Protein 4JN6 (pdb70)

Organism: Mycobacterium tuberculosis (strain ATCC 25618 / H37Rv) (NCBI:txid83332)

Radius of gyration: 40.54 Å; Cα contacts (8 Å, |Δi|>4): 3189; chains: 4; bounding box: 59×138×93 Å

Nearest PDB structures (foldseek):
  4jn6-assembly1_D  TM=1.003E+00  e=6.937E-71  Mycobacterium tuberculosis
  4lrt-assembly1_B  TM=9.962E-01  e=1.918E-55  Thermomonospora curvata DSM 43183
  8ih7-assembly1_D  TM=9.746E-01  e=5.828E-48  Pseudomonas sp.
  7z3s-assembly1_A  TM=9.779E-01  e=2.027E-46  Geobacillus stearothermophilus
  1nvm-assembly1_B  TM=9.161E-01  e=2.563E-44  Pseudomonas sp. CF600

Foldseek 3Di:
DFQAQEEAELQAQLCLLLLQADDLVQLLLLLQLCLVLPRAEYEHAHNAWQQQADPLQHHHNDHRLVSLLSSQVRRDHHAYETEDEQVRHDLVSLLSSVVSRHAEYEYEYALQPLLSCLVVLVSCVVSVHQYEYEHELLLPDALLSSLVSLVSCLVSNHAEYEDELQLLADDLVSLLSNLLSNCVSCPNSHAYEYWHACLPPCQLVSRVSNVVSGHRYYYAHDLQSRFQLHHRHPLVNVVVCVVVVTTHRGDSVSSNCSSVPRSQVSGPHRRHNDLQSNLSRNLSHRRSLRVLLVVLCVVLVHDSNQLNNVCSVVVPTPSVSVCSNVSSVVRSVVVVVD/DAFEEEEEEQDDLRLLLQVVQVPDPRHDYAEYEAQDPPRPRQVSQVVVPHHYDNPHVVVLLPDPDHGQEYEYDDELVVCVVCVVVCVVSVHAYEYAYPNCPDEADAVVWCLVVPLVPSYYYPQFLQQNQALLLLLLQCVQFAFQEKEKEKEAAQVLDDPRCVVPVVCNFVRSQVCSVPGSVHNGGTYHYHHDNDPVTAFMKMKMKTFGDQPGPVVSSQVSNVVSQVVLCVQQVQKDWPDRWDWDAQDPVNPRTTIIMTMITGFAPCRSDHRSSRRSRSSSSSSSVSVSSSSVPVND/DFQAQEEAELQAQLLLLVLQADDLVQLLLLLQLCLVLQRAEYEHAHNAWQQQADPLQHHHNDHRLVSLLSSQVRHDRHAYETEYEVVRHDLVRLLSSVVSRHQAYEYEYALQPLLSCLVVLLSCVVSNHQYEYEHELLLVDFQLSSLVSLVSSLVSNHAEYEDELQLLQDDQVSLLRNLLSNCVSCPNSHAYEYWHACLVPCQLVSRVSNVVSRHRYYYAHDLQSRFQLHHRHPLVNVVVCVVVVTGHRGDNVSSNCSSPPRSVVSGPHHRHNDLQSNLSNNLSHRRSLQVLLVVLCVVQVHDSSQLNNVCSVVVPTPSVSVCSNVSSVVVVVCVVVVD/DAFEEEEEDQDDLSQLLQLVQVVDPRHDYAEYEAQDPVGPSQVVCVVVHHDYDNNGDVVQLPDPDHGQEYEYDDELVRCLVCVVVCVVSQHAYEYAYQVCPDDADAVVFCLVVCLVPSYYYPFFLQLNQALLLLQLQCVQFAFQEKEKEKEAEQVLDDVRCVVPVVCNFVRSQVCCVPGSVHNGGTYHYHHDHDPVTAFMKMKMKTFGDQPGPVVSSQVSSVVSQVVLCVQQVQKDWPDRWAWAAADPVVPRTTITMTMITGFAPPSPDHRSNSRSRSSSSRSSVSVSVSCVPPND

InterPro domains:
  IPR000891 Pyruvate carboxyltransferase [PF00682] (7-265)
  IPR000891 Pyruvate carboxyltransferase [PS50991] (7-259)
  IPR012425 DmpG-like communication [PF07836] (275-335)
  IPR013785 Aldolase-type TIM barrel [G3DSA:3.20.20.70] (1-269)
  IPR017629 4-hydroxy-2-oxovalerate aldolase [MF_01656] (1-343)
  IPR017629 4-hydroxy-2-oxovalerate aldolase [TIGR03217] (7-336)
  IPR035685 4-hydroxy-2-oxovalerate aldolase, N-terminal catalytic TIM barrel domain [cd07943] (7-270)
  IPR050073 2-IPM synthase/homocitrate synthase-like [PTHR10277] (5-266)

CATH classification: 3.20.20.70 (+1 more: 1.10.8.60)

Solvent-accessible surface area: 42153 Å² total; per-residue (Å²): 175,95,82,2,28,0,1,0,0,0,2,10,3,0,5,16,14,32,76,12,38,4,42,96,125,40,0,15,52,0,0,45,21,0,16,87,6,25,2,16,1,0,0,0,4,4,2,4,0,0,15,0,33,0,4,4,0,4,31,29,129,18,75,22,25,70,14,0,130,51,0,29,74,34,12,164,148,10,95,4,0,0,6,0,10,14,0,7,0,16,46,78,34,0,102,80,0,87,75,32,39,3,29,0,0,1,0,1,6,13,0,39,8,0,51,7,0,81,65,0,0,29,43,0,109,151,40,65,6,31,0,1,0,4,0,11,4,0,46,65,31,46,26,120,135,0,7,52,34,0,56,51,0,16,105,19,14,2,67,1,0,0,0,4,0,5,0,2,20,10,18,29,107,17,0,25,78,27,0,53,25,0,56,86,71,2,47,177,87,11,74,3,0,0,4,0,8,6,0,2,4,3,0,0,0,1,0,8,18,0,19,155,20,32,3,109,9,0,1,0,0,0,15,34,0,0,4,5,2,0,0,0,1,0,1,0,0,0,0,0,0,60,97,42,63,8,122,6,51,9,66,5,78,71,0,1,59,6,2,46,80,44,0,66,96,7,10,78,48,27,14,58,15,21,51,24,0,2,8,0,0,45,32,10,3,24,2,6,0,19,60,17,0,49,68,9,8,137,99,11,61,9,68,15,24,33,0,0,61,59,2,18,120,70,94,15,9,7,1,2,4,2,4,0,15,8,0,0,17,49,4,74,127,74,93,106,96,105,130,81,3,77,0,0,0,5,10,20,44,82,38,0,1,0,0,0,45,18,0,77,141,4,132,80,1,60,6,63,3,0,2,1,128,66,97,147,16,90,2,9,64,72,0,51,163,62,48,11,84,46,8,93,126,4,24,97,58,3,56,77,42,141,87,104,2,54,0,1,0,1,18,53,46,21,181,64,0,127,85,1,12,74,67,2,62,157,43,47,6,77,3,0,0,21,5,101,9,60,77,13,53,28,0,0,15,13,23,15,8,211,123,42,20,110,13,89,16,1,5,0,16,21,17,0,0,1,0,0,0,0,0,0,58,0,0,28,97,69,20,129,4,57,4,0,0,0,0,0,1,2,1,10,109,8,7,31,119,45,41,34,62,70,4,2,80,15,6,77,36,0,17,122,3,0,81,94,19,0,45,2,77,136,18,34,4,0,5,13,11,5,46,18,115,106,34,36,46,0,39,2,0,0,8,1,2,11,46,103,129,16,83,96,146,36,0,25,54,7,0,58,84,0,6,126,70,0,65,101,24,0,106,14,0,81,39,42,11,113,12,21,30,39,124,65,48,97,9,2,44,49,43,4,11,1,3,1,1,0,24,0,60,7,58,36,38,58,22,49,57,60,3,0,5,35,4,0,16,0,4,0,0,11,51,0,0,32,39,2,0,87,119,45,61,102,166,84,82,3,19,0,1,0,0,0,2,11,3,0,4,17,14,28,76,9,43,6,40,102,123,39,0,14,51,0,0,45,22,0,15,90,6,26,1,14,1,0,0,0,6,4,2,4,0,0,17,0,36,0,4,4,0,3,28,26,129,17,75,21,24,76,15,0,125,54,0,32,75,28,16,161,151,10,103,4,0,0,5,0,9,13,0,6,0,16,59,82,32,0,99,81,0,102,86,28,35,4,38,0,0,1,0,0,6,16,0,40,8,0,55,7,0,82,43,0,0,28,42,0,111,153,26,68,4,27,0,0,0,4,0,13,3,0,48,66,31,44,27,116,132,0,7,54,34,0,57,50,0,14,106,19,17,3,68,0,0,0,0,4,0,6,0,2,18,10,19,31,105,18,0,24,76,26,0,49,22,0,53,88,71,3,48,179,89,11,74,4,0,0,4,1,8,5,0,0,5,2,0,0,1,1,0,8,20,0,17,154,25,30,3,112,8,0,1,0,0,0,14,32,0,0,4,5,3,0,0,0,1,0,1,0,0,0,0,0,0,61,100,39,62,7,115,4,50,10,67,5,76,69,0,1,59,5,2,46,81,44,0,69,94,6,9,80,49,27,14,59,14,23,55,26,0,2,8,0,0,49,32,11,3,23,2,5,0,18,61,17,0,70,67,7,14,154,91,14,63,10,79,13,30,28,0,0,62,70,2,20,118,70,110,16,9,8,0,3,4,2,4,0,15,10,0,0,23,41,12,79,128,59,125,133,82,66,114,140,73,6,74,0,0,0,7,7,23,44,88,42,1,4,0,0,0,52,11,0,59,151,6,138,93,0,47,0,66,10,0,1,7,131,78,92,153,21,92,5,14,62,67,0,54,158,60,44,10,92,46,10,91,118,6,23,92,59,2,49,79,46,137,92,92,1,61,0,0,0,0,21,55,38,14,170,71,0,112,89,1,9,72,70,2,62,152,39,53,5,66,2,0,0,21,7,106,10,59,74,12,51,26,0,0,16,13,21,20,10,217,135,38,18,109,15,84,18,0,4,0,17,21,16,0,0,1,0,0,0,0,0,0,58,0,0,30,100,71,22,133,4,57,4,0,0,0,0,0,1,2,0,10,107,7,9,35,116,50,45,30,59,75,3,3,76,13,5,76,32,0,16,123,2,0,66,101,20,0,45,4,80,117,12,26,4,0,6,13,13,6,47,23,112,107,35,36,46,0,40,1,0,1,6,1,2,10,48,96,128,15,86,88,150,35,0,20,55,7,0,54,80,0,7,124,75,0,61,103,26,0,98,8,0,107,42,43,15,105,8,22,30,36,104,58,52,95,11,2,46,50,42,4,13,1,3,1,1,0,37,0,56,8,53,38,43,78,8,46,59,67,2,0,8,48,3,0,17,0,6,0,0,13,46,0,0,32,37,1,0,78,106,41,50,114

Structure (mmCIF, N/CA/C/O backbone):
data_4JN6
#
_entry.id   4JN6
#
_cell.length_a   69.690
_cell.length_b   142.690
_cell.length_c   148.170
_cell.angle_alpha   90.00
_cell.angle_beta   95.08
_cell.angle_gamma   90.00
#
_symmetry.space_group_name_H-M   'C 1 2 1'
#
loop_
_entity.id
_entity.type
_entity.pdbx_description
1 polymer '4-hydroxy-2-oxovalerate aldolase'
2 polymer 'Acetaldehyde dehydrogenase'
3 non-polymer 'OXALATE ION'
4 non-polymer 'MANGANESE (II) ION'
5 non-polymer 'SODIUM ION'
6 water water
#
loop_
_atom_site.group_PDB
_atom_site.id
_atom_site.type_symbol
_atom_site.label_atom_id
_atom_site.label_alt_id
_atom_site.label_comp_id
_atom_site.label_asym_id
_atom_site.label_entity_id
_atom_site.label_seq_id
_atom_site.pdbx_PDB_ins_code
_atom_site.Cartn_x
_atom_site.Cartn_y
_atom_site.Cartn_z
_atom_site.occupancy
_atom_site.B_iso_or_equiv
_atom_site.auth_seq_id
_atom_site.auth_comp_id
_atom_site.auth_asym_id
_atom_site.auth_atom_id
_atom_site.pdbx_PDB_model_num
ATOM 1 N N . MET A 1 4 ? -24.844 -2.222 186.245 1.00 89.85 4 MET A N 1
ATOM 2 C CA . MET A 1 4 ? -24.083 -2.327 187.485 1.00 90.88 4 MET A CA 1
ATOM 3 C C . MET A 1 4 ? -22.645 -2.777 187.246 1.00 89.20 4 MET A C 1
ATOM 4 O O . MET A 1 4 ? -22.260 -3.117 186.125 1.00 86.61 4 MET A O 1
ATOM 9 N N . TRP A 1 5 ? -21.863 -2.782 188.321 1.00 84.80 5 TRP A N 1
ATOM 10 C CA . TRP A 1 5 ? -20.447 -3.107 188.254 1.00 77.67 5 TRP A CA 1
ATOM 11 C C . TRP A 1 5 ? -19.897 -3.364 189.655 1.00 72.60 5 TRP A C 1
ATOM 12 O O . TRP A 1 5 ? -20.537 -3.038 190.653 1.00 71.71 5 TRP A O 1
ATOM 23 N N . ASP A 1 6 ? -18.711 -3.955 189.725 1.00 67.06 6 ASP A N 1
ATOM 24 C CA . ASP A 1 6 ? -18.010 -4.076 190.992 1.00 62.87 6 ASP A CA 1
ATOM 25 C C . ASP A 1 6 ? -17.060 -2.904 191.115 1.00 56.33 6 ASP A C 1
ATOM 26 O O . ASP A 1 6 ? -16.729 -2.471 192.218 1.00 51.48 6 ASP A O 1
ATOM 31 N N . VAL A 1 7 ? -16.621 -2.396 189.967 1.00 50.09 7 VAL A N 1
ATOM 32 C CA . VAL A 1 7 ? -15.655 -1.309 189.919 1.00 49.13 7 VAL A CA 1
ATOM 33 C C . VAL A 1 7 ? -16.054 -0.305 188.853 1.00 50.84 7 VAL A C 1
ATOM 34 O O . VAL A 1 7 ? -16.359 -0.682 187.720 1.00 52.76 7 VAL A O 1
ATOM 38 N N . ARG A 1 8 ? -16.073 0.972 189.221 1.00 47.67 8 ARG A N 1
ATOM 39 C CA . ARG A 1 8 ? -16.366 2.023 188.262 1.00 44.88 8 ARG A CA 1
ATOM 40 C C . ARG A 1 8 ? -15.082 2.532 187.625 1.00 47.72 8 ARG A C 1
ATOM 41 O O . ARG A 1 8 ? -14.196 3.049 188.310 1.00 41.63 8 ARG A O 1
ATOM 49 N N . ILE A 1 9 ? -14.989 2.387 186.310 1.00 46.34 9 ILE A N 1
ATOM 50 C CA . ILE A 1 9 ? -13.812 2.840 185.583 1.00 49.23 9 ILE A CA 1
ATOM 51 C C . ILE A 1 9 ? -13.977 4.293 185.133 1.00 47.54 9 ILE A C 1
ATOM 52 O O . ILE A 1 9 ? -14.997 4.659 184.550 1.00 41.11 9 ILE A O 1
ATOM 57 N N . THR A 1 10 ? -12.975 5.119 185.419 1.00 42.71 10 THR A N 1
ATOM 58 C CA . THR A 1 10 ? -12.918 6.461 184.865 1.00 43.07 10 THR A CA 1
ATOM 59 C C . THR A 1 10 ? -11.842 6.494 183.798 1.00 45.20 10 THR A C 1
ATOM 60 O O . THR A 1 10 ? -10.701 6.105 184.054 1.00 45.44 10 THR A O 1
ATOM 64 N N . ASP A 1 11 ? -12.204 6.935 182.598 1.00 37.56 11 ASP A N 1
ATOM 65 C CA . ASP A 1 11 ? -11.209 7.132 181.555 1.00 40.96 11 ASP A CA 1
ATOM 66 C C . ASP A 1 11 ? -10.683 8.565 181.618 1.00 46.39 11 ASP A C 1
ATOM 67 O O . ASP A 1 11 ? -11.460 9.526 181.667 1.00 43.97 11 ASP A O 1
ATOM 72 N N . THR A 1 12 ? -9.363 8.715 181.642 1.00 41.32 12 THR A N 1
ATOM 73 C CA . THR A 1 12 ? -8.786 10.053 181.706 1.00 44.12 12 THR A CA 1
ATOM 74 C C . THR A 1 12 ? -7.886 10.331 180.496 1.00 43.55 12 THR A C 1
ATOM 75 O O . THR A 1 12 ? -6.926 11.096 180.582 1.00 39.79 12 THR A O 1
ATOM 79 N N . SER A 1 13 ? -8.227 9.703 179.367 1.00 42.16 13 SER A N 1
ATOM 80 C CA . SER A 1 13 ? -7.625 10.015 178.066 1.00 41.77 13 SER A CA 1
ATOM 81 C C . SER A 1 13 ? -7.690 11.499 177.763 1.00 39.34 13 SER A C 1
ATOM 82 O O . SER A 1 13 ? -6.773 12.060 177.163 1.00 40.09 13 SER A O 1
ATOM 85 N N . LEU A 1 14 ? -8.794 12.129 178.152 1.00 35.65 14 LEU A N 1
ATOM 86 C CA . LEU A 1 14 ? -9.021 13.524 177.807 1.00 37.91 14 LEU A CA 1
ATOM 87 C C . LEU A 1 14 ? -8.663 14.470 178.952 1.00 36.40 14 LEU A C 1
ATOM 88 O O . LEU A 1 14 ? -9.018 15.634 178.936 1.00 36.94 14 LEU A O 1
ATOM 93 N N . ARG A 1 15 ? -7.957 13.969 179.948 1.00 40.41 15 ARG A N 1
ATOM 94 C CA . ARG A 1 15 ? -7.488 14.853 181.007 1.00 41.27 15 ARG A CA 1
ATOM 95 C C . ARG A 1 15 ? -6.015 14.559 181.242 1.00 38.31 15 ARG A C 1
ATOM 96 O O . ARG A 1 15 ? -5.158 15.366 180.893 1.00 39.52 15 ARG A O 1
ATOM 104 N N . ASP A 1 16 ? -5.720 13.394 181.807 1.00 37.46 16 ASP A N 1
ATOM 105 C CA . ASP A 1 16 ? -4.345 12.970 181.957 1.00 35.37 16 ASP A CA 1
ATOM 106 C C . ASP A 1 16 ? -3.704 12.890 180.579 1.00 36.27 16 ASP A C 1
ATOM 107 O O . ASP A 1 16 ? -2.545 13.240 180.404 1.00 39.19 16 ASP A O 1
ATOM 112 N N . GLY A 1 17 ? -4.469 12.444 179.589 1.00 34.69 17 GLY A N 1
ATOM 113 C CA . GLY A 1 17 ? -3.945 12.357 178.237 1.00 34.37 17 GLY A CA 1
ATOM 114 C C . GLY A 1 17 ? -3.616 13.714 177.632 1.00 37.09 17 GLY A C 1
ATOM 115 O O . GLY A 1 17 ? -2.815 13.804 176.696 1.00 38.04 17 GLY A O 1
ATOM 116 N N . SER A 1 18 ? -4.228 14.770 178.165 1.00 35.16 18 SER A N 1
ATOM 117 C CA . SER A 1 18 ? -3.920 16.135 177.728 1.00 35.58 18 SER A CA 1
ATOM 118 C C . SER A 1 18 ? -2.428 16.438 177.891 1.00 36.60 18 SER A C 1
ATOM 119 O O . SER A 1 18 ? -1.853 17.166 177.085 1.00 36.81 18 SER A O 1
ATOM 122 N N . HIS A 1 19 ? -1.812 15.850 178.920 1.00 38.03 19 HIS A N 1
ATOM 123 C CA . HIS A 1 19 ? -0.369 15.969 179.145 1.00 37.76 19 HIS A CA 1
ATOM 124 C C . HIS A 1 19 ? 0.394 15.444 177.945 1.00 38.76 19 HIS A C 1
ATOM 125 O O . HIS A 1 19 ? 1.284 16.114 177.420 1.00 39.77 19 HIS A O 1
ATOM 132 N N . HIS A 1 20 ? 0.043 14.232 177.525 1.00 34.64 20 HIS A N 1
ATOM 133 C CA . HIS A 1 20 ? 0.667 13.593 176.370 1.00 37.91 20 HIS A CA 1
ATOM 134 C C . HIS A 1 20 ? 0.298 14.326 175.069 1.00 37.63 20 HIS A C 1
ATOM 135 O O . HIS A 1 20 ? 1.116 14.441 174.159 1.00 40.77 20 HIS A O 1
ATOM 142 N N . LYS A 1 21 ? -0.932 14.8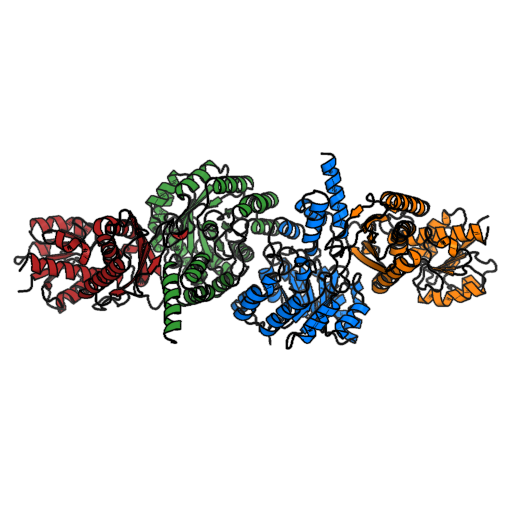30 175.000 1.00 34.79 21 LYS A N 1
ATOM 143 C CA . LYS A 1 21 ? -1.407 15.619 173.853 1.00 35.17 21 LYS A CA 1
ATOM 144 C C . LYS A 1 21 ? -0.849 17.053 173.880 1.00 38.02 21 LYS A C 1
ATOM 145 O O . LYS A 1 21 ? -1.042 17.819 172.938 1.00 38.28 21 LYS A O 1
ATOM 151 N N . ARG A 1 22 ? -0.147 17.410 174.963 1.00 39.54 22 ARG A N 1
ATOM 152 C CA . ARG A 1 22 ? 0.330 18.786 175.182 1.00 40.90 22 ARG A CA 1
ATOM 153 C C . ARG A 1 22 ? -0.816 19.794 175.155 1.00 38.45 22 ARG A C 1
ATOM 154 O O . ARG A 1 22 ? -0.659 20.937 174.709 1.00 39.78 22 ARG A O 1
ATOM 162 N N . HIS A 1 23 ? -1.973 19.352 175.644 1.00 38.09 23 HIS A N 1
ATOM 163 C CA . HIS A 1 23 ? -3.155 20.203 175.773 1.00 37.91 23 HIS A CA 1
ATOM 164 C C . HIS A 1 23 ? -3.655 20.754 174.440 1.00 38.48 23 HIS A C 1
ATOM 165 O O . HIS A 1 23 ? -4.260 21.826 174.384 1.00 45.06 23 HIS A O 1
ATOM 172 N N . GLN A 1 24 ? -3.407 20.004 173.373 1.00 38.63 24 GLN A N 1
ATOM 173 C CA . GLN A 1 24 ? -3.752 20.442 172.026 1.00 38.25 24 GLN A CA 1
ATOM 174 C C . GLN A 1 24 ? -5.039 19.816 171.506 1.00 42.14 24 GLN A C 1
ATOM 175 O O . GLN A 1 24 ? -5.274 19.808 170.306 1.00 44.84 24 GLN A O 1
ATOM 181 N N . PHE A 1 25 ? -5.878 19.301 172.398 1.00 43.43 25 PHE A N 1
ATOM 182 C CA . PHE A 1 25 ? -7.128 18.679 171.963 1.00 40.15 25 PHE A CA 1
ATOM 183 C C . PHE A 1 25 ? -8.034 19.675 171.251 1.00 47.30 25 PHE A C 1
ATOM 184 O O . PHE A 1 25 ? -8.160 20.823 171.684 1.00 42.29 25 PHE A O 1
ATOM 192 N N . THR A 1 26 ? -8.665 19.233 170.160 1.00 46.24 26 THR A N 1
ATOM 193 C CA . THR A 1 26 ? -9.675 20.039 169.478 1.00 47.00 26 THR A CA 1
ATOM 194 C C . THR A 1 26 ? -11.061 19.524 169.835 1.00 44.33 26 THR A C 1
ATOM 195 O O . THR A 1 26 ? -11.205 18.438 170.389 1.00 42.14 26 THR A O 1
ATOM 199 N N . LYS A 1 27 ? -12.082 20.303 169.522 1.00 42.71 27 LYS A N 1
ATOM 200 C CA . LYS A 1 27 ? -13.453 19.862 169.732 1.00 46.42 27 LYS A CA 1
ATOM 201 C C . LYS A 1 27 ? -13.763 18.565 168.981 1.00 44.03 27 LYS A C 1
ATOM 202 O O . LYS A 1 27 ? -14.383 17.670 169.541 1.00 43.14 27 LYS A O 1
ATOM 208 N N . ASP A 1 28 ? -13.311 18.453 167.733 1.00 42.75 28 ASP A N 1
ATOM 209 C CA . ASP A 1 28 ? -13.531 17.227 166.952 1.00 46.74 28 ASP A CA 1
ATOM 210 C C . ASP A 1 28 ? -13.005 15.971 167.651 1.00 48.39 28 ASP A C 1
ATOM 211 O O . ASP A 1 28 ? -13.674 14.940 167.686 1.00 44.91 28 ASP A O 1
ATOM 216 N N . GLU A 1 29 ? -11.807 16.062 168.214 1.00 44.18 29 GLU A N 1
ATOM 217 C CA . GLU A 1 29 ? -11.195 14.911 168.877 1.00 38.43 29 GLU A CA 1
ATOM 218 C C . GLU A 1 29 ? -11.941 14.543 170.156 1.00 41.01 29 GLU A C 1
ATOM 219 O O . GLU A 1 29 ? -12.190 13.368 170.425 1.00 39.72 29 GLU A O 1
ATOM 225 N N . VAL A 1 30 ? -12.287 15.552 170.949 1.00 44.89 30 VAL A N 1
ATOM 226 C CA . VAL A 1 30 ? -13.047 15.316 172.168 1.00 50.72 30 VAL A CA 1
ATOM 227 C C . VAL A 1 30 ? -14.419 14.707 171.864 1.00 49.05 30 VAL A C 1
ATOM 228 O O . VAL A 1 30 ? -14.834 13.748 172.515 1.00 43.28 30 VAL A O 1
ATOM 232 N N . GLY A 1 31 ? -15.109 15.266 170.872 1.00 44.47 31 GLY A N 1
ATOM 233 C CA . GLY A 1 31 ? -16.386 14.734 170.429 1.00 42.71 31 GLY A CA 1
ATOM 234 C C . GLY A 1 31 ? -16.327 13.273 170.017 1.00 43.09 31 GLY A C 1
ATOM 235 O O . GLY A 1 31 ? -17.154 12.466 170.441 1.00 45.84 31 GLY A O 1
ATOM 236 N N . ALA A 1 32 ? -15.344 12.926 169.192 1.00 39.90 32 ALA A N 1
ATOM 237 C CA . ALA A 1 32 ? -15.198 11.548 168.730 1.00 42.23 32 ALA A CA 1
ATOM 238 C C . ALA A 1 32 ? -14.867 10.597 169.879 1.00 44.87 32 ALA A C 1
ATOM 239 O O . ALA A 1 32 ? -15.474 9.533 170.009 1.00 44.31 32 ALA A O 1
ATOM 241 N N . ILE A 1 33 ? -13.906 10.981 170.715 1.00 42.54 33 ILE A N 1
ATOM 242 C CA . ILE A 1 33 ? -13.470 10.105 171.787 1.00 38.21 33 ILE A CA 1
ATOM 243 C C . ILE A 1 33 ? -14.573 9.918 172.816 1.00 38.09 33 ILE A C 1
ATOM 244 O O . ILE A 1 33 ? -14.848 8.801 173.230 1.00 42.14 33 ILE A O 1
ATOM 249 N N . VAL A 1 34 ? -15.216 11.007 173.222 1.00 41.34 34 VAL A N 1
ATOM 250 C CA . VAL A 1 34 ? -16.293 10.899 174.200 1.00 42.80 34 VAL A CA 1
ATOM 251 C C . VAL A 1 34 ? -17.392 9.966 173.684 1.00 46.92 34 VAL A C 1
ATOM 252 O O . VAL A 1 34 ? -17.824 9.057 174.390 1.00 48.98 34 VAL A O 1
ATOM 256 N N . ALA A 1 35 ? -17.821 10.192 172.444 1.00 46.50 35 ALA A N 1
ATOM 257 C CA . ALA A 1 35 ? -18.821 9.346 171.786 1.00 42.72 35 ALA A CA 1
ATOM 258 C C . ALA A 1 35 ? -18.460 7.853 171.798 1.00 44.67 35 ALA A C 1
ATOM 259 O O . ALA A 1 35 ? -19.283 7.015 172.172 1.00 47.33 35 ALA A O 1
ATOM 261 N N . ALA A 1 36 ? -17.240 7.523 171.381 1.00 39.84 36 ALA A N 1
ATOM 262 C CA . ALA A 1 36 ? -16.809 6.123 171.345 1.00 41.85 36 ALA A CA 1
ATOM 263 C C . ALA A 1 36 ? -16.743 5.494 172.735 1.00 42.49 36 ALA A C 1
ATOM 264 O O . ALA A 1 36 ? -17.156 4.349 172.920 1.00 42.54 36 ALA A O 1
ATOM 266 N N . LEU A 1 37 ? -16.216 6.232 173.711 1.00 45.12 37 LEU A N 1
ATOM 267 C CA . LEU A 1 37 ? -16.094 5.695 175.067 1.00 45.74 37 LEU A CA 1
ATOM 268 C C . LEU A 1 37 ? -17.463 5.513 175.698 1.00 44.17 37 LEU A C 1
ATOM 269 O O . LEU A 1 37 ? -17.694 4.539 176.413 1.00 48.42 37 LEU A O 1
ATOM 274 N N . ASP A 1 38 ? -18.352 6.471 175.447 1.00 42.36 38 ASP A N 1
ATOM 275 C CA . ASP A 1 38 ? -19.722 6.410 175.938 1.00 45.63 38 ASP A CA 1
ATOM 276 C C . ASP A 1 38 ? -20.381 5.137 175.393 1.00 53.81 38 ASP A C 1
ATOM 277 O O . ASP A 1 38 ? -21.004 4.379 176.139 1.00 57.79 38 ASP A O 1
ATOM 282 N N . ALA A 1 39 ? -20.202 4.890 174.096 1.00 51.19 39 ALA A N 1
ATOM 283 C CA . ALA A 1 39 ? -20.835 3.754 173.427 1.00 48.72 39 ALA A CA 1
ATOM 284 C C . ALA A 1 39 ? -20.305 2.411 173.922 1.00 51.72 39 ALA A C 1
ATOM 285 O O . ALA A 1 39 ? -21.054 1.437 174.003 1.00 50.34 39 ALA A O 1
ATOM 287 N N . ALA A 1 40 ? -19.014 2.361 174.247 1.00 47.69 40 ALA A N 1
ATOM 288 C CA . ALA A 1 40 ? -18.402 1.144 174.767 1.00 49.45 40 ALA A CA 1
ATOM 289 C C . ALA A 1 40 ? -18.807 0.863 176.213 1.00 45.92 40 ALA A C 1
ATOM 290 O O . ALA A 1 40 ? -18.507 -0.202 176.747 1.00 46.48 40 ALA A O 1
ATOM 292 N N . GLY A 1 41 ? -19.486 1.816 176.839 1.00 48.07 41 GLY A N 1
ATOM 293 C CA . GLY A 1 41 ? -20.029 1.618 178.173 1.00 52.66 41 GLY A CA 1
ATOM 294 C C . GLY A 1 41 ? -19.216 2.213 179.311 1.00 51.01 41 GLY A C 1
ATOM 295 O O . GLY A 1 41 ? -19.493 1.943 180.483 1.00 50.31 41 GLY A O 1
ATOM 296 N N . VAL A 1 42 ? -18.214 3.022 178.978 1.00 42.83 42 VAL A N 1
ATOM 297 C CA . VAL A 1 42 ? -17.403 3.663 180.007 1.00 43.78 42 VAL A CA 1
ATOM 298 C C . VAL A 1 42 ? -18.286 4.630 180.792 1.00 47.92 42 VAL A C 1
ATOM 299 O O . VAL A 1 42 ? -18.924 5.505 180.211 1.00 43.96 42 VAL A O 1
ATOM 303 N N . PRO A 1 43 ? -18.345 4.456 182.120 1.00 47.22 43 PRO A N 1
ATOM 304 C CA . PRO A 1 43 ? -19.301 5.208 182.945 1.00 44.42 43 PRO A CA 1
ATOM 305 C C . PRO A 1 43 ? -18.857 6.629 183.328 1.00 42.79 43 PRO A C 1
ATOM 306 O O . PRO A 1 43 ? -19.705 7.465 183.635 1.00 43.75 43 PRO A O 1
ATOM 310 N N . VAL A 1 44 ? -17.555 6.894 183.331 1.00 41.66 44 VAL A N 1
ATOM 311 C CA . VAL A 1 44 ? -17.056 8.231 183.645 1.00 45.01 44 VAL A CA 1
ATOM 312 C C . VAL A 1 44 ? -15.908 8.608 182.716 1.00 45.15 44 VAL A C 1
ATOM 313 O O . VAL A 1 44 ? -14.949 7.847 182.541 1.00 40.90 44 VAL A O 1
ATOM 317 N N . ILE A 1 45 ? -16.008 9.800 182.138 1.00 45.58 45 ILE A N 1
ATOM 318 C CA . ILE A 1 45 ? -14.993 10.301 181.227 1.00 45.48 45 ILE A CA 1
ATOM 319 C C . ILE A 1 45 ? -14.490 11.652 181.726 1.00 41.29 45 ILE A C 1
ATOM 320 O O . ILE A 1 45 ? -15.253 12.611 181.809 1.00 40.74 45 ILE A O 1
ATOM 325 N N . GLU A 1 46 ? -13.209 11.726 182.064 1.00 42.64 46 GLU A N 1
ATOM 326 C CA . GLU A 1 46 ? -12.648 12.959 182.605 1.00 38.82 46 GLU A CA 1
ATOM 327 C C . GLU A 1 46 ? -12.121 13.876 181.501 1.00 39.61 46 GLU A C 1
ATOM 328 O O . GLU A 1 46 ? -11.359 13.455 180.628 1.00 41.36 46 GLU A O 1
ATOM 334 N N . VAL A 1 47 ? -12.523 15.136 181.558 1.00 40.56 47 VAL A N 1
ATOM 335 C CA . VAL A 1 47 ? -12.149 16.117 180.542 1.00 43.79 47 VAL A CA 1
ATOM 336 C C . VAL A 1 47 ? -11.701 17.394 181.240 1.00 42.56 47 VAL A C 1
ATOM 337 O O . VAL A 1 47 ? -12.488 18.038 181.929 1.00 42.28 47 VAL A O 1
ATOM 341 N N . THR A 1 48 ? -10.424 17.732 181.095 1.00 40.66 48 THR A N 1
ATOM 342 C CA . THR A 1 48 ? -9.884 18.984 181.621 1.00 45.36 48 THR A CA 1
ATOM 343 C C . THR A 1 48 ? -8.481 19.166 181.062 1.00 45.19 48 THR A C 1
ATOM 344 O O . THR A 1 48 ? -7.939 18.257 180.439 1.00 42.69 48 THR A O 1
ATOM 348 N N . HIS A 1 49 ? -7.895 20.342 181.280 1.00 40.57 49 HIS A N 1
ATOM 349 C CA . HIS A 1 49 ? -6.454 20.496 181.109 1.00 43.60 49 HIS A CA 1
ATOM 350 C C . HIS A 1 49 ? -5.778 19.419 181.984 1.00 39.36 49 HIS A C 1
ATOM 351 O O . HIS A 1 49 ? -6.341 19.007 182.998 1.00 41.20 49 HIS A O 1
ATOM 358 N N . GLY A 1 50 ? -4.600 18.942 181.591 1.00 37.58 50 GLY A N 1
ATOM 359 C CA . GLY A 1 50 ? -3.921 17.906 182.354 1.00 37.20 50 GLY A CA 1
ATOM 360 C C . GLY A 1 50 ? -3.653 18.271 183.808 1.00 41.80 50 GLY A C 1
ATOM 361 O O . GLY A 1 50 ? -3.605 17.413 184.685 1.00 39.91 50 GLY A O 1
ATOM 362 N N . ASP A 1 51 ? -3.476 19.558 184.063 1.00 43.55 51 ASP A N 1
ATOM 363 C CA . ASP A 1 51 ? -3.229 20.033 185.416 1.00 46.05 51 ASP A CA 1
ATOM 364 C C . ASP A 1 51 ? -4.521 20.562 186.032 1.00 46.25 51 ASP A C 1
ATOM 365 O O . ASP A 1 51 ? -4.495 21.305 187.007 1.00 44.79 51 ASP A O 1
ATOM 370 N N . GLY A 1 52 ? -5.655 20.180 185.448 1.00 39.75 52 GLY A N 1
ATOM 371 C CA . GLY A 1 52 ? -6.942 20.525 186.024 1.00 43.18 52 GLY A CA 1
ATOM 372 C C . GLY A 1 52 ? -7.450 21.884 185.580 1.00 45.29 52 GLY A C 1
ATOM 373 O O . GLY A 1 52 ? -6.853 22.522 184.713 1.00 48.29 52 GLY A O 1
ATOM 374 N N . LEU A 1 53 ? -8.571 22.312 186.157 1.00 42.76 53 LEU A N 1
ATOM 375 C CA . LEU A 1 53 ? -9.169 23.602 185.822 1.00 44.33 53 LEU A CA 1
ATOM 376 C C . LEU A 1 53 ? -8.179 24.712 186.124 1.00 46.37 53 LEU A C 1
ATOM 377 O O . LEU A 1 53 ? -7.574 24.735 187.194 1.00 45.88 53 LEU A O 1
ATOM 382 N N . GLY A 1 54 ? -7.998 25.629 185.183 1.00 45.08 54 GLY A N 1
ATOM 383 C CA . GLY A 1 54 ? -7.052 26.713 185.386 1.00 50.53 54 GLY A CA 1
ATOM 384 C C . GLY A 1 54 ? -5.627 26.316 185.031 1.00 47.85 54 GLY A C 1
ATOM 385 O O . GLY A 1 54 ? -4.710 27.123 185.139 1.00 46.93 54 GLY A O 1
ATOM 386 N N . GLY A 1 55 ? -5.444 25.078 184.586 1.00 47.13 55 GLY A N 1
ATOM 387 C CA . GLY A 1 55 ? -4.124 24.572 184.259 1.00 41.51 55 GLY A CA 1
ATOM 388 C C . GLY A 1 55 ? -3.437 25.263 183.091 1.00 46.39 55 GLY A C 1
ATOM 389 O O . GLY A 1 55 ? -2.213 25.327 183.044 1.00 45.77 55 GLY A O 1
ATOM 390 N N . SER A 1 56 ? -4.215 25.785 182.146 1.00 45.01 56 SER A N 1
ATOM 391 C CA . SER A 1 56 ? -3.635 26.439 180.975 1.00 42.15 56 SER A CA 1
ATOM 392 C C . SER A 1 56 ? -2.787 27.647 181.387 1.00 42.85 56 SER A C 1
ATOM 393 O O . SER A 1 56 ? -3.296 28.600 181.982 1.00 47.79 56 SER A O 1
ATOM 396 N N . SER A 1 57 ? -1.495 27.603 181.068 1.00 42.51 57 SER A N 1
ATOM 397 C CA . SER A 1 57 ? -0.537 28.558 181.627 1.00 43.38 57 SER A CA 1
ATOM 398 C C . SER A 1 57 ? 0.826 28.380 180.964 1.00 45.08 57 SER A C 1
ATOM 399 O O . SER A 1 57 ? 1.039 27.419 180.225 1.00 45.81 57 SER A O 1
ATOM 402 N N . PHE A 1 58 ? 1.752 29.294 181.231 1.00 45.86 58 PHE A N 1
ATOM 403 C CA . PHE A 1 58 ? 3.136 29.104 180.808 1.00 44.10 58 PHE A CA 1
ATOM 404 C C . PHE A 1 58 ? 3.736 27.887 181.514 1.00 46.01 58 PHE A C 1
ATOM 405 O O . PHE A 1 58 ? 4.467 27.097 180.916 1.00 45.07 58 PHE A O 1
ATOM 413 N N . ASN A 1 59 ? 3.422 27.739 182.796 1.00 44.20 59 ASN A N 1
ATOM 414 C CA . ASN A 1 59 ? 4.020 26.674 183.604 1.00 43.07 59 ASN A CA 1
ATOM 415 C C . ASN A 1 59 ? 3.729 25.250 183.117 1.00 45.06 59 ASN A C 1
ATOM 416 O O . ASN A 1 59 ? 4.623 24.392 183.085 1.00 42.94 59 ASN A O 1
ATOM 421 N N . TYR A 1 60 ? 2.478 25.002 182.744 1.00 44.05 60 TYR A N 1
ATOM 422 C CA . TYR A 1 60 ? 2.043 23.658 182.382 1.00 41.21 60 TYR A CA 1
ATOM 423 C C . TYR A 1 60 ? 1.721 23.496 180.901 1.00 42.15 60 TYR A C 1
ATOM 424 O O . TYR A 1 60 ? 1.524 22.373 180.427 1.00 43.62 60 TYR A O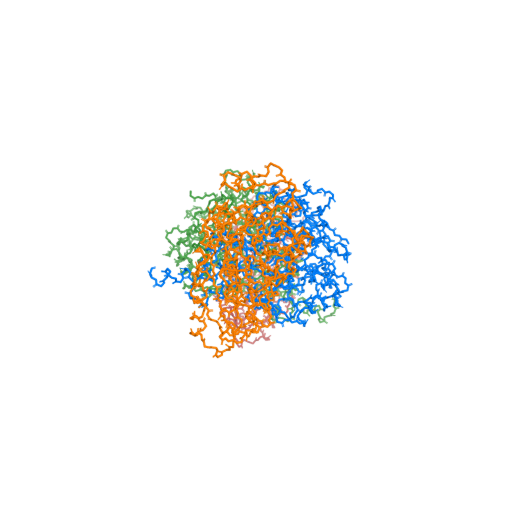 1
ATOM 433 N N . GLY A 1 61 ? 1.665 24.612 180.178 1.00 42.31 61 GLY A N 1
ATOM 434 C CA . GLY A 1 61 ? 1.332 24.594 178.762 1.00 40.50 61 GLY A CA 1
ATOM 435 C C . GLY A 1 61 ? -0.050 25.166 178.497 1.00 40.38 61 GLY A C 1
ATOM 436 O O . GLY A 1 61 ? -1.013 24.791 179.168 1.00 43.63 61 GLY A O 1
ATOM 437 N N . PHE A 1 62 ? -0.150 26.086 177.536 1.00 40.96 62 PHE A N 1
ATOM 438 C CA . PHE A 1 62 ? -1.446 26.651 177.138 1.00 41.98 62 PHE A CA 1
ATOM 439 C C . PHE A 1 62 ? -2.314 25.651 176.365 1.00 46.45 62 PHE A C 1
ATOM 440 O O . PHE A 1 62 ? -1.804 24.882 175.550 1.00 45.83 62 PHE A O 1
ATOM 448 N N . SER A 1 63 ? -3.620 25.680 176.623 1.00 45.85 63 SER A N 1
ATOM 449 C CA . SER A 1 63 ? -4.580 24.865 175.884 1.00 42.27 63 SER A CA 1
ATOM 450 C C . SER A 1 63 ? -4.774 25.425 174.485 1.00 41.30 63 SER A C 1
ATOM 451 O O . SER A 1 63 ? -4.789 26.637 174.287 1.00 41.64 63 SER A O 1
ATOM 454 N N . LYS A 1 64 ? -4.954 24.541 173.515 1.00 40.27 64 LYS A N 1
ATOM 455 C CA . LYS A 1 64 ? -5.346 24.962 172.184 1.00 48.14 64 LYS A CA 1
ATOM 456 C C . LYS A 1 64 ? -6.813 25.386 172.215 1.00 45.61 64 LYS A C 1
ATOM 457 O O . LYS A 1 64 ? -7.213 26.344 171.558 1.00 45.40 64 LYS A O 1
ATOM 463 N N . THR A 1 65 ? -7.612 24.667 172.992 1.00 45.10 65 THR A N 1
ATOM 464 C CA . THR A 1 65 ? -9.043 24.945 173.091 1.00 45.47 65 THR A CA 1
ATOM 465 C C . THR A 1 65 ? -9.342 25.124 174.566 1.00 43.13 65 THR A C 1
ATOM 466 O O . THR A 1 65 ? -8.838 24.348 175.381 1.00 46.18 65 THR A O 1
ATOM 470 N N . PRO A 1 66 ? -10.128 26.157 174.925 1.00 45.79 66 PRO A N 1
ATOM 471 C CA . PRO A 1 66 ? -10.433 26.368 176.347 1.00 43.06 66 PRO A CA 1
ATOM 472 C C . PRO A 1 66 ? -11.097 25.129 176.950 1.00 49.71 66 PRO A C 1
ATOM 473 O O . PRO A 1 66 ? -12.015 24.570 176.346 1.00 49.21 66 PRO A O 1
ATOM 477 N N . GLU A 1 67 ? -10.617 24.695 178.114 1.00 42.88 67 GLU A N 1
ATOM 478 C CA . GLU A 1 67 ? -11.095 23.460 178.735 1.00 49.74 67 GLU A CA 1
ATOM 479 C C . GLU A 1 67 ? -12.605 23.450 178.975 1.00 43.83 67 GLU A C 1
ATOM 480 O O . GLU A 1 67 ? -13.232 22.397 178.910 1.00 45.54 67 GLU A O 1
ATOM 486 N N . GLN A 1 68 ? -13.170 24.618 179.274 1.00 43.55 68 GLN A N 1
ATOM 487 C CA . GLN A 1 68 ? -14.599 24.742 179.543 1.00 45.40 68 GLN A CA 1
ATOM 488 C C . GLN A 1 68 ? -15.425 24.422 178.301 1.00 48.80 68 GLN A C 1
ATOM 489 O O . GLN A 1 68 ? -16.529 23.888 178.400 1.00 49.07 68 GLN A O 1
ATOM 495 N N . GLU A 1 69 ? -14.894 24.757 177.131 1.00 46.59 69 GLU A N 1
ATOM 496 C CA . GLU A 1 69 ? -15.584 24.414 175.893 1.00 49.89 69 GLU A CA 1
ATOM 497 C C . GLU A 1 69 ? -15.506 22.905 175.656 1.00 45.91 69 GLU A C 1
ATOM 498 O O . GLU A 1 69 ? -16.427 22.310 175.099 1.00 47.65 69 GLU A O 1
ATOM 504 N N . LEU A 1 70 ? -14.418 22.282 176.091 1.00 44.92 70 LEU A N 1
ATOM 505 C CA . LEU A 1 70 ? -14.292 20.835 175.945 1.00 42.96 70 LEU A CA 1
ATOM 506 C C . LEU A 1 70 ? -15.268 20.102 176.861 1.00 44.24 70 LEU A C 1
ATOM 507 O O . LEU A 1 70 ? -15.930 19.157 176.438 1.00 45.63 70 LEU A O 1
ATOM 512 N N . ILE A 1 71 ? -15.376 20.554 178.104 1.00 44.45 71 ILE A N 1
ATOM 513 C CA . ILE A 1 71 ? -16.317 19.961 179.049 1.00 44.86 71 ILE A CA 1
ATOM 514 C C . ILE A 1 71 ? -17.745 20.074 178.516 1.00 47.92 71 ILE A C 1
ATOM 515 O O . ILE A 1 71 ? -18.498 19.107 178.532 1.00 45.37 71 ILE A O 1
ATOM 520 N N . LYS A 1 72 ? -18.105 21.268 178.050 1.00 49.11 72 LYS A N 1
ATOM 521 C CA . LYS A 1 72 ? -19.434 21.540 177.503 1.00 50.06 72 LYS A CA 1
ATOM 522 C C . LYS A 1 72 ? -19.747 20.585 176.341 1.00 55.44 72 LYS A C 1
ATOM 523 O O . LYS A 1 72 ? -20.820 19.976 176.274 1.00 54.60 72 LYS A O 1
ATOM 529 N N . LEU A 1 73 ? -18.790 20.445 175.432 1.00 47.55 73 LEU A N 1
ATOM 530 C CA . LEU A 1 73 ? -18.974 19.556 174.297 1.00 48.28 73 LEU A CA 1
ATOM 531 C C . LEU A 1 73 ? -19.082 18.103 174.751 1.00 48.59 73 LEU A C 1
ATOM 532 O O . LEU A 1 73 ? -19.898 17.338 174.229 1.00 49.60 73 LEU A O 1
ATOM 537 N N . ALA A 1 74 ? -18.259 17.718 175.724 1.00 45.58 74 ALA A N 1
ATOM 538 C CA . ALA A 1 74 ? -18.260 16.338 176.195 1.00 43.61 74 ALA A CA 1
ATOM 539 C C . ALA A 1 74 ? -19.597 16.008 176.848 1.00 44.35 74 ALA A C 1
ATOM 540 O O . ALA A 1 74 ? -20.133 14.924 176.656 1.00 55.32 74 ALA A O 1
ATOM 542 N N . ALA A 1 75 ? -20.133 16.956 177.608 1.00 47.17 75 ALA A N 1
ATOM 543 C CA . ALA A 1 75 ? -21.409 16.772 178.297 1.00 50.65 75 ALA A CA 1
ATOM 544 C C . ALA A 1 75 ? -22.592 16.674 177.334 1.00 54.83 75 ALA A C 1
ATOM 545 O O . ALA A 1 75 ? -23.537 15.925 177.582 1.00 55.84 75 ALA A O 1
ATOM 547 N N . ALA A 1 76 ? -22.541 17.447 176.249 1.00 47.53 76 ALA A N 1
ATOM 548 C CA . ALA A 1 76 ? -23.578 17.412 175.217 1.00 48.05 76 ALA A CA 1
ATOM 549 C C . ALA A 1 76 ? -23.485 16.152 174.358 1.00 51.47 76 ALA A C 1
ATOM 550 O O . ALA A 1 76 ? -24.474 15.731 173.767 1.00 58.36 76 ALA A O 1
ATOM 552 N N . THR A 1 77 ? -22.296 15.557 174.294 1.00 46.00 77 THR A N 1
ATOM 553 C CA . THR A 1 77 ? -22.062 14.354 173.490 1.00 50.60 77 THR A CA 1
ATOM 554 C C . THR A 1 77 ? -22.423 13.072 174.231 1.00 54.95 77 THR A C 1
ATOM 555 O O . THR A 1 77 ? -23.107 12.208 173.687 1.00 57.42 77 THR A O 1
ATOM 559 N N . ALA A 1 78 ? -21.950 12.946 175.466 1.00 54.65 78 ALA A N 1
ATOM 560 C CA . ALA A 1 78 ? -22.185 11.736 176.249 1.00 58.46 78 ALA A CA 1
ATOM 561 C C . ALA A 1 78 ? -23.659 11.564 176.576 1.00 60.86 78 ALA A C 1
ATOM 562 O O . ALA A 1 78 ? -24.304 12.489 177.057 1.00 64.11 78 ALA A O 1
ATOM 564 N N . LYS A 1 79 ? -24.191 10.375 176.312 1.00 62.36 79 LYS A N 1
ATOM 565 C CA . LYS A 1 79 ? -25.592 10.093 176.593 1.00 59.98 79 LYS A CA 1
ATOM 566 C C . LYS A 1 79 ? -25.758 9.188 177.811 1.00 56.48 79 LYS A C 1
ATOM 567 O O . LYS A 1 79 ? -26.803 9.182 178.454 1.00 57.73 79 LYS A O 1
ATOM 573 N N . GLU A 1 80 ? -24.724 8.425 178.134 1.00 55.26 80 GLU A N 1
ATOM 574 C CA . GLU A 1 80 ? -24.764 7.580 179.322 1.00 59.00 80 GLU A CA 1
ATOM 575 C C . GLU A 1 80 ? -23.683 7.962 180.334 1.00 57.78 80 GLU A C 1
ATOM 576 O O . GLU A 1 80 ? -23.958 8.103 181.524 1.00 58.95 80 GLU A O 1
ATOM 582 N N . ALA A 1 81 ? -22.452 8.122 179.856 1.00 52.43 81 ALA A N 1
ATOM 583 C CA . ALA A 1 81 ? -21.318 8.450 180.724 1.00 51.56 81 ALA A CA 1
ATOM 584 C C . ALA A 1 81 ? -21.473 9.817 181.381 1.00 48.12 81 ALA A C 1
ATOM 585 O O . ALA A 1 81 ? -22.054 10.737 180.802 1.00 46.30 81 ALA A O 1
ATOM 587 N N . ARG A 1 82 ? -20.942 9.949 182.591 1.00 49.82 82 ARG A N 1
ATOM 588 C CA . ARG A 1 82 ? -20.892 11.238 183.255 1.00 53.99 82 ARG A CA 1
ATOM 589 C C . ARG A 1 82 ? -19.565 11.901 182.937 1.00 53.08 82 ARG A C 1
ATOM 590 O O . ARG A 1 82 ? -18.563 11.218 182.764 1.00 50.66 82 ARG A O 1
ATOM 598 N N . ILE A 1 83 ? -19.555 13.228 182.848 1.00 46.65 83 ILE A N 1
ATOM 599 C CA . ILE A 1 83 ? -18.314 13.939 182.564 1.00 47.75 83 ILE A CA 1
ATOM 600 C C . ILE A 1 83 ? -17.672 14.371 183.869 1.00 44.90 83 ILE A C 1
ATOM 601 O O . ILE A 1 83 ? -18.301 15.025 184.693 1.00 50.44 83 ILE A O 1
ATOM 606 N N . ALA A 1 84 ? -16.420 13.982 184.060 1.00 45.90 84 ALA A N 1
ATOM 607 C CA . ALA A 1 84 ? -15.683 14.388 185.247 1.00 43.87 84 ALA A CA 1
ATOM 608 C C . ALA A 1 84 ? -14.686 15.472 184.866 1.00 44.26 84 ALA A C 1
ATOM 609 O O . ALA A 1 84 ? -14.350 15.631 183.694 1.00 44.47 84 ALA A O 1
ATOM 611 N N . PHE A 1 85 ? -14.202 16.212 185.854 1.00 42.16 85 PHE A N 1
ATOM 612 C CA . PHE A 1 85 ? -13.167 17.197 185.600 1.00 44.18 85 PHE A CA 1
ATOM 613 C C . PHE A 1 85 ? -12.251 17.300 186.817 1.00 42.30 85 PHE A C 1
ATOM 614 O O . PHE A 1 85 ? -12.675 17.063 187.952 1.00 42.87 85 PHE A O 1
ATOM 622 N N . LEU A 1 86 ? -10.997 17.655 186.575 1.00 42.31 86 LEU A N 1
ATOM 623 C CA . LEU A 1 86 ? -10.014 17.757 187.646 1.00 42.24 86 LEU A CA 1
ATOM 624 C C . LEU A 1 86 ? -9.763 19.204 188.065 1.00 45.70 86 LEU A C 1
ATOM 625 O O . LEU A 1 86 ? -9.779 20.114 187.238 1.00 44.04 86 LEU A O 1
ATOM 630 N N . MET A 1 87 ? -9.533 19.425 189.356 1.00 43.05 87 MET A N 1
ATOM 631 C CA . MET A 1 87 ? -9.106 20.745 189.808 1.00 45.29 87 MET A CA 1
ATOM 632 C C . MET A 1 87 ? -8.133 20.600 190.978 1.00 49.01 87 MET A C 1
ATOM 633 O O . MET A 1 87 ? -8.286 19.724 191.825 1.00 44.93 87 MET A O 1
ATOM 638 N N . LEU A 1 88 ? -7.123 21.458 190.991 1.00 48.91 88 LEU A N 1
ATOM 639 C CA . LEU A 1 88 ? -6.112 21.462 192.031 1.00 46.80 88 LEU A CA 1
ATOM 640 C C . LEU A 1 88 ? -6.168 22.793 192.758 1.00 48.89 88 LEU A C 1
ATOM 641 O O . LEU A 1 88 ? -5.934 23.831 192.146 1.00 45.73 88 LEU A O 1
ATOM 646 N N . PRO A 1 89 ? -6.477 22.769 194.065 1.00 53.01 89 PRO A N 1
ATOM 647 C CA . PRO A 1 89 ? -6.395 23.990 194.871 1.00 53.79 89 PRO A CA 1
ATOM 648 C C . PRO A 1 89 ? -5.011 24.601 194.703 1.00 52.93 89 PRO A C 1
ATOM 649 O O . PRO A 1 89 ? -4.029 23.863 194.709 1.00 47.78 89 PRO A O 1
ATOM 653 N N . GLY A 1 90 ? -4.939 25.914 194.514 1.00 48.64 90 GLY A N 1
ATOM 654 C CA . GLY A 1 90 ? -3.669 26.572 194.264 1.00 50.31 90 GLY A CA 1
ATOM 655 C C . GLY A 1 90 ? -3.401 26.753 192.782 1.00 53.22 90 GLY A C 1
ATOM 656 O O . GLY A 1 90 ? -2.432 27.400 192.392 1.00 51.12 90 GLY A O 1
ATOM 657 N N . VAL A 1 91 ? -4.265 26.166 191.956 1.00 48.94 91 VAL A N 1
ATOM 658 C CA . VAL A 1 91 ? -4.195 26.316 190.506 1.00 47.90 91 VAL A CA 1
ATOM 659 C C . VAL A 1 91 ? -5.569 26.760 190.022 1.00 47.40 91 VAL A C 1
ATOM 660 O O . VAL A 1 91 ? -5.754 27.898 189.570 1.00 49.89 91 VAL A O 1
ATOM 664 N N . GLY A 1 92 ? -6.544 25.868 190.152 1.00 45.86 92 GLY A N 1
ATOM 665 C CA . GLY A 1 92 ? -7.927 26.220 189.877 1.00 52.51 92 GLY A CA 1
ATOM 666 C C . GLY A 1 92 ? -8.582 26.798 191.110 1.00 50.87 92 GLY A C 1
ATOM 667 O O . GLY A 1 92 ? -7.989 26.810 192.188 1.00 49.20 92 GLY A O 1
ATOM 668 N N . THR A 1 93 ? -9.813 27.271 190.961 1.00 48.59 93 THR A N 1
ATOM 669 C CA . THR A 1 93 ? -10.517 27.904 192.066 1.00 54.35 93 THR A CA 1
ATOM 670 C C . THR A 1 93 ? -11.937 27.372 192.158 1.00 55.13 93 THR A C 1
ATOM 671 O O . THR A 1 93 ? -12.391 26.635 191.286 1.00 54.85 93 THR A O 1
ATOM 675 N N . LYS A 1 94 ? -12.642 27.763 193.212 1.00 52.07 94 LYS A N 1
ATOM 676 C CA . LYS A 1 94 ? -14.042 27.397 193.362 1.00 58.80 94 LYS A CA 1
ATOM 677 C C . LYS A 1 94 ? -14.894 27.936 192.202 1.00 54.52 94 LYS A C 1
ATOM 678 O O . LYS A 1 94 ? -15.849 27.285 191.770 1.00 53.76 94 LYS A O 1
ATOM 684 N N . ASP A 1 95 ? -14.524 29.108 191.688 1.00 53.11 95 ASP A N 1
ATOM 685 C CA . ASP A 1 95 ? -15.188 29.700 190.522 1.00 55.61 95 ASP A CA 1
ATOM 686 C C . ASP A 1 95 ? -15.126 28.796 189.287 1.00 58.09 95 ASP A C 1
ATOM 687 O O . ASP A 1 95 ? -16.130 28.615 188.586 1.00 51.84 95 ASP A O 1
ATOM 692 N N . ASP A 1 96 ? -13.943 28.241 189.025 1.00 50.85 96 ASP A N 1
ATOM 693 C CA . ASP A 1 96 ? -13.755 27.274 187.940 1.00 51.45 96 ASP A CA 1
ATOM 694 C C . ASP A 1 96 ? -14.647 26.058 188.118 1.00 52.10 96 ASP A C 1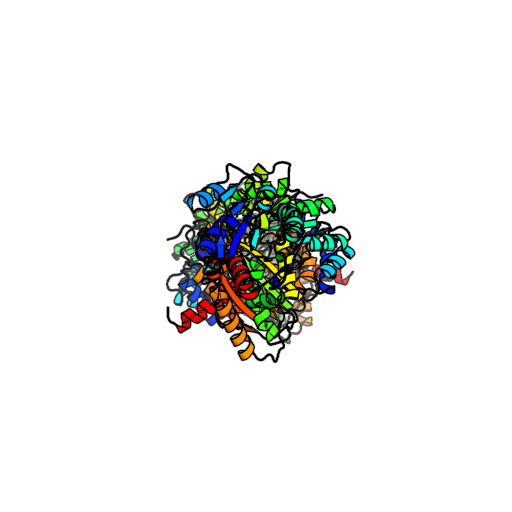
ATOM 695 O O . ASP A 1 96 ? -15.218 25.543 187.148 1.00 48.82 96 ASP A O 1
ATOM 700 N N . ILE A 1 97 ? -14.754 25.596 189.360 1.00 53.87 97 ILE A N 1
ATOM 701 C CA . ILE A 1 97 ? -15.610 24.458 189.683 1.00 56.48 97 ILE A CA 1
ATOM 702 C C . ILE A 1 97 ? -17.069 24.740 189.312 1.00 58.65 97 ILE A C 1
ATOM 703 O O . ILE A 1 97 ? -17.722 23.913 188.670 1.00 50.00 97 ILE A O 1
ATOM 708 N N . LYS A 1 98 ? -17.571 25.907 189.713 1.00 54.92 98 LYS A N 1
ATOM 709 C CA . LYS A 1 98 ? -18.939 26.298 189.376 1.00 53.60 98 LYS A CA 1
ATOM 710 C C . LYS A 1 98 ? -19.138 26.376 187.868 1.00 53.49 98 LYS A C 1
ATOM 711 O O . LYS A 1 98 ? -20.157 25.927 187.343 1.00 54.55 98 LYS A O 1
ATOM 717 N N . GLU A 1 99 ? -18.160 26.946 187.175 1.00 52.83 99 GLU A N 1
ATOM 718 C CA . GLU A 1 99 ? -18.235 27.048 185.726 1.00 54.54 99 GLU A CA 1
ATOM 719 C C . GLU A 1 99 ? -18.247 25.665 185.051 1.00 55.64 99 GLU A C 1
ATOM 720 O O . GLU A 1 99 ? -18.989 25.453 184.092 1.00 51.30 99 GLU A O 1
ATOM 726 N N . ALA A 1 100 ? -17.437 24.730 185.552 1.00 51.56 100 ALA A N 1
ATOM 727 C CA . ALA A 1 100 ? -17.434 23.363 185.023 1.00 53.29 100 ALA A CA 1
ATOM 728 C C . ALA A 1 100 ? -18.781 22.671 185.232 1.00 55.31 100 ALA A C 1
ATOM 729 O O . ALA A 1 100 ? -19.250 21.927 184.368 1.00 48.19 100 ALA A O 1
ATOM 731 N N . ARG A 1 101 ? -19.394 22.909 186.387 1.00 53.25 101 ARG A N 1
ATOM 732 C CA . ARG A 1 101 ? -20.698 22.328 186.662 1.00 57.00 101 ARG A CA 1
ATOM 733 C C . ARG A 1 101 ? -21.733 22.909 185.697 1.00 58.53 101 ARG A C 1
ATOM 734 O O . ARG A 1 101 ? -22.481 22.162 185.068 1.00 60.77 101 ARG A O 1
ATOM 742 N N . ASP A 1 102 ? -21.749 24.238 185.576 1.00 55.40 102 ASP A N 1
ATOM 743 C CA . ASP A 1 102 ? -22.630 24.940 184.635 1.00 58.65 102 ASP A CA 1
ATOM 744 C C . ASP A 1 102 ? -22.500 24.417 183.212 1.00 59.80 102 ASP A C 1
ATOM 745 O O . ASP A 1 102 ? -23.450 24.474 182.434 1.00 57.19 102 ASP A O 1
ATOM 750 N N . ASN A 1 103 ? -21.311 23.937 182.870 1.00 53.22 103 ASN A N 1
ATOM 751 C CA . ASN A 1 103 ? -21.037 23.431 181.532 1.00 55.54 103 ASN A CA 1
ATOM 752 C C . ASN A 1 103 ? -21.351 21.945 181.366 1.00 53.58 103 ASN A C 1
ATOM 753 O O . ASN A 1 103 ? -21.083 21.361 180.318 1.00 54.91 103 ASN A O 1
ATOM 758 N N . GLY A 1 104 ? -21.920 21.339 182.403 1.00 54.54 104 GLY A N 1
ATOM 759 C CA . GLY A 1 104 ? -22.392 19.971 182.311 1.00 52.92 104 GLY A CA 1
ATOM 760 C C . GLY A 1 104 ? -21.515 18.928 182.979 1.00 54.33 104 GLY A C 1
ATOM 761 O O . GLY A 1 104 ? -21.793 17.735 182.877 1.00 57.17 104 GLY A O 1
ATOM 762 N N . GLY A 1 105 ? -20.457 19.366 183.655 1.00 50.08 105 GLY A N 1
ATOM 763 C CA . GLY A 1 105 ? -19.615 18.454 184.422 1.00 53.09 105 GLY A CA 1
ATOM 764 C C . GLY A 1 105 ? -20.328 17.971 185.672 1.00 47.74 105 GLY A C 1
ATOM 765 O O . GLY A 1 105 ? -20.879 18.771 186.406 1.00 53.25 105 GLY A O 1
ATOM 766 N N . SER A 1 106 ? -20.327 16.667 185.923 1.00 53.06 106 SER A N 1
ATOM 767 C CA . SER A 1 106 ? -21.091 16.128 187.052 1.00 54.03 106 SER A CA 1
ATOM 768 C C . SER A 1 106 ? -20.232 15.512 188.155 1.00 50.63 106 SER A C 1
ATOM 769 O O . SER A 1 106 ? -20.723 15.225 189.247 1.00 53.61 106 SER A O 1
ATOM 772 N N . ILE A 1 107 ? -18.954 15.306 187.876 1.00 46.70 107 ILE A N 1
ATOM 773 C CA . ILE A 1 107 ? -18.078 14.712 188.865 1.00 46.35 107 ILE A CA 1
ATOM 774 C C . ILE A 1 107 ? -16.849 15.579 189.053 1.00 55.42 107 ILE A C 1
ATOM 775 O O . ILE A 1 107 ? -16.046 15.764 188.137 1.00 51.24 107 ILE A O 1
ATOM 780 N N . CYS A 1 108 ? -16.723 16.121 190.255 1.00 46.58 108 CYS A N 1
ATOM 781 C CA . CYS A 1 108 ? -15.642 17.029 190.576 1.00 56.71 108 CYS A CA 1
ATOM 782 C C . CYS A 1 108 ? -14.560 16.260 191.306 1.00 52.00 108 CYS A C 1
ATOM 783 O O . CYS A 1 108 ? -14.805 15.691 192.369 1.00 51.17 108 CYS A O 1
ATOM 786 N N . ARG A 1 109 ? -13.368 16.228 190.719 1.00 48.42 109 ARG A N 1
ATOM 787 C CA . ARG A 1 109 ? -12.251 15.506 191.307 1.00 46.77 109 ARG A CA 1
ATOM 788 C C . ARG A 1 109 ? -11.219 16.517 191.765 1.00 50.61 109 ARG A C 1
ATOM 789 O O . ARG A 1 109 ? -10.661 17.256 190.958 1.00 56.30 109 ARG A O 1
ATOM 797 N N . ILE A 1 110 ? -10.989 16.561 193.070 1.00 50.92 110 ILE A N 1
ATOM 798 C CA . ILE A 1 110 ? -10.153 17.594 193.669 1.00 47.23 110 ILE A CA 1
ATOM 799 C C . ILE A 1 110 ? -8.835 16.978 194.129 1.00 48.58 110 ILE A C 1
ATOM 800 O O . ILE A 1 110 ? -8.820 16.048 194.938 1.00 46.99 110 ILE A O 1
ATOM 805 N N . ALA A 1 111 ? -7.730 17.476 193.583 1.00 47.09 111 ALA A N 1
ATOM 806 C CA . ALA A 1 111 ? -6.423 16.870 193.826 1.00 45.48 111 ALA A CA 1
ATOM 807 C C . ALA A 1 111 ? -5.503 17.773 194.646 1.00 49.69 111 ALA A C 1
ATOM 808 O O . ALA A 1 111 ? -5.337 18.952 194.343 1.00 50.33 111 ALA A O 1
ATOM 810 N N . THR A 1 112 ? -4.904 17.217 195.691 1.00 45.80 112 THR A N 1
ATOM 811 C CA . THR A 1 112 ? -3.880 17.944 196.429 1.00 45.73 112 THR A CA 1
ATOM 812 C C . THR A 1 112 ? -2.686 17.028 196.550 1.00 45.85 112 THR A C 1
ATOM 813 O O . THR A 1 112 ? -2.816 15.814 196.377 1.00 46.41 112 THR A O 1
ATOM 817 N N . HIS A 1 113 ? -1.519 17.588 196.839 1.00 46.62 113 HIS A N 1
ATOM 818 C CA . HIS A 1 113 ? -0.403 16.732 197.194 1.00 47.11 113 HIS A CA 1
ATOM 819 C C . HIS A 1 113 ? -0.859 15.932 198.403 1.00 46.44 113 HIS A C 1
ATOM 820 O O . HIS A 1 113 ? -1.627 16.441 199.219 1.00 47.52 113 HIS A O 1
ATOM 827 N N . CYS A 1 114 ? -0.410 14.682 198.514 1.00 46.10 114 CYS A N 1
ATOM 828 C CA . CYS A 1 114 ? -0.950 13.767 199.520 1.00 46.90 114 CYS A CA 1
ATOM 829 C C . CYS A 1 114 ? -0.801 14.222 200.981 1.00 56.76 114 CYS A C 1
ATOM 830 O O . CYS A 1 114 ? -1.496 13.718 201.857 1.00 61.02 114 CYS A O 1
ATOM 833 N N . THR A 1 115 ? 0.092 15.166 201.256 1.00 55.21 115 THR A N 1
ATOM 834 C CA . THR A 1 115 ? 0.244 15.663 202.625 1.00 57.61 115 THR A CA 1
ATOM 835 C C . THR A 1 115 ? -0.513 16.958 202.856 1.00 53.43 115 THR A C 1
ATOM 836 O O . THR A 1 115 ? -0.475 17.519 203.951 1.00 53.49 115 THR A O 1
ATOM 840 N N . GLU A 1 116 ? -1.212 17.429 201.827 1.00 55.01 116 GLU A N 1
ATOM 841 C CA . GLU A 1 116 ? -1.795 18.766 201.862 1.00 56.71 116 GLU A CA 1
ATOM 842 C C . GLU A 1 116 ? -3.315 18.803 201.726 1.00 57.40 116 GLU A C 1
ATOM 843 O O . GLU A 1 116 ? -3.857 19.753 201.161 1.00 56.61 116 GLU A O 1
ATOM 849 N N . ALA A 1 117 ? -3.999 17.793 202.257 1.00 56.97 117 ALA A N 1
ATOM 850 C CA . ALA A 1 117 ? -5.440 17.652 202.035 1.00 58.91 117 ALA A CA 1
ATOM 851 C C . ALA A 1 117 ? -6.278 18.810 202.578 1.00 61.49 117 ALA A C 1
ATOM 852 O O . ALA A 1 117 ? -7.332 19.133 202.022 1.00 53.93 117 ALA A O 1
ATOM 854 N N . ASP A 1 118 ? -5.812 19.434 203.655 1.00 54.71 118 ASP A N 1
ATOM 855 C CA . ASP A 1 118 ? -6.623 20.435 204.345 1.00 56.31 118 ASP A CA 1
ATOM 856 C C . ASP A 1 118 ? -6.919 21.684 203.514 1.00 59.18 118 ASP A C 1
ATOM 857 O O . ASP A 1 118 ? -7.802 22.450 203.865 1.00 63.26 118 ASP A O 1
ATOM 862 N N . VAL A 1 119 ? -6.197 21.879 202.415 1.00 54.51 119 VAL A N 1
ATOM 863 C CA . VAL A 1 119 ? -6.428 23.057 201.570 1.00 61.51 119 VAL A CA 1
ATOM 864 C C . VAL A 1 119 ? -7.593 22.840 200.616 1.00 58.17 119 VAL A C 1
ATOM 865 O O . VAL A 1 119 ? -7.974 23.749 199.882 1.00 56.24 119 VAL A O 1
ATOM 869 N N . SER A 1 120 ? -8.141 21.630 200.613 1.00 53.89 120 SER A N 1
ATOM 870 C CA . SER A 1 120 ? -9.230 21.294 199.709 1.00 57.01 120 SER A CA 1
ATOM 871 C C . SER A 1 120 ? -10.584 21.294 200.404 1.00 55.78 120 SER A C 1
ATOM 872 O O . SER A 1 120 ? -11.607 21.080 199.765 1.00 56.78 120 SER A O 1
ATOM 875 N N . ILE A 1 121 ? -10.587 21.536 201.709 1.00 55.40 121 ILE A N 1
ATOM 876 C CA . ILE A 1 121 ? -11.805 21.389 202.504 1.00 62.27 121 ILE A CA 1
ATOM 877 C C . ILE A 1 121 ? -13.009 22.184 201.963 1.00 64.35 121 ILE A C 1
ATOM 878 O O . ILE A 1 121 ? -14.084 21.616 201.753 1.00 61.99 121 ILE A O 1
ATOM 883 N N . GLN A 1 122 ? -12.828 23.476 201.707 1.00 59.18 122 GLN A N 1
ATOM 884 C CA . GLN A 1 122 ? -13.941 24.297 201.222 1.00 65.31 122 GLN A CA 1
ATOM 885 C C . GLN A 1 122 ? -14.333 23.979 199.774 1.00 63.27 122 GLN A C 1
ATOM 886 O O . GLN A 1 122 ? -15.447 24.282 199.343 1.00 63.69 122 GLN A O 1
ATOM 892 N N . HIS A 1 123 ? -13.420 23.369 199.026 1.00 55.09 123 HIS A N 1
ATOM 893 C CA . HIS A 1 123 ? -13.710 22.968 197.655 1.00 53.66 123 HIS A CA 1
ATOM 894 C C . HIS A 1 123 ? -14.678 21.790 197.606 1.00 54.21 123 HIS A C 1
ATOM 895 O O . HIS A 1 123 ? -15.610 21.784 196.808 1.00 56.51 123 HIS A O 1
ATOM 902 N N . PHE A 1 124 ? -14.455 20.795 198.461 1.00 56.42 124 PHE A N 1
ATOM 903 C CA . PHE A 1 124 ? -15.389 19.682 198.586 1.00 56.39 124 PHE A CA 1
ATOM 904 C C . PHE A 1 124 ? -16.741 20.182 199.065 1.00 63.55 124 PHE A C 1
ATOM 905 O O . PHE A 1 124 ? -17.784 19.708 198.617 1.00 72.06 124 PHE A O 1
ATOM 913 N N . GLY A 1 125 ? -16.715 21.150 199.975 1.00 58.30 125 GLY A N 1
ATOM 914 C CA . GLY A 1 125 ? -17.936 21.717 200.517 1.00 60.31 125 GLY A CA 1
ATOM 915 C C . GLY A 1 125 ? -18.757 22.413 199.449 1.00 63.95 125 GLY A C 1
ATOM 916 O O . GLY A 1 125 ? -19.973 22.225 199.354 1.00 65.90 125 GLY A O 1
ATOM 917 N N . LEU A 1 126 ? -18.090 23.223 198.636 1.00 60.34 126 LEU A N 1
ATOM 918 C CA . LEU A 1 126 ? -18.778 23.919 197.563 1.00 63.00 126 LEU A CA 1
ATOM 919 C C . LEU A 1 126 ? -19.302 22.935 196.525 1.00 58.93 126 LEU A C 1
ATOM 920 O O . LEU A 1 126 ? -20.440 23.053 196.070 1.00 57.75 126 LEU A O 1
ATOM 925 N N . ALA A 1 127 ? -18.468 21.965 196.154 1.00 57.26 127 ALA A N 1
ATOM 926 C CA . ALA A 1 127 ? -18.851 20.985 195.143 1.00 58.84 127 ALA A CA 1
ATOM 927 C C . ALA A 1 127 ? -20.136 20.258 195.534 1.00 61.41 127 ALA A C 1
ATOM 928 O O . ALA A 1 127 ? -21.050 20.116 194.717 1.00 57.23 127 ALA A O 1
ATOM 930 N N . ARG A 1 128 ? -20.202 19.811 196.787 1.00 61.90 128 ARG A N 1
ATOM 931 C CA . ARG A 1 128 ? -21.389 19.131 197.289 1.00 62.87 128 ARG A CA 1
ATOM 932 C C . ARG A 1 128 ? -22.583 20.078 197.269 1.00 65.51 128 ARG A C 1
ATOM 933 O O . ARG A 1 128 ? -23.684 19.685 196.888 1.00 71.26 128 ARG A O 1
ATOM 941 N N . GLU A 1 129 ? -22.358 21.325 197.675 1.00 62.30 129 GLU A N 1
ATOM 942 C CA . GLU A 1 129 ? -23.403 22.347 197.630 1.00 66.84 129 GLU A CA 1
ATOM 943 C C . GLU A 1 129 ? -23.936 22.538 196.214 1.00 62.79 129 GLU A C 1
ATOM 944 O O . GLU A 1 129 ? -25.117 22.812 196.025 1.00 65.21 129 GLU A O 1
ATOM 950 N N . LEU A 1 130 ? -23.059 22.392 195.225 1.00 59.37 130 LEU A N 1
ATOM 951 C CA . LEU A 1 130 ? -23.442 22.529 193.821 1.00 63.40 130 LEU A CA 1
ATOM 952 C C . LEU A 1 130 ? -24.065 21.245 193.266 1.00 61.15 130 LEU A C 1
ATOM 953 O O . LEU A 1 130 ? -24.414 21.175 192.089 1.00 59.77 130 LEU A O 1
ATOM 958 N N . GLY A 1 131 ? -24.188 20.229 194.115 1.00 61.81 131 GLY A N 1
ATOM 959 C CA . GLY A 1 131 ? -24.776 18.961 193.717 1.00 58.43 131 GLY A CA 1
ATOM 960 C C . GLY A 1 131 ? -23.849 18.077 192.905 1.00 56.70 131 GLY A C 1
ATOM 961 O O . GLY A 1 131 ? -24.296 17.164 192.212 1.00 58.23 131 GLY A O 1
ATOM 962 N N . LEU A 1 132 ? -22.550 18.339 192.986 1.00 59.29 132 LEU A N 1
ATOM 963 C CA . LEU A 1 132 ? -21.572 17.518 192.282 1.00 53.08 132 LEU A CA 1
ATOM 964 C C . LEU A 1 132 ? -21.185 16.303 193.106 1.00 52.92 132 LEU A C 1
ATOM 965 O O . LEU A 1 132 ? -21.082 16.388 194.329 1.00 58.84 132 LEU A O 1
ATOM 970 N N . GLU A 1 133 ? -20.977 15.173 192.431 1.00 51.80 133 GLU A N 1
ATOM 971 C CA . GLU A 1 133 ? -20.340 14.020 193.050 1.00 57.66 133 GLU A CA 1
ATOM 972 C C . GLU A 1 133 ? -18.872 14.375 193.205 1.00 56.70 133 GLU A C 1
ATOM 973 O O . GLU A 1 133 ? -18.285 15.008 192.326 1.00 56.90 133 GLU A O 1
ATOM 979 N N . THR A 1 134 ? -18.280 13.991 194.325 1.00 56.20 134 THR A N 1
ATOM 980 C CA . THR A 1 134 ? -16.911 14.384 194.604 1.00 55.90 134 THR A CA 1
ATOM 981 C C . THR A 1 134 ? -15.945 13.212 194.638 1.00 58.14 134 THR A C 1
ATOM 982 O O . THR A 1 134 ? -16.271 12.104 195.084 1.00 56.15 134 THR A O 1
ATOM 986 N N . VAL A 1 135 ? -14.745 13.476 194.148 1.00 54.62 135 VAL A N 1
ATOM 987 C CA . VAL A 1 135 ? -13.661 12.520 194.198 1.00 46.66 135 VAL A CA 1
ATOM 988 C C . VAL A 1 135 ? -12.448 13.291 194.703 1.00 50.44 135 VAL A C 1
ATOM 989 O O . VAL A 1 135 ? -12.283 14.473 194.384 1.00 53.91 135 VAL A O 1
ATOM 993 N N . GLY A 1 136 ? -11.623 12.645 195.518 1.00 49.58 136 GLY A N 1
ATOM 994 C CA . GLY A 1 136 ? -10.420 13.274 196.031 1.00 53.28 136 GLY A CA 1
ATOM 995 C C . GLY A 1 136 ? -9.174 12.539 195.579 1.00 53.25 136 GLY A C 1
ATOM 996 O O . GLY A 1 136 ? -9.100 11.311 195.659 1.00 49.89 136 GLY A O 1
ATOM 997 N N . PHE A 1 137 ? -8.201 13.291 195.080 1.00 51.67 137 PHE A N 1
ATOM 998 C CA . PHE A 1 137 ? -6.928 12.717 194.669 1.00 51.70 137 PHE A CA 1
ATOM 999 C C . PHE A 1 137 ? -5.848 13.108 195.662 1.00 48.75 137 PHE A C 1
ATOM 1000 O O . PHE A 1 137 ? -5.617 14.292 195.887 1.00 52.12 137 PHE A O 1
ATOM 1008 N N . LEU A 1 138 ? -5.201 12.112 196.264 1.00 49.25 138 LEU A N 1
ATOM 1009 C CA . LEU A 1 138 ? -4.001 12.351 197.056 1.00 49.09 138 LEU A CA 1
ATOM 1010 C C . LEU A 1 138 ? -2.805 12.012 196.179 1.00 45.69 138 LEU A C 1
ATOM 1011 O O . LEU A 1 138 ? -2.441 10.852 196.049 1.00 46.29 138 LEU A O 1
ATOM 1016 N N . MET A 1 139 ? -2.206 13.031 195.572 1.00 44.70 139 MET A N 1
ATOM 1017 C CA . MET A 1 139 ? -1.166 12.819 194.565 1.00 43.17 139 MET A CA 1
ATOM 1018 C C . MET A 1 139 ? 0.181 12.464 195.188 1.00 45.08 139 MET A C 1
ATOM 1019 O O . MET A 1 139 ? 0.422 12.768 196.355 1.00 43.98 139 MET A O 1
ATOM 1024 N N . MET A 1 140 ? 1.053 11.833 194.403 1.00 46.95 140 MET A N 1
ATOM 1025 C CA . MET A 1 140 ? 2.390 11.451 194.869 1.00 44.82 140 MET A CA 1
ATOM 1026 C C . MET A 1 140 ? 2.317 10.557 196.111 1.00 46.81 140 MET A C 1
ATOM 1027 O O . MET A 1 140 ? 3.112 10.704 197.040 1.00 49.22 140 MET A O 1
ATOM 1032 N N . ALA A 1 141 ? 1.368 9.624 196.114 1.00 47.70 141 ALA A N 1
ATOM 1033 C CA . ALA A 1 141 ? 1.044 8.836 197.307 1.00 50.12 141 ALA A CA 1
ATOM 1034 C C . ALA A 1 141 ? 2.145 7.880 197.775 1.00 48.79 141 ALA A C 1
ATOM 1035 O O . ALA A 1 141 ? 2.076 7.348 198.886 1.00 48.94 141 ALA A O 1
ATOM 1037 N N . HIS A 1 142 ? 3.153 7.657 196.937 1.00 44.35 142 HIS A N 1
ATOM 1038 C CA . HIS A 1 142 ? 4.269 6.805 197.324 1.00 51.49 142 HIS A CA 1
ATOM 1039 C C . HIS A 1 142 ? 5.195 7.502 198.313 1.00 51.96 142 HIS A C 1
ATOM 1040 O O . HIS A 1 142 ? 6.044 6.855 198.920 1.00 49.93 142 HIS A O 1
ATOM 1047 N N . THR A 1 143 ? 5.047 8.816 198.463 1.00 46.72 143 THR A N 1
ATOM 1048 C CA . THR A 1 143 ? 5.969 9.587 199.301 1.00 49.80 143 THR A CA 1
ATOM 1049 C C . THR A 1 143 ? 5.745 9.451 200.803 1.00 51.17 143 THR A C 1
ATOM 1050 O O . THR A 1 143 ? 6.632 9.788 201.581 1.00 54.92 143 THR A O 1
ATOM 1054 N N . ILE A 1 144 ? 4.566 8.994 201.217 1.00 47.97 144 ILE A N 1
ATOM 1055 C CA . ILE A 1 144 ? 4.284 8.844 202.650 1.00 55.37 144 ILE A CA 1
ATOM 1056 C C . ILE A 1 144 ? 3.728 7.466 203.013 1.00 53.01 144 ILE A C 1
ATOM 1057 O O . ILE A 1 144 ? 3.187 6.768 202.162 1.00 52.40 144 ILE A O 1
ATOM 1062 N N . ALA A 1 145 ? 3.868 7.085 204.281 1.00 59.74 145 ALA A N 1
ATOM 1063 C CA . ALA A 1 145 ? 3.402 5.782 204.757 1.00 64.33 145 ALA A CA 1
ATOM 1064 C C . ALA A 1 145 ? 1.880 5.674 204.650 1.00 66.01 145 ALA A C 1
ATOM 1065 O O . ALA A 1 145 ? 1.190 6.686 204.722 1.00 57.36 145 ALA A O 1
ATOM 1067 N N . PRO A 1 146 ? 1.353 4.443 204.481 1.00 66.29 146 PRO A N 1
ATOM 1068 C CA . PRO A 1 146 ? -0.096 4.231 204.334 1.00 61.13 146 PRO A CA 1
ATOM 1069 C C . PRO A 1 146 ? -0.933 4.870 205.449 1.00 63.02 146 PRO A C 1
ATOM 1070 O O . PRO A 1 146 ? -2.013 5.391 205.173 1.00 58.68 146 PRO A O 1
ATOM 1074 N N . GLU A 1 147 ? -0.440 4.829 206.685 1.00 63.06 147 GLU A N 1
ATOM 1075 C CA . GLU A 1 147 ? -1.159 5.418 207.813 1.00 66.29 147 GLU A CA 1
ATOM 1076 C C . GLU A 1 147 ? -1.287 6.933 207.678 1.00 67.50 147 GLU A C 1
ATOM 1077 O O . GLU A 1 147 ? -2.338 7.500 207.974 1.00 67.52 147 GLU A O 1
ATOM 1083 N N . LYS A 1 148 ? -0.211 7.581 207.241 1.00 63.14 148 LYS A N 1
ATOM 1084 C CA . LYS A 1 148 ? -0.218 9.024 207.017 1.00 60.29 148 LYS A CA 1
ATOM 1085 C C . LYS A 1 148 ? -1.166 9.379 205.881 1.00 57.84 148 LYS A C 1
ATOM 1086 O O . LYS A 1 148 ? -1.866 10.394 205.932 1.00 57.76 148 LYS A O 1
ATOM 1092 N N . LEU A 1 149 ? -1.181 8.531 204.857 1.00 56.01 149 LEU A N 1
ATOM 1093 C CA . LEU A 1 149 ? -2.065 8.716 203.721 1.00 54.43 149 LEU A CA 1
ATOM 1094 C C . LEU A 1 149 ? -3.521 8.610 204.161 1.00 56.95 149 LEU A C 1
ATOM 1095 O O . LEU A 1 149 ? -4.373 9.382 203.715 1.00 55.86 149 LEU A O 1
ATOM 1100 N N . ALA A 1 150 ? -3.797 7.657 205.048 1.00 58.58 150 ALA A N 1
ATOM 1101 C CA . ALA A 1 150 ? -5.157 7.436 205.527 1.00 57.66 150 ALA A CA 1
ATOM 1102 C C . ALA A 1 150 ? -5.678 8.616 206.345 1.00 58.94 150 ALA A C 1
ATOM 1103 O O . ALA A 1 150 ? -6.869 8.929 206.303 1.00 59.75 150 ALA A O 1
ATOM 1105 N N . ALA A 1 151 ? -4.789 9.272 207.086 1.00 58.08 151 ALA A N 1
ATOM 1106 C CA . ALA A 1 151 ? -5.172 10.447 207.858 1.00 59.37 151 ALA A CA 1
ATOM 1107 C C . ALA A 1 151 ? -5.667 11.549 206.926 1.00 61.37 151 ALA A C 1
ATOM 1108 O O . ALA A 1 151 ? -6.658 12.236 207.207 1.00 58.40 151 ALA A O 1
ATOM 1110 N N . GLN A 1 152 ? -4.969 11.705 205.808 1.00 54.76 152 GLN A N 1
ATOM 1111 C CA . GLN A 1 152 ? -5.299 12.736 204.843 1.00 56.36 152 GLN A CA 1
ATOM 1112 C C . GLN A 1 152 ? -6.610 12.410 204.144 1.00 59.03 152 GLN A C 1
ATOM 1113 O O . GLN A 1 152 ? -7.410 13.304 203.859 1.00 58.57 152 GLN A O 1
ATOM 1119 N N . ALA A 1 153 ? -6.835 11.123 203.892 1.00 56.87 153 ALA A N 1
ATOM 1120 C CA . ALA A 1 153 ? -8.081 10.676 203.279 1.00 58.65 153 ALA A CA 1
ATOM 1121 C C . ALA A 1 153 ? -9.274 11.021 204.169 1.00 64.41 153 ALA A C 1
ATOM 1122 O O . ALA A 1 153 ? -10.350 11.368 203.679 1.00 57.99 153 ALA A O 1
ATOM 1124 N N . ARG A 1 154 ? -9.068 10.932 205.479 1.00 64.29 154 ARG A N 1
ATOM 1125 C CA . ARG A 1 154 ? -10.114 11.235 206.447 1.00 65.04 154 ARG A CA 1
ATOM 1126 C C . ARG A 1 154 ? -10.501 12.718 206.407 1.00 68.18 154 ARG A C 1
ATOM 1127 O O . ARG A 1 154 ? -11.677 13.062 206.537 1.00 68.81 154 ARG A O 1
ATOM 1135 N N . ILE A 1 155 ? -9.515 13.590 206.223 1.00 66.63 155 ILE A N 1
ATOM 1136 C CA . ILE A 1 155 ? -9.786 15.016 206.097 1.00 69.10 155 ILE A CA 1
ATOM 1137 C C . ILE A 1 155 ? -10.713 15.259 204.911 1.00 64.68 155 ILE A C 1
ATOM 1138 O O . ILE A 1 155 ? -11.708 15.967 205.027 1.00 62.13 155 ILE A O 1
ATOM 1143 N N . MET A 1 156 ? -10.395 14.639 203.781 1.00 55.12 156 MET A N 1
ATOM 1144 C CA . MET A 1 156 ? -11.199 14.790 202.571 1.00 59.22 156 MET A CA 1
ATOM 1145 C C . MET A 1 156 ? -12.629 14.282 202.743 1.00 58.29 156 MET A C 1
ATOM 1146 O O . MET A 1 156 ? -13.583 14.994 202.430 1.00 59.49 156 MET A O 1
ATOM 1151 N N . ALA A 1 157 ? -12.774 13.060 203.250 1.00 56.49 157 ALA A N 1
ATOM 1152 C CA . ALA A 1 157 ? -14.093 12.476 203.476 1.00 56.58 157 ALA A CA 1
ATOM 1153 C C . ALA A 1 157 ? -14.938 13.353 204.398 1.00 68.06 157 ALA A C 1
ATOM 1154 O O . ALA A 1 157 ? -16.128 13.563 204.155 1.00 69.43 157 ALA A O 1
ATOM 1156 N N . ASP A 1 158 ? -14.312 13.885 205.444 1.00 66.18 158 ASP A N 1
ATOM 1157 C CA . ASP A 1 158 ? -15.012 14.731 206.400 1.00 63.56 158 ASP A CA 1
ATOM 1158 C C . ASP A 1 158 ? -15.402 16.074 205.788 1.00 64.67 158 ASP A C 1
ATOM 1159 O O . ASP A 1 158 ? -16.242 16.785 206.330 1.00 69.96 158 ASP A O 1
ATOM 1164 N N . ALA A 1 159 ? -14.787 16.424 204.664 1.00 62.41 159 ALA A N 1
ATOM 1165 C CA . ALA A 1 159 ? -15.080 17.694 204.010 1.00 67.83 159 ALA A CA 1
ATOM 1166 C C . ALA A 1 159 ? -16.200 17.528 202.989 1.00 65.42 159 ALA A C 1
ATOM 1167 O O . ALA A 1 159 ? -16.785 18.507 202.526 1.00 68.55 159 ALA A O 1
ATOM 1169 N N . GLY A 1 160 ? -16.495 16.280 202.649 1.00 62.44 160 GLY A N 1
ATOM 1170 C CA . GLY A 1 160 ? -17.542 15.978 201.693 1.00 66.75 160 GLY A CA 1
ATOM 1171 C C . GLY A 1 160 ? -17.094 15.067 200.564 1.00 63.34 160 GLY A C 1
ATOM 1172 O O . GLY A 1 160 ? -17.864 14.779 199.646 1.00 60.79 160 GLY A O 1
ATOM 1173 N N . CYS A 1 161 ? -15.848 14.609 200.617 1.00 54.96 161 CYS A N 1
ATOM 1174 C CA . CYS A 1 161 ? -15.344 13.744 199.557 1.00 53.14 161 CYS A CA 1
ATOM 1175 C C . CYS A 1 161 ? -16.000 12.364 199.638 1.00 58.80 161 CYS A C 1
ATOM 1176 O O . CYS A 1 161 ? -16.075 11.768 200.710 1.00 58.69 161 CYS A O 1
ATOM 1179 N N . GLN A 1 162 ? -16.475 11.864 198.501 1.00 55.91 162 GLN A N 1
ATOM 1180 C CA . GLN A 1 162 ? -17.235 10.616 198.465 1.00 52.90 162 GLN A CA 1
ATOM 1181 C C . GLN A 1 162 ? -16.383 9.429 198.039 1.00 55.99 162 GLN A C 1
ATOM 1182 O O . GLN A 1 162 ? -16.758 8.267 198.236 1.00 57.35 162 GLN A O 1
ATOM 1188 N N . CYS A 1 163 ? -15.230 9.722 197.454 1.00 54.41 163 CYS A N 1
ATOM 1189 C CA . CYS A 1 163 ? -14.282 8.675 197.101 1.00 48.97 163 CYS A CA 1
ATOM 1190 C C . CYS A 1 163 ? -12.873 9.235 197.052 1.00 53.08 163 CYS A C 1
ATOM 1191 O O . CYS A 1 163 ? -12.602 10.188 196.324 1.00 58.04 163 CYS A O 1
ATOM 1194 N N . VAL A 1 164 ? -11.975 8.641 197.827 1.00 53.75 164 VAL A N 1
ATOM 1195 C CA . VAL A 1 164 ? -10.603 9.125 197.894 1.00 51.22 164 VAL A CA 1
ATOM 1196 C C . VAL A 1 164 ? -9.661 8.178 197.159 1.00 51.96 164 VAL A C 1
ATOM 1197 O O . VAL A 1 164 ? -9.626 6.980 197.437 1.00 49.08 164 VAL A O 1
ATOM 1201 N N . TYR A 1 165 ? -8.909 8.728 196.211 1.00 52.45 165 TYR A N 1
ATOM 1202 C CA . TYR A 1 165 ? -7.990 7.944 195.398 1.00 47.41 165 TYR A CA 1
ATOM 1203 C C . TYR A 1 165 ? -6.591 7.907 195.979 1.00 46.65 165 TYR A C 1
ATOM 1204 O O . TYR A 1 165 ? -6.055 8.930 196.411 1.00 50.70 165 TYR A O 1
ATOM 1213 N N . VAL A 1 166 ? -6.008 6.719 195.969 1.00 44.57 166 VAL A N 1
ATOM 1214 C CA . VAL A 1 166 ? -4.571 6.570 196.076 1.00 45.18 166 VAL A CA 1
ATOM 1215 C C . VAL A 1 166 ? -4.037 6.899 194.691 1.00 42.02 166 VAL A C 1
ATOM 1216 O O . VAL A 1 166 ? -4.412 6.253 193.717 1.00 40.88 166 VAL A O 1
ATOM 1220 N N . VAL A 1 167 ? -3.175 7.903 194.592 1.00 42.30 167 VAL A N 1
ATOM 1221 C CA . VAL A 1 167 ? -2.713 8.357 193.286 1.00 41.50 167 VAL A CA 1
ATOM 1222 C C . VAL A 1 167 ? -1.219 8.146 193.120 1.00 44.46 167 VAL A C 1
ATOM 1223 O O . VAL A 1 167 ? -0.416 8.850 193.725 1.00 44.93 167 VAL A O 1
ATOM 1227 N N . ASP A 1 168 ? -0.845 7.162 192.306 1.00 44.80 168 ASP A N 1
ATOM 1228 C CA . ASP A 1 168 ? 0.566 6.923 192.041 1.00 44.95 168 ASP A CA 1
ATOM 1229 C C . ASP A 1 168 ? 1.027 7.817 190.897 1.00 43.72 168 ASP A C 1
ATOM 1230 O O . ASP A 1 168 ? 1.266 7.334 189.792 1.00 42.41 168 ASP A O 1
ATOM 1235 N N . SER A 1 169 ? 1.161 9.119 191.178 1.00 41.09 169 SER A N 1
ATOM 1236 C CA . SER A 1 169 ? 1.426 10.125 190.138 1.00 39.08 169 SER A CA 1
ATOM 1237 C C . SER A 1 169 ? 2.751 9.876 189.416 1.00 40.01 169 SER A C 1
ATOM 1238 O O . SER A 1 169 ? 2.929 10.249 188.261 1.00 38.45 169 SER A O 1
ATOM 1241 N N . ALA A 1 170 ? 3.691 9.267 190.118 1.00 38.14 170 ALA A N 1
ATOM 1242 C CA . ALA A 1 170 ? 5.016 9.037 189.565 1.00 45.97 170 ALA A CA 1
ATOM 1243 C C . ALA A 1 170 ? 5.175 7.656 188.917 1.00 41.14 170 ALA A C 1
ATOM 1244 O O . ALA A 1 170 ? 6.226 7.358 188.341 1.00 42.67 170 ALA A O 1
ATOM 1246 N N . GLY A 1 171 ? 4.132 6.830 188.983 1.00 37.93 171 GLY A N 1
ATOM 1247 C CA . GLY A 1 171 ? 4.249 5.429 188.589 1.00 36.91 171 GLY A CA 1
ATOM 1248 C C . GLY A 1 171 ? 5.336 4.710 189.384 1.00 46.61 171 GLY A C 1
ATOM 1249 O O . GLY A 1 171 ? 6.107 3.904 188.837 1.00 38.78 171 GLY A O 1
ATOM 1250 N N . ALA A 1 172 ? 5.395 4.986 190.683 1.00 41.46 172 ALA A N 1
ATOM 1251 C CA . ALA A 1 172 ? 6.500 4.497 191.514 1.00 40.99 172 ALA A CA 1
ATOM 1252 C C . ALA A 1 172 ? 6.123 3.378 192.488 1.00 44.42 172 ALA A C 1
ATOM 1253 O O . ALA A 1 172 ? 6.996 2.757 193.091 1.00 41.68 172 ALA A O 1
ATOM 1255 N N . LEU A 1 173 ? 4.830 3.132 192.661 1.00 42.99 173 LEU A N 1
ATOM 1256 C CA . LEU A 1 173 ? 4.396 2.091 193.586 1.00 44.39 173 LEU A CA 1
ATOM 1257 C C . LEU A 1 173 ? 4.543 0.708 192.964 1.00 47.46 173 LEU A C 1
ATOM 1258 O O . LEU A 1 173 ? 4.441 0.552 191.745 1.00 40.43 173 LEU A O 1
ATOM 1263 N N . VAL A 1 174 ? 4.811 -0.289 193.805 1.00 45.64 174 VAL A N 1
ATOM 1264 C CA . VAL A 1 174 ? 4.857 -1.676 193.357 1.00 48.73 174 VAL A CA 1
ATOM 1265 C C . VAL A 1 174 ? 3.908 -2.568 194.165 1.00 58.16 174 VAL A C 1
ATOM 1266 O O . VAL A 1 174 ? 4.218 -2.952 195.305 1.00 56.36 174 VAL A O 1
ATOM 1270 N N . LEU A 1 175 ? 2.746 -2.859 193.578 1.00 53.90 175 LEU A N 1
ATOM 1271 C CA . LEU A 1 175 ? 1.882 -3.968 194.003 1.00 49.72 175 LEU A CA 1
ATOM 1272 C C . LEU A 1 175 ? 1.438 -3.916 195.467 1.00 48.34 175 LEU A C 1
ATOM 1273 O O . LEU A 1 175 ? 0.389 -3.354 195.789 1.00 48.39 175 LEU A O 1
ATOM 1278 N N . ASP A 1 176 ? 2.234 -4.516 196.348 1.00 43.74 176 ASP A N 1
ATOM 1279 C CA . ASP A 1 176 ? 1.965 -4.445 197.784 1.00 48.57 176 ASP A CA 1
ATOM 1280 C C . ASP A 1 176 ? 1.913 -2.994 198.274 1.00 49.03 176 ASP A C 1
ATOM 1281 O O . ASP A 1 176 ? 1.121 -2.654 199.155 1.00 52.76 176 ASP A O 1
ATOM 1286 N N . GLY A 1 177 ? 2.755 -2.144 197.692 1.00 44.46 177 GLY A N 1
ATOM 1287 C CA . GLY A 1 177 ? 2.745 -0.722 198.006 1.00 48.14 177 GLY A CA 1
ATOM 1288 C C . GLY A 1 177 ? 1.396 -0.070 197.731 1.00 52.02 177 GLY A C 1
ATOM 1289 O O . GLY A 1 177 ? 0.963 0.810 198.472 1.00 48.83 177 GLY A O 1
ATOM 1290 N N . VAL A 1 178 ? 0.724 -0.513 196.670 1.00 49.08 178 VAL A N 1
ATOM 1291 C CA . VAL A 1 178 ? -0.622 -0.042 196.347 1.00 45.79 178 VAL A CA 1
ATOM 1292 C C . VAL A 1 178 ? -1.658 -0.634 197.304 1.00 45.89 178 VAL A C 1
ATOM 1293 O O . VAL A 1 178 ? -2.490 0.086 197.874 1.00 46.64 178 VAL A O 1
ATOM 1297 N N . ALA A 1 179 ? -1.600 -1.956 197.453 1.00 47.08 179 ALA A N 1
ATOM 1298 C CA . ALA A 1 179 ? -2.511 -2.712 198.305 1.00 50.64 179 ALA A CA 1
ATOM 1299 C C . ALA A 1 179 ? -2.512 -2.213 199.745 1.00 54.31 179 ALA A C 1
ATOM 1300 O O . ALA A 1 179 ? -3.571 -2.077 200.354 1.00 59.22 179 ALA A O 1
ATOM 1302 N N . ASP A 1 180 ? -1.327 -1.956 200.291 1.00 50.66 180 ASP A N 1
ATOM 1303 C CA . ASP A 1 180 ? -1.225 -1.424 201.650 1.00 53.97 180 ASP A CA 1
ATOM 1304 C C . ASP A 1 180 ? -1.887 -0.049 201.759 1.00 52.94 180 ASP A C 1
ATOM 1305 O O . ASP A 1 180 ? -2.602 0.228 202.723 1.00 51.06 180 ASP A O 1
ATOM 1310 N N . ARG A 1 181 ? -1.667 0.807 200.762 1.00 51.90 181 ARG A N 1
ATOM 1311 C CA . ARG A 1 181 ? -2.252 2.146 200.781 1.00 50.27 181 ARG A CA 1
ATOM 1312 C C . ARG A 1 181 ? -3.767 2.120 200.643 1.00 50.27 181 ARG A C 1
ATOM 1313 O O . ARG A 1 181 ? -4.470 2.798 201.387 1.00 48.80 181 ARG A O 1
ATOM 1321 N N . VAL A 1 182 ? -4.269 1.312 199.717 1.00 48.41 182 VAL A N 1
ATOM 1322 C CA . VAL A 1 182 ? -5.711 1.157 199.555 1.00 47.66 182 VAL A CA 1
ATOM 1323 C C . VAL A 1 182 ? -6.378 0.561 200.800 1.00 50.31 182 VAL A C 1
ATOM 1324 O O . VAL A 1 182 ? -7.403 1.073 201.264 1.00 53.04 182 VAL A O 1
ATOM 1328 N N . SER A 1 183 ? -5.787 -0.503 201.342 1.00 51.44 183 SER A N 1
ATOM 1329 C CA . SER A 1 183 ? -6.276 -1.120 202.578 1.00 54.43 183 SER A CA 1
ATOM 1330 C C . SER A 1 183 ? -6.341 -0.146 203.747 1.00 54.24 183 SER A C 1
ATOM 1331 O O . SER A 1 183 ? -7.341 -0.102 204.465 1.00 61.21 183 SER A O 1
ATOM 1334 N N . ALA A 1 184 ? -5.272 0.623 203.941 1.00 54.87 184 ALA A N 1
ATOM 1335 C CA . ALA A 1 184 ? -5.231 1.623 205.007 1.00 55.26 184 ALA A CA 1
ATOM 1336 C C . ALA A 1 184 ? -6.371 2.629 204.866 1.00 53.54 184 ALA A C 1
ATOM 1337 O O . ALA A 1 184 ? -6.997 3.009 205.852 1.00 59.13 184 ALA A O 1
ATOM 1339 N N . LEU A 1 185 ? -6.642 3.051 203.635 1.00 54.05 185 LEU A N 1
ATOM 1340 C CA . LEU A 1 185 ? -7.744 3.972 203.374 1.00 52.07 185 LEU A CA 1
ATOM 1341 C C . LEU A 1 185 ? -9.113 3.327 203.595 1.00 60.18 185 LEU A C 1
ATOM 1342 O O . LEU A 1 185 ? -9.978 3.921 204.229 1.00 63.01 185 LEU A O 1
ATOM 1347 N N . VAL A 1 186 ? -9.310 2.115 203.080 1.00 60.05 186 VAL A N 1
ATOM 1348 C CA . VAL A 1 186 ? -10.573 1.407 203.286 1.00 56.27 186 VAL A CA 1
ATOM 1349 C C . VAL A 1 186 ? -10.877 1.241 204.776 1.00 61.84 186 VAL A C 1
ATOM 1350 O O . VAL A 1 186 ? -11.994 1.513 205.219 1.00 65.10 186 VAL A O 1
ATOM 1354 N N . ALA A 1 187 ? -9.874 0.826 205.549 1.00 57.91 187 ALA A N 1
ATOM 1355 C CA . ALA A 1 187 ? -10.038 0.643 206.991 1.00 60.35 187 ALA A CA 1
ATOM 1356 C C . ALA A 1 187 ? -10.356 1.948 207.724 1.00 67.48 187 ALA A C 1
ATOM 1357 O O . ALA A 1 187 ? -11.239 1.988 208.584 1.00 72.38 187 ALA A O 1
ATOM 1359 N N . GLU A 1 188 ? -9.629 3.010 207.389 1.00 63.90 188 GLU A N 1
ATOM 1360 C CA . GLU A 1 188 ? -9.836 4.311 208.020 1.00 63.19 188 GLU A CA 1
ATOM 1361 C C . GLU A 1 188 ? -11.141 4.963 207.577 1.00 63.07 188 GLU A C 1
ATOM 1362 O O . GLU A 1 188 ? -11.792 5.652 208.358 1.00 67.34 188 GLU A O 1
ATOM 1368 N N . LEU A 1 189 ? -11.528 4.741 206.327 1.00 64.84 189 LEU A N 1
ATOM 1369 C CA . LEU A 1 189 ? -12.716 5.401 205.786 1.00 67.38 189 LEU A CA 1
ATOM 1370 C C . LEU A 1 189 ? -14.009 4.655 206.099 1.00 70.34 189 LEU A C 1
ATOM 1371 O O . LEU A 1 189 ? -15.032 5.278 206.384 1.00 71.84 189 LEU A O 1
ATOM 1376 N N . GLY A 1 190 ? -13.960 3.327 206.052 1.00 68.77 190 GLY A N 1
ATOM 1377 C CA . GLY A 1 190 ? -15.141 2.517 206.292 1.00 68.85 190 GLY A CA 1
ATOM 1378 C C . GLY A 1 190 ? -16.275 2.871 205.346 1.00 71.20 190 GLY A C 1
ATOM 1379 O O . GLY A 1 190 ? -16.100 2.871 204.130 1.00 70.63 190 GLY A O 1
ATOM 1380 N N . GLU A 1 191 ? -17.434 3.200 205.906 1.00 77.95 191 GLU A N 1
ATOM 1381 C CA . GLU A 1 191 ? -18.610 3.524 205.101 1.00 78.01 191 GLU A CA 1
ATOM 1382 C C . GLU A 1 191 ? -18.621 4.966 204.605 1.00 72.46 191 GLU A C 1
ATOM 1383 O O . GLU A 1 191 ? -19.419 5.321 203.741 1.00 72.60 191 GLU A O 1
ATOM 1389 N N . ASP A 1 192 ? -17.731 5.788 205.150 1.00 69.26 192 ASP A N 1
ATOM 1390 C CA . ASP A 1 192 ? -17.751 7.224 204.890 1.00 71.40 192 ASP A CA 1
ATOM 1391 C C . ASP A 1 192 ? -17.431 7.592 203.445 1.00 71.89 192 ASP A C 1
ATOM 1392 O O . ASP A 1 192 ? -17.948 8.581 202.929 1.00 73.83 192 ASP A O 1
ATOM 1397 N N . ALA A 1 193 ? -16.583 6.805 202.793 1.00 67.07 193 ALA A N 1
ATOM 1398 C CA . ALA A 1 193 ? -16.233 7.079 201.405 1.00 63.16 193 ALA A CA 1
ATOM 1399 C C . ALA A 1 193 ? -15.638 5.858 200.726 1.00 58.49 193 ALA A C 1
ATOM 1400 O O . ALA A 1 193 ? -15.080 4.982 201.384 1.00 62.96 193 ALA A O 1
ATOM 1402 N N . GLN A 1 194 ? -15.770 5.803 199.406 1.00 52.59 194 GLN A N 1
ATOM 1403 C CA . GLN A 1 194 ? -15.129 4.763 198.622 1.00 52.84 194 GLN A CA 1
ATOM 1404 C C . GLN A 1 194 ? -13.650 5.078 198.521 1.00 54.70 194 GLN A C 1
ATOM 1405 O O . GLN A 1 194 ? -13.200 6.149 198.947 1.00 51.40 194 GLN A O 1
ATOM 1411 N N . VAL A 1 195 ? -12.901 4.139 197.953 1.00 52.59 195 VAL A N 1
ATOM 1412 C CA . VAL A 1 195 ? -11.472 4.301 197.740 1.00 51.93 195 VAL A CA 1
ATOM 1413 C C . VAL A 1 195 ? -11.154 3.995 196.282 1.00 52.71 195 VAL A C 1
ATOM 1414 O O . VAL A 1 195 ? -11.691 3.051 195.695 1.00 47.47 195 VAL A O 1
ATOM 1418 N N . GLY A 1 196 ? -10.294 4.813 195.691 1.00 53.22 196 GLY A N 1
ATOM 1419 C CA . GLY A 1 196 ? -9.935 4.641 194.303 1.00 48.98 196 GLY A CA 1
ATOM 1420 C C . GLY A 1 196 ? -8.448 4.484 194.106 1.00 49.18 196 GLY A C 1
ATOM 1421 O O . GLY A 1 196 ? -7.651 4.665 195.034 1.00 50.22 196 GLY A O 1
ATOM 1422 N N . PHE A 1 197 ? -8.075 4.121 192.886 1.00 47.30 197 PHE A N 1
ATOM 1423 C CA . PHE A 1 197 ? -6.676 4.079 192.512 1.00 40.50 197 PHE A CA 1
ATOM 1424 C C . PHE A 1 197 ? -6.461 4.620 191.112 1.00 41.14 197 PHE A C 1
ATOM 1425 O O . PHE A 1 197 ? -7.246 4.373 190.183 1.00 44.12 197 PHE A O 1
ATOM 1433 N N . HIS A 1 198 ? -5.375 5.363 190.978 1.00 38.93 198 HIS A N 1
ATOM 1434 C CA . HIS A 1 198 ? -4.995 5.992 189.736 1.00 38.00 198 HIS A CA 1
ATOM 1435 C C . HIS A 1 198 ? -3.502 5.773 189.633 1.00 38.43 198 HIS A C 1
ATOM 1436 O O . HIS A 1 198 ? -2.730 6.293 190.449 1.00 43.55 198 HIS A O 1
ATOM 1443 N N . GLY A 1 199 ? -3.095 4.974 188.658 1.00 39.15 199 GLY A N 1
ATOM 1444 C CA . GLY A 1 199 ? -1.709 4.558 188.568 1.00 43.06 199 GLY A CA 1
ATOM 1445 C C . GLY A 1 199 ? -1.080 4.902 187.243 1.00 45.16 199 GLY A C 1
ATOM 1446 O O . GLY A 1 199 ? -1.746 4.914 186.215 1.00 51.50 199 GLY A O 1
ATOM 1447 N N . HIS A 1 200 ? 0.207 5.216 187.269 1.00 41.92 200 HIS A N 1
ATOM 1448 C CA . HIS A 1 200 ? 0.928 5.451 186.031 1.00 40.11 200 HIS A CA 1
ATOM 1449 C C . HIS A 1 200 ? 1.781 4.257 185.660 1.00 41.16 200 HIS A C 1
ATOM 1450 O O . HIS A 1 200 ? 1.996 3.376 186.475 1.00 41.90 200 HIS A O 1
ATOM 1457 N N . GLU A 1 201 ? 2.250 4.236 184.419 1.00 42.24 201 GLU A N 1
ATOM 1458 C CA . GLU A 1 201 ? 2.842 3.040 183.836 1.00 42.40 201 GLU A CA 1
ATOM 1459 C C . GLU A 1 201 ? 4.360 3.065 183.802 1.00 39.81 201 GLU A C 1
ATOM 1460 O O . GLU A 1 201 ? 4.981 2.294 183.061 1.00 38.72 201 GLU A O 1
ATOM 1466 N N . ASN A 1 202 ? 4.950 3.934 184.621 1.00 36.86 202 ASN A N 1
ATOM 1467 C CA . ASN A 1 202 ? 6.377 4.220 184.546 1.00 37.05 202 ASN A CA 1
ATOM 1468 C C . ASN A 1 202 ? 7.288 3.059 184.944 1.00 37.25 202 ASN A C 1
ATOM 1469 O O . ASN A 1 202 ? 8.495 3.103 184.693 1.00 42.20 202 ASN A O 1
ATOM 1474 N N . LEU A 1 203 ? 6.722 2.030 185.571 1.00 36.48 203 LEU A N 1
ATOM 1475 C CA . LEU A 1 203 ? 7.492 0.813 185.855 1.00 40.59 203 LEU A CA 1
ATOM 1476 C C . LEU A 1 203 ? 6.821 -0.431 185.262 1.00 37.66 203 LEU A C 1
ATOM 1477 O O . LEU A 1 203 ? 7.185 -1.566 185.584 1.00 40.57 203 LEU A O 1
ATOM 1482 N N . GLY A 1 204 ? 5.836 -0.210 184.398 1.00 41.43 204 GLY A N 1
ATOM 1483 C CA . GLY A 1 204 ? 5.170 -1.307 183.718 1.00 43.35 204 GLY A CA 1
ATOM 1484 C C . GLY A 1 204 ? 4.174 -2.053 184.586 1.00 43.26 204 GLY A C 1
ATOM 1485 O O . GLY A 1 204 ? 3.870 -3.213 184.326 1.00 43.01 204 GLY A O 1
ATOM 1486 N N . LEU A 1 205 ? 3.637 -1.375 185.596 1.00 38.98 205 LEU A N 1
ATOM 1487 C CA . LEU A 1 205 ? 2.783 -2.022 186.586 1.00 38.63 205 LEU A CA 1
ATOM 1488 C C . LEU A 1 205 ? 1.381 -1.428 186.677 1.00 37.70 205 LEU A C 1
ATOM 1489 O O . LEU A 1 205 ? 0.647 -1.717 187.618 1.00 41.22 205 LEU A O 1
ATOM 1494 N N . GLY A 1 206 ? 1.012 -0.603 185.707 1.00 41.77 206 GLY A N 1
ATOM 1495 C CA . GLY A 1 206 ? -0.287 0.051 185.723 1.00 46.11 206 GLY A CA 1
ATOM 1496 C C . GLY A 1 206 ? -1.482 -0.867 185.926 1.00 45.32 206 GLY A C 1
ATOM 1497 O O . GLY A 1 206 ? -2.318 -0.629 186.804 1.00 44.67 206 GLY A O 1
ATO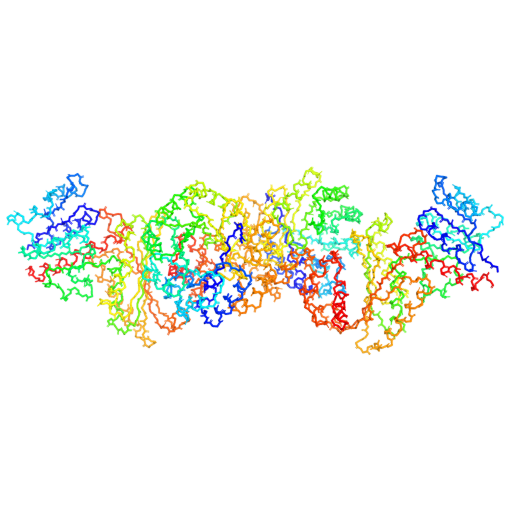M 1498 N N . VAL A 1 207 ? -1.569 -1.918 185.118 1.00 43.37 207 VAL A N 1
ATOM 1499 C CA . VAL A 1 207 ? -2.710 -2.825 185.187 1.00 40.25 207 VAL A CA 1
ATOM 1500 C C . VAL A 1 207 ? -2.665 -3.645 186.479 1.00 41.79 207 VAL A C 1
ATOM 1501 O O . VAL A 1 207 ? -3.666 -3.767 187.186 1.00 41.36 207 VAL A O 1
ATOM 1505 N N . ALA A 1 208 ? -1.501 -4.204 186.790 1.00 41.84 208 ALA A N 1
ATOM 1506 C CA . ALA A 1 208 ? -1.345 -4.995 188.014 1.00 42.44 208 ALA A CA 1
ATOM 1507 C C . ALA A 1 208 ? -1.586 -4.210 189.302 1.00 43.33 208 ALA A C 1
ATOM 1508 O O . ALA A 1 208 ? -2.182 -4.736 190.250 1.00 39.12 208 ALA A O 1
ATOM 1510 N N . ASN A 1 209 ? -1.085 -2.976 189.350 1.00 39.50 209 ASN A N 1
ATOM 1511 C CA . ASN A 1 209 ? -1.340 -2.105 190.497 1.00 43.35 209 ASN A CA 1
ATOM 1512 C C . ASN A 1 209 ? -2.837 -1.845 190.637 1.00 43.64 209 ASN A C 1
ATOM 1513 O O . ASN A 1 209 ? -3.362 -1.763 191.750 1.00 45.30 209 ASN A O 1
ATOM 1518 N N . SER A 1 210 ? -3.528 -1.730 189.506 1.00 41.61 210 SER A N 1
ATOM 1519 C CA . SER A 1 210 ? -4.974 -1.536 189.547 1.00 41.47 210 SER A CA 1
ATOM 1520 C C . SER A 1 210 ? -5.678 -2.780 190.085 1.00 41.52 210 SER A C 1
ATOM 1521 O O . SER A 1 210 ? -6.646 -2.667 190.841 1.00 43.34 210 SER A O 1
ATOM 1524 N N . VAL A 1 211 ? -5.184 -3.960 189.709 1.00 44.77 211 VAL A N 1
ATOM 1525 C CA . VAL A 1 211 ? -5.728 -5.217 190.233 1.00 43.09 211 VAL A CA 1
ATOM 1526 C C . VAL A 1 211 ? -5.481 -5.330 191.736 1.00 46.43 211 VAL A C 1
ATOM 1527 O O . VAL A 1 211 ? -6.368 -5.736 192.489 1.00 49.90 211 VAL A O 1
ATOM 1531 N N . ALA A 1 212 ? -4.281 -4.964 192.171 1.00 41.03 212 ALA A N 1
ATOM 1532 C CA . ALA A 1 212 ? -3.957 -5.003 193.591 1.00 47.11 212 ALA A CA 1
ATOM 1533 C C . ALA A 1 212 ? -4.885 -4.062 194.356 1.00 46.80 212 ALA A C 1
ATOM 1534 O O . ALA A 1 212 ? -5.345 -4.388 195.447 1.00 46.08 212 ALA A O 1
ATOM 1536 N N . ALA A 1 213 ? -5.190 -2.910 193.761 1.00 42.00 213 ALA A N 1
ATOM 1537 C CA . ALA A 1 213 ? -6.076 -1.944 194.391 1.00 42.60 213 ALA A CA 1
ATOM 1538 C C . ALA A 1 213 ? -7.472 -2.523 194.592 1.00 48.09 213 ALA A C 1
ATOM 1539 O O . ALA A 1 213 ? -8.056 -2.406 195.670 1.00 51.34 213 ALA A O 1
ATOM 1541 N N . VAL A 1 214 ? -8.001 -3.148 193.544 1.00 46.46 214 VAL A N 1
ATOM 1542 C CA . VAL A 1 214 ? -9.339 -3.723 193.589 1.00 47.48 214 VAL A CA 1
ATOM 1543 C C . VAL A 1 214 ? -9.406 -4.848 194.623 1.00 48.03 214 VAL A C 1
ATOM 1544 O O . VAL A 1 214 ? -10.340 -4.919 195.422 1.00 51.60 214 VAL A O 1
ATOM 1548 N N . ARG A 1 215 ? -8.400 -5.710 194.626 1.00 45.73 215 ARG A N 1
ATOM 1549 C CA . ARG A 1 215 ? -8.342 -6.789 195.612 1.00 51.46 215 ARG A CA 1
ATOM 1550 C C . ARG A 1 215 ? -8.253 -6.244 197.040 1.00 56.79 215 ARG A C 1
ATOM 1551 O O . ARG A 1 215 ? -8.696 -6.890 197.987 1.00 60.00 215 ARG A O 1
ATOM 1559 N N . ALA A 1 216 ? -7.705 -5.041 197.188 1.00 57.91 216 ALA A N 1
ATOM 1560 C CA . ALA A 1 216 ? -7.604 -4.413 198.503 1.00 55.81 216 ALA A CA 1
ATOM 1561 C C . ALA A 1 216 ? -8.858 -3.616 198.863 1.00 56.97 216 ALA A C 1
ATOM 1562 O O . ALA A 1 216 ? -8.959 -3.082 199.965 1.00 56.78 216 ALA A O 1
ATOM 1564 N N . GLY A 1 217 ? -9.806 -3.519 197.935 1.00 54.13 217 GLY A N 1
ATOM 1565 C CA . GLY A 1 217 ? -11.074 -2.885 198.248 1.00 49.75 217 GLY A CA 1
ATOM 1566 C C . GLY A 1 217 ? -11.450 -1.663 197.427 1.00 54.61 217 GLY A C 1
ATOM 1567 O O . GLY A 1 217 ? -12.507 -1.075 197.650 1.00 54.39 217 GLY A O 1
ATOM 1568 N N . ALA A 1 218 ? -10.597 -1.271 196.484 1.00 49.62 218 ALA A N 1
ATOM 1569 C CA . ALA A 1 218 ? -10.885 -0.107 195.639 1.00 51.83 218 ALA A CA 1
ATOM 1570 C C . ALA A 1 218 ? -12.130 -0.338 194.785 1.00 48.26 218 ALA A C 1
ATOM 1571 O O . ALA A 1 218 ? -12.273 -1.377 194.154 1.00 53.58 218 ALA A O 1
ATOM 1573 N N . LYS A 1 219 ? -13.028 0.638 194.768 1.00 54.99 219 LYS A N 1
ATOM 1574 C CA . LYS A 1 219 ? -14.251 0.527 193.978 1.00 53.76 219 LYS A CA 1
ATOM 1575 C C . LYS A 1 219 ? -14.246 1.433 192.748 1.00 51.75 219 LYS A C 1
ATOM 1576 O O . LYS A 1 219 ? -15.139 1.351 191.898 1.00 51.95 219 LYS A O 1
ATOM 1582 N N . GLN A 1 220 ? -13.239 2.297 192.657 1.00 51.21 220 GLN A N 1
ATOM 1583 C CA . GLN A 1 220 ? -13.055 3.136 191.475 1.00 50.24 220 GLN A CA 1
ATOM 1584 C C . GLN A 1 220 ? -11.618 3.012 190.973 1.00 46.69 220 GLN A C 1
ATOM 1585 O O . GLN A 1 220 ? -10.676 3.023 191.764 1.00 43.38 220 GLN A O 1
ATOM 1591 N N . ILE A 1 221 ? -11.457 2.877 189.660 1.00 43.74 221 ILE A N 1
ATOM 1592 C CA . ILE A 1 221 ? -10.142 2.731 189.049 1.00 43.14 221 ILE A CA 1
ATOM 1593 C C . ILE A 1 221 ? -10.034 3.678 187.857 1.00 45.75 221 ILE A C 1
ATOM 1594 O O . ILE A 1 221 ? -10.951 3.749 187.035 1.00 45.39 221 ILE A O 1
ATOM 1599 N N . ASP A 1 222 ? -8.920 4.401 187.763 1.00 43.43 222 ASP A N 1
ATOM 1600 C CA . ASP A 1 222 ? -8.654 5.228 186.588 1.00 42.28 222 ASP A CA 1
ATOM 1601 C C . ASP A 1 222 ? -7.750 4.499 185.614 1.00 42.11 222 ASP A C 1
ATOM 1602 O O . ASP A 1 222 ? -6.833 3.786 186.012 1.00 41.16 222 ASP A O 1
ATOM 1607 N N . GLY A 1 223 ? -8.000 4.716 184.330 1.00 42.19 223 GLY A N 1
ATOM 1608 C CA . GLY A 1 223 ? -7.066 4.346 183.290 1.00 36.29 223 GLY A CA 1
ATOM 1609 C C . GLY A 1 223 ? -7.347 5.239 182.093 1.00 40.44 223 GLY A C 1
ATOM 1610 O O . GLY A 1 223 ? -8.249 6.073 182.141 1.00 38.60 223 GLY A O 1
ATOM 1611 N N . SER A 1 224 ? -6.572 5.075 181.027 1.00 40.40 224 SER A N 1
ATOM 1612 C CA . SER A 1 224 ? -6.831 5.779 179.778 1.00 43.17 224 SER A CA 1
ATOM 1613 C C . SER A 1 224 ? -6.765 4.788 178.630 1.00 37.81 224 SER A C 1
ATOM 1614 O O . SER A 1 224 ? -5.916 3.898 178.630 1.00 36.92 224 SER A O 1
ATOM 1617 N N . CYS A 1 225 ? -7.653 4.936 177.653 1.00 34.15 225 CYS A N 1
ATOM 1618 C CA . CYS A 1 225 ? -7.571 4.098 176.467 1.00 38.99 225 CYS A CA 1
ATOM 1619 C C . CYS A 1 225 ? -6.209 4.327 175.854 1.00 38.31 225 CYS A C 1
ATOM 1620 O O . CYS A 1 225 ? -5.743 5.463 175.795 1.00 35.38 225 CYS A O 1
ATOM 1623 N N . ARG A 1 226 ? -5.559 3.243 175.448 1.00 35.36 226 ARG A N 1
ATOM 1624 C CA . ARG A 1 226 ? -4.285 3.317 174.748 1.00 38.83 226 ARG A CA 1
ATOM 1625 C C . ARG A 1 226 ? -3.178 3.921 175.633 1.00 43.37 226 ARG A C 1
ATOM 1626 O O . ARG A 1 226 ? -2.133 4.339 175.131 1.00 39.35 226 ARG A O 1
ATOM 1634 N N . ARG A 1 227 ? -3.415 3.922 176.948 1.00 33.00 227 ARG A N 1
ATOM 1635 C CA . ARG A 1 227 ? -2.519 4.529 177.953 1.00 36.05 227 ARG A CA 1
ATOM 1636 C C . ARG A 1 227 ? -2.455 6.066 177.935 1.00 41.64 227 ARG A C 1
ATOM 1637 O O . ARG A 1 227 ? -1.729 6.647 178.735 1.00 40.34 227 ARG A O 1
ATOM 1645 N N . PHE A 1 228 ? -3.205 6.691 177.023 1.00 39.78 228 PHE A N 1
ATOM 1646 C CA . PHE A 1 228 ? -3.215 8.144 176.796 1.00 42.05 228 PHE A CA 1
ATOM 1647 C C . PHE A 1 228 ? -3.112 8.963 178.091 1.00 38.95 228 PHE A C 1
ATOM 1648 O O . PHE A 1 228 ? -4.117 9.281 178.721 1.00 34.62 228 PHE A O 1
ATOM 1656 N N . GLY A 1 229 ? -1.886 9.288 178.489 1.00 39.32 229 GLY A N 1
ATOM 1657 C CA . GLY A 1 229 ? -1.653 9.888 179.790 1.00 38.26 229 GLY A CA 1
ATOM 1658 C C . GLY A 1 229 ? -0.232 10.375 179.967 1.00 40.56 229 GLY A C 1
ATOM 1659 O O . GLY A 1 229 ? 0.616 10.176 179.096 1.00 40.50 229 GLY A O 1
ATOM 1660 N N . ALA A 1 230 ? 0.019 11.030 181.097 1.00 40.83 230 ALA A N 1
ATOM 1661 C CA . ALA A 1 230 ? 1.341 11.554 181.406 1.00 41.86 230 ALA A CA 1
ATOM 1662 C C . ALA A 1 230 ? 2.348 10.420 181.575 1.00 38.75 230 ALA A C 1
ATOM 1663 O O . ALA A 1 230 ? 1.989 9.291 181.931 1.00 35.13 230 ALA A O 1
ATOM 1665 N N . GLY A 1 231 ? 3.613 10.724 181.306 1.00 37.65 231 GLY A N 1
ATOM 1666 C CA . GLY A 1 231 ? 4.675 9.752 181.473 1.00 37.56 231 GLY A CA 1
ATOM 1667 C C . GLY A 1 231 ? 4.558 8.611 180.491 1.00 42.81 231 GLY A C 1
ATOM 1668 O O . GLY A 1 231 ? 4.272 8.827 179.309 1.00 43.40 231 GLY A O 1
ATOM 1669 N N . ALA A 1 232 ? 4.762 7.391 180.984 1.00 38.02 232 ALA A N 1
ATOM 1670 C CA . ALA A 1 232 ? 4.609 6.195 180.161 1.00 37.20 232 ALA A CA 1
ATOM 1671 C C . ALA A 1 232 ? 3.128 5.896 179.976 1.00 39.61 232 ALA A C 1
ATOM 1672 O O . ALA A 1 232 ? 2.754 4.955 179.280 1.00 38.34 232 ALA A O 1
ATOM 1674 N N . GLY A 1 233 ? 2.287 6.704 180.613 1.00 39.66 233 GLY A N 1
ATOM 1675 C CA . GLY A 1 233 ? 0.852 6.619 180.427 1.00 33.42 233 GLY A CA 1
ATOM 1676 C C . GLY A 1 233 ? 0.101 6.211 181.677 1.00 41.43 233 GLY A C 1
ATOM 1677 O O . GLY A 1 233 ? 0.698 5.968 182.730 1.00 38.20 233 GLY A O 1
ATOM 1678 N N . ASN A 1 234 ? -1.223 6.183 181.568 1.00 37.92 234 ASN A N 1
ATOM 1679 C CA . ASN A 1 234 ? -2.074 5.605 182.598 1.00 40.44 234 ASN A CA 1
ATOM 1680 C C . ASN A 1 234 ? -2.263 4.127 182.278 1.00 42.00 234 ASN A C 1
ATOM 1681 O O . ASN A 1 234 ? -1.960 3.705 181.163 1.00 44.46 234 ASN A O 1
ATOM 1686 N N . ALA A 1 235 ? -2.769 3.349 183.234 1.00 39.22 235 ALA A N 1
ATOM 1687 C CA . ALA A 1 235 ? -3.139 1.965 182.963 1.00 43.69 235 ALA A CA 1
ATOM 1688 C C . ALA A 1 235 ? -4.071 1.945 181.760 1.00 39.83 235 ALA A C 1
ATOM 1689 O O . ALA A 1 235 ? -5.029 2.700 181.714 1.00 37.48 235 ALA A O 1
ATOM 1691 N N . PRO A 1 236 ? -3.778 1.094 180.771 1.00 38.54 236 PRO A N 1
ATOM 1692 C CA . PRO A 1 236 ? -4.621 1.056 179.570 1.00 43.98 236 PRO A CA 1
ATOM 1693 C C . PRO A 1 236 ? -6.001 0.484 179.879 1.00 40.06 236 PRO A C 1
ATOM 1694 O O . PRO A 1 236 ? -6.100 -0.639 180.358 1.00 41.48 236 PRO A O 1
ATOM 1698 N N . VAL A 1 237 ? -7.047 1.264 179.628 1.00 39.36 237 VAL A N 1
ATOM 1699 C CA . VAL A 1 237 ? -8.408 0.831 179.923 1.00 41.50 237 VAL A CA 1
ATOM 1700 C C . VAL A 1 237 ? -8.766 -0.496 179.233 1.00 39.21 237 VAL A C 1
ATOM 1701 O O . VAL A 1 237 ? -9.396 -1.375 179.825 1.00 42.89 237 VAL A O 1
ATOM 1705 N N . GLU A 1 238 ? -8.344 -0.653 177.988 1.00 37.40 238 GLU A N 1
ATOM 1706 C CA . GLU A 1 238 ? -8.712 -1.850 177.246 1.00 43.83 238 GLU A CA 1
ATOM 1707 C C . GLU A 1 238 ? -8.069 -3.099 177.861 1.00 40.67 238 GLU A C 1
ATOM 1708 O O . GLU A 1 238 ? -8.675 -4.171 177.869 1.00 42.94 238 GLU A O 1
ATOM 1714 N N . ALA A 1 239 ? -6.864 -2.955 178.410 1.00 39.34 239 ALA A N 1
ATOM 1715 C CA . ALA A 1 239 ? -6.221 -4.066 179.110 1.00 40.49 239 ALA A CA 1
ATOM 1716 C C . ALA A 1 239 ? -6.854 -4.295 180.480 1.00 39.89 239 ALA A C 1
ATOM 1717 O O . ALA A 1 239 ? -7.016 -5.431 180.902 1.00 40.57 239 ALA A O 1
ATOM 1719 N N . LEU A 1 240 ? -7.204 -3.214 181.172 1.00 37.89 240 LEU A N 1
ATOM 1720 C CA . LEU A 1 240 ? -7.948 -3.326 182.424 1.00 43.09 240 LEU A CA 1
ATOM 1721 C C . LEU A 1 240 ? -9.191 -4.201 182.265 1.00 41.27 240 LEU A C 1
ATOM 1722 O O . LEU A 1 240 ? -9.418 -5.128 183.040 1.00 48.68 240 LEU A O 1
ATOM 1727 N N . ILE A 1 241 ? -9.980 -3.907 181.242 1.00 45.77 241 ILE A N 1
ATOM 1728 C CA . ILE A 1 241 ? -11.235 -4.610 181.015 1.00 45.40 241 ILE A CA 1
ATOM 1729 C C . ILE A 1 241 ? -11.017 -6.087 180.688 1.00 45.97 241 ILE A C 1
ATOM 1730 O O . ILE A 1 241 ? -11.731 -6.956 181.193 1.00 50.74 241 ILE A O 1
ATOM 1735 N N . GLY A 1 242 ? -10.032 -6.374 179.844 1.00 42.22 242 GLY A N 1
ATOM 1736 C CA . GLY A 1 242 ? -9.711 -7.752 179.521 1.00 41.96 242 GLY A CA 1
ATOM 1737 C C . GLY A 1 242 ? -9.303 -8.517 180.765 1.00 43.52 242 GLY A C 1
ATOM 1738 O O . GLY A 1 242 ? -9.779 -9.628 181.011 1.00 43.33 242 GLY A O 1
ATOM 1739 N N . VAL A 1 243 ? -8.425 -7.911 181.560 1.00 39.41 243 VAL A N 1
ATOM 1740 C CA . VAL A 1 243 ? -7.972 -8.532 182.794 1.00 40.53 243 VAL A CA 1
ATOM 1741 C C . VAL A 1 243 ? -9.097 -8.685 183.815 1.00 44.41 243 VAL A C 1
ATOM 1742 O O . VAL A 1 243 ? -9.268 -9.759 184.386 1.00 43.79 243 VAL A O 1
ATOM 1746 N N . PHE A 1 244 ? -9.863 -7.616 184.034 1.00 47.98 244 PHE A N 1
ATOM 1747 C CA . PHE A 1 244 ? -11.000 -7.661 184.951 1.00 47.81 244 PHE A CA 1
ATOM 1748 C C . PHE A 1 244 ? -12.028 -8.708 184.515 1.00 51.44 244 PHE A C 1
ATOM 1749 O O . PHE A 1 244 ? -12.630 -9.378 185.355 1.00 51.77 244 PHE A O 1
ATOM 1757 N N . ASP A 1 245 ? -12.229 -8.840 183.205 1.00 43.38 245 ASP A N 1
ATOM 1758 C CA . ASP A 1 245 ? -13.038 -9.930 182.668 1.00 48.84 245 ASP A CA 1
ATOM 1759 C C . ASP A 1 245 ? -12.549 -11.298 183.132 1.00 49.68 245 ASP A C 1
ATOM 1760 O O . ASP A 1 245 ? -13.353 -12.142 183.510 1.00 51.73 245 ASP A O 1
ATOM 1765 N N . LYS A 1 246 ? -11.235 -11.521 183.099 1.00 48.92 246 LYS A N 1
ATOM 1766 C CA . LYS A 1 246 ? -10.692 -12.837 183.451 1.00 53.18 246 LYS A CA 1
ATOM 1767 C C . LYS A 1 246 ? -10.861 -13.149 184.931 1.00 58.29 246 LYS A C 1
ATOM 1768 O O . LYS A 1 246 ? -11.133 -14.290 185.297 1.00 60.12 246 LYS A O 1
ATOM 1774 N N . ILE A 1 247 ? -10.698 -12.138 185.781 1.00 56.74 247 ILE A N 1
ATOM 1775 C CA . ILE A 1 247 ? -10.715 -12.366 187.222 1.00 54.56 247 ILE A CA 1
ATOM 1776 C C . ILE A 1 247 ? -12.077 -12.110 187.875 1.00 55.93 247 ILE A C 1
ATOM 1777 O O . ILE A 1 247 ? -12.190 -12.082 189.098 1.00 57.07 247 ILE A O 1
ATOM 1782 N N . GLY A 1 248 ? -13.108 -11.926 187.058 1.00 52.98 248 GLY A N 1
ATOM 1783 C CA . GLY A 1 248 ? -14.460 -11.808 187.572 1.00 54.44 248 GLY A CA 1
ATOM 1784 C C . GLY A 1 248 ? -14.827 -10.464 188.181 1.00 58.40 248 GLY A C 1
ATOM 1785 O O . GLY A 1 248 ? -15.648 -10.399 189.095 1.00 64.93 248 GLY A O 1
ATOM 1786 N N . VAL A 1 249 ? -14.226 -9.388 187.683 1.00 52.80 249 VAL A N 1
ATOM 1787 C CA . VAL A 1 249 ? -14.603 -8.050 188.121 1.00 53.93 249 VAL A CA 1
ATOM 1788 C C . VAL A 1 249 ? -15.447 -7.380 187.051 1.00 52.83 249 VAL A C 1
ATOM 1789 O O . VAL A 1 249 ? -14.991 -7.174 185.926 1.00 51.77 249 VAL A O 1
ATOM 1793 N N . LYS A 1 250 ? -16.683 -7.050 187.407 1.00 58.14 250 LYS A N 1
ATOM 1794 C CA . LYS A 1 250 ? -17.635 -6.470 186.466 1.00 54.73 250 LYS A CA 1
ATOM 1795 C C . LYS A 1 250 ? -17.396 -4.975 186.325 1.00 51.68 250 LYS A C 1
ATOM 1796 O O . LYS A 1 250 ? -17.241 -4.273 187.323 1.00 50.68 250 LYS A O 1
ATOM 1802 N N . THR A 1 251 ? -17.358 -4.496 185.083 1.00 50.46 251 THR A N 1
ATOM 1803 C CA . THR A 1 251 ? -17.165 -3.074 184.810 1.00 52.59 251 THR A CA 1
ATOM 1804 C C . THR A 1 251 ? -18.299 -2.516 183.951 1.00 52.07 251 THR A C 1
ATOM 1805 O O . THR A 1 251 ? -18.564 -1.314 183.958 1.00 51.00 251 THR A O 1
ATOM 1809 N N . GLY A 1 252 ? -18.966 -3.398 183.214 1.00 55.70 252 GLY A N 1
ATOM 1810 C CA . GLY A 1 252 ? -20.041 -2.988 182.332 1.00 53.94 252 GLY A CA 1
ATOM 1811 C C . GLY A 1 252 ? -19.504 -2.511 181.000 1.00 54.05 252 GLY A C 1
ATOM 1812 O O . GLY A 1 252 ? -20.249 -2.002 180.167 1.00 58.67 252 GLY A O 1
ATOM 1813 N N . ILE A 1 253 ? -18.203 -2.680 180.793 1.00 49.79 253 ILE A N 1
ATOM 1814 C CA . ILE A 1 253 ? -17.577 -2.229 179.557 1.00 48.89 253 ILE A CA 1
ATOM 1815 C C . ILE A 1 253 ? -17.227 -3.425 178.692 1.00 53.47 253 ILE A C 1
ATOM 1816 O O . ILE A 1 253 ? -16.602 -4.378 179.167 1.00 52.42 253 ILE A O 1
ATOM 1821 N N . ASP A 1 254 ? -17.634 -3.384 177.427 1.00 50.30 254 ASP A N 1
ATOM 1822 C CA . ASP A 1 254 ? -17.338 -4.483 176.514 1.00 53.69 254 ASP A CA 1
ATOM 1823 C C . ASP A 1 254 ? -15.885 -4.439 176.067 1.00 45.85 254 ASP A C 1
ATOM 1824 O O . ASP A 1 254 ? -15.423 -3.423 175.552 1.00 44.52 254 ASP A O 1
ATOM 1829 N N . PHE A 1 255 ? -15.176 -5.547 176.265 1.00 49.44 255 PHE A N 1
ATOM 1830 C CA . PHE A 1 255 ? -13.753 -5.628 175.954 1.00 42.41 255 PHE A CA 1
ATOM 1831 C C . PHE A 1 255 ? -13.474 -5.360 174.479 1.00 45.96 255 PHE A C 1
ATOM 1832 O O . PHE A 1 255 ? -12.585 -4.587 174.141 1.00 42.67 255 PHE A O 1
ATOM 1840 N N . PHE A 1 256 ? -14.234 -6.007 173.604 1.00 44.78 256 PHE A N 1
ATOM 1841 C CA . PHE A 1 256 ? -14.058 -5.823 172.167 1.00 42.68 256 PHE A CA 1
ATOM 1842 C C . PHE A 1 256 ? -14.413 -4.418 171.697 1.00 44.85 256 PHE A C 1
ATOM 1843 O O . PHE A 1 256 ? -13.724 -3.850 170.848 1.00 44.82 256 PHE A O 1
ATOM 1851 N N . ASP A 1 257 ? -15.481 -3.857 172.254 1.00 39.36 257 ASP A N 1
ATOM 1852 C CA . ASP A 1 257 ? -15.869 -2.489 171.944 1.00 39.34 257 ASP A CA 1
ATOM 1853 C C . ASP A 1 257 ? -14.820 -1.476 172.393 1.00 47.57 257 ASP A C 1
ATOM 1854 O O . ASP A 1 257 ? -14.449 -0.583 171.628 1.00 42.74 257 ASP A O 1
ATOM 1859 N N . ILE A 1 258 ? -14.326 -1.614 173.624 1.00 38.74 258 ILE A N 1
ATOM 1860 C CA . ILE A 1 258 ? -13.349 -0.651 174.119 1.00 38.89 258 ILE A CA 1
ATOM 1861 C C . ILE A 1 258 ? -12.010 -0.820 173.389 1.00 42.27 258 ILE A C 1
ATOM 1862 O O . ILE A 1 258 ? -11.256 0.144 173.229 1.00 43.68 258 ILE A O 1
ATOM 1867 N N . ALA A 1 259 ? -11.730 -2.044 172.938 1.00 37.64 259 ALA A N 1
ATOM 1868 C CA . ALA A 1 259 ? -10.526 -2.310 172.156 1.00 42.89 259 ALA A CA 1
ATOM 1869 C C . ALA A 1 259 ? -10.579 -1.609 170.800 1.00 42.92 259 ALA A C 1
ATOM 1870 O O . ALA A 1 259 ? -9.575 -1.078 170.326 1.00 40.16 259 ALA A O 1
ATOM 1872 N N . ASP A 1 260 ? -11.755 -1.620 170.178 1.00 44.61 260 ASP A N 1
ATOM 1873 C CA . ASP A 1 260 ? -11.971 -0.921 168.922 1.00 42.04 260 ASP A CA 1
ATOM 1874 C C . ASP A 1 260 ? -11.827 0.591 169.097 1.00 43.21 260 ASP A C 1
ATOM 1875 O O . ASP A 1 260 ? -11.220 1.274 168.269 1.00 42.31 260 ASP A O 1
ATOM 1880 N N . ALA A 1 261 ? -12.398 1.113 170.175 1.00 37.53 261 ALA A N 1
ATOM 1881 C CA . ALA A 1 261 ? -12.343 2.544 170.429 1.00 39.62 261 ALA A CA 1
ATOM 1882 C C . ALA A 1 261 ? -10.903 3.015 170.626 1.00 42.59 261 ALA A C 1
ATOM 1883 O O . ALA A 1 261 ? -10.502 4.052 170.078 1.00 41.24 261 ALA A O 1
ATOM 1885 N N . ALA A 1 262 ? -10.135 2.257 171.411 1.00 38.27 262 ALA A N 1
ATOM 1886 C CA . ALA A 1 262 ? -8.751 2.609 171.694 1.00 36.79 262 ALA A CA 1
ATOM 1887 C C . ALA A 1 262 ? -7.959 2.644 170.405 1.00 38.93 262 ALA A C 1
ATOM 1888 O O . ALA A 1 262 ? -7.185 3.568 170.161 1.00 40.24 262 ALA A O 1
ATOM 1890 N N . GLU A 1 263 ? -8.177 1.622 169.583 1.00 38.18 263 GLU A N 1
ATOM 1891 C CA . GLU A 1 263 ? -7.448 1.428 168.342 1.00 35.26 263 GLU A CA 1
ATOM 1892 C C . GLU A 1 263 ? -7.907 2.390 167.233 1.00 39.98 263 GLU A C 1
ATOM 1893 O O . GLU A 1 263 ? -7.080 2.999 166.556 1.00 35.37 263 GLU A O 1
ATOM 1899 N N . ASP A 1 264 ? -9.218 2.501 167.031 1.00 36.40 264 ASP A N 1
ATOM 1900 C CA . ASP A 1 264 ? -9.757 3.236 165.870 1.00 36.58 264 ASP A CA 1
ATOM 1901 C C . ASP A 1 264 ? -10.068 4.723 166.117 1.00 43.33 264 ASP A C 1
ATOM 1902 O O . ASP A 1 264 ? -10.145 5.515 165.178 1.00 40.25 264 ASP A O 1
ATOM 1907 N N . VAL A 1 265 ? -10.280 5.097 167.370 1.00 38.50 265 VAL A N 1
ATOM 1908 C CA . VAL A 1 265 ? -10.705 6.461 167.667 1.00 43.04 265 VAL A CA 1
ATOM 1909 C C . VAL A 1 265 ? -9.713 7.213 168.558 1.00 42.92 265 VAL A C 1
ATOM 1910 O O . VAL A 1 265 ? -9.322 8.342 168.262 1.00 39.63 265 VAL A O 1
ATOM 1914 N N . VAL A 1 266 ? -9.305 6.588 169.654 1.00 42.89 266 VAL A N 1
ATOM 1915 C CA . VAL A 1 266 ? -8.397 7.253 170.584 1.00 37.05 266 VAL A CA 1
ATOM 1916 C C . VAL A 1 266 ? -6.987 7.360 169.985 1.00 40.64 266 VAL A C 1
ATOM 1917 O O . VAL A 1 266 ? -6.397 8.430 169.975 1.00 40.61 266 VAL A O 1
ATOM 1921 N N . ARG A 1 267 ? -6.450 6.250 169.487 1.00 39.78 267 ARG A N 1
ATOM 1922 C CA . ARG A 1 267 ? -5.086 6.246 168.943 1.00 41.62 267 ARG A CA 1
ATOM 1923 C C . ARG A 1 267 ? -4.801 7.323 167.872 1.00 39.41 267 ARG A C 1
ATOM 1924 O O . ARG A 1 267 ? -3.783 8.008 167.961 1.00 38.33 267 ARG A O 1
ATOM 1932 N N . PRO A 1 268 ? -5.688 7.484 166.861 1.00 36.27 268 PRO A N 1
ATOM 1933 C CA . PRO A 1 268 ? -5.416 8.528 165.863 1.00 39.96 268 PRO A CA 1
ATOM 1934 C C . PRO A 1 268 ? -5.303 9.931 166.463 1.00 43.24 268 PRO A C 1
ATOM 1935 O O . PRO A 1 268 ? -4.714 10.809 165.834 1.00 45.41 268 PRO A O 1
ATOM 1939 N N . ALA A 1 269 ? -5.853 10.139 167.657 1.00 43.73 269 ALA A N 1
ATOM 1940 C CA . ALA A 1 269 ? -5.802 11.446 168.301 1.00 44.39 269 ALA A CA 1
ATOM 1941 C C . ALA A 1 269 ? -4.537 11.630 169.138 1.00 45.09 269 ALA A C 1
ATOM 1942 O O . ALA A 1 269 ? -4.319 12.693 169.711 1.00 40.81 269 ALA A O 1
ATOM 1944 N N . MET A 1 270 ? -3.705 10.598 169.213 1.00 43.38 270 MET A N 1
ATOM 1945 C CA . MET A 1 270 ? -2.474 10.685 169.995 1.00 44.63 270 MET A CA 1
ATOM 1946 C C . MET A 1 270 ? -1.334 11.122 169.093 1.00 42.71 270 MET A C 1
ATOM 1947 O O . MET A 1 270 ? -1.276 10.723 167.935 1.00 39.40 270 MET A O 1
ATOM 1952 N N . PRO A 1 271 ? -0.440 11.974 169.610 1.00 43.06 271 PRO A N 1
ATOM 1953 C CA . PRO A 1 271 ? 0.725 12.353 168.805 1.00 41.83 271 PRO A CA 1
ATOM 1954 C C . PRO A 1 271 ? 1.622 11.146 168.539 1.00 39.48 271 PRO A C 1
ATOM 1955 O O . PRO A 1 271 ? 2.248 11.085 167.485 1.00 40.19 271 PRO A O 1
ATOM 1959 N N . ALA A 1 272 ? 1.672 10.213 169.490 1.00 41.98 272 ALA A N 1
ATOM 1960 C CA . ALA A 1 272 ? 2.402 8.949 169.362 1.00 43.83 272 ALA A CA 1
ATOM 1961 C C . ALA A 1 272 ? 1.930 8.034 170.483 1.00 42.92 272 ALA A C 1
ATOM 1962 O O . ALA A 1 272 ? 1.111 8.440 171.309 1.00 40.80 272 ALA A O 1
ATOM 1964 N N . GLU A 1 273 ? 2.425 6.799 170.504 1.00 36.96 273 GLU A N 1
ATOM 1965 C CA . GLU A 1 273 ? 2.153 5.901 171.624 1.00 38.02 273 GLU A CA 1
ATOM 1966 C C . GLU A 1 273 ? 2.774 6.509 172.878 1.00 39.90 273 GLU A C 1
ATOM 1967 O O . GLU A 1 273 ? 3.773 7.227 172.789 1.00 36.46 273 GLU A O 1
ATOM 1973 N N . CYS A 1 274 ? 2.183 6.237 174.039 1.00 36.82 274 CYS A N 1
ATOM 1974 C CA . CYS A 1 274 ? 2.877 6.483 175.295 1.00 40.36 274 CYS A CA 1
ATOM 1975 C C . CYS A 1 274 ? 3.980 5.439 175.424 1.00 44.67 274 CYS A C 1
ATOM 1976 O O . CYS A 1 274 ? 3.750 4.251 175.187 1.00 41.41 274 CYS A O 1
ATOM 1979 N N . LEU A 1 275 ? 5.182 5.885 175.768 1.00 37.76 275 LEU A N 1
ATOM 1980 C CA . LEU A 1 275 ? 6.348 5.014 175.732 1.00 41.25 275 LEU A CA 1
ATOM 1981 C C . LEU A 1 275 ? 6.894 4.730 177.113 1.00 46.87 275 LEU A C 1
ATOM 1982 O O . LEU A 1 275 ? 6.953 5.623 177.961 1.00 43.43 275 LEU A O 1
ATOM 1987 N N . LEU A 1 276 ? 7.304 3.484 177.327 1.00 38.42 276 LEU A N 1
ATOM 1988 C CA . LEU A 1 276 ? 8.102 3.137 178.493 1.00 37.52 276 LEU A CA 1
ATOM 1989 C C . LEU A 1 276 ? 9.568 3.312 178.090 1.00 39.35 276 LEU A C 1
ATOM 1990 O O . LEU A 1 276 ? 10.294 2.335 177.870 1.00 37.57 276 LEU A O 1
ATOM 1995 N N . ASP A 1 277 ? 9.981 4.573 177.949 1.00 40.58 277 ASP A N 1
ATOM 1996 C CA . ASP A 1 277 ? 11.335 4.901 177.504 1.00 40.25 277 ASP A CA 1
ATOM 1997 C C . ASP A 1 277 ? 12.217 5.232 178.711 1.00 36.73 277 ASP A C 1
ATOM 1998 O O . ASP A 1 277 ? 11.739 5.206 179.840 1.00 40.71 277 ASP A O 1
ATOM 2003 N N . ARG A 1 278 ? 13.492 5.523 178.475 1.00 37.54 278 ARG A N 1
ATOM 2004 C CA . ARG A 1 278 ? 14.417 5.848 179.566 1.00 38.32 278 ARG A CA 1
ATOM 2005 C C . ARG A 1 278 ? 13.881 6.935 180.509 1.00 38.22 278 ARG A C 1
ATOM 2006 O O . ARG A 1 278 ? 13.970 6.805 181.729 1.00 46.22 278 ARG A O 1
ATOM 2014 N N . ASN A 1 279 ? 13.323 8.004 179.947 1.00 38.57 279 ASN A N 1
ATOM 2015 C CA . ASN A 1 279 ? 12.849 9.115 180.773 1.00 43.35 279 ASN A CA 1
ATOM 2016 C C . ASN A 1 279 ? 11.715 8.711 181.701 1.00 44.58 279 ASN A C 1
ATOM 2017 O O . ASN A 1 279 ? 11.734 9.028 182.894 1.00 43.26 279 ASN A O 1
ATOM 2022 N N . ALA A 1 280 ? 10.733 8.002 181.156 1.00 36.60 280 ALA A N 1
ATOM 2023 C CA . ALA A 1 280 ? 9.620 7.525 181.968 1.00 41.51 280 ALA A CA 1
ATOM 2024 C C . ALA A 1 280 ? 10.079 6.539 183.061 1.00 36.56 280 ALA A C 1
ATOM 2025 O O . ALA A 1 280 ? 9.580 6.584 184.190 1.00 37.04 280 ALA A O 1
ATOM 2027 N N . LEU A 1 281 ? 11.021 5.656 182.722 1.00 36.85 281 LEU A N 1
ATOM 2028 C CA . LEU A 1 281 ? 11.536 4.677 183.678 1.00 38.72 281 LEU A CA 1
ATOM 2029 C C . LEU A 1 281 ? 12.258 5.376 184.816 1.00 41.28 281 LEU A C 1
ATOM 2030 O O . LEU A 1 281 ? 12.101 5.011 185.977 1.00 39.92 281 LEU A O 1
ATOM 2035 N N . ILE A 1 282 ? 13.059 6.374 184.468 1.00 41.79 282 ILE A N 1
ATOM 2036 C CA . ILE A 1 282 ? 13.729 7.181 185.475 1.00 48.99 282 ILE A CA 1
ATOM 2037 C C . ILE A 1 282 ? 12.701 7.843 186.375 1.00 45.37 282 ILE A C 1
ATOM 2038 O O . ILE A 1 282 ? 12.869 7.881 187.588 1.00 43.96 282 ILE A O 1
ATOM 2043 N N . MET A 1 283 ? 11.611 8.322 185.794 1.00 42.19 283 MET A N 1
ATOM 2044 C CA . MET A 1 283 ? 10.581 8.961 186.605 1.00 44.37 283 MET A CA 1
ATOM 2045 C C . MET A 1 283 ? 9.997 7.974 187.605 1.00 44.87 283 MET A C 1
ATOM 2046 O O . MET A 1 283 ? 9.854 8.292 188.785 1.00 44.39 283 MET A O 1
ATOM 2051 N N . GLY A 1 284 ? 9.693 6.767 187.134 1.00 41.09 284 GLY A N 1
ATOM 2052 C CA . GLY A 1 284 ? 9.113 5.748 187.986 1.00 38.67 284 GLY A CA 1
ATOM 2053 C C . GLY A 1 284 ? 10.061 5.287 189.084 1.00 44.43 284 GLY A C 1
ATOM 2054 O O . GLY A 1 284 ? 9.648 5.087 190.221 1.00 43.11 284 GLY A O 1
ATOM 2055 N N . TYR A 1 285 ? 11.330 5.121 188.727 1.00 39.48 285 TYR A N 1
ATOM 2056 C CA . TYR A 1 285 ? 12.361 4.653 189.643 1.00 42.94 285 TYR A CA 1
ATOM 2057 C C . TYR A 1 285 ? 12.694 5.736 190.664 1.00 46.77 285 TYR A C 1
ATOM 2058 O O . TYR A 1 285 ? 13.001 5.431 191.810 1.00 45.48 285 TYR A O 1
ATOM 2067 N N . SER A 1 286 ? 12.609 6.998 190.241 1.00 44.92 286 SER A N 1
ATOM 2068 C CA . SER A 1 286 ? 13.007 8.143 191.066 1.00 51.07 286 SER A CA 1
ATOM 2069 C C . SER A 1 286 ? 11.855 8.839 191.783 1.00 49.48 286 SER A C 1
ATOM 2070 O O . SER A 1 286 ? 12.092 9.731 192.585 1.00 49.33 286 SER A O 1
ATOM 2073 N N . GLY A 1 287 ? 10.614 8.466 191.480 1.00 43.16 287 GLY A N 1
ATOM 2074 C CA . GLY A 1 287 ? 9.470 9.100 192.115 1.00 41.15 287 GLY A CA 1
ATOM 2075 C C . GLY A 1 287 ? 9.156 10.491 191.581 1.00 48.74 287 GLY A C 1
ATOM 2076 O O . GLY A 1 287 ? 8.798 11.386 192.343 1.00 47.33 287 GLY A O 1
ATOM 2077 N N . VAL A 1 288 ? 9.263 10.669 190.265 1.00 47.10 288 VAL A N 1
ATOM 2078 C CA . VAL A 1 288 ? 9.020 11.968 189.637 1.00 40.00 288 VAL A CA 1
ATOM 2079 C C . VAL A 1 288 ? 7.627 12.071 189.042 1.00 39.14 288 VAL A C 1
ATOM 2080 O O . VAL A 1 288 ? 7.203 11.203 188.289 1.00 38.40 288 VAL A O 1
ATOM 2084 N N . TYR A 1 289 ? 6.930 13.148 189.395 1.00 40.67 289 TYR A N 1
ATOM 2085 C CA . TYR A 1 289 ? 5.579 13.416 188.937 1.00 46.20 289 TYR A CA 1
ATOM 2086 C C . TYR A 1 289 ? 5.497 13.288 187.411 1.00 43.52 289 TYR A C 1
ATOM 2087 O O . TYR A 1 289 ? 6.239 13.951 186.685 1.00 41.44 289 TYR A O 1
ATOM 2096 N N . SER A 1 290 ? 4.612 12.414 186.942 1.00 37.26 290 SER A N 1
ATOM 2097 C CA . SER A 1 290 ? 4.574 12.025 185.525 1.00 46.02 290 SER A CA 1
ATOM 2098 C C . SER A 1 290 ? 4.440 13.174 184.523 1.00 40.06 290 SER A C 1
ATOM 2099 O O . SER A 1 290 ? 5.049 13.138 183.447 1.00 39.10 290 SER A O 1
ATOM 2102 N N . SER A 1 291 ? 3.660 14.192 184.865 1.00 39.14 291 SER A N 1
ATOM 2103 C CA . SER A 1 291 ? 3.435 15.286 183.914 1.00 41.61 291 SER A CA 1
ATOM 2104 C C . SER A 1 291 ? 4.706 16.092 183.612 1.00 41.70 291 SER A C 1
ATOM 2105 O O . SER A 1 291 ? 4.743 16.850 182.644 1.00 42.98 291 SER A O 1
ATOM 2108 N N . PHE A 1 292 ? 5.749 15.904 184.418 1.00 39.70 292 PHE A N 1
ATOM 2109 C CA . PHE A 1 292 ? 7.026 16.569 184.176 1.00 43.59 292 PHE A CA 1
ATOM 2110 C C . PHE A 1 292 ? 7.676 16.115 182.864 1.00 45.68 292 PHE A C 1
ATOM 2111 O O . PHE A 1 292 ? 8.545 16.807 182.331 1.00 46.99 292 PHE A O 1
ATOM 2119 N N . LEU A 1 293 ? 7.276 14.947 182.362 1.00 40.89 293 LEU A N 1
ATOM 2120 C CA . LEU A 1 293 ? 7.964 14.310 181.229 1.00 43.73 293 LEU A CA 1
ATOM 2121 C C . LEU A 1 293 ? 8.217 15.210 180.011 1.00 38.27 293 LEU A C 1
ATOM 2122 O O . LEU A 1 293 ? 9.361 15.496 179.667 1.00 37.76 293 LEU A O 1
ATOM 2127 N N . LYS A 1 294 ? 7.164 15.657 179.348 1.00 36.84 294 LYS A N 1
ATOM 2128 C CA . LYS A 1 294 ? 7.373 16.455 178.147 1.00 41.71 294 LYS A CA 1
ATOM 2129 C C . LYS A 1 294 ? 7.951 17.851 178.426 1.00 41.75 294 LYS A C 1
ATOM 2130 O O . LYS A 1 294 ? 8.666 18.410 177.594 1.00 39.51 294 LYS A O 1
ATOM 2136 N N . HIS A 1 295 ? 7.671 18.402 179.602 1.00 38.29 295 HIS A N 1
ATOM 2137 C CA . HIS A 1 295 ? 8.288 19.669 179.996 1.00 43.58 295 HIS A CA 1
ATOM 2138 C C . HIS A 1 295 ? 9.807 19.542 180.167 1.00 42.32 295 HIS A C 1
ATOM 2139 O O . HIS A 1 295 ? 10.553 20.431 179.772 1.00 40.77 295 HIS A O 1
ATOM 2146 N N . ALA A 1 296 ? 10.254 18.423 180.728 1.00 39.68 296 ALA A N 1
ATOM 2147 C CA . ALA A 1 296 ? 11.680 18.148 180.896 1.00 47.27 296 ALA A CA 1
ATOM 2148 C C . ALA A 1 296 ? 12.367 18.004 179.541 1.00 41.46 296 ALA A C 1
ATOM 2149 O O . ALA A 1 296 ? 13.476 18.486 179.334 1.00 44.06 296 ALA A O 1
ATOM 2151 N N . VAL A 1 297 ? 11.699 17.319 178.623 1.00 39.71 297 VAL A N 1
ATOM 2152 C CA . VAL A 1 297 ? 12.217 17.127 177.274 1.00 41.47 297 VAL A CA 1
ATOM 2153 C C . VAL A 1 297 ? 12.340 18.464 176.552 1.00 42.71 297 VAL A C 1
ATOM 2154 O O . VAL A 1 297 ? 13.327 18.723 175.858 1.00 46.67 297 VAL A O 1
ATOM 2158 N N . ARG A 1 298 ? 11.338 19.317 176.730 1.00 40.76 298 ARG A N 1
ATOM 2159 C CA . ARG A 1 298 ? 11.382 20.667 176.172 1.00 46.82 298 ARG A CA 1
ATOM 2160 C C . ARG A 1 298 ? 12.560 21.461 176.767 1.00 50.04 298 ARG A C 1
ATOM 2161 O O . ARG A 1 298 ? 13.331 22.082 176.035 1.00 47.99 298 ARG A O 1
ATOM 2169 N N . GLN A 1 299 ? 12.725 21.414 178.087 1.00 48.79 299 GLN A N 1
ATOM 2170 C CA . GLN A 1 299 ? 13.830 22.133 178.710 1.00 47.56 299 GLN A CA 1
ATOM 2171 C C . GLN A 1 299 ? 15.185 21.536 178.337 1.00 48.80 299 GLN A C 1
ATOM 2172 O O . GLN A 1 299 ? 16.177 22.258 178.213 1.00 50.91 299 GLN A O 1
ATOM 2178 N N . ALA A 1 300 ? 15.221 20.222 178.149 1.00 44.48 300 ALA A N 1
ATOM 2179 C CA . ALA A 1 300 ? 16.453 19.542 177.767 1.00 51.02 300 ALA A CA 1
ATOM 2180 C C . ALA A 1 300 ? 16.929 20.029 176.405 1.00 48.62 300 ALA A C 1
ATOM 2181 O O . ALA A 1 300 ? 18.126 20.208 176.180 1.00 55.26 300 ALA A O 1
ATOM 2183 N N . GLU A 1 301 ? 15.978 20.256 175.509 1.00 45.94 301 GLU A N 1
ATOM 2184 C CA . GLU A 1 301 ? 16.269 20.724 174.161 1.00 51.42 301 GLU A CA 1
ATOM 2185 C C . GLU A 1 301 ? 16.608 22.200 174.153 1.00 49.06 301 GLU A C 1
ATOM 2186 O O . GLU A 1 301 ? 17.532 22.627 173.467 1.00 57.48 301 GLU A O 1
ATOM 2192 N N . ARG A 1 302 ? 15.845 22.978 174.909 1.00 46.29 302 ARG A N 1
ATOM 2193 C CA . ARG A 1 302 ? 16.101 24.409 175.038 1.00 48.52 302 ARG A CA 1
ATOM 2194 C C . ARG A 1 302 ? 17.502 24.702 175.599 1.00 53.52 302 ARG A C 1
ATOM 2195 O O . ARG A 1 302 ? 18.157 25.649 175.172 1.00 60.26 302 ARG A O 1
ATOM 2203 N N . TYR A 1 303 ? 17.975 23.875 176.529 1.00 54.11 303 TYR A N 1
ATOM 2204 C CA . TYR A 1 303 ? 19.245 24.154 177.208 1.00 53.57 303 TYR A CA 1
ATOM 2205 C C . TYR A 1 303 ? 20.399 23.197 176.887 1.00 59.74 303 TYR A C 1
ATOM 2206 O O . TYR A 1 303 ? 21.493 23.325 177.449 1.00 61.13 303 TYR A O 1
ATOM 2215 N N . GLY A 1 304 ? 20.153 22.252 175.984 1.00 49.40 304 GLY A N 1
ATOM 2216 C CA . GLY A 1 304 ? 21.175 21.322 175.534 1.00 51.98 304 GLY A CA 1
ATOM 2217 C C . GLY A 1 304 ? 21.732 20.466 176.651 1.00 54.60 304 GLY A C 1
ATOM 2218 O O . GLY A 1 304 ? 22.949 20.343 176.801 1.00 51.22 304 GLY A O 1
ATOM 2219 N N . VAL A 1 305 ? 20.836 19.893 177.449 1.00 54.38 305 VAL A N 1
ATOM 2220 C CA . VAL A 1 305 ? 21.211 19.008 178.550 1.00 53.12 305 VAL A CA 1
ATOM 2221 C C . VAL A 1 305 ? 20.381 17.731 178.426 1.00 54.21 305 VAL A C 1
ATOM 2222 O O . VAL A 1 305 ? 19.308 17.755 177.831 1.00 53.65 305 VAL A O 1
ATOM 2226 N N . PRO A 1 306 ? 20.878 16.602 178.958 1.00 57.84 306 PRO A N 1
ATOM 2227 C CA . PRO A 1 306 ? 20.077 15.377 178.809 1.00 55.09 306 PRO A CA 1
ATOM 2228 C C . PRO A 1 306 ? 18.823 15.386 179.690 1.00 50.48 306 PRO A C 1
ATOM 2229 O O . PRO A 1 306 ? 18.893 15.717 180.874 1.00 54.37 306 PRO A O 1
ATOM 2233 N N . ALA A 1 307 ? 17.685 15.041 179.100 1.00 46.33 307 ALA A N 1
ATOM 2234 C CA . ALA A 1 307 ? 16.417 15.001 179.828 1.00 44.29 307 ALA A CA 1
ATOM 2235 C C . ALA A 1 307 ? 16.448 14.018 180.997 1.00 48.87 307 ALA A C 1
ATOM 2236 O O . ALA A 1 307 ? 15.836 14.252 182.041 1.00 46.66 307 ALA A O 1
ATOM 2238 N N . SER A 1 308 ? 17.160 12.912 180.809 1.00 48.95 308 SER A N 1
ATOM 2239 C CA . SER A 1 308 ? 17.236 11.869 181.820 1.00 48.50 308 SER A CA 1
ATOM 2240 C C . SER A 1 308 ? 17.883 12.381 183.109 1.00 49.29 308 SER A C 1
ATOM 2241 O O . SER A 1 308 ? 17.384 12.128 184.208 1.00 47.84 308 SER A O 1
ATOM 2244 N N . ALA A 1 309 ? 18.992 13.104 182.969 1.00 50.80 309 ALA A N 1
ATOM 2245 C CA . ALA A 1 309 ? 19.640 13.747 184.110 1.00 50.11 309 ALA A CA 1
ATOM 2246 C C . ALA A 1 309 ? 18.729 14.801 184.744 1.00 47.01 309 ALA A C 1
ATOM 2247 O O . ALA A 1 309 ? 18.681 14.936 185.963 1.00 53.20 309 ALA A O 1
ATOM 2249 N N . LEU A 1 310 ? 18.016 15.546 183.906 1.00 53.63 310 LEU A N 1
ATOM 2250 C CA . LEU A 1 310 ? 17.084 16.571 184.372 1.00 51.23 310 LEU A CA 1
ATOM 2251 C C . LEU A 1 310 ? 16.016 15.931 185.259 1.00 51.43 310 LEU A C 1
ATOM 2252 O O . LEU A 1 310 ? 15.733 16.404 186.354 1.00 48.34 310 LEU A O 1
ATOM 2257 N N . LEU A 1 311 ? 15.425 14.847 184.774 1.00 48.78 311 LEU A N 1
ATOM 2258 C CA . LEU A 1 311 ? 14.387 14.149 185.519 1.00 45.15 311 LEU A CA 1
ATOM 2259 C C . LEU A 1 311 ? 14.928 13.441 186.764 1.00 46.46 311 LEU A C 1
ATOM 2260 O O . LEU A 1 311 ? 14.251 13.373 187.792 1.00 44.37 311 LEU A O 1
ATOM 2265 N N . HIS A 1 312 ? 16.146 12.916 186.681 1.00 43.08 312 HIS A N 1
ATOM 2266 C CA . HIS A 1 312 ? 16.751 12.298 187.856 1.00 46.11 312 HIS A CA 1
ATOM 2267 C C . HIS A 1 312 ? 16.893 13.339 188.974 1.00 49.84 312 HIS A C 1
ATOM 2268 O O . HIS A 1 312 ? 16.563 13.068 190.128 1.00 49.09 312 HIS A O 1
ATOM 2275 N N . ARG A 1 313 ? 17.346 14.539 188.622 1.00 50.00 313 ARG A N 1
ATOM 2276 C CA . ARG A 1 313 ? 17.513 15.613 189.609 1.00 51.10 313 ARG A CA 1
ATOM 2277 C C . ARG A 1 313 ? 16.193 16.168 190.137 1.00 48.98 313 ARG A C 1
ATOM 2278 O O . ARG A 1 313 ? 16.135 16.661 191.261 1.00 52.15 313 ARG A O 1
ATOM 2286 N N . ALA A 1 314 ? 15.140 16.099 189.328 1.00 44.78 314 ALA A N 1
ATOM 2287 C CA . ALA A 1 314 ? 13.819 16.486 189.807 1.00 44.28 314 ALA A CA 1
ATOM 2288 C C . ALA A 1 314 ? 13.413 15.625 191.009 1.00 45.56 314 ALA A C 1
ATOM 2289 O O . ALA A 1 314 ? 12.795 16.110 191.955 1.00 47.90 314 ALA A O 1
ATOM 2291 N N . GLY A 1 315 ? 13.778 14.349 190.962 1.00 48.40 315 GLY A N 1
ATOM 2292 C CA . GLY A 1 315 ? 13.479 13.417 192.037 1.00 47.10 315 GLY A CA 1
ATOM 2293 C C . GLY A 1 315 ? 14.301 13.715 193.271 1.00 47.56 315 GLY A C 1
ATOM 2294 O O . GLY A 1 315 ? 13.785 13.678 194.393 1.00 49.95 315 GLY A O 1
ATOM 2295 N N . GLN A 1 316 ? 15.574 14.039 193.063 1.00 46.66 316 GLN A N 1
ATOM 2296 C CA . GLN A 1 316 ? 16.471 14.392 194.163 1.00 48.26 316 GLN A CA 1
ATOM 2297 C C . GLN A 1 316 ? 16.044 15.675 194.846 1.00 55.34 316 GLN A C 1
ATOM 2298 O O . GLN A 1 316 ? 16.201 15.831 196.055 1.00 54.80 316 GLN A O 1
ATOM 2304 N N . ARG A 1 317 ? 15.509 16.613 194.077 1.00 48.34 317 ARG A N 1
ATOM 2305 C CA . ARG A 1 317 ? 15.077 17.866 194.684 1.00 53.11 317 ARG A CA 1
ATOM 2306 C C . ARG A 1 317 ? 13.732 17.687 195.370 1.00 51.41 317 ARG A C 1
ATOM 2307 O O . ARG A 1 317 ? 13.221 18.618 195.973 1.00 52.27 317 ARG A O 1
ATOM 2315 N N . LYS A 1 318 ? 13.156 16.492 195.259 1.00 47.62 318 LYS A N 1
ATOM 2316 C CA . LYS A 1 318 ? 11.853 16.215 195.862 1.00 56.12 318 LYS A CA 1
ATOM 2317 C C . LYS A 1 318 ? 10.762 17.175 195.370 1.00 53.19 318 LYS A C 1
ATOM 2318 O O . LYS A 1 318 ? 9.918 17.616 196.150 1.00 50.92 318 LYS A O 1
ATOM 2324 N N . LEU A 1 319 ? 10.798 17.496 194.080 1.00 50.42 319 LEU A N 1
ATOM 2325 C CA . LEU A 1 319 ? 9.739 18.267 193.433 1.00 53.17 319 LEU A CA 1
ATOM 2326 C C . LEU A 1 319 ? 8.433 17.481 193.453 1.00 49.71 319 LEU A C 1
ATOM 2327 O O . LEU A 1 319 ? 8.447 16.256 193.472 1.00 43.75 319 LEU A O 1
ATOM 2332 N N . ILE A 1 320 ? 7.306 18.185 193.467 1.00 48.22 320 ILE A N 1
ATOM 2333 C CA . ILE A 1 320 ? 5.998 17.533 193.456 1.00 47.01 320 ILE A CA 1
ATOM 2334 C C . ILE A 1 320 ? 5.138 18.134 192.347 1.00 49.09 320 ILE A C 1
ATOM 2335 O O . ILE A 1 320 ? 5.600 19.013 191.615 1.00 44.69 320 ILE A O 1
ATOM 2340 N N . GLY A 1 321 ? 3.900 17.659 192.230 1.00 45.84 321 GLY A N 1
ATOM 2341 C CA . GLY A 1 321 ? 3.011 18.103 191.164 1.00 44.34 321 GLY A CA 1
ATOM 2342 C C . GLY A 1 321 ? 2.898 19.615 191.159 1.00 46.34 321 GLY A C 1
ATOM 2343 O O . GLY A 1 321 ? 2.764 20.243 192.217 1.00 47.69 321 GLY A O 1
ATOM 2344 N N . GLY A 1 322 ? 3.005 20.208 189.975 1.00 43.21 322 GLY A N 1
ATOM 2345 C CA . GLY A 1 322 ? 2.888 21.646 189.842 1.00 47.30 322 GLY A CA 1
ATOM 2346 C C . GLY A 1 322 ? 4.203 22.393 189.746 1.00 47.06 322 GLY A C 1
ATOM 2347 O O . GLY A 1 322 ? 4.212 23.592 189.458 1.00 46.23 322 GLY A O 1
ATOM 2348 N N . GLN A 1 323 ? 5.315 21.699 189.985 1.00 45.27 323 GLN A N 1
ATOM 2349 C CA . GLN A 1 323 ? 6.617 22.362 190.073 1.00 43.83 323 GLN A CA 1
ATOM 2350 C C . GLN A 1 323 ? 7.453 22.251 188.803 1.00 47.76 323 GLN A C 1
ATOM 2351 O O . GLN A 1 323 ? 8.679 22.287 188.857 1.00 50.74 323 GLN A O 1
ATOM 2357 N N . GLU A 1 324 ? 6.783 22.124 187.661 1.00 47.14 324 GLU A N 1
ATOM 2358 C CA . GLU A 1 324 ? 7.448 22.149 186.359 1.00 44.95 324 GLU A CA 1
ATOM 2359 C C . GLU A 1 324 ? 8.440 23.309 186.150 1.00 45.18 324 GLU A C 1
ATOM 2360 O O . GLU A 1 324 ? 9.462 23.134 185.485 1.00 43.25 324 GLU A O 1
ATOM 2366 N N . ASP A 1 325 ? 8.142 24.486 186.699 1.00 44.03 325 ASP A N 1
ATOM 2367 C CA . ASP A 1 325 ? 9.032 25.635 186.536 1.00 51.41 325 ASP A CA 1
ATOM 2368 C C . ASP A 1 325 ? 10.440 25.337 187.043 1.00 49.84 325 ASP A C 1
ATOM 2369 O O . ASP A 1 325 ? 11.429 25.844 186.511 1.00 47.93 325 ASP A O 1
ATOM 2374 N N . GLN A 1 326 ? 10.517 24.510 188.078 1.00 49.13 326 GLN A N 1
ATOM 2375 C CA . GLN A 1 326 ? 11.793 24.143 188.668 1.00 49.38 326 GLN A CA 1
ATOM 2376 C C . GLN A 1 326 ? 12.669 23.321 187.727 1.00 47.95 326 GLN A C 1
ATOM 2377 O O . GLN A 1 326 ? 13.886 23.259 187.919 1.00 50.03 326 GLN A O 1
ATOM 2383 N N . LEU A 1 327 ? 12.054 22.704 186.713 1.00 46.55 327 LEU A N 1
ATOM 2384 C CA . LEU A 1 327 ? 12.799 21.981 185.678 1.00 47.36 327 LEU A CA 1
ATOM 2385 C C . LEU A 1 327 ? 13.757 22.898 184.921 1.00 45.96 327 LEU A C 1
ATOM 2386 O O . LEU A 1 327 ? 14.865 22.494 184.565 1.00 48.18 327 LEU A O 1
ATOM 2391 N N . ILE A 1 328 ? 13.321 24.128 184.671 1.00 48.26 328 ILE A N 1
ATOM 2392 C CA . ILE A 1 328 ? 14.177 25.135 184.048 1.00 51.53 328 ILE A CA 1
ATOM 2393 C C . ILE A 1 328 ? 15.385 25.439 184.930 1.00 50.16 328 ILE A C 1
ATOM 2394 O O . ILE A 1 328 ? 16.516 25.519 184.448 1.00 53.54 328 ILE A O 1
ATOM 2399 N N . ASP A 1 329 ? 15.149 25.594 186.225 1.00 52.51 329 ASP A N 1
ATOM 2400 C CA . ASP A 1 329 ? 16.253 25.831 187.160 1.00 52.61 329 ASP A CA 1
ATOM 2401 C C . ASP A 1 329 ? 17.234 24.661 187.187 1.00 52.36 329 ASP A C 1
ATOM 2402 O O . ASP A 1 329 ? 18.447 24.862 187.283 1.00 52.18 329 ASP A O 1
ATOM 2407 N N . ILE A 1 330 ? 16.711 23.441 187.112 1.00 52.39 330 ILE A N 1
ATOM 2408 C CA . ILE A 1 330 ? 17.569 22.257 187.120 1.00 52.49 330 ILE A CA 1
ATOM 2409 C C . ILE A 1 330 ? 18.379 22.214 185.827 1.00 52.96 330 ILE A C 1
ATOM 2410 O O . ILE A 1 330 ? 19.582 21.939 185.840 1.00 54.49 330 ILE A O 1
ATOM 2415 N N . ALA A 1 331 ? 17.712 22.514 184.717 1.00 48.25 331 ALA A N 1
ATOM 2416 C CA . ALA A 1 331 ? 18.359 22.551 183.410 1.00 53.15 331 ALA A CA 1
ATOM 2417 C C . ALA A 1 331 ? 19.525 23.537 183.384 1.00 58.35 331 ALA A C 1
ATOM 2418 O O . ALA A 1 331 ? 20.573 23.248 182.812 1.00 59.56 331 ALA A O 1
ATOM 2420 N N . LEU A 1 332 ? 19.340 24.700 183.998 1.00 58.08 332 LEU A N 1
ATOM 2421 C CA . LEU A 1 332 ? 20.408 25.695 184.058 1.00 52.83 332 LEU A CA 1
ATOM 2422 C C . LEU A 1 332 ? 21.553 25.210 184.943 1.00 53.93 332 LEU A C 1
ATOM 2423 O O . LEU A 1 332 ? 22.723 25.406 184.623 1.00 58.11 332 LEU A O 1
ATOM 2428 N N . GLU A 1 333 ? 21.208 24.558 186.046 1.00 55.49 333 GLU A N 1
ATOM 2429 C CA . GLU A 1 333 ? 22.203 23.969 186.936 1.00 59.59 333 GLU A CA 1
ATOM 2430 C C . GLU A 1 333 ? 23.058 22.913 186.225 1.00 60.76 333 GLU A C 1
ATOM 2431 O O . GLU A 1 333 ? 24.285 22.934 186.320 1.00 57.50 333 GLU A O 1
ATOM 2437 N N . ILE A 1 334 ? 22.405 21.991 185.521 1.00 57.72 334 ILE A N 1
ATOM 2438 C CA . ILE A 1 334 ? 23.116 20.986 184.736 1.00 58.77 334 ILE A CA 1
ATOM 2439 C C . ILE A 1 334 ? 23.969 21.661 183.669 1.00 61.26 334 ILE A C 1
ATOM 2440 O O . ILE A 1 334 ? 25.129 21.295 183.461 1.00 60.37 334 ILE A O 1
ATOM 2445 N N . LYS A 1 335 ? 23.391 22.659 183.006 1.00 60.12 335 LYS A N 1
ATOM 2446 C CA . LYS A 1 335 ? 24.087 23.382 181.944 1.00 67.11 335 LYS A CA 1
ATOM 2447 C C . LYS A 1 335 ? 25.379 24.058 182.418 1.00 71.10 335 LYS A C 1
ATOM 2448 O O . LYS A 1 335 ? 26.355 24.120 181.670 1.00 77.85 335 LYS A O 1
ATOM 2454 N N . ARG A 1 336 ? 25.386 24.553 183.655 1.00 66.03 336 ARG A N 1
ATOM 2455 C CA . ARG A 1 336 ? 26.564 25.229 184.204 1.00 68.35 336 ARG A CA 1
ATOM 2456 C C . ARG A 1 336 ? 27.683 24.238 184.478 1.00 72.10 336 ARG A C 1
ATOM 2457 O O . ARG A 1 336 ? 28.854 24.502 184.192 1.00 73.27 336 ARG A O 1
ATOM 2465 N N . GLU A 1 337 ? 27.308 23.096 185.042 1.00 71.00 337 GLU A N 1
ATOM 2466 C CA . GLU A 1 337 ? 28.248 22.016 185.295 1.00 74.26 337 GLU A CA 1
ATOM 2467 C C . GLU A 1 337 ? 28.872 21.544 183.984 1.00 75.28 337 GLU A C 1
ATOM 2468 O O . GLU A 1 337 ? 30.085 21.362 183.893 1.00 81.59 337 GLU A O 1
ATOM 2474 N N . LEU A 1 338 ? 28.034 21.348 182.972 1.00 72.23 338 LEU A N 1
ATOM 2475 C CA . LEU A 1 338 ? 28.510 20.942 181.655 1.00 74.95 338 LEU A CA 1
ATOM 2476 C C . LEU A 1 338 ? 29.403 22.019 181.048 1.00 78.87 338 LEU A C 1
ATOM 2477 O O . LEU A 1 338 ? 30.468 21.720 180.506 1.00 80.85 338 LEU A O 1
ATOM 2482 N N . ASP A 1 339 ? 28.973 23.273 181.159 1.00 79.11 339 ASP A N 1
ATOM 2483 C CA . ASP A 1 339 ? 29.706 24.396 180.576 1.00 82.56 339 ASP A CA 1
ATOM 2484 C C . ASP A 1 339 ? 31.070 24.625 181.219 1.00 83.62 339 ASP A C 1
ATOM 2485 O O . ASP A 1 339 ? 31.856 25.439 180.737 1.00 84.04 339 ASP A O 1
ATOM 2490 N N . SER A 1 340 ? 31.347 23.912 182.306 1.00 86.96 340 SER A N 1
ATOM 2491 C CA . SER A 1 340 ? 32.640 24.010 182.976 1.00 90.16 340 SER A CA 1
ATOM 2492 C C . SER A 1 340 ? 33.274 22.635 183.187 1.00 96.46 340 SER A C 1
ATOM 2493 O O . SER A 1 340 ? 33.981 22.416 184.170 1.00 101.62 340 SER A O 1
ATOM 2496 N N . GLY A 1 341 ? 33.016 21.716 182.260 1.00 96.87 341 GLY A N 1
ATOM 2497 C CA . GLY A 1 341 ? 33.578 20.378 182.323 1.00 95.90 341 GLY A CA 1
ATOM 2498 C C . GLY A 1 341 ? 33.206 19.617 183.583 1.00 94.03 341 GLY A C 1
ATOM 2499 O O . GLY A 1 341 ? 32.272 18.813 183.585 1.00 92.01 341 GLY A O 1
ATOM 2500 N N . SER B 2 6 ? 14.086 62.308 215.056 1.00 105.92 3 SER B N 1
ATOM 2501 C CA . SER B 2 6 ? 13.669 61.310 216.031 1.00 103.55 3 SER B CA 1
ATOM 2502 C C . SER B 2 6 ? 13.075 60.108 215.313 1.00 98.31 3 SER B C 1
ATOM 2503 O O . SER B 2 6 ? 13.198 59.984 214.096 1.00 96.82 3 SER B O 1
ATOM 2506 N N . LYS B 2 7 ? 12.428 59.227 216.071 1.00 97.06 4 LYS B N 1
ATOM 2507 C CA . LYS B 2 7 ? 11.773 58.055 215.494 1.00 96.98 4 LYS B CA 1
ATOM 2508 C C . LYS B 2 7 ? 10.273 58.063 215.761 1.00 77.75 4 LYS B C 1
ATOM 2509 O O . LYS B 2 7 ? 9.820 58.495 216.819 1.00 81.64 4 LYS B O 1
ATOM 2515 N N . ALA B 2 8 ? 9.505 57.575 214.797 1.00 75.05 5 ALA B N 1
ATOM 2516 C CA . ALA B 2 8 ? 8.062 57.482 214.957 1.00 74.60 5 ALA B CA 1
ATOM 2517 C C . ALA B 2 8 ? 7.714 56.296 215.848 1.00 77.26 5 ALA B C 1
ATOM 2518 O O . ALA B 2 8 ? 8.227 55.193 215.655 1.00 75.12 5 ALA B O 1
ATOM 2520 N N . LYS B 2 9 ? 6.846 56.528 216.826 1.00 79.66 6 LYS B N 1
ATOM 2521 C CA . LYS B 2 9 ? 6.420 55.464 217.725 1.00 80.69 6 LYS B CA 1
ATOM 2522 C C . LYS B 2 9 ? 5.351 54.616 217.055 1.00 78.82 6 LYS B C 1
ATOM 2523 O O . LYS B 2 9 ? 4.264 55.104 216.731 1.00 75.02 6 LYS B O 1
ATOM 2529 N N . VAL B 2 10 ? 5.661 53.342 216.842 1.00 77.34 7 VAL B N 1
ATOM 2530 C CA . VAL B 2 10 ? 4.736 52.461 216.144 1.00 74.03 7 VAL B CA 1
ATOM 2531 C C . VAL B 2 10 ? 4.146 51.400 217.064 1.00 68.48 7 VAL B C 1
ATOM 2532 O O . VAL B 2 10 ? 4.759 51.002 218.053 1.00 69.53 7 VAL B O 1
ATOM 2536 N N . ALA B 2 11 ? 2.936 50.965 216.740 1.00 68.10 8 ALA B N 1
ATOM 2537 C CA . ALA B 2 11 ? 2.275 49.904 217.484 1.00 74.37 8 ALA B CA 1
ATOM 2538 C C . ALA B 2 11 ? 2.044 48.685 216.597 1.00 72.22 8 ALA B C 1
ATOM 2539 O O . ALA B 2 11 ? 1.663 48.813 215.435 1.00 73.78 8 ALA B O 1
ATOM 2541 N N . ILE B 2 12 ? 2.276 47.503 217.152 1.00 69.38 9 ILE B N 1
ATOM 2542 C CA . ILE B 2 12 ? 1.951 46.260 216.468 1.00 69.40 9 ILE B CA 1
ATOM 2543 C C . ILE B 2 12 ? 0.666 45.697 217.065 1.00 73.73 9 ILE B C 1
ATOM 2544 O O . ILE B 2 12 ? 0.571 45.516 218.279 1.00 77.45 9 ILE B O 1
ATOM 2549 N N . VAL B 2 13 ? -0.330 45.442 216.222 1.00 71.59 10 VAL B N 1
ATOM 2550 C CA . VAL B 2 13 ? -1.577 44.852 216.698 1.00 76.42 10 VAL B CA 1
ATOM 2551 C C . VAL B 2 13 ? -1.672 43.389 216.280 1.00 78.22 10 VAL B C 1
ATOM 2552 O O . VAL B 2 13 ? -1.588 43.063 215.097 1.00 78.80 10 VAL B O 1
ATOM 2556 N N . GLY B 2 14 ? -1.852 42.517 217.267 1.00 76.14 11 GLY B N 1
ATOM 2557 C CA . GLY B 2 14 ? -1.748 41.087 217.062 1.00 76.06 11 GLY B CA 1
ATOM 2558 C C . GLY B 2 14 ? -0.447 40.637 217.696 1.00 83.30 11 GLY B C 1
ATOM 2559 O O . GLY B 2 14 ? 0.490 41.426 217.809 1.00 86.55 11 GLY B O 1
ATOM 2560 N N . SER B 2 15 ? -0.383 39.380 218.122 1.00 85.71 12 SER B N 1
ATOM 2561 C CA . SER B 2 15 ? 0.807 38.879 218.799 1.00 85.06 12 SER B CA 1
ATOM 2562 C C . SER B 2 15 ? 1.298 37.562 218.207 1.00 86.04 12 SER B C 1
ATOM 2563 O O . SER B 2 15 ? 2.133 36.883 218.800 1.00 80.07 12 SER B O 1
ATOM 2566 N N . GLY B 2 16 ? 0.783 37.210 217.032 1.00 83.51 13 GLY B N 1
ATOM 2567 C CA . GLY B 2 16 ? 1.134 35.955 216.390 1.00 82.87 13 GLY B CA 1
ATOM 2568 C C . GLY B 2 16 ? 2.511 35.955 215.752 1.00 83.57 13 GLY B C 1
ATOM 2569 O O . GLY B 2 16 ? 3.352 36.798 216.066 1.00 85.87 13 GLY B O 1
ATOM 2570 N N . ASN B 2 17 ? 2.732 35.008 214.845 1.00 84.54 14 ASN B N 1
ATOM 2571 C CA . ASN B 2 17 ? 4.025 34.832 214.187 1.00 83.52 14 ASN B CA 1
ATOM 2572 C C . ASN B 2 17 ? 4.492 36.051 213.405 1.00 79.50 14 ASN B C 1
ATOM 2573 O O . ASN B 2 17 ? 5.629 36.501 213.568 1.00 77.51 14 ASN B O 1
ATOM 2578 N N . ILE B 2 18 ? 3.611 36.565 212.550 1.00 77.29 15 ILE B N 1
ATOM 2579 C CA . ILE B 2 18 ? 3.908 37.732 211.728 1.00 72.91 15 ILE B CA 1
ATOM 2580 C C . ILE B 2 18 ? 4.221 38.937 212.596 1.00 67.10 15 ILE B C 1
ATOM 2581 O O . ILE B 2 18 ? 5.188 39.652 212.346 1.00 65.41 15 ILE B O 1
ATOM 2586 N N . SER B 2 19 ? 3.396 39.154 213.615 1.00 68.18 16 SER B N 1
ATOM 2587 C CA . SER B 2 19 ? 3.593 40.263 214.545 1.00 73.53 16 SER B CA 1
ATOM 2588 C C . SER B 2 19 ? 4.937 40.192 215.262 1.00 71.42 16 SER B C 1
ATOM 2589 O O . SER B 2 19 ? 5.690 41.166 215.294 1.00 68.54 16 SER B O 1
ATOM 2592 N N . THR B 2 20 ? 5.236 39.034 215.836 1.00 77.82 17 THR B N 1
ATOM 2593 C CA . THR B 2 20 ? 6.458 38.878 216.611 1.00 80.93 17 THR B CA 1
ATOM 2594 C C . THR B 2 20 ? 7.688 39.009 215.719 1.00 80.94 17 THR B C 1
ATOM 2595 O O . THR B 2 20 ? 8.720 39.525 216.145 1.00 76.90 17 THR B O 1
ATOM 2599 N N . ASP B 2 21 ? 7.574 38.555 214.476 1.00 68.61 18 ASP B N 1
ATOM 2600 C CA . ASP B 2 21 ? 8.685 38.677 213.540 1.00 75.17 18 ASP B CA 1
ATOM 2601 C C . ASP B 2 21 ? 8.853 40.128 213.071 1.00 69.62 18 ASP B C 1
ATOM 2602 O O . ASP B 2 21 ? 9.973 40.609 212.892 1.00 66.45 18 ASP B O 1
ATOM 2607 N N . LEU B 2 22 ? 7.733 40.814 212.873 1.00 68.79 19 LEU B N 1
ATOM 2608 C CA . LEU B 2 22 ? 7.750 42.222 212.494 1.00 65.86 19 LEU B CA 1
ATOM 2609 C C . LEU B 2 22 ? 8.445 43.029 213.585 1.00 64.94 19 LEU B C 1
ATOM 2610 O O . LEU B 2 22 ? 9.150 44.000 213.310 1.00 62.16 19 LEU B O 1
ATOM 2615 N N . LEU B 2 23 ? 8.231 42.606 214.824 1.00 64.27 20 LEU B N 1
ATOM 2616 C CA . LEU B 2 23 ? 8.840 43.229 215.990 1.00 65.41 20 LEU B CA 1
ATOM 2617 C C . LEU B 2 23 ? 10.342 43.441 215.825 1.00 65.39 20 LEU B C 1
ATOM 2618 O O . LEU B 2 23 ? 10.854 44.525 216.091 1.00 65.44 20 LEU B O 1
ATOM 2623 N N . TYR B 2 24 ? 11.042 42.416 215.359 1.00 66.16 21 TYR B N 1
ATOM 2624 C CA . TYR B 2 24 ? 12.494 42.489 215.235 1.00 66.17 21 TYR B CA 1
ATOM 2625 C C . TYR B 2 24 ? 12.939 43.437 214.127 1.00 64.47 21 TYR B C 1
ATOM 2626 O O . TYR B 2 24 ? 13.945 44.138 214.258 1.00 67.12 21 TYR B O 1
ATOM 2635 N N . LYS B 2 25 ? 12.189 43.462 213.036 1.00 62.85 22 LYS B N 1
ATOM 2636 C CA . LYS B 2 25 ? 12.502 44.372 211.942 1.00 64.87 22 LYS B CA 1
ATOM 2637 C C . LYS B 2 25 ? 12.259 45.828 212.345 1.00 67.55 22 LYS B C 1
ATOM 2638 O O . LYS B 2 25 ? 13.009 46.714 211.951 1.00 61.60 22 LYS B O 1
ATOM 2644 N N . LEU B 2 26 ? 11.228 46.064 213.147 1.00 61.72 23 LEU B N 1
ATOM 2645 C CA . LEU B 2 26 ? 10.971 47.401 213.671 1.00 69.82 23 LEU B CA 1
ATOM 2646 C C . LEU B 2 26 ? 12.061 47.848 214.649 1.00 74.33 23 LEU B C 1
ATOM 2647 O O . LEU B 2 26 ? 12.442 49.021 214.682 1.00 64.82 23 LEU B O 1
ATOM 2652 N N . LEU B 2 27 ? 12.563 46.902 215.437 1.00 65.15 24 LEU B N 1
ATOM 2653 C CA . LEU B 2 27 ? 13.634 47.175 216.390 1.00 67.29 24 LEU B CA 1
ATOM 2654 C C . LEU B 2 27 ? 14.889 47.693 215.694 1.00 73.26 24 LEU B C 1
ATOM 2655 O O . LEU B 2 27 ? 15.514 48.644 216.152 1.00 69.13 24 LEU B O 1
ATOM 2660 N N . ARG B 2 28 ? 15.231 47.079 214.567 1.00 70.28 25 ARG B N 1
ATOM 2661 C CA . ARG B 2 28 ? 16.389 47.494 213.781 1.00 72.92 25 ARG B CA 1
ATOM 2662 C C . ARG B 2 28 ? 16.117 48.722 212.903 1.00 74.28 25 ARG B C 1
ATOM 2663 O O . ARG B 2 28 ? 17.006 49.191 212.191 1.00 71.80 25 ARG B O 1
ATOM 2671 N N . SER B 2 29 ? 14.897 49.244 212.951 1.00 64.92 26 SER B N 1
ATOM 2672 C CA . SER B 2 29 ? 14.545 50.375 212.094 1.00 72.78 26 SER B CA 1
ATOM 2673 C C . SER B 2 29 ? 15.169 51.681 212.568 1.00 75.44 26 SER B C 1
ATOM 2674 O O . SER B 2 29 ? 15.212 51.964 213.764 1.00 78.92 26 SER B O 1
ATOM 2677 N N . GLU B 2 30 ? 15.640 52.478 211.615 1.00 76.97 27 GLU B N 1
ATOM 2678 C CA . GLU B 2 30 ? 16.244 53.767 211.915 1.00 82.58 27 GLU B CA 1
ATOM 2679 C C . GLU B 2 30 ? 15.198 54.872 211.968 1.00 81.59 27 GLU B C 1
ATOM 2680 O O . GLU B 2 30 ? 15.476 55.978 212.427 1.00 80.38 27 GLU B O 1
ATOM 2686 N N . TRP B 2 31 ? 13.992 54.567 211.501 1.00 79.26 28 TRP B N 1
ATOM 2687 C CA . TRP B 2 31 ? 12.942 55.574 211.395 1.00 78.31 28 TRP B CA 1
ATOM 2688 C C . TRP B 2 31 ? 11.745 55.231 212.271 1.00 73.57 28 TRP B C 1
ATOM 2689 O O . TRP B 2 31 ? 10.878 56.064 212.511 1.00 76.45 28 TRP B O 1
ATOM 2700 N N . LEU B 2 32 ? 11.710 53.998 212.752 1.00 67.32 29 LEU B N 1
ATOM 2701 C CA . LEU B 2 32 ? 10.570 53.496 213.501 1.00 72.08 29 LEU B CA 1
ATOM 2702 C C . LEU B 2 32 ? 11.026 52.910 214.829 1.00 71.20 29 LEU B C 1
ATOM 2703 O O . LEU B 2 32 ? 12.098 52.311 214.920 1.00 71.11 29 LEU B O 1
ATOM 2708 N N . GLU B 2 33 ? 10.199 53.079 215.854 1.00 69.64 30 GLU B N 1
ATOM 2709 C CA . GLU B 2 33 ? 10.478 52.533 217.172 1.00 72.11 30 GLU B CA 1
ATOM 2710 C C . GLU B 2 33 ? 9.232 51.831 217.685 1.00 71.08 30 GLU B C 1
ATOM 2711 O O . GLU B 2 33 ? 8.214 52.474 217.934 1.00 71.52 30 GLU B O 1
ATOM 2717 N N . PRO B 2 34 ? 9.295 50.500 217.826 1.00 72.47 31 PRO B N 1
ATOM 2718 C CA . PRO B 2 34 ? 8.114 49.778 218.313 1.00 71.90 31 PRO B CA 1
ATOM 2719 C C . PRO B 2 34 ? 7.919 49.987 219.814 1.00 72.67 31 PRO B C 1
ATOM 2720 O O . PRO B 2 34 ? 8.876 49.885 220.586 1.00 73.40 31 PRO B O 1
ATOM 2724 N N . ARG B 2 35 ? 6.689 50.292 220.218 1.00 72.67 32 ARG B N 1
ATOM 2725 C CA . ARG B 2 35 ? 6.412 50.661 221.605 1.00 75.82 32 ARG B CA 1
ATOM 2726 C C . ARG B 2 35 ? 5.262 49.869 222.206 1.00 76.70 32 ARG B C 1
ATOM 2727 O O . ARG B 2 35 ? 5.223 49.630 223.411 1.00 79.36 32 ARG B O 1
ATOM 2735 N N . TRP B 2 36 ? 4.311 49.479 221.367 1.00 74.87 33 TRP B N 1
ATOM 2736 C CA . TRP B 2 36 ? 3.182 48.703 221.848 1.00 80.35 33 TRP B CA 1
ATOM 2737 C C . TRP B 2 36 ? 3.008 47.424 221.053 1.00 78.26 33 TRP B C 1
ATOM 2738 O O . TRP B 2 36 ? 3.040 47.440 219.820 1.00 75.88 33 TRP B O 1
ATOM 2749 N N . MET B 2 37 ? 2.819 46.313 221.752 1.00 82.94 34 MET B N 1
ATOM 2750 C CA . MET B 2 37 ? 2.201 45.160 221.117 1.00 82.47 34 MET B CA 1
ATOM 2751 C C . MET B 2 37 ? 0.845 44.947 221.771 1.00 85.18 34 MET B C 1
ATOM 2752 O O . MET B 2 37 ? 0.743 44.841 222.993 1.00 80.12 34 MET B O 1
ATOM 2757 N N . VAL B 2 38 ? -0.194 44.910 220.948 1.00 83.99 35 VAL B N 1
ATOM 2758 C CA . VAL B 2 38 ? -1.557 44.790 221.438 1.00 86.24 35 VAL B CA 1
ATOM 2759 C C . VAL B 2 38 ? -2.109 43.396 221.159 1.00 87.35 35 VAL B C 1
ATOM 2760 O O . VAL B 2 38 ? -2.127 42.941 220.012 1.00 81.63 35 VAL B O 1
ATOM 2764 N N . GLY B 2 39 ? -2.558 42.721 222.211 1.00 88.29 36 GLY B N 1
ATOM 2765 C CA . GLY B 2 39 ? -3.034 41.357 222.080 1.00 89.72 36 GLY B CA 1
ATOM 2766 C C . GLY B 2 39 ? -4.358 41.109 222.775 1.00 95.99 36 GLY B C 1
ATOM 2767 O O . GLY B 2 39 ? -4.998 42.038 223.265 1.00 97.98 36 GLY B O 1
ATOM 2768 N N . ILE B 2 40 ? -4.772 39.846 222.800 1.00 98.97 37 ILE B N 1
ATOM 2769 C CA . ILE B 2 40 ? -6.010 39.451 223.452 1.00 102.87 37 ILE B CA 1
ATOM 2770 C C . ILE B 2 40 ? -5.745 38.305 224.417 1.00 110.89 37 ILE B C 1
ATOM 2771 O O . ILE B 2 40 ? -6.373 38.214 225.470 1.00 118.46 37 ILE B O 1
ATOM 2776 N N . ASP B 2 41 ? -4.811 37.431 224.050 1.00 110.24 38 ASP B N 1
ATOM 2777 C CA . ASP B 2 41 ? -4.438 36.294 224.892 1.00 113.47 38 ASP B CA 1
ATOM 2778 C C . ASP B 2 41 ? -3.317 36.680 225.857 1.00 113.61 38 ASP B C 1
ATOM 2779 O O . ASP B 2 41 ? -2.182 36.903 225.435 1.00 111.87 38 ASP B O 1
ATOM 2784 N N . PRO B 2 42 ? -3.634 36.755 227.162 1.00 114.56 39 PRO B N 1
ATOM 2785 C CA . PRO B 2 42 ? -2.692 37.184 228.206 1.00 112.09 39 PRO B CA 1
ATOM 2786 C C . PRO B 2 42 ? -1.436 36.314 228.310 1.00 110.52 39 PRO B C 1
ATOM 2787 O O . PRO B 2 42 ? -0.468 36.727 228.943 1.00 110.89 39 PRO B O 1
ATOM 2791 N N . GLU B 2 43 ? -1.449 35.138 227.691 1.00 107.93 40 GLU B N 1
ATOM 2792 C CA . GLU B 2 43 ? -0.322 34.215 227.783 1.00 111.96 40 GLU B CA 1
ATOM 2793 C C . GLU B 2 43 ? 0.410 34.063 226.452 1.00 107.71 40 GLU B C 1
ATOM 2794 O O . GLU B 2 43 ? 1.285 33.204 226.316 1.00 108.50 40 GLU B O 1
ATOM 2800 N N . SER B 2 44 ? 0.043 34.886 225.474 1.00 106.74 41 SER B N 1
ATOM 2801 C CA . SER B 2 44 ? 0.639 34.815 224.142 1.00 104.50 41 SER B CA 1
ATOM 2802 C C . SER B 2 44 ? 2.162 34.831 224.186 1.00 102.74 41 SER B C 1
ATOM 2803 O O . SER B 2 44 ? 2.767 35.585 224.946 1.00 101.77 41 SER B O 1
ATOM 2806 N N . ASP B 2 45 ? 2.776 33.983 223.371 1.00 103.79 42 ASP B N 1
ATOM 2807 C CA . ASP B 2 45 ? 4.226 33.899 223.312 1.00 105.34 42 ASP B CA 1
ATOM 2808 C C . ASP B 2 45 ? 4.794 35.149 222.646 1.00 99.02 42 ASP B C 1
ATOM 2809 O O . ASP B 2 45 ? 5.956 35.501 222.848 1.00 89.14 42 ASP B O 1
ATOM 2814 N N . GLY B 2 46 ? 3.962 35.819 221.856 1.00 87.03 43 GLY B N 1
ATOM 2815 C CA . GLY B 2 46 ? 4.365 37.043 221.192 1.00 82.96 43 GLY B CA 1
ATOM 2816 C C . GLY B 2 46 ? 4.400 38.224 222.141 1.00 91.52 43 GLY B C 1
ATOM 2817 O O . GLY B 2 46 ? 5.325 39.036 222.094 1.00 81.15 43 GLY B O 1
ATOM 2818 N N . LEU B 2 47 ? 3.389 38.321 223.002 1.00 85.15 44 LEU B N 1
ATOM 2819 C CA . LEU B 2 47 ? 3.317 39.395 223.989 1.00 85.89 44 LEU B CA 1
ATOM 2820 C C . LEU B 2 47 ? 4.466 39.306 224.991 1.00 88.02 44 LEU B C 1
ATOM 2821 O O . LEU B 2 47 ? 5.082 40.315 225.330 1.00 87.35 44 LEU B O 1
ATOM 2826 N N . ALA B 2 48 ? 4.747 38.095 225.459 1.00 91.04 45 ALA B N 1
ATOM 2827 C CA . ALA B 2 48 ? 5.841 37.874 226.399 1.00 93.66 45 ALA B CA 1
ATOM 2828 C C . ALA B 2 48 ? 7.158 38.326 225.780 1.00 91.00 45 ALA B C 1
ATOM 2829 O O . ALA B 2 48 ? 7.950 39.014 226.418 1.00 91.71 45 ALA B O 1
ATOM 2831 N N . ARG B 2 49 ? 7.371 37.951 224.522 1.00 88.27 46 ARG B N 1
ATOM 2832 C CA . ARG B 2 49 ? 8.571 38.341 223.794 1.00 85.82 46 ARG B CA 1
ATOM 2833 C C . ARG B 2 49 ? 8.656 39.862 223.655 1.00 83.31 46 ARG B C 1
ATOM 2834 O O . ARG B 2 49 ? 9.721 40.449 223.834 1.00 83.23 46 ARG B O 1
ATOM 2842 N N . ALA B 2 50 ? 7.527 40.493 223.340 1.00 81.71 47 ALA B N 1
ATOM 2843 C CA . ALA B 2 50 ? 7.465 41.945 223.197 1.00 79.87 47 ALA B CA 1
ATOM 2844 C C . ALA B 2 50 ? 7.845 42.656 224.496 1.00 82.51 47 ALA B C 1
ATOM 2845 O O . ALA B 2 50 ? 8.769 43.475 224.516 1.00 82.13 47 ALA B O 1
ATOM 2847 N N . ALA B 2 51 ? 7.129 42.335 225.572 1.00 85.65 48 ALA B N 1
ATOM 2848 C CA . ALA B 2 51 ? 7.365 42.938 226.883 1.00 88.80 48 ALA B CA 1
ATOM 2849 C C . ALA B 2 51 ? 8.809 42.735 227.347 1.00 92.23 48 ALA B C 1
ATOM 2850 O O . ALA B 2 51 ? 9.395 43.608 227.978 1.00 91.96 48 ALA B O 1
ATOM 2852 N N . LYS B 2 52 ? 9.375 41.581 227.010 1.00 90.55 49 LYS B N 1
ATOM 2853 C CA . LYS B 2 52 ? 10.755 41.253 227.339 1.00 92.28 49 LYS B CA 1
ATOM 2854 C C . LYS B 2 52 ? 11.723 42.178 226.608 1.00 89.78 49 LYS B C 1
ATOM 2855 O O . LYS B 2 52 ? 12.821 42.467 227.096 1.00 91.66 49 LYS B O 1
ATOM 2861 N N . LEU B 2 53 ? 11.300 42.656 225.444 1.00 85.95 50 LEU B N 1
ATOM 2862 C CA . LEU B 2 53 ? 12.131 43.534 224.626 1.00 89.43 50 LEU B CA 1
ATOM 2863 C C . LEU B 2 53 ? 11.911 45.013 224.946 1.00 87.17 50 LEU B C 1
ATOM 2864 O O . LEU B 2 53 ? 12.469 45.886 224.284 1.00 82.50 50 LEU B O 1
ATOM 2869 N N . GLY B 2 54 ? 11.095 45.284 225.959 1.00 86.10 51 GLY B N 1
ATOM 2870 C CA . GLY B 2 54 ? 10.916 46.638 226.448 1.00 87.32 51 GLY B CA 1
ATOM 2871 C C . GLY B 2 54 ? 9.683 47.346 225.921 1.00 85.40 51 GLY B C 1
ATOM 2872 O O . GLY B 2 54 ? 9.504 48.539 226.151 1.00 86.35 51 GLY B O 1
ATOM 2873 N N . LEU B 2 55 ? 8.827 46.620 225.214 1.00 83.13 52 LEU B N 1
ATOM 2874 C CA . LEU B 2 55 ? 7.588 47.203 224.704 1.00 84.13 52 LEU B CA 1
ATOM 2875 C C . LEU B 2 55 ? 6.506 47.147 225.771 1.00 90.83 52 LEU B C 1
ATOM 2876 O O . LEU B 2 55 ? 6.509 46.253 226.617 1.00 86.79 52 LEU B O 1
ATOM 2881 N N . GLU B 2 56 ? 5.588 48.107 225.740 1.00 84.63 53 GLU B N 1
ATOM 2882 C CA . GLU B 2 56 ? 4.370 47.998 226.526 1.00 91.00 53 GLU B CA 1
ATOM 2883 C C . GLU B 2 56 ? 3.489 46.967 225.837 1.00 89.28 53 GLU B C 1
ATOM 2884 O O . GLU B 2 56 ? 3.422 46.926 224.609 1.00 82.05 53 GLU B O 1
ATOM 2890 N N . THR B 2 57 ? 2.831 46.120 226.619 1.00 91.56 54 THR B N 1
ATOM 2891 C CA . THR B 2 57 ? 1.948 45.106 226.055 1.00 88.17 54 THR B CA 1
ATOM 2892 C C . THR B 2 57 ? 0.618 45.093 226.787 1.00 95.30 54 THR B C 1
ATOM 2893 O O . THR B 2 57 ? 0.526 45.526 227.936 1.00 103.13 54 THR B O 1
ATOM 2897 N N . THR B 2 58 ? -0.408 44.584 226.118 1.00 95.31 55 THR B N 1
ATOM 2898 C CA . THR B 2 58 ? -1.743 44.511 226.690 1.00 96.42 55 THR B CA 1
ATOM 2899 C C . THR B 2 58 ? -2.462 43.274 226.163 1.00 96.20 55 THR B C 1
ATOM 2900 O O . THR B 2 58 ? -2.081 42.720 225.132 1.00 89.43 55 THR B O 1
ATOM 2904 N N . HIS B 2 59 ? -3.493 42.834 226.876 1.00 99.95 56 HIS B N 1
ATOM 2905 C CA . HIS B 2 59 ? -4.330 41.737 226.400 1.00 104.00 56 HIS B CA 1
ATOM 2906 C C . HIS B 2 59 ? -5.786 42.169 226.265 1.00 107.96 56 HIS B C 1
ATOM 2907 O O . HIS B 2 59 ? -6.647 41.373 225.893 1.00 108.56 56 HIS B O 1
ATOM 2914 N N . GLU B 2 60 ? -6.056 43.435 226.565 1.00 110.14 57 GLU B N 1
ATOM 2915 C CA . GLU B 2 60 ? -7.418 43.953 226.516 1.00 112.73 57 GLU B CA 1
ATOM 2916 C C . GLU B 2 60 ? -7.922 44.090 225.086 1.00 108.71 57 GLU B C 1
ATOM 2917 O O . GLU B 2 60 ? -9.128 44.104 224.845 1.00 113.16 57 GLU B O 1
ATOM 2923 N N . GLY B 2 61 ? -6.996 44.199 224.140 1.00 101.65 58 GLY B N 1
ATOM 2924 C CA . GLY B 2 61 ? -7.358 44.353 222.746 1.00 99.71 58 GLY B CA 1
ATOM 2925 C C . GLY B 2 61 ? -7.128 45.762 222.240 1.00 99.49 58 GLY B C 1
ATOM 2926 O O . GLY B 2 61 ? -6.553 46.595 222.941 1.00 99.70 58 GLY B O 1
ATOM 2927 N N . VAL B 2 62 ? -7.588 46.026 221.020 1.00 98.55 59 VAL B N 1
ATOM 2928 C CA . VAL B 2 62 ? -7.335 47.299 220.354 1.00 94.92 59 VAL B CA 1
ATOM 2929 C C . VAL B 2 62 ? -7.948 48.487 221.102 1.00 99.26 59 VAL B C 1
ATOM 2930 O O . VAL B 2 62 ? -7.380 49.582 221.105 1.00 99.22 59 VAL B O 1
ATOM 2934 N N . ASP B 2 63 ? -9.089 48.260 221.751 1.00 102.59 60 ASP B N 1
ATOM 2935 C CA . ASP B 2 63 ? -9.788 49.314 222.487 1.00 105.57 60 ASP B CA 1
ATOM 2936 C C . ASP B 2 63 ? -8.901 49.946 223.552 1.00 102.26 60 ASP B C 1
ATOM 2937 O O . ASP B 2 63 ? -8.982 51.147 223.814 1.00 101.42 60 ASP B O 1
ATOM 2942 N N . TRP B 2 64 ? -8.057 49.121 224.159 1.00 101.86 61 TRP B N 1
ATOM 2943 C CA . TRP B 2 64 ? -7.100 49.580 225.152 1.00 103.91 61 TRP B CA 1
ATOM 2944 C C . TRP B 2 64 ? -6.138 50.569 224.509 1.00 99.02 61 TRP B C 1
ATOM 2945 O O . TRP B 2 64 ? -5.891 51.646 225.049 1.00 100.51 61 TRP B O 1
ATOM 2956 N N . LEU B 2 65 ? -5.621 50.203 223.338 1.00 92.38 62 LEU B N 1
ATOM 2957 C CA . LEU B 2 65 ? -4.629 51.012 222.638 1.00 91.12 62 LEU B CA 1
ATOM 2958 C C . LEU B 2 65 ? -5.161 52.392 222.257 1.00 96.03 62 LEU B C 1
ATOM 2959 O O . LEU B 2 65 ? -4.427 53.381 222.294 1.00 97.34 62 LEU B O 1
ATOM 2964 N N . LEU B 2 66 ? -6.442 52.460 221.906 1.00 96.80 63 LEU B N 1
ATOM 2965 C CA . LEU B 2 66 ? -7.063 53.733 221.552 1.00 101.04 63 LEU B CA 1
ATOM 2966 C C . LEU B 2 66 ? -7.170 54.696 222.734 1.00 104.47 63 LEU B C 1
ATOM 2967 O O . LEU B 2 66 ? -7.463 55.877 222.553 1.00 106.27 63 LEU B O 1
ATOM 2972 N N . ALA B 2 67 ? -6.923 54.192 223.939 1.00 104.06 64 ALA B N 1
ATOM 2973 C CA . ALA B 2 67 ? -7.159 54.970 225.150 1.00 111.30 64 ALA B CA 1
ATOM 2974 C C . ALA B 2 67 ? -5.889 55.485 225.829 1.00 113.66 64 ALA B C 1
ATOM 2975 O O . ALA B 2 67 ? -5.955 56.042 226.926 1.00 118.95 64 ALA B O 1
ATOM 2977 N N . GLN B 2 68 ? -4.736 55.305 225.189 1.00 110.38 65 GLN B N 1
ATOM 2978 C CA . GLN B 2 68 ? -3.493 55.823 225.757 1.00 112.00 65 GLN B CA 1
ATOM 2979 C C . GLN B 2 68 ? -3.207 57.261 225.352 1.00 113.06 65 GLN B C 1
ATOM 2980 O O . GLN B 2 68 ? -3.244 57.598 224.167 1.00 113.52 65 GLN B O 1
ATOM 2986 N N . PRO B 2 69 ? -2.897 58.105 226.351 1.00 117.48 66 PRO B N 1
ATOM 2987 C CA . PRO B 2 69 ? -2.577 59.528 226.200 1.00 121.28 66 PRO B CA 1
ATOM 2988 C C . PRO B 2 69 ? -1.562 59.735 225.086 1.00 120.75 66 PRO B C 1
ATOM 2989 O O . PRO B 2 69 ? -1.633 60.713 224.341 1.00 124.45 66 PRO B O 1
ATOM 2993 N N . ASP B 2 70 ? -0.628 58.797 224.984 1.00 116.31 67 ASP B N 1
ATOM 2994 C CA . ASP B 2 70 ? 0.412 58.831 223.971 1.00 113.78 67 ASP B CA 1
ATOM 2995 C C . ASP B 2 70 ? -0.066 58.113 222.714 1.00 106.85 67 ASP B C 1
ATOM 2996 O O . ASP B 2 70 ? -0.274 56.901 222.724 1.00 105.78 67 ASP B O 1
ATOM 3001 N N . LYS B 2 71 ? -0.236 58.867 221.633 1.00 103.63 68 LYS B N 1
ATOM 3002 C CA . LYS B 2 71 ? -0.764 58.325 220.383 1.00 98.27 68 LYS B CA 1
ATOM 3003 C C . LYS B 2 71 ? 0.329 57.693 219.522 1.00 89.64 68 LYS B C 1
ATOM 3004 O O . LYS B 2 71 ? 1.367 58.308 219.285 1.00 89.68 68 LYS B O 1
ATOM 3010 N N . PRO B 2 72 ? 0.102 56.457 219.051 1.00 86.85 69 PRO B N 1
ATOM 3011 C CA . PRO B 2 72 ? 1.028 55.854 218.086 1.00 82.23 69 PRO B CA 1
ATOM 3012 C C . PRO B 2 72 ? 1.028 56.657 216.788 1.00 82.20 69 PRO B C 1
ATOM 3013 O O . PRO B 2 72 ? -0.032 57.100 216.352 1.00 82.50 69 PRO B O 1
ATOM 3017 N N . ASP B 2 73 ? 2.198 56.860 216.191 1.00 75.73 70 ASP B N 1
ATOM 3018 C CA . ASP B 2 73 ? 2.287 57.565 214.918 1.00 77.56 70 ASP B CA 1
ATOM 3019 C C . ASP B 2 73 ? 1.854 56.660 213.772 1.00 77.60 70 ASP B C 1
ATOM 3020 O O . ASP B 2 73 ? 1.495 57.124 212.686 1.00 75.06 70 ASP B O 1
ATOM 3025 N N . LEU B 2 74 ? 1.886 55.360 214.030 1.00 74.91 71 LEU B N 1
ATOM 3026 C CA . LEU B 2 74 ? 1.731 54.374 212.979 1.00 73.60 71 LEU B CA 1
ATOM 3027 C C . LEU B 2 74 ? 1.386 53.044 213.623 1.00 76.78 71 LEU B C 1
ATOM 3028 O O . LEU B 2 74 ? 1.969 52.667 214.646 1.00 67.48 71 LEU B O 1
ATOM 3033 N N . VAL B 2 75 ? 0.433 52.332 213.040 1.00 66.48 72 VAL B N 1
ATOM 3034 C CA . VAL B 2 75 ? 0.052 51.037 213.582 1.00 75.42 72 VAL B CA 1
ATOM 3035 C C . VAL B 2 75 ? 0.118 49.929 212.530 1.00 69.05 72 VAL B C 1
ATOM 3036 O O . VAL B 2 75 ? -0.405 50.070 211.425 1.00 68.94 72 VAL B O 1
ATOM 3040 N N . PHE B 2 76 ? 0.792 48.836 212.873 1.00 63.64 73 PHE B N 1
ATOM 3041 C CA . PHE B 2 76 ? 0.837 47.664 212.012 1.00 63.69 73 PHE B CA 1
ATOM 3042 C C . PHE B 2 76 ? -0.133 46.638 212.569 1.00 66.29 73 PHE B C 1
ATOM 3043 O O . PHE B 2 76 ? -0.115 46.349 213.762 1.00 69.63 73 PHE B O 1
ATOM 3051 N N . GLU B 2 77 ? -0.987 46.086 211.716 1.00 70.99 74 GLU B N 1
ATOM 3052 C CA . GLU B 2 77 ? -1.911 45.061 212.178 1.00 72.14 74 GLU B CA 1
ATOM 3053 C C . GLU B 2 77 ? -1.751 43.750 211.422 1.00 72.84 74 GLU B C 1
ATOM 3054 O O . GLU B 2 77 ? -1.951 43.685 210.210 1.00 65.39 74 GLU B O 1
ATOM 3060 N N . ALA B 2 78 ? -1.376 42.710 212.158 1.00 73.65 75 ALA B N 1
ATOM 3061 C CA . ALA B 2 78 ? -1.303 41.364 211.611 1.00 74.11 75 ALA B CA 1
ATOM 3062 C C . ALA B 2 78 ? -2.242 40.458 212.393 1.00 75.82 75 ALA B C 1
ATOM 3063 O O . ALA B 2 78 ? -1.801 39.546 213.089 1.00 73.23 75 ALA B O 1
ATOM 3065 N N . THR B 2 79 ? -3.540 40.724 212.290 1.00 74.54 76 THR B N 1
ATOM 3066 C CA . THR B 2 79 ? -4.538 39.901 212.963 1.00 77.32 76 THR B CA 1
ATOM 3067 C C . THR B 2 79 ? -5.281 39.048 211.941 1.00 83.72 76 THR B C 1
ATOM 3068 O O . THR B 2 79 ? -4.808 37.982 211.541 1.00 89.50 76 THR B O 1
ATOM 3072 N N . SER B 2 80 ? -6.444 39.526 211.517 1.00 80.51 77 SER B N 1
ATOM 3073 C CA . SER B 2 80 ? -7.224 38.847 210.493 1.00 85.21 77 SER B CA 1
ATOM 3074 C C . SER B 2 80 ? -8.069 39.876 209.751 1.00 83.90 77 SER B C 1
ATOM 3075 O O . SER B 2 80 ? -8.173 41.022 210.187 1.00 77.97 77 SER B O 1
ATOM 3078 N N . ALA B 2 81 ? -8.664 39.472 208.632 1.00 80.68 78 ALA B N 1
ATOM 3079 C CA . ALA B 2 81 ? -9.465 40.391 207.825 1.00 85.41 78 ALA B CA 1
ATOM 3080 C C . ALA B 2 81 ? -10.653 40.926 208.620 1.00 88.71 78 ALA B C 1
ATOM 3081 O O . ALA B 2 81 ? -10.941 42.123 208.593 1.00 89.75 78 ALA B O 1
ATOM 3083 N N . TYR B 2 82 ? -11.328 40.024 209.327 1.00 89.49 79 TYR B N 1
ATOM 3084 C CA . TYR B 2 82 ? -12.420 40.364 210.234 1.00 92.21 79 TYR B CA 1
ATOM 3085 C C . TYR B 2 82 ? -11.981 41.449 211.218 1.00 89.07 79 TYR B C 1
ATOM 3086 O O . TYR B 2 82 ? -12.578 42.525 211.280 1.00 88.04 79 TYR B O 1
ATOM 3095 N N . VAL B 2 83 ? -10.943 41.155 211.994 1.00 86.57 80 VAL B N 1
ATOM 3096 C CA . VAL B 2 83 ? -10.504 42.057 213.053 1.00 87.03 80 VAL B CA 1
ATOM 3097 C C . VAL B 2 83 ? -10.091 43.433 212.521 1.00 87.66 80 VAL B C 1
ATOM 3098 O O . VAL B 2 83 ? -10.489 44.458 213.076 1.00 81.36 80 VAL B O 1
ATOM 3102 N N . HIS B 2 84 ? -9.319 43.460 211.438 1.00 78.38 81 HIS B N 1
ATOM 3103 C CA . HIS B 2 84 ? -8.813 44.728 210.924 1.00 78.01 81 HIS B CA 1
ATOM 3104 C C . HIS B 2 84 ? -9.923 45.628 210.393 1.00 82.71 81 HIS B C 1
ATOM 3105 O O . HIS B 2 84 ? -9.864 46.841 210.571 1.00 83.02 81 HIS B O 1
ATOM 3112 N N . ARG B 2 85 ? -10.927 45.035 209.750 1.00 87.89 82 ARG B N 1
ATOM 3113 C CA . ARG B 2 85 ? -12.048 45.802 209.205 1.00 90.35 82 ARG B CA 1
ATOM 3114 C C . ARG B 2 85 ? -12.801 46.548 210.301 1.00 89.90 82 ARG B C 1
ATOM 3115 O O . ARG B 2 85 ? -13.210 47.692 210.113 1.00 88.03 82 ARG B O 1
ATOM 3123 N N . ASP B 2 86 ? -12.977 45.896 211.445 1.00 92.26 83 ASP B N 1
ATOM 3124 C CA . ASP B 2 86 ? -13.635 46.525 212.584 1.00 94.54 83 ASP B CA 1
ATOM 3125 C C . ASP B 2 86 ? -12.760 47.630 213.175 1.00 90.30 83 ASP B C 1
ATOM 3126 O O . ASP B 2 86 ? -13.258 48.674 213.597 1.00 93.33 83 ASP B O 1
ATOM 3131 N N . ALA B 2 87 ? -11.452 47.396 213.185 1.00 86.13 84 ALA B N 1
ATOM 3132 C CA . ALA B 2 87 ? -10.508 48.320 213.804 1.00 85.05 84 ALA B CA 1
ATOM 3133 C C . ALA B 2 87 ? -10.164 49.489 212.890 1.00 87.98 84 ALA B C 1
ATOM 3134 O O . ALA B 2 87 ? -9.890 50.592 213.360 1.00 93.04 84 ALA B O 1
ATOM 3136 N N . ALA B 2 88 ? -10.184 49.239 211.584 1.00 85.62 85 ALA B N 1
ATOM 3137 C CA . ALA B 2 88 ? -9.775 50.230 210.586 1.00 82.59 85 ALA B CA 1
ATOM 3138 C C . ALA B 2 88 ? -10.369 51.642 210.737 1.00 83.34 85 ALA B C 1
ATOM 3139 O O . ALA B 2 88 ? -9.625 52.622 210.672 1.00 81.12 85 ALA B O 1
ATOM 3141 N N . PRO B 2 89 ? -11.700 51.759 210.929 1.00 85.02 86 PRO B N 1
ATOM 3142 C CA . PRO B 2 89 ? -12.238 53.120 211.055 1.00 86.92 86 PRO B CA 1
ATOM 3143 C C . PRO B 2 89 ? -11.783 53.820 212.335 1.00 85.94 86 PRO B C 1
ATOM 3144 O O . PRO B 2 89 ? -11.623 55.040 212.328 1.00 88.04 86 PRO B O 1
ATOM 3148 N N . LYS B 2 90 ? -11.575 53.060 213.408 1.00 85.55 87 LYS B N 1
ATOM 3149 C CA . LYS B 2 90 ? -11.137 53.634 214.679 1.00 88.51 87 LYS B CA 1
ATOM 3150 C C . LYS B 2 90 ? -9.775 54.298 214.534 1.00 86.56 87 LYS B C 1
ATOM 3151 O O . LYS B 2 90 ? -9.564 55.404 215.031 1.00 85.98 87 LYS B O 1
ATOM 3157 N N . TYR B 2 91 ? -8.859 53.612 213.852 1.00 83.17 88 TYR B N 1
ATOM 3158 C CA . TYR B 2 91 ? -7.541 54.164 213.555 1.00 82.85 88 TYR B CA 1
ATOM 3159 C C . TYR B 2 91 ? -7.692 55.485 212.818 1.00 88.25 88 TYR B C 1
ATOM 3160 O O . TYR B 2 91 ? -7.068 56.487 213.176 1.00 88.92 88 TYR B O 1
ATOM 3169 N N . ALA B 2 92 ? -8.533 55.471 211.789 1.00 87.41 89 ALA B N 1
ATOM 3170 C CA . ALA B 2 92 ? -8.802 56.655 210.985 1.00 83.03 89 ALA B CA 1
ATOM 3171 C C . ALA B 2 92 ? -9.331 57.800 211.840 1.00 89.37 89 ALA B C 1
ATOM 3172 O O . ALA B 2 92 ? -8.882 58.937 211.707 1.00 90.34 89 ALA B O 1
ATOM 3174 N N . GLU B 2 93 ? -10.276 57.490 212.724 1.00 93.35 90 GLU B N 1
ATOM 3175 C CA . GLU B 2 93 ? -10.876 58.497 213.596 1.00 97.20 90 GLU B CA 1
ATOM 3176 C C . GLU B 2 93 ? -9.877 59.050 214.604 1.00 98.67 90 GLU B C 1
ATOM 3177 O O . GLU B 2 93 ? -9.925 60.229 214.955 1.00 103.55 90 GLU B O 1
ATOM 3183 N N . ALA B 2 94 ? -8.972 58.191 215.064 1.00 95.94 91 ALA B N 1
ATOM 3184 C CA . ALA B 2 94 ? -7.942 58.597 216.013 1.00 94.16 91 ALA B CA 1
ATOM 3185 C C . ALA B 2 94 ? -6.773 59.290 215.312 1.00 94.90 91 ALA B C 1
ATOM 3186 O O . ALA B 2 94 ? -5.858 59.794 215.963 1.00 97.65 91 ALA B O 1
ATOM 3188 N N . GLY B 2 95 ? -6.811 59.313 213.984 1.00 94.11 92 GLY B N 1
ATOM 3189 C CA . GLY B 2 95 ? -5.756 59.926 213.198 1.00 91.89 92 GLY B CA 1
ATOM 3190 C C . GLY B 2 95 ? -4.462 59.134 213.238 1.00 87.95 92 GLY B C 1
ATOM 3191 O O . GLY B 2 95 ? -3.375 59.712 213.272 1.00 86.78 92 GLY B O 1
ATOM 3192 N N . ILE B 2 96 ? -4.578 57.809 213.235 1.00 84.02 93 ILE B N 1
ATOM 3193 C CA . ILE B 2 96 ? -3.411 56.933 213.245 1.00 82.08 93 ILE B CA 1
ATOM 3194 C C . ILE B 2 96 ? -3.297 56.154 211.941 1.00 74.46 93 ILE B C 1
ATOM 3195 O O . ILE B 2 96 ? -4.136 55.306 211.637 1.00 73.89 93 ILE B O 1
ATOM 3200 N N . ARG B 2 97 ? -2.250 56.448 211.180 1.00 73.25 94 ARG B N 1
ATOM 3201 C CA . ARG B 2 97 ? -1.982 55.754 209.930 1.00 72.87 94 ARG B CA 1
ATOM 3202 C C . ARG B 2 97 ? -1.740 54.263 210.160 1.00 73.41 94 ARG B C 1
ATOM 3203 O O . ARG B 2 97 ? -0.992 53.872 211.062 1.00 67.93 94 ARG B O 1
ATOM 3211 N N . ALA B 2 98 ? -2.380 53.433 209.339 1.00 67.91 95 ALA B N 1
ATOM 3212 C CA . ALA B 2 98 ? -2.370 51.990 209.556 1.00 68.28 95 ALA B CA 1
ATOM 3213 C C . ALA B 2 98 ? -1.779 51.197 208.395 1.00 64.73 95 ALA B C 1
ATOM 3214 O O . ALA B 2 98 ? -2.139 51.396 207.235 1.00 65.07 95 ALA B O 1
ATOM 3216 N N . ILE B 2 99 ? -0.872 50.285 208.718 1.00 64.17 96 ILE B N 1
ATOM 3217 C CA . ILE B 2 99 ? -0.349 49.363 207.723 1.00 62.03 96 ILE B CA 1
ATOM 3218 C C . ILE B 2 99 ? -0.918 47.979 207.974 1.00 66.53 96 ILE B C 1
ATOM 3219 O O . ILE B 2 99 ? -0.742 47.401 209.045 1.00 62.32 96 ILE B O 1
ATOM 3224 N N . ASP B 2 100 ? -1.612 47.468 206.967 1.00 68.16 97 ASP B N 1
ATOM 3225 C CA . ASP B 2 100 ? -2.409 46.261 207.086 1.00 63.86 97 ASP B CA 1
ATOM 3226 C C . ASP B 2 100 ? -1.708 45.064 206.449 1.00 64.50 97 ASP B C 1
ATOM 3227 O O . ASP B 2 100 ? -1.481 45.037 205.240 1.00 63.24 97 ASP B O 1
ATOM 3232 N N . LEU B 2 101 ? -1.369 44.079 207.276 1.00 63.54 98 LEU B N 1
ATOM 3233 C CA . LEU B 2 101 ? -0.783 42.831 206.788 1.00 63.77 98 LEU B CA 1
ATOM 3234 C C . LEU B 2 101 ? -1.816 41.702 206.721 1.00 66.07 98 LEU B C 1
ATOM 3235 O O . LEU B 2 101 ? -1.457 40.543 206.538 1.00 70.62 98 LEU B O 1
ATOM 3240 N N . THR B 2 102 ? -3.096 42.048 206.859 1.00 72.65 99 THR B N 1
ATOM 3241 C CA . THR B 2 102 ? -4.182 41.068 206.794 1.00 71.27 99 THR B CA 1
ATOM 3242 C C . THR B 2 102 ? -4.811 41.079 205.397 1.00 71.87 99 THR B C 1
ATOM 3243 O O . THR B 2 102 ? -4.464 41.923 204.576 1.00 72.00 99 THR B O 1
ATOM 3247 N N . PRO B 2 103 ? -5.722 40.132 205.107 1.00 77.01 100 PRO B N 1
ATOM 3248 C CA . PRO B 2 103 ? -6.398 40.223 203.806 1.00 78.57 100 PRO B CA 1
ATOM 3249 C C . PRO B 2 103 ? -7.543 41.249 203.745 1.00 81.56 100 PRO B C 1
ATOM 3250 O O . PRO B 2 103 ? -8.317 41.210 202.790 1.00 85.77 100 PRO B O 1
ATOM 3254 N N . ALA B 2 104 ? -7.650 42.138 204.731 1.00 80.21 101 ALA B N 1
ATOM 3255 C CA . ALA B 2 104 ? -8.757 43.100 204.789 1.00 79.92 101 ALA B CA 1
ATOM 3256 C C . ALA B 2 104 ? -8.836 43.997 203.554 1.00 78.89 101 ALA B C 1
ATOM 3257 O O . ALA B 2 104 ? -9.890 44.112 202.925 1.00 81.48 101 ALA B O 1
ATOM 3259 N N . ALA B 2 105 ? -7.715 44.632 203.222 1.00 77.95 102 ALA B N 1
ATOM 3260 C CA . ALA B 2 105 ? -7.605 45.466 202.024 1.00 73.81 102 ALA B CA 1
ATOM 3261 C C . ALA B 2 105 ? -8.599 46.630 201.986 1.00 75.40 102 ALA B C 1
ATOM 3262 O O . ALA B 2 105 ? -9.135 46.962 200.936 1.00 77.22 102 ALA B O 1
ATOM 3264 N N . VAL B 2 106 ? -8.832 47.252 203.135 1.00 78.54 103 VAL B N 1
ATOM 3265 C CA . VAL B 2 106 ? -9.690 48.428 203.204 1.00 82.22 103 VAL B CA 1
ATOM 3266 C C . VAL B 2 106 ? -8.999 49.644 202.581 1.00 81.73 103 VAL B C 1
ATOM 3267 O O . VAL B 2 106 ? -9.647 50.626 202.232 1.00 80.80 103 VAL B O 1
ATOM 3271 N N . GLY B 2 107 ? -7.679 49.569 202.446 1.00 73.52 104 GLY B N 1
ATOM 3272 C CA . GLY B 2 107 ? -6.914 50.603 201.774 1.00 73.05 104 GLY B CA 1
ATOM 3273 C C . GLY B 2 107 ? -6.120 49.990 200.639 1.00 72.23 104 GLY B C 1
ATOM 3274 O O . GLY B 2 107 ? -6.036 48.770 200.539 1.00 71.76 104 GLY B O 1
ATOM 3275 N N . PRO B 2 108 ? -5.512 50.829 199.788 1.00 72.46 105 PRO B N 1
ATOM 3276 C CA . PRO B 2 108 ? -4.827 50.341 198.586 1.00 72.34 105 PRO B CA 1
ATOM 3277 C C . PRO B 2 108 ? -3.642 49.421 198.884 1.00 69.85 105 PRO B C 1
ATOM 3278 O O . PRO B 2 108 ? -2.932 49.588 199.878 1.00 67.96 105 PRO B O 1
ATOM 3282 N N . ALA B 2 109 ? -3.442 48.448 198.003 1.00 70.29 106 ALA B N 1
ATOM 3283 C CA . ALA B 2 109 ? -2.321 47.533 198.113 1.00 68.56 106 ALA B CA 1
ATOM 3284 C C . ALA B 2 109 ? -1.048 48.212 197.633 1.00 67.69 106 ALA B C 1
ATOM 3285 O O . ALA B 2 109 ? -1.038 48.898 196.610 1.00 69.18 106 ALA B O 1
ATOM 3287 N N . VAL B 2 110 ? 0.032 48.008 198.375 1.00 65.65 107 VAL B N 1
ATOM 3288 C CA . VAL B 2 110 ? 1.295 48.653 198.054 1.00 65.03 107 VAL B CA 1
ATOM 3289 C C . VAL B 2 110 ? 2.446 47.660 197.894 1.00 64.14 107 VAL B C 1
ATOM 3290 O O . VAL B 2 110 ? 2.661 46.786 198.739 1.00 63.09 107 VAL B O 1
ATOM 3294 N N . ILE B 2 111 ? 3.173 47.801 196.793 1.00 67.54 108 ILE B N 1
ATOM 3295 C CA . ILE B 2 111 ? 4.417 47.078 196.570 1.00 64.61 108 ILE B CA 1
ATOM 3296 C C . ILE B 2 111 ? 5.506 48.132 196.443 1.00 64.49 108 ILE B C 1
ATOM 3297 O O . ILE B 2 111 ? 5.473 48.947 195.518 1.00 66.16 108 ILE B O 1
ATOM 3302 N N . PRO B 2 112 ? 6.473 48.127 197.374 1.00 63.03 109 PRO B N 1
ATOM 3303 C CA . PRO B 2 112 ? 7.411 49.252 197.517 1.00 64.51 109 PRO B CA 1
ATOM 3304 C C . PRO B 2 112 ? 8.134 49.723 196.239 1.00 66.33 109 PRO B C 1
ATOM 3305 O O . PRO B 2 112 ? 8.146 50.924 195.999 1.00 66.20 109 PRO B O 1
ATOM 3309 N N . PRO B 2 113 ? 8.708 48.814 195.431 1.00 67.19 110 PRO B N 1
ATOM 3310 C CA . PRO B 2 113 ? 9.392 49.324 194.236 1.00 67.90 110 PRO B CA 1
ATOM 3311 C C . PRO B 2 113 ? 8.438 49.806 193.138 1.00 69.97 110 PRO B C 1
ATOM 3312 O O . PRO B 2 113 ? 8.891 50.409 192.167 1.00 72.21 110 PRO B O 1
ATOM 3316 N N . ALA B 2 114 ? 7.146 49.541 193.290 1.00 69.62 111 ALA B N 1
ATOM 3317 C CA . ALA B 2 114 ? 6.202 49.805 192.212 1.00 71.95 111 ALA B CA 1
ATOM 3318 C C . ALA B 2 114 ? 5.325 51.018 192.468 1.00 82.51 111 ALA B C 1
ATOM 3319 O O . ALA B 2 114 ? 5.404 52.003 191.739 1.00 81.71 111 ALA B O 1
ATOM 3321 N N . ASN B 2 115 ? 4.492 50.953 193.501 1.00 70.92 112 ASN B N 1
ATOM 3322 C CA . ASN B 2 115 ? 3.462 51.973 193.674 1.00 72.01 112 ASN B CA 1
ATOM 3323 C C . ASN B 2 115 ? 3.409 52.620 195.059 1.00 70.42 112 ASN B C 1
ATOM 3324 O O . ASN B 2 115 ? 2.427 53.279 195.393 1.00 73.67 112 ASN B O 1
ATOM 3329 N N . LEU B 2 116 ? 4.450 52.426 195.862 1.00 68.52 113 LEU B N 1
ATOM 3330 C CA . LEU B 2 116 ? 4.467 52.978 197.212 1.00 67.33 113 LEU B CA 1
ATOM 3331 C C . LEU B 2 116 ? 4.383 54.502 197.184 1.00 70.86 113 LEU B C 1
ATOM 3332 O O . LEU B 2 116 ? 3.599 55.098 197.920 1.00 72.06 113 LEU B O 1
ATOM 3337 N N . ARG B 2 117 ? 5.169 55.115 196.302 1.00 75.09 114 ARG B N 1
ATOM 3338 C CA . ARG B 2 117 ? 5.213 56.569 196.142 1.00 77.82 114 ARG B CA 1
ATOM 3339 C C . ARG B 2 117 ? 3.836 57.196 195.904 1.00 79.28 114 ARG B C 1
ATOM 3340 O O . ARG B 2 117 ? 3.618 58.365 196.216 1.00 85.63 114 ARG B O 1
ATOM 3348 N N . GLU B 2 118 ? 2.912 56.414 195.357 1.00 78.52 115 GLU B N 1
ATOM 3349 C CA . GLU B 2 118 ? 1.567 56.902 195.068 1.00 80.76 115 GLU B CA 1
ATOM 3350 C C . GLU B 2 118 ? 0.707 57.003 196.312 1.00 76.96 115 GLU B C 1
ATOM 3351 O O . GLU B 2 118 ? -0.285 57.727 196.327 1.00 79.21 115 GLU B O 1
ATOM 3357 N N . HIS B 2 119 ? 1.062 56.248 197.344 1.00 73.93 116 HIS B N 1
ATOM 3358 C CA . HIS B 2 119 ? 0.154 56.054 198.471 1.00 79.54 116 HIS B CA 1
ATOM 3359 C C . HIS B 2 119 ? 0.727 56.453 199.832 1.00 75.49 116 HIS B C 1
ATOM 3360 O O . HIS B 2 119 ? 0.150 56.126 200.865 1.00 70.91 116 HIS B O 1
ATOM 3367 N N . LEU B 2 120 ? 1.840 57.182 199.828 1.00 76.58 117 LEU B N 1
ATOM 3368 C CA . LEU B 2 120 ? 2.485 57.614 201.072 1.00 77.91 117 LEU B CA 1
ATOM 3369 C C . LEU B 2 120 ? 1.551 58.452 201.951 1.00 81.95 117 LEU B C 1
ATOM 3370 O O . LEU B 2 120 ? 1.687 58.467 203.174 1.00 84.85 117 LEU B O 1
ATOM 3375 N N . ASP B 2 121 ? 0.593 59.124 201.319 1.00 76.35 118 ASP B N 1
ATOM 3376 C CA . ASP B 2 121 ? -0.351 59.986 202.024 1.00 78.72 118 ASP B CA 1
ATOM 3377 C C . ASP B 2 121 ? -1.583 59.245 202.538 1.00 77.78 118 ASP B C 1
ATOM 3378 O O . ASP B 2 121 ? -2.418 59.826 203.227 1.00 79.69 118 ASP B O 1
ATOM 3383 N N . ALA B 2 122 ? -1.696 57.964 202.202 1.00 75.25 119 ALA B N 1
ATOM 3384 C CA . ALA B 2 122 ? -2.879 57.181 202.550 1.00 79.11 119 ALA B CA 1
ATOM 3385 C C . ALA B 2 122 ? -3.011 56.955 204.053 1.00 78.91 119 ALA B C 1
ATOM 3386 O O . ALA B 2 122 ? -2.010 56.753 204.744 1.00 75.61 119 ALA B O 1
ATOM 3388 N N . PRO B 2 123 ? -4.252 56.989 204.565 1.00 75.35 120 PRO B N 1
ATOM 3389 C CA . PRO B 2 123 ? -4.514 56.665 205.973 1.00 74.86 120 PRO B CA 1
ATOM 3390 C C . PRO B 2 123 ? -4.377 55.172 206.256 1.00 72.99 120 PRO B C 1
ATOM 3391 O O . PRO B 2 123 ? -4.231 54.765 207.411 1.00 71.70 120 PRO B O 1
ATOM 3395 N N . ASN B 2 124 ? -4.427 54.361 205.205 1.00 72.19 121 ASN B N 1
ATOM 3396 C CA . ASN B 2 124 ? -4.444 52.917 205.368 1.00 71.89 121 ASN B CA 1
ATOM 3397 C C . ASN B 2 124 ? -3.897 52.211 204.134 1.00 68.33 121 ASN B C 1
ATOM 3398 O O . ASN B 2 124 ? -4.487 52.291 203.062 1.00 69.68 121 ASN B O 1
ATOM 3403 N N . VAL B 2 125 ? -2.767 51.525 204.285 1.00 66.22 122 VAL B N 1
ATOM 3404 C CA . VAL B 2 125 ? -2.216 50.742 203.184 1.00 65.40 122 VAL B CA 1
ATOM 3405 C C . VAL B 2 125 ? -2.209 49.248 203.477 1.00 69.93 122 VAL B C 1
ATOM 3406 O O . VAL B 2 125 ? -2.050 48.823 204.624 1.00 63.77 122 VAL B O 1
ATOM 3410 N N . ASN B 2 126 ? -2.395 48.462 202.422 1.00 65.01 123 ASN B N 1
ATOM 3411 C CA . ASN B 2 126 ? -2.466 47.013 202.523 1.00 67.30 123 ASN B CA 1
ATOM 3412 C C . ASN B 2 126 ? -1.236 46.369 201.883 1.00 67.45 123 ASN B C 1
ATOM 3413 O O . ASN B 2 126 ? -0.729 46.853 200.869 1.00 64.02 123 ASN B O 1
ATOM 3418 N N . MET B 2 127 ? -0.764 45.278 202.475 1.00 63.35 124 MET B N 1
ATOM 3419 C CA . MET B 2 127 ? 0.479 44.646 202.043 1.00 66.41 124 MET B CA 1
ATOM 3420 C C . MET B 2 127 ? 0.274 43.491 201.058 1.00 73.92 124 MET B C 1
ATOM 3421 O O . MET B 2 127 ? 1.212 42.751 200.776 1.00 64.10 124 MET B O 1
ATOM 3426 N N . ILE B 2 128 ? -0.942 43.367 200.528 1.00 60.12 125 ILE B N 1
ATOM 3427 C CA . ILE B 2 128 ? -1.329 42.284 199.610 1.00 66.29 125 ILE B CA 1
ATOM 3428 C C . ILE B 2 128 ? -0.907 40.868 200.094 1.00 62.14 125 ILE B C 1
ATOM 3429 O O . ILE B 2 128 ? -1.331 40.443 201.173 1.00 62.80 125 ILE B O 1
ATOM 3434 N N . THR B 2 129 ? -0.084 40.148 199.339 1.00 57.06 126 THR B N 1
ATOM 3435 C CA . THR B 2 129 ? 0.343 38.810 199.755 1.00 56.56 126 THR B CA 1
ATOM 3436 C C . THR B 2 129 ? 1.854 38.638 199.624 1.00 57.42 126 THR B C 1
ATOM 3437 O O . THR B 2 129 ? 2.514 39.387 198.906 1.00 61.22 126 THR B O 1
ATOM 3441 N N . CYS B 2 130 ? 2.391 37.629 200.306 1.00 57.00 127 CYS B N 1
ATOM 3442 C CA . CYS B 2 130 ? 3.804 37.269 200.174 1.00 58.47 127 CYS B CA 1
ATOM 3443 C C . CYS B 2 130 ? 4.226 36.994 198.733 1.00 56.27 127 CYS B C 1
ATOM 3444 O O . CYS B 2 130 ? 5.278 37.453 198.290 1.00 63.78 127 CYS B O 1
ATOM 3447 N N . GLY B 2 131 ? 3.405 36.248 198.005 1.00 53.97 128 GLY B N 1
ATOM 3448 C CA . GLY B 2 131 ? 3.678 35.982 196.606 1.00 57.21 128 GLY B CA 1
ATOM 3449 C C . GLY B 2 131 ? 3.711 37.287 195.836 1.00 53.14 128 GLY B C 1
ATOM 3450 O O . GLY B 2 131 ? 4.568 37.499 194.980 1.00 72.81 128 GLY B O 1
ATOM 3451 N N . GLY B 2 132 ? 2.776 38.169 196.170 1.00 53.74 129 GLY B N 1
ATOM 3452 C CA . GLY B 2 132 ? 2.723 39.503 195.595 1.00 54.18 129 GLY B CA 1
ATOM 3453 C C . GLY B 2 132 ? 3.983 40.309 195.860 1.00 60.08 129 GLY B C 1
ATOM 3454 O O . GLY B 2 132 ? 4.611 40.821 194.933 1.00 54.80 129 GLY B O 1
ATOM 3455 N N . GLN B 2 133 ? 4.364 40.420 197.129 1.00 56.02 130 GLN B N 1
ATOM 3456 C CA . GLN B 2 133 ? 5.567 41.160 197.482 1.00 56.47 130 GLN B CA 1
ATOM 3457 C C . GLN B 2 133 ? 6.794 40.584 196.782 1.00 55.95 130 GLN B C 1
ATOM 3458 O O . GLN B 2 133 ? 7.709 41.320 196.429 1.00 59.61 130 GLN B O 1
ATOM 3464 N N . ALA B 2 134 ? 6.796 39.268 196.572 1.00 55.08 131 ALA B N 1
ATOM 3465 C CA . ALA B 2 134 ? 7.943 38.575 195.998 1.00 56.19 131 ALA B CA 1
ATOM 3466 C C . ALA B 2 134 ? 8.054 38.696 194.481 1.00 54.71 131 ALA B C 1
ATOM 3467 O O . ALA B 2 134 ? 9.158 38.715 193.935 1.00 56.51 131 ALA B O 1
ATOM 3469 N N . THR B 2 135 ? 6.916 38.750 193.801 1.00 53.47 132 THR B N 1
ATOM 3470 C CA . THR B 2 135 ? 6.899 38.592 192.349 1.00 59.18 132 THR B CA 1
ATOM 3471 C C . THR B 2 135 ? 6.490 39.843 191.574 1.00 58.82 132 THR B C 1
ATOM 3472 O O . THR B 2 135 ? 7.032 40.124 190.505 1.00 60.39 132 THR B O 1
ATOM 3476 N N . ILE B 2 136 ? 5.526 40.583 192.109 1.00 53.68 133 ILE B N 1
ATOM 3477 C CA . ILE B 2 136 ? 5.062 41.816 191.469 1.00 54.27 133 ILE B CA 1
ATOM 3478 C C . ILE B 2 136 ? 6.170 42.844 191.145 1.00 55.15 133 ILE B C 1
ATOM 3479 O O . ILE B 2 136 ? 6.101 43.499 190.104 1.00 58.27 133 ILE B O 1
ATOM 3484 N N . PRO B 2 137 ? 7.201 42.978 192.014 1.00 55.71 134 PRO B N 1
ATOM 3485 C CA . PRO B 2 137 ? 8.331 43.824 191.605 1.00 68.84 134 PRO B CA 1
ATOM 3486 C C . PRO B 2 137 ? 8.974 43.394 190.282 1.00 56.18 134 PRO B C 1
ATOM 3487 O O . PRO B 2 137 ? 9.433 44.250 189.522 1.00 56.92 134 PRO B O 1
ATOM 3491 N N . ILE B 2 138 ? 9.006 42.089 190.019 1.00 55.16 135 ILE B N 1
ATOM 3492 C CA . ILE B 2 138 ? 9.573 41.581 188.777 1.00 57.08 135 ILE B CA 1
ATOM 3493 C C . ILE B 2 138 ? 8.671 41.931 187.605 1.00 58.43 135 ILE B C 1
ATOM 3494 O O . ILE B 2 138 ? 9.149 42.376 186.567 1.00 55.12 135 ILE B O 1
ATOM 3499 N N . VAL B 2 139 ? 7.369 41.727 187.783 1.00 54.06 136 VAL B N 1
ATOM 3500 C CA . VAL B 2 139 ? 6.400 42.043 186.741 1.00 53.99 136 VAL B CA 1
ATOM 3501 C C . VAL B 2 139 ? 6.459 43.530 186.428 1.00 55.22 136 VAL B C 1
ATOM 3502 O O . VAL B 2 139 ? 6.463 43.925 185.270 1.00 55.61 136 VAL B O 1
ATOM 3506 N N . TYR B 2 140 ? 6.532 44.353 187.470 1.00 55.96 137 TYR B N 1
ATOM 3507 C CA . TYR B 2 140 ? 6.657 45.787 187.280 1.00 57.26 137 TYR B CA 1
ATOM 3508 C C . TYR B 2 140 ? 7.916 46.125 186.484 1.00 65.43 137 TYR B C 1
ATOM 3509 O O . TYR B 2 140 ? 7.873 46.936 185.561 1.00 58.76 137 TYR B O 1
ATOM 3518 N N . ALA B 2 141 ? 9.030 45.490 186.846 1.00 57.71 138 ALA B N 1
ATOM 3519 C CA . ALA B 2 141 ? 10.309 45.721 186.175 1.00 63.90 138 ALA B CA 1
ATOM 3520 C C . ALA B 2 141 ? 10.223 45.463 184.670 1.00 64.87 138 ALA B C 1
ATOM 3521 O O . ALA B 2 141 ? 10.875 46.139 183.873 1.00 65.91 138 ALA B O 1
ATOM 3523 N N . VAL B 2 142 ? 9.412 44.483 184.286 1.00 59.38 139 VAL B N 1
ATOM 3524 C CA . VAL B 2 142 ? 9.206 44.188 182.873 1.00 57.06 139 VAL B CA 1
ATOM 3525 C C . VAL B 2 142 ? 8.209 45.151 182.233 1.00 57.73 139 VAL B C 1
ATOM 3526 O O . VAL B 2 142 ? 8.457 45.676 181.149 1.00 58.62 139 VAL B O 1
ATOM 3530 N N . SER B 2 143 ? 7.087 45.387 182.905 1.00 57.45 140 SER B N 1
ATOM 3531 C CA . SER B 2 143 ? 6.041 46.240 182.343 1.00 58.15 140 SER B CA 1
ATOM 3532 C C . SER B 2 143 ? 6.446 47.716 182.229 1.00 72.20 140 SER B C 1
ATOM 3533 O O . SER B 2 143 ? 5.880 48.455 181.431 1.00 60.70 140 SER B O 1
ATOM 3536 N N . ARG B 2 144 ? 7.420 48.155 183.019 1.00 73.21 141 ARG B N 1
ATOM 3537 C CA . ARG B 2 144 ? 7.881 49.535 182.893 1.00 68.16 141 ARG B CA 1
ATOM 3538 C C . ARG B 2 144 ? 8.815 49.681 181.694 1.00 65.29 141 ARG B C 1
ATOM 3539 O O . ARG B 2 144 ? 9.208 50.782 181.344 1.00 66.61 141 ARG B O 1
ATOM 3547 N N . ILE B 2 145 ? 9.163 48.564 181.063 1.00 65.20 142 ILE B N 1
ATOM 3548 C CA . ILE B 2 145 ? 10.001 48.601 179.868 1.00 64.36 142 ILE B CA 1
ATOM 3549 C C . ILE B 2 145 ? 9.197 48.301 178.603 1.00 65.95 142 ILE B C 1
ATOM 3550 O O . ILE B 2 145 ? 9.310 49.011 177.603 1.00 70.18 142 ILE B O 1
ATOM 3555 N N . VAL B 2 146 ? 8.392 47.241 178.647 1.00 61.17 143 VAL B N 1
ATOM 3556 C CA . VAL B 2 146 ? 7.574 46.847 177.504 1.00 61.00 143 VAL B CA 1
ATOM 3557 C C . VAL B 2 146 ? 6.147 46.525 177.932 1.00 61.83 143 VAL B C 1
ATOM 3558 O O . VAL B 2 146 ? 5.864 46.346 179.116 1.00 59.99 143 VAL B O 1
ATOM 3562 N N . GLU B 2 147 ? 5.254 46.453 176.952 1.00 62.01 144 GLU B N 1
ATOM 3563 C CA . GLU B 2 147 ? 3.886 46.011 177.179 1.00 67.33 144 GLU B CA 1
ATOM 3564 C C . GLU B 2 147 ? 3.876 44.523 177.555 1.00 65.53 144 GLU B C 1
ATOM 3565 O O . GLU B 2 147 ? 4.537 43.705 176.915 1.00 60.40 144 GLU B O 1
ATOM 3571 N N . VAL B 2 148 ? 3.139 44.191 178.611 1.00 56.78 145 VAL B N 1
ATOM 3572 C CA . VAL B 2 148 ? 3.037 42.828 179.118 1.00 55.27 145 VAL B CA 1
ATOM 3573 C C . VAL B 2 148 ? 1.564 42.442 179.135 1.00 54.80 145 VAL B C 1
ATOM 3574 O O . VAL B 2 148 ? 0.830 42.813 180.055 1.00 57.46 145 VAL B O 1
ATOM 3578 N N . PRO B 2 149 ? 1.102 41.743 178.087 1.00 56.73 146 PRO B N 1
ATOM 3579 C CA . PRO B 2 149 ? -0.326 41.408 178.017 1.00 54.25 146 PRO B CA 1
ATOM 3580 C C . PRO B 2 149 ? -0.708 40.359 179.058 1.00 58.52 146 PRO B C 1
ATOM 3581 O O . PRO B 2 149 ? -1.880 40.241 179.416 1.00 56.82 146 PRO B O 1
ATOM 3585 N N . TYR B 2 150 ? 0.280 39.614 179.548 1.00 52.17 147 TYR B N 1
ATOM 3586 C CA . TYR B 2 150 ? 0.007 38.513 180.456 1.00 51.08 147 TYR B CA 1
ATOM 3587 C C . TYR B 2 150 ? 1.205 38.176 181.348 1.00 53.71 147 TYR B C 1
ATOM 3588 O O . TYR B 2 150 ? 2.330 38.022 180.873 1.00 50.68 147 TYR B O 1
ATOM 3597 N N . ALA B 2 151 ? 0.954 38.055 182.646 1.00 52.87 148 ALA B N 1
ATOM 3598 C CA . ALA B 2 151 ? 2.005 37.669 183.585 1.00 50.09 148 ALA B CA 1
ATOM 3599 C C . ALA B 2 151 ? 1.534 36.568 184.522 1.00 49.32 148 ALA B C 1
ATOM 3600 O O . ALA B 2 151 ? 0.390 36.572 184.981 1.00 49.34 148 ALA B O 1
ATOM 3602 N N . GLU B 2 152 ? 2.439 35.643 184.818 1.00 48.80 149 GLU B N 1
ATOM 3603 C CA . GLU B 2 152 ? 2.098 34.440 185.554 1.00 48.13 149 GLU B CA 1
ATOM 3604 C C . GLU B 2 152 ? 3.130 34.193 186.656 1.00 48.23 149 GLU B C 1
ATOM 3605 O O . GLU B 2 152 ? 4.332 34.164 186.395 1.00 50.02 149 GLU B O 1
ATOM 3611 N N . ILE B 2 153 ? 2.670 34.026 187.889 1.00 48.32 150 ILE B N 1
ATOM 3612 C CA . ILE B 2 153 ? 3.609 33.781 188.984 1.00 48.57 150 ILE B CA 1
ATOM 3613 C C . ILE B 2 153 ? 3.358 32.429 189.652 1.00 62.01 150 ILE B C 1
ATOM 3614 O O . ILE B 2 153 ? 2.212 32.012 189.843 1.00 47.92 150 ILE B O 1
ATOM 3619 N N . VAL B 2 154 ? 4.441 31.740 189.992 1.00 48.13 151 VAL B N 1
ATOM 3620 C CA . VAL B 2 154 ? 4.335 30.453 190.649 1.00 47.89 151 VAL B CA 1
ATOM 3621 C C . VAL B 2 154 ? 5.119 30.558 191.939 1.00 49.56 151 VAL B C 1
ATOM 3622 O O . VAL B 2 154 ? 6.329 30.765 191.911 1.00 49.58 151 VAL B O 1
ATOM 3626 N N . ALA B 2 155 ? 4.409 30.456 193.059 1.00 49.00 152 ALA B N 1
ATOM 3627 C CA . ALA B 2 155 ? 5.020 30.508 194.384 1.00 49.84 152 ALA B CA 1
ATOM 3628 C C . ALA B 2 155 ? 5.124 29.095 194.960 1.00 52.83 152 ALA B C 1
ATOM 3629 O O . ALA B 2 155 ? 4.135 28.358 195.005 1.00 56.08 152 ALA B O 1
ATOM 3631 N N . SER B 2 156 ? 6.332 28.719 195.368 1.00 50.32 153 SER B N 1
ATOM 3632 C CA . SER B 2 156 ? 6.589 27.429 196.004 1.00 50.60 153 SER B CA 1
ATOM 3633 C C . SER B 2 156 ? 6.982 27.687 197.460 1.00 62.86 153 SER B C 1
ATOM 3634 O O . SER B 2 156 ? 7.960 28.378 197.724 1.00 52.39 153 SER B O 1
ATOM 3637 N N . VAL B 2 157 ? 6.207 27.137 198.388 1.00 52.26 154 VAL B N 1
ATOM 3638 C CA . VAL B 2 157 ? 6.340 27.435 199.810 1.00 53.52 154 VAL B CA 1
ATOM 3639 C C . VAL B 2 157 ? 6.420 26.136 200.617 1.00 55.86 154 VAL B C 1
ATOM 3640 O O . VAL B 2 157 ? 5.706 25.179 200.319 1.00 53.74 154 VAL B O 1
ATOM 3644 N N . ALA B 2 158 ? 7.285 26.107 201.633 1.00 55.41 155 ALA B N 1
ATOM 3645 C CA . ALA B 2 158 ? 7.357 24.976 202.550 1.00 56.38 155 ALA B CA 1
ATOM 3646 C C . ALA B 2 158 ? 5.988 24.768 203.178 1.00 56.70 155 ALA B C 1
ATOM 3647 O O . ALA B 2 158 ? 5.360 25.726 203.617 1.00 57.01 155 ALA B O 1
ATOM 3649 N N . SER B 2 159 ? 5.523 23.525 203.221 1.00 56.74 156 SER B N 1
ATOM 3650 C CA . SER B 2 159 ? 4.238 23.229 203.845 1.00 57.25 156 SER B CA 1
ATOM 3651 C C . SER B 2 159 ? 4.128 23.744 205.287 1.00 60.75 156 SER B C 1
ATOM 3652 O O . SER B 2 159 ? 3.076 24.234 205.692 1.00 59.22 156 SER B O 1
ATOM 3655 N N . VAL B 2 160 ? 5.209 23.630 206.055 1.00 63.35 157 VAL B N 1
ATOM 3656 C CA . VAL B 2 160 ? 5.174 24.022 207.463 1.00 64.46 157 VAL B CA 1
ATOM 3657 C C . VAL B 2 160 ? 5.095 25.534 207.636 1.00 61.78 157 VAL B C 1
ATOM 3658 O O . VAL B 2 160 ? 4.678 26.016 208.683 1.00 63.49 157 VAL B O 1
ATOM 3662 N N . SER B 2 161 ? 5.506 26.272 206.611 1.00 62.95 158 SER B N 1
ATOM 3663 C CA . SER B 2 161 ? 5.394 27.731 206.608 1.00 68.02 158 SER B CA 1
ATOM 3664 C C . SER B 2 161 ? 3.977 28.203 206.316 1.00 66.66 158 SER B C 1
ATOM 3665 O O . SER B 2 161 ? 3.591 29.300 206.708 1.00 68.41 158 SER B O 1
ATOM 3668 N N . ALA B 2 162 ? 3.207 27.389 205.609 1.00 62.38 159 ALA B N 1
ATOM 3669 C CA . ALA B 2 162 ? 1.836 27.767 205.293 1.00 64.21 159 ALA B CA 1
ATOM 3670 C C . ALA B 2 162 ? 0.910 27.529 206.481 1.00 68.07 159 ALA B C 1
ATOM 3671 O O . ALA B 2 162 ? 0.574 26.388 206.806 1.00 69.10 159 ALA B O 1
ATOM 3673 N N . GLY B 2 163 ? 0.502 28.615 207.127 1.00 73.25 160 GLY B N 1
ATOM 3674 C CA . GLY B 2 163 ? -0.379 28.531 208.275 1.00 79.72 160 GLY B CA 1
ATOM 3675 C C . GLY B 2 163 ? -1.837 28.376 207.887 1.00 85.64 160 GLY B C 1
ATOM 3676 O O . GLY B 2 163 ? -2.152 28.144 206.718 1.00 81.87 160 GLY B O 1
ATOM 3677 N N . PRO B 2 164 ? -2.741 28.524 208.868 1.00 92.73 161 PRO B N 1
ATOM 3678 C CA . PRO B 2 164 ? -4.178 28.295 208.685 1.00 94.46 161 PRO B CA 1
ATOM 3679 C C . PRO B 2 164 ? -4.816 29.324 207.753 1.00 92.19 161 PRO B C 1
ATOM 3680 O O . PRO B 2 164 ? -5.805 29.022 207.085 1.00 94.58 161 PRO B O 1
ATOM 3684 N N . GLY B 2 165 ? -4.248 30.525 207.713 1.00 87.18 162 GLY B N 1
ATOM 3685 C CA . GLY B 2 165 ? -4.773 31.594 206.887 1.00 82.59 162 GLY B CA 1
ATOM 3686 C C . GLY B 2 165 ? -4.654 31.263 205.417 1.00 78.45 162 GLY B C 1
ATOM 3687 O O . GLY B 2 165 ? -5.647 31.257 204.690 1.00 78.61 162 GLY B O 1
ATOM 3688 N N . THR B 2 166 ? -3.431 30.979 204.984 1.00 77.77 163 THR B N 1
ATOM 3689 C CA . THR B 2 166 ? -3.171 30.617 203.595 1.00 78.05 163 THR B CA 1
ATOM 3690 C C . THR B 2 166 ? -3.949 29.365 203.181 1.00 70.50 163 THR B C 1
ATOM 3691 O O . THR B 2 166 ? -4.433 29.275 202.050 1.00 72.24 163 THR B O 1
ATOM 3695 N N . ARG B 2 167 ? -4.077 28.405 204.098 1.00 61.71 164 ARG B N 1
ATOM 3696 C CA . ARG B 2 167 ? -4.682 27.109 203.764 1.00 64.29 164 ARG B CA 1
ATOM 3697 C C . ARG B 2 167 ? -6.200 27.180 203.654 1.00 66.63 164 ARG B C 1
ATOM 3698 O O . ARG B 2 167 ? -6.790 26.606 202.740 1.00 66.34 164 ARG B O 1
ATOM 3706 N N . ALA B 2 168 ? -6.830 27.892 204.582 1.00 68.33 165 ALA B N 1
ATOM 3707 C CA . ALA B 2 168 ? -8.280 28.065 204.548 1.00 68.59 165 ALA B CA 1
ATOM 3708 C C . ALA B 2 168 ? -8.726 28.921 203.360 1.00 66.47 165 ALA B C 1
ATOM 3709 O O . ALA B 2 168 ? -9.861 28.810 202.895 1.00 68.21 165 ALA B O 1
ATOM 3711 N N . ASN B 2 169 ? -7.827 29.768 202.871 1.00 66.89 166 ASN B N 1
ATOM 3712 C CA . ASN B 2 169 ? -8.171 30.740 201.836 1.00 75.26 166 ASN B CA 1
ATOM 3713 C C . ASN B 2 169 ? -7.249 30.682 200.630 1.00 67.84 166 ASN B C 1
ATOM 3714 O O . ASN B 2 169 ? -6.829 31.719 200.118 1.00 62.43 166 ASN B O 1
ATOM 3719 N N . ILE B 2 170 ? -6.935 29.477 200.170 1.00 55.52 167 ILE B N 1
ATOM 3720 C CA . ILE B 2 170 ? -5.967 29.337 199.092 1.00 54.10 167 ILE B CA 1
ATOM 3721 C C . ILE B 2 170 ? -6.447 30.003 197.787 1.00 53.36 167 ILE B C 1
ATOM 3722 O O . ILE B 2 170 ? -5.648 30.581 197.060 1.00 55.66 167 ILE B O 1
ATOM 3727 N N . ASP B 2 171 ? -7.748 29.941 197.514 1.00 53.71 168 ASP B N 1
ATOM 3728 C CA . ASP B 2 171 ? -8.312 30.596 196.329 1.00 60.47 168 ASP B CA 1
ATOM 3729 C C . ASP B 2 171 ? -8.112 32.106 196.413 1.00 64.16 168 ASP B C 1
ATOM 3730 O O . ASP B 2 171 ? -7.889 32.787 195.404 1.00 53.22 168 ASP B O 1
ATOM 3735 N N . GLU B 2 172 ? -8.215 32.636 197.624 1.00 59.45 169 GLU B N 1
ATOM 3736 C CA . GLU B 2 172 ? -8.093 34.074 197.794 1.00 65.97 169 GLU B CA 1
ATOM 3737 C C . GLU B 2 172 ? -6.650 34.498 197.579 1.00 63.82 169 GLU B C 1
ATOM 3738 O O . GLU B 2 172 ? -6.402 35.557 197.012 1.00 61.59 169 GLU B O 1
ATOM 3744 N N . PHE B 2 173 ? -5.701 33.660 197.995 1.00 59.55 170 PHE B N 1
ATOM 3745 C CA . PHE B 2 173 ? -4.300 33.937 197.700 1.00 56.91 170 PHE B CA 1
ATOM 3746 C C . PHE B 2 173 ? -4.096 34.061 196.193 1.00 56.08 170 PHE B C 1
ATOM 3747 O O . PHE B 2 173 ? -3.528 35.042 195.717 1.00 57.41 170 PHE B O 1
ATOM 3755 N N . THR B 2 174 ? -4.548 33.059 195.446 1.00 55.36 171 THR B N 1
ATOM 3756 C CA . THR B 2 174 ? -4.310 33.047 194.007 1.00 55.19 171 THR B CA 1
ATOM 3757 C C . THR B 2 174 ? -5.043 34.198 193.312 1.00 51.94 171 THR B C 1
ATOM 3758 O O . THR B 2 174 ? -4.488 34.852 192.427 1.00 53.09 171 THR B O 1
ATOM 3762 N N . LYS B 2 175 ? -6.286 34.446 193.709 1.00 54.36 172 LYS B N 1
ATOM 3763 C CA . LYS B 2 175 ? -7.066 35.518 193.076 1.00 54.71 172 LYS B CA 1
ATOM 3764 C C . LYS B 2 175 ? -6.506 36.899 193.399 1.00 53.45 172 LYS B C 1
ATOM 3765 O O . LYS B 2 175 ? -6.419 37.767 192.525 1.00 54.75 172 LYS B O 1
ATOM 3771 N N . THR B 2 176 ? -6.113 37.102 194.650 1.00 54.05 173 THR B N 1
ATOM 3772 C CA . THR B 2 176 ? -5.632 38.410 195.068 1.00 56.63 173 THR B CA 1
ATOM 3773 C C . THR B 2 176 ? -4.275 38.701 194.437 1.00 54.20 173 THR B C 1
ATOM 3774 O O . THR B 2 176 ? -4.012 39.814 194.002 1.00 54.61 173 THR B O 1
ATOM 3778 N N . THR B 2 177 ? -3.418 37.689 194.384 1.00 53.30 174 THR B N 1
ATOM 3779 C CA . THR B 2 177 ? -2.084 37.857 193.823 1.00 56.58 174 THR B CA 1
ATOM 3780 C C . THR B 2 177 ? -2.150 38.147 192.319 1.00 52.31 174 THR B C 1
ATOM 3781 O O . THR B 2 177 ? -1.461 39.039 191.822 1.00 52.55 174 THR B O 1
ATOM 3785 N N . ALA B 2 178 ? -2.984 37.393 191.603 1.00 51.75 175 ALA B N 1
ATOM 3786 C CA . ALA B 2 178 ? -3.189 37.621 190.171 1.00 51.45 175 ALA B CA 1
ATOM 3787 C C . ALA B 2 178 ? -3.693 39.038 189.902 1.00 52.44 175 ALA B C 1
ATOM 3788 O O . ALA B 2 178 ? -3.203 39.716 189.000 1.00 57.86 175 ALA B O 1
ATOM 3790 N N . ARG B 2 179 ? -4.658 39.483 190.701 1.00 55.28 176 ARG B N 1
ATOM 3791 C CA . ARG B 2 179 ? -5.226 40.821 190.546 1.00 58.50 176 ARG B CA 1
ATOM 3792 C C . ARG B 2 179 ? -4.144 41.881 190.765 1.00 62.27 176 ARG B C 1
ATOM 3793 O O . ARG B 2 179 ? -4.041 42.843 190.007 1.00 55.46 176 ARG B O 1
ATOM 3801 N N . GLY B 2 180 ? -3.323 41.688 191.793 1.00 54.84 177 GLY B N 1
ATOM 3802 C CA . GLY B 2 180 ? -2.214 42.584 192.056 1.00 55.33 177 GLY B CA 1
ATOM 3803 C C . GLY B 2 180 ? -1.167 42.589 190.953 1.00 54.79 177 GLY B C 1
ATOM 3804 O O . GLY B 2 180 ? -0.604 43.642 190.630 1.00 55.47 177 GLY B O 1
ATOM 3805 N N . VAL B 2 181 ? -0.901 41.412 190.385 1.00 53.68 178 VAL B N 1
ATOM 3806 C CA . VAL B 2 181 ? 0.007 41.278 189.250 1.00 53.21 178 VAL B CA 1
ATOM 3807 C C . VAL B 2 181 ? -0.474 42.171 188.096 1.00 73.60 178 VAL B C 1
ATOM 3808 O O . VAL B 2 181 ? 0.318 42.733 187.339 1.00 54.08 178 VAL B O 1
ATOM 3812 N N . GLN B 2 182 ? -1.790 42.318 188.008 1.00 54.09 179 GLN B N 1
ATOM 3813 C CA . GLN B 2 182 ? -2.437 43.151 187.001 1.00 57.20 179 GLN B CA 1
ATOM 3814 C C . GLN B 2 182 ? -2.421 44.636 187.380 1.00 65.38 179 GLN B C 1
ATOM 3815 O O . GLN B 2 182 ? -1.825 45.454 186.682 1.00 56.79 179 GLN B O 1
ATOM 3821 N N . THR B 2 183 ? -3.071 44.975 188.491 1.00 56.77 180 THR B N 1
ATOM 3822 C CA . THR B 2 183 ? -3.253 46.372 188.900 1.00 58.19 180 THR B CA 1
ATOM 3823 C C . THR B 2 183 ? -1.963 47.099 189.300 1.00 59.18 180 THR B C 1
ATOM 3824 O O . THR B 2 183 ? -1.802 48.294 189.034 1.00 61.16 180 THR B O 1
ATOM 3828 N N . ILE B 2 184 ? -1.052 46.388 189.954 1.00 57.84 181 ILE B N 1
ATOM 3829 C CA . ILE B 2 184 ? 0.191 46.996 190.409 1.00 58.31 181 ILE B CA 1
ATOM 3830 C C . ILE B 2 184 ? 1.366 46.632 189.508 1.00 57.72 181 ILE B C 1
ATOM 3831 O O . ILE B 2 184 ? 2.212 47.469 189.213 1.00 58.46 181 ILE B O 1
ATOM 3836 N N . GLY B 2 185 ? 1.413 45.377 189.066 1.00 56.50 182 GLY B N 1
ATOM 3837 C CA . GLY B 2 185 ? 2.504 44.919 188.225 1.00 63.54 182 GLY B CA 1
ATOM 3838 C C . GLY B 2 185 ? 2.440 45.503 186.821 1.00 65.13 182 GLY B C 1
ATOM 3839 O O . GLY B 2 185 ? 3.459 45.634 186.144 1.00 60.70 182 GLY B O 1
ATOM 3840 N N . GLY B 2 186 ? 1.240 45.850 186.375 1.00 56.80 183 GLY B N 1
ATOM 3841 C CA . GLY B 2 186 ? 1.082 46.455 185.066 1.00 57.97 183 GLY B CA 1
ATOM 3842 C C . GLY B 2 186 ? 0.862 45.478 183.921 1.00 57.39 183 GLY B C 1
ATOM 3843 O O . GLY B 2 186 ? 0.899 45.873 182.756 1.00 58.18 183 GLY B O 1
ATOM 3844 N N . ALA B 2 187 ? 0.635 44.206 184.231 1.00 55.38 184 ALA B N 1
ATOM 3845 C CA . ALA B 2 187 ? 0.272 43.250 183.184 1.00 54.64 184 ALA B CA 1
ATOM 3846 C C . ALA B 2 187 ? -1.224 43.360 182.882 1.00 62.66 184 ALA B C 1
ATOM 3847 O O . ALA B 2 187 ? -2.028 43.558 183.792 1.00 55.14 184 ALA B O 1
ATOM 3849 N N . ALA B 2 188 ? -1.606 43.244 181.610 1.00 56.43 185 ALA B N 1
ATOM 3850 C CA . ALA B 2 188 ? -3.019 43.339 181.261 1.00 56.94 185 ALA B CA 1
ATOM 3851 C C . ALA B 2 188 ? -3.795 42.229 181.959 1.00 54.54 185 ALA B C 1
ATOM 3852 O O . ALA B 2 188 ? -4.934 42.421 182.381 1.00 54.99 185 ALA B O 1
ATOM 3854 N N . ARG B 2 189 ? -3.156 41.070 182.099 1.00 53.33 186 ARG B N 1
ATOM 3855 C CA . ARG B 2 189 ? -3.796 39.922 182.724 1.00 54.81 186 ARG B CA 1
ATOM 3856 C C . ARG B 2 189 ? -2.824 39.149 183.621 1.00 57.06 186 ARG B C 1
ATOM 3857 O O . ARG B 2 189 ? -1.641 38.996 183.304 1.00 51.57 186 ARG B O 1
ATOM 3865 N N . GLY B 2 190 ? -3.329 38.667 184.747 1.00 51.28 187 GLY B N 1
ATOM 3866 C CA . GLY B 2 190 ? -2.471 38.023 185.724 1.00 51.40 187 GLY B CA 1
ATOM 3867 C C . GLY B 2 190 ? -2.963 36.647 186.112 1.00 51.34 187 GLY B C 1
ATOM 3868 O O . GLY B 2 190 ? -4.159 36.355 186.030 1.00 51.05 187 GLY B O 1
ATOM 3869 N N . LYS B 2 191 ? -2.030 35.796 186.522 1.00 49.24 188 LYS B N 1
ATOM 3870 C CA . LYS B 2 191 ? -2.362 34.486 187.068 1.00 48.62 188 LYS B CA 1
ATOM 3871 C C . LYS B 2 191 ? -1.369 34.123 188.165 1.00 49.23 188 LYS B C 1
ATOM 3872 O O . LYS B 2 191 ? -0.164 34.343 188.024 1.00 48.49 188 LYS B O 1
ATOM 3878 N N . ALA B 2 192 ? -1.873 33.550 189.250 1.00 48.60 189 ALA B N 1
ATOM 3879 C CA . ALA B 2 192 ? -0.999 33.101 190.332 1.00 48.64 189 ALA B CA 1
ATOM 3880 C C . ALA B 2 192 ? -1.250 31.631 190.657 1.00 48.55 189 ALA B C 1
ATOM 3881 O O . ALA B 2 192 ? -2.393 31.168 190.624 1.00 49.52 189 ALA B O 1
ATOM 3883 N N . ILE B 2 193 ? -0.168 30.910 190.945 1.00 47.91 190 ILE B N 1
ATOM 3884 C CA . ILE B 2 193 ? -0.216 29.502 191.350 1.00 47.62 190 ILE B CA 1
ATOM 3885 C C . ILE B 2 193 ? 0.594 29.358 192.630 1.00 51.46 190 ILE B C 1
ATOM 3886 O O . ILE B 2 193 ? 1.672 29.938 192.751 1.00 51.07 190 ILE B O 1
ATOM 3891 N N . ILE B 2 194 ? 0.068 28.618 193.596 1.00 48.55 191 ILE B N 1
ATOM 3892 C CA . ILE B 2 194 ? 0.846 28.324 194.793 1.00 49.19 191 ILE B CA 1
ATOM 3893 C C . ILE B 2 194 ? 0.948 26.820 195.020 1.00 53.65 191 ILE B C 1
ATOM 3894 O O . ILE B 2 194 ? -0.044 26.098 194.913 1.00 48.91 191 ILE B O 1
ATOM 3899 N N . ILE B 2 195 ? 2.167 26.365 195.297 1.00 49.22 192 ILE B N 1
ATOM 3900 C CA . ILE B 2 195 ? 2.473 24.962 195.551 1.00 49.28 192 ILE B CA 1
ATOM 3901 C C . ILE B 2 195 ? 3.071 24.834 196.951 1.00 58.96 192 ILE B C 1
ATOM 3902 O O . ILE B 2 195 ? 4.070 25.484 197.262 1.00 54.13 192 ILE B O 1
ATOM 3907 N N . LEU B 2 196 ? 2.462 24.003 197.791 1.00 51.00 193 LEU B N 1
ATOM 3908 C CA . LEU B 2 196 ? 2.986 23.749 199.126 1.00 53.30 193 LEU B CA 1
ATOM 3909 C C . LEU B 2 196 ? 3.794 22.456 199.123 1.00 58.99 193 LEU B C 1
ATOM 3910 O O . LEU B 2 196 ? 3.237 21.376 198.952 1.00 52.24 193 LEU B O 1
ATOM 3915 N N . ASN B 2 197 ? 5.106 22.565 199.307 1.00 52.77 194 ASN B N 1
ATOM 3916 C CA . ASN B 2 197 ? 5.965 21.389 199.261 1.00 53.05 194 ASN B CA 1
ATOM 3917 C C . ASN B 2 197 ? 6.419 20.965 200.662 1.00 54.60 194 ASN B C 1
ATOM 3918 O O . ASN B 2 197 ? 7.041 21.747 201.380 1.00 55.39 194 ASN B O 1
ATOM 3923 N N . PRO B 2 198 ? 6.109 19.715 201.047 1.00 55.14 195 PRO B N 1
ATOM 3924 C CA . PRO B 2 198 ? 6.358 19.204 202.404 1.00 56.80 195 PRO B CA 1
ATOM 3925 C C . PRO B 2 198 ? 7.780 18.687 202.647 1.00 57.65 195 PRO B C 1
ATOM 3926 O O . PRO B 2 198 ? 8.013 18.019 203.658 1.00 59.11 195 PRO B O 1
ATOM 3930 N N . ALA B 2 199 ? 8.712 19.004 201.753 1.00 57.39 196 ALA B N 1
ATOM 3931 C CA . ALA B 2 199 ? 10.082 18.489 201.858 1.00 57.80 196 ALA B CA 1
ATOM 3932 C C . ALA B 2 199 ? 10.746 18.779 203.211 1.00 66.80 196 ALA B C 1
ATOM 3933 O O . ALA B 2 199 ? 10.514 19.824 203.827 1.00 59.84 196 ALA B O 1
ATOM 3935 N N . ASP B 2 200 ? 11.572 17.836 203.658 1.00 63.42 197 ASP B N 1
ATOM 3936 C CA . ASP B 2 200 ? 12.319 17.971 204.902 1.00 62.66 197 ASP B CA 1
ATOM 3937 C C . ASP B 2 200 ? 13.801 17.794 204.588 1.00 65.79 197 ASP B C 1
ATOM 3938 O O . ASP B 2 200 ? 14.205 16.747 204.099 1.00 64.36 197 ASP B O 1
ATOM 3943 N N . PRO B 2 201 ? 14.630 18.811 204.878 1.00 69.92 198 PRO B N 1
ATOM 3944 C CA . PRO B 2 201 ? 14.311 20.055 205.590 1.00 71.99 198 PRO B CA 1
ATOM 3945 C C . PRO B 2 201 ? 13.510 21.026 204.729 1.00 68.68 198 PRO B C 1
ATOM 3946 O O . PRO B 2 201 ? 13.582 20.943 203.503 1.00 64.84 198 PRO B O 1
ATOM 3950 N N . PRO B 2 202 ? 12.729 21.908 205.369 1.00 66.58 199 PRO B N 1
ATOM 3951 C CA . PRO B 2 202 ? 11.827 22.812 204.649 1.00 60.78 199 PRO B CA 1
ATOM 3952 C C . PRO B 2 202 ? 12.553 23.644 203.597 1.00 60.20 199 PRO B C 1
ATOM 3953 O O . PRO B 2 202 ? 13.644 24.149 203.835 1.00 60.72 199 PRO B O 1
ATOM 3957 N N . MET B 2 203 ? 11.949 23.768 202.425 1.00 58.29 200 MET B N 1
ATOM 3958 C CA . MET B 2 203 ? 12.571 24.505 201.342 1.00 57.49 200 MET B CA 1
ATOM 3959 C C . MET B 2 203 ? 12.514 25.996 201.645 1.00 57.67 200 MET B C 1
ATOM 3960 O O . MET B 2 203 ? 11.601 26.469 202.322 1.00 57.83 200 MET B O 1
ATOM 3965 N N . ILE B 2 204 ? 13.497 26.732 201.142 1.00 57.78 201 ILE B N 1
ATOM 3966 C CA . ILE B 2 204 ? 13.429 28.183 201.119 1.00 60.68 201 ILE B CA 1
ATOM 3967 C C . ILE B 2 204 ? 12.412 28.557 200.040 1.00 61.54 201 ILE B C 1
ATOM 3968 O O . ILE B 2 204 ? 12.454 27.995 198.942 1.00 56.78 201 ILE B O 1
ATOM 3973 N N . MET B 2 205 ? 11.497 29.474 200.352 1.00 56.13 202 MET B N 1
ATOM 3974 C CA . MET B 2 205 ? 10.495 29.919 199.377 1.00 54.91 202 MET B CA 1
ATOM 3975 C C . MET B 2 205 ? 11.150 30.337 198.071 1.00 54.30 202 MET B C 1
ATOM 3976 O O . MET B 2 205 ? 12.140 31.060 198.071 1.00 57.51 202 MET B O 1
ATOM 3981 N N . ARG B 2 206 ? 10.613 29.874 196.950 1.00 53.16 203 ARG B N 1
ATOM 3982 C CA . ARG B 2 206 ? 11.032 30.439 195.683 1.00 52.67 203 ARG B CA 1
ATOM 3983 C C . ARG B 2 206 ? 9.826 30.789 194.827 1.00 56.45 203 ARG B C 1
ATOM 3984 O O . ARG B 2 206 ? 8.708 30.352 195.098 1.00 52.44 203 ARG B O 1
ATOM 3992 N N . ASP B 2 207 ? 10.067 31.609 193.815 1.00 51.48 204 ASP B N 1
ATOM 3993 C CA . ASP B 2 207 ? 9.016 32.084 192.942 1.00 50.76 204 ASP B CA 1
ATOM 3994 C C . ASP B 2 207 ? 9.533 32.119 191.529 1.00 63.08 204 ASP B C 1
ATOM 3995 O O . ASP B 2 207 ? 10.696 32.441 191.284 1.00 50.95 204 ASP B O 1
ATOM 4000 N N . THR B 2 208 ? 8.655 31.786 190.598 1.00 49.56 205 THR B N 1
ATOM 4001 C CA . THR B 2 208 ? 8.976 31.885 189.195 1.00 49.29 205 THR B CA 1
ATOM 4002 C C . THR B 2 208 ? 7.989 32.881 188.601 1.00 49.98 205 THR B C 1
ATOM 4003 O O . THR B 2 208 ? 6.794 32.808 188.874 1.00 52.77 205 THR B O 1
ATOM 4007 N N . ILE B 2 209 ? 8.498 33.837 187.831 1.00 49.61 206 ILE B N 1
ATOM 4008 C CA . ILE B 2 209 ? 7.663 34.855 187.221 1.00 49.70 206 ILE B CA 1
ATOM 4009 C C . ILE B 2 209 ? 7.799 34.764 185.711 1.00 59.87 206 ILE B C 1
ATOM 4010 O O . ILE B 2 209 ? 8.904 34.877 185.177 1.00 50.00 206 ILE B O 1
ATOM 4015 N N . PHE B 2 210 ? 6.673 34.529 185.043 1.00 49.00 207 PHE B N 1
ATOM 4016 C CA . PHE B 2 210 ? 6.595 34.488 183.582 1.00 48.93 207 PHE B CA 1
ATOM 4017 C C . PHE B 2 210 ? 5.889 35.748 183.093 1.00 50.67 207 PHE B C 1
ATOM 4018 O O . PHE B 2 210 ? 4.749 35.997 183.483 1.00 51.20 207 PHE B O 1
ATOM 4026 N N . CYS B 2 211 ? 6.547 36.541 182.252 1.00 50.26 208 CYS B N 1
ATOM 4027 C CA . CYS B 2 211 ? 5.876 37.686 181.612 1.00 51.93 208 CYS B CA 1
ATOM 4028 C C . CYS B 2 211 ? 5.868 37.551 180.096 1.00 51.13 208 CYS B C 1
ATOM 4029 O O . CYS B 2 211 ? 6.923 37.444 179.481 1.00 60.29 208 CYS B O 1
ATOM 4032 N N . ALA B 2 212 ? 4.688 37.564 179.488 1.00 51.00 209 ALA B N 1
ATOM 4033 C CA . ALA B 2 212 ? 4.621 37.677 178.038 1.00 53.69 209 ALA B CA 1
ATOM 4034 C C . ALA B 2 212 ? 5.128 39.054 177.627 1.00 56.86 209 ALA B C 1
ATOM 4035 O O . ALA B 2 212 ? 4.795 40.063 178.256 1.00 53.38 209 ALA B O 1
ATOM 4037 N N . ILE B 2 213 ? 5.959 39.093 176.591 1.00 58.98 210 ILE B N 1
ATOM 4038 C CA . ILE B 2 213 ? 6.499 40.359 176.088 1.00 58.46 210 ILE B CA 1
ATOM 4039 C C . ILE B 2 213 ? 6.348 40.409 174.566 1.00 58.31 210 ILE B C 1
ATOM 4040 O O . ILE B 2 213 ? 6.099 39.379 173.942 1.00 55.12 210 ILE B O 1
ATOM 4045 N N . PRO B 2 214 ? 6.469 41.605 173.961 1.00 59.73 211 PRO B N 1
ATOM 4046 C CA . PRO B 2 214 ? 6.438 41.646 172.495 1.00 58.21 211 PRO B CA 1
ATOM 4047 C C . PRO B 2 214 ? 7.592 40.848 171.899 1.00 64.37 211 PRO B C 1
ATOM 4048 O O . PRO B 2 214 ? 8.631 40.686 172.539 1.00 64.72 211 PRO B O 1
ATOM 4052 N N . THR B 2 215 ? 7.407 40.356 170.682 1.00 64.35 212 THR B N 1
ATOM 4053 C CA . THR B 2 215 ? 8.408 39.524 170.028 1.00 64.82 212 THR B CA 1
ATOM 4054 C C . THR B 2 215 ? 9.645 40.316 169.606 1.00 70.56 212 THR B C 1
ATOM 4055 O O . THR B 2 215 ? 10.703 39.741 169.358 1.00 75.69 212 THR B O 1
ATOM 4059 N N . ASP B 2 216 ? 9.509 41.634 169.527 1.00 71.18 213 ASP B N 1
ATOM 4060 C CA . ASP B 2 216 ? 10.634 42.496 169.178 1.00 81.65 213 ASP B CA 1
ATOM 4061 C C . ASP B 2 216 ? 11.158 43.265 170.392 1.00 77.07 213 ASP B C 1
ATOM 4062 O O . ASP B 2 216 ? 11.868 44.260 170.251 1.00 78.96 213 ASP B O 1
ATOM 4067 N N . ALA B 2 217 ? 10.813 42.789 171.584 1.00 73.54 214 ALA B N 1
ATOM 4068 C CA . ALA B 2 217 ? 11.152 43.483 172.828 1.00 70.30 214 ALA B CA 1
ATOM 4069 C C . ALA B 2 217 ? 12.651 43.719 173.039 1.00 70.44 214 ALA B C 1
ATOM 4070 O O . ALA B 2 217 ? 13.485 42.899 172.658 1.00 73.29 214 ALA B O 1
ATOM 4072 N N . ASP B 2 218 ? 12.982 44.849 173.657 1.00 71.97 215 ASP B N 1
ATOM 4073 C CA . ASP B 2 218 ? 14.358 45.164 174.006 1.00 72.72 215 ASP B CA 1
ATOM 4074 C C . ASP B 2 218 ? 14.757 44.329 175.223 1.00 71.75 215 ASP B C 1
ATOM 4075 O O . ASP B 2 218 ? 14.509 44.720 176.363 1.00 71.02 215 ASP B O 1
ATOM 4080 N N . ARG B 2 219 ? 15.373 43.178 174.966 1.00 72.46 216 ARG B N 1
ATOM 4081 C CA . ARG B 2 219 ? 15.689 42.208 176.009 1.00 71.71 216 ARG B CA 1
ATOM 4082 C C . ARG B 2 219 ? 16.723 42.723 176.996 1.00 71.94 216 ARG B C 1
ATOM 4083 O O . ARG B 2 219 ? 16.660 42.423 178.190 1.00 66.51 216 ARG B O 1
ATOM 4091 N N . GLU B 2 220 ? 17.681 43.491 176.492 1.00 78.52 217 GLU B N 1
ATOM 4092 C CA . GLU B 2 220 ? 18.720 44.054 177.341 1.00 78.44 217 GLU B CA 1
ATOM 4093 C C . GLU B 2 220 ? 18.138 45.073 178.313 1.00 74.91 217 GLU B C 1
ATOM 4094 O O . GLU B 2 220 ? 18.508 45.100 179.488 1.00 71.38 217 GLU B O 1
ATOM 4100 N N . ALA B 2 221 ? 17.220 45.902 177.825 1.00 73.38 218 ALA B N 1
ATOM 4101 C CA . ALA B 2 221 ? 16.552 46.874 178.683 1.00 72.86 218 ALA B CA 1
ATOM 4102 C C . ALA B 2 221 ? 15.735 46.151 179.750 1.00 71.38 218 ALA B C 1
ATOM 4103 O O . ALA B 2 221 ? 15.671 46.587 180.900 1.00 63.56 218 ALA B O 1
ATOM 4105 N N . ILE B 2 222 ? 15.121 45.037 179.357 1.00 66.27 219 ILE B N 1
ATOM 4106 C CA . ILE B 2 222 ? 14.316 44.232 180.271 1.00 65.97 219 ILE B CA 1
ATOM 4107 C C . ILE B 2 222 ? 15.167 43.587 181.365 1.00 64.60 219 ILE B C 1
ATOM 4108 O O . ILE B 2 222 ? 14.838 43.666 182.551 1.00 60.55 219 ILE B O 1
ATOM 4113 N N . ALA B 2 223 ? 16.259 42.947 180.963 1.00 67.43 220 ALA B N 1
ATOM 4114 C CA . ALA B 2 223 ? 17.143 42.279 181.912 1.00 67.17 220 ALA B CA 1
ATOM 4115 C C . ALA B 2 223 ? 17.780 43.290 182.867 1.00 68.22 220 ALA B C 1
ATOM 4116 O O . ALA B 2 223 ? 17.917 43.034 184.067 1.00 69.31 220 ALA B O 1
ATOM 4118 N N . ALA B 2 224 ? 18.156 44.447 182.331 1.00 67.44 221 ALA B N 1
ATOM 4119 C CA . ALA B 2 224 ? 18.730 45.506 183.150 1.00 69.55 221 ALA B CA 1
ATOM 4120 C C . ALA B 2 224 ? 17.716 45.971 184.187 1.00 67.82 221 ALA B C 1
ATOM 4121 O O . ALA B 2 224 ? 18.057 46.173 185.351 1.00 66.17 221 ALA B O 1
ATOM 4123 N N . SER B 2 225 ? 16.466 46.122 183.752 1.00 62.86 222 SER B N 1
ATOM 4124 C CA . SER B 2 225 ? 15.386 46.573 184.619 1.00 62.31 222 SER B CA 1
ATOM 4125 C C . SER B 2 225 ? 15.114 45.583 185.733 1.00 61.06 222 SER B C 1
ATOM 4126 O O . SER B 2 225 ? 14.921 45.978 186.884 1.00 68.12 222 SER B O 1
ATOM 4129 N N . ILE B 2 226 ? 15.105 44.296 185.385 1.00 60.18 223 ILE B N 1
ATOM 4130 C CA . ILE B 2 226 ? 14.890 43.229 186.360 1.00 58.87 223 ILE B CA 1
ATOM 4131 C C . ILE B 2 226 ? 15.980 43.213 187.434 1.00 65.31 223 ILE B C 1
ATOM 4132 O O . ILE B 2 226 ? 15.680 43.114 188.624 1.00 63.20 223 ILE B O 1
ATOM 4137 N N . HIS B 2 227 ? 17.239 43.320 187.018 1.00 60.66 224 HIS B N 1
ATOM 4138 C CA . HIS B 2 227 ? 18.349 43.394 187.968 1.00 62.34 224 HIS B CA 1
ATOM 4139 C C . HIS B 2 227 ? 18.241 44.605 188.899 1.00 67.12 224 HIS B C 1
ATOM 4140 O O . HIS B 2 227 ? 18.555 44.511 190.089 1.00 62.77 224 HIS B O 1
ATOM 4147 N N . ASP B 2 228 ? 17.803 45.740 188.354 1.00 67.11 225 ASP B N 1
ATOM 4148 C CA . ASP B 2 228 ? 17.651 46.957 189.149 1.00 67.32 225 ASP B CA 1
ATOM 4149 C C . ASP B 2 228 ? 16.606 46.786 190.243 1.00 64.61 225 ASP B C 1
ATOM 4150 O O . ASP B 2 228 ? 16.807 47.230 191.370 1.00 63.75 225 ASP B O 1
ATOM 4155 N N . VAL B 2 229 ? 15.490 46.139 189.914 1.00 61.73 226 VAL B N 1
ATOM 4156 C CA . VAL B 2 229 ? 14.416 45.985 190.890 1.00 73.31 226 VAL B CA 1
ATOM 4157 C C . VAL B 2 229 ? 14.759 44.945 191.956 1.00 60.57 226 VAL B C 1
ATOM 4158 O O . VAL B 2 229 ? 14.295 45.034 193.096 1.00 60.61 226 VAL B O 1
ATOM 4162 N N . VAL B 2 230 ? 15.580 43.966 191.595 1.00 60.29 227 VAL B N 1
ATOM 4163 C CA . VAL B 2 230 ? 16.001 42.975 192.571 1.00 61.54 227 VAL B CA 1
ATOM 4164 C C . VAL B 2 230 ? 16.883 43.655 193.621 1.00 64.40 227 VAL B C 1
ATOM 4165 O O . VAL B 2 230 ? 16.708 43.439 194.821 1.00 65.84 227 VAL B O 1
ATOM 4169 N N . LYS B 2 231 ? 17.805 44.497 193.162 1.00 64.21 228 LYS B N 1
ATOM 4170 C CA . LYS B 2 231 ? 18.662 45.271 194.058 1.00 67.32 228 LYS B CA 1
ATOM 4171 C C . LYS B 2 231 ? 17.835 46.167 194.964 1.00 67.93 228 LYS B C 1
ATOM 4172 O O . LYS B 2 231 ? 18.150 46.337 196.135 1.00 65.26 228 LYS B O 1
ATOM 4178 N N . GLU B 2 232 ? 16.769 46.735 194.419 1.00 63.96 229 GLU B N 1
ATOM 4179 C CA . GLU B 2 232 ? 15.897 47.592 195.211 1.00 65.71 229 GLU B CA 1
ATOM 4180 C C . GLU B 2 232 ? 15.194 46.796 196.307 1.00 69.53 229 GLU B C 1
ATOM 4181 O O . GLU B 2 232 ? 15.154 47.216 197.466 1.00 66.58 229 GLU B O 1
ATOM 4187 N N . VAL B 2 233 ? 14.658 45.637 195.936 1.00 71.26 230 VAL B N 1
ATOM 4188 C CA . VAL B 2 233 ? 14.019 44.752 196.898 1.00 61.60 230 VAL B CA 1
ATOM 4189 C C . VAL B 2 233 ? 15.025 44.285 197.960 1.00 62.40 230 VAL B C 1
ATOM 4190 O O . VAL B 2 233 ? 14.686 44.157 199.139 1.00 62.74 230 VAL B O 1
ATOM 4194 N N . GLN B 2 234 ? 16.267 44.053 197.538 1.00 62.85 231 GLN B N 1
ATOM 4195 C CA . GLN B 2 234 ? 17.314 43.585 198.444 1.00 63.75 231 GLN B CA 1
ATOM 4196 C C . GLN B 2 234 ? 17.627 44.594 199.550 1.00 65.24 231 GLN B C 1
ATOM 4197 O O . GLN B 2 234 ? 18.115 44.212 200.612 1.00 70.01 231 GLN B O 1
ATOM 4203 N N . THR B 2 235 ? 17.335 45.870 199.306 1.00 65.75 232 THR B N 1
ATOM 4204 C CA . THR B 2 235 ? 17.543 46.907 200.316 1.00 75.34 232 THR B CA 1
ATOM 4205 C C . THR B 2 235 ? 16.632 46.727 201.529 1.00 77.63 232 THR B C 1
ATOM 4206 O O . THR B 2 235 ? 16.935 47.230 202.603 1.00 81.76 232 THR B O 1
ATOM 4210 N N . TYR B 2 236 ? 15.517 46.019 201.363 1.00 74.51 233 TYR B N 1
ATOM 4211 C CA . TYR B 2 236 ? 14.664 45.706 202.513 1.00 67.62 233 TYR B CA 1
ATOM 4212 C C . TYR B 2 236 ? 14.470 44.198 202.776 1.00 69.73 233 TYR B C 1
ATOM 4213 O O . TYR B 2 236 ? 13.983 43.808 203.836 1.00 65.37 233 TYR B O 1
ATOM 4222 N N . VAL B 2 237 ? 14.850 43.360 201.814 1.00 64.06 234 VAL B N 1
ATOM 4223 C CA . VAL B 2 237 ? 14.850 41.906 202.001 1.00 63.38 234 VAL B CA 1
ATOM 4224 C C . VAL B 2 237 ? 16.190 41.356 201.543 1.00 63.62 234 VAL B C 1
ATOM 4225 O O . VAL B 2 237 ? 16.363 41.040 200.368 1.00 62.76 234 VAL B O 1
ATOM 4229 N N . PRO B 2 238 ? 17.150 41.237 202.471 1.00 66.17 235 PRO B N 1
ATOM 4230 C CA . PRO B 2 238 ? 18.516 40.867 202.094 1.00 65.50 235 PRO B CA 1
ATOM 4231 C C . PRO B 2 238 ? 18.608 39.461 201.506 1.00 64.50 235 PRO B C 1
ATOM 4232 O O . PRO B 2 238 ? 19.454 39.226 200.644 1.00 72.54 235 PRO B O 1
ATOM 4236 N N . GLY B 2 239 ? 17.755 38.547 201.959 1.00 63.79 236 GLY B N 1
ATOM 4237 C CA . GLY B 2 239 ? 17.761 37.177 201.454 1.00 66.39 236 GLY B CA 1
ATOM 4238 C C . GLY B 2 239 ? 17.044 36.979 200.123 1.00 66.84 236 GLY B C 1
ATOM 4239 O O . GLY B 2 239 ? 16.952 35.866 199.616 1.00 63.11 236 GLY B O 1
ATOM 4240 N N . TYR B 2 240 ? 16.534 38.066 199.555 1.00 66.64 237 TYR B N 1
ATOM 4241 C CA . TYR B 2 240 ? 15.871 38.034 198.255 1.00 65.03 237 TYR B CA 1
ATOM 4242 C C . TYR B 2 240 ? 16.924 38.027 197.148 1.00 68.17 237 TYR B C 1
ATOM 4243 O O . TYR B 2 240 ? 17.758 38.924 197.087 1.00 69.14 237 TYR B O 1
ATOM 4252 N N . ARG B 2 241 ? 16.896 37.026 196.270 1.00 69.11 238 ARG B N 1
ATOM 4253 C CA . ARG B 2 241 ? 17.928 36.940 195.236 1.00 69.00 238 ARG B CA 1
ATOM 4254 C C . ARG B 2 241 ? 17.500 36.234 193.950 1.00 65.73 238 ARG B C 1
ATOM 4255 O O . ARG B 2 241 ? 16.621 35.372 193.958 1.00 64.44 238 ARG B O 1
ATOM 4263 N N . LEU B 2 242 ? 18.140 36.615 192.847 1.00 63.22 239 LEU B N 1
ATOM 4264 C CA . LEU B 2 242 ? 17.956 35.949 191.561 1.00 63.06 239 LEU B CA 1
ATOM 4265 C C . LEU B 2 242 ? 18.722 34.641 191.536 1.00 61.91 239 LEU B C 1
ATOM 4266 O O . LEU B 2 242 ? 19.917 34.607 191.823 1.00 68.97 239 LEU B O 1
ATOM 4271 N N . LEU B 2 243 ? 18.032 33.561 191.195 1.00 60.90 240 LEU B N 1
ATOM 4272 C CA . LEU B 2 243 ? 18.675 32.266 191.043 1.00 56.41 240 LEU B CA 1
ATOM 4273 C C . LEU B 2 243 ? 19.388 32.183 189.698 1.00 66.36 240 LEU B C 1
ATOM 4274 O O . LEU B 2 243 ? 20.431 31.539 189.576 1.00 65.17 240 LEU B O 1
ATOM 4279 N N . ASN B 2 244 ? 18.822 32.842 188.690 1.00 60.39 241 ASN B N 1
ATOM 4280 C CA . ASN B 2 244 ? 19.404 32.837 187.355 1.00 58.48 241 ASN B CA 1
ATOM 4281 C C . ASN B 2 244 ? 19.245 34.185 186.680 1.00 59.90 241 ASN B C 1
ATOM 4282 O O . ASN B 2 244 ? 18.454 35.018 187.123 1.00 64.71 241 ASN B O 1
ATOM 4287 N N . GLU B 2 245 ? 19.988 34.394 185.597 1.00 63.63 242 GLU B N 1
ATOM 4288 C CA . GLU B 2 245 ? 19.722 35.517 184.704 1.00 66.17 242 GLU B CA 1
ATOM 4289 C C . GLU B 2 245 ? 18.334 35.328 184.110 1.00 62.73 242 GLU B C 1
ATOM 4290 O O . GLU B 2 245 ? 17.889 34.200 183.924 1.00 66.76 242 GLU B O 1
ATOM 4296 N N . PRO B 2 246 ? 17.633 36.434 183.834 1.00 62.75 243 PRO B N 1
ATOM 4297 C CA . PRO B 2 246 ? 16.342 36.363 183.143 1.00 63.44 243 PRO B CA 1
ATOM 4298 C C . PRO B 2 246 ? 16.433 35.534 181.862 1.00 55.28 243 PRO B C 1
ATOM 4299 O O . PRO B 2 246 ? 17.374 35.691 181.088 1.00 58.29 243 PRO B O 1
ATOM 4303 N N . GLN B 2 247 ? 15.473 34.640 181.659 1.00 54.05 244 GLN B N 1
ATOM 4304 C CA . GLN B 2 247 ? 15.501 33.749 180.507 1.00 53.90 244 GLN B CA 1
ATOM 4305 C C . GLN B 2 247 ? 14.503 34.241 179.477 1.00 58.75 244 GLN B C 1
ATOM 4306 O O . GLN B 2 247 ? 13.354 34.504 179.813 1.00 60.15 244 GLN B O 1
ATOM 4312 N N . PHE B 2 248 ? 14.944 34.374 178.228 1.00 54.34 245 PHE B N 1
ATOM 4313 C CA . PHE B 2 248 ? 14.074 34.853 177.158 1.00 58.35 245 PHE B CA 1
ATOM 4314 C C . PHE B 2 248 ? 13.745 33.717 176.199 1.00 61.88 245 PHE B C 1
ATOM 4315 O O . PHE B 2 248 ? 14.629 32.949 175.805 1.00 61.97 245 PHE B O 1
ATOM 4323 N N . ASP B 2 249 ? 12.470 33.604 175.837 1.00 58.33 246 ASP B N 1
ATOM 4324 C CA . ASP B 2 249 ? 12.015 32.528 174.962 1.00 54.65 246 ASP B CA 1
ATOM 4325 C C . ASP B 2 249 ? 11.097 33.049 173.865 1.00 55.62 246 ASP B C 1
ATOM 4326 O O . ASP B 2 249 ? 10.395 34.041 174.046 1.00 54.78 246 ASP B O 1
ATOM 4331 N N . GLU B 2 250 ? 11.098 32.361 172.729 1.00 60.53 247 GLU B N 1
ATOM 4332 C CA . GLU B 2 250 ? 10.322 32.780 171.570 1.00 64.91 247 GLU B CA 1
ATOM 4333 C C . GLU B 2 250 ? 8.953 32.099 171.577 1.00 61.64 247 GLU B C 1
ATOM 4334 O O . GLU B 2 250 ? 8.746 31.176 172.364 1.00 58.69 247 GLU B O 1
ATOM 4340 N N . PRO B 2 251 ? 8.001 32.579 170.743 1.00 57.50 248 PRO B N 1
ATOM 4341 C CA . PRO B 2 251 ? 6.677 31.947 170.664 1.00 57.33 248 PRO B CA 1
ATOM 4342 C C . PRO B 2 251 ? 6.746 30.440 170.425 1.00 58.09 248 PRO B C 1
ATOM 4343 O O . PRO B 2 251 ? 7.525 29.982 169.584 1.00 56.85 248 PRO B O 1
ATOM 4347 N N . SER B 2 252 ? 5.929 29.688 171.159 1.00 54.21 249 SER B N 1
ATOM 4348 C CA . SER B 2 252 ? 5.886 28.239 171.035 1.00 56.41 249 SER B CA 1
ATOM 4349 C C . SER B 2 252 ? 4.475 27.716 171.287 1.00 54.44 249 SER B C 1
ATOM 4350 O O . SER B 2 252 ? 3.589 28.468 171.702 1.00 53.14 249 SER B O 1
ATOM 4353 N N . ILE B 2 253 ? 4.283 26.419 171.056 1.00 47.57 250 ILE B N 1
ATOM 4354 C CA . ILE B 2 253 ? 3.051 25.746 171.444 1.00 50.69 250 ILE B CA 1
ATOM 4355 C C . ILE B 2 253 ? 2.824 25.894 172.945 1.00 51.27 250 ILE B C 1
ATOM 4356 O O . ILE B 2 253 ? 1.728 26.260 173.387 1.00 46.66 250 ILE B O 1
ATOM 4361 N N . ASN B 2 254 ? 3.867 25.619 173.727 1.00 50.71 251 ASN B N 1
ATOM 4362 C CA . ASN B 2 254 ? 3.767 25.752 175.175 1.00 48.05 251 ASN B CA 1
ATOM 4363 C C . ASN B 2 254 ? 3.307 27.136 175.608 1.00 46.49 251 ASN B C 1
ATOM 4364 O O . ASN B 2 254 ? 2.446 27.265 176.479 1.00 48.11 251 ASN B O 1
ATOM 4369 N N . SER B 2 255 ? 3.873 28.168 174.987 1.00 46.54 252 SER B N 1
ATOM 4370 C CA . SER B 2 255 ? 3.598 29.546 175.396 1.00 52.21 252 SER B CA 1
ATOM 4371 C C . SER B 2 255 ? 2.418 30.184 174.669 1.00 52.92 252 SER B C 1
ATOM 4372 O O . SER B 2 255 ? 2.206 31.392 174.779 1.00 51.23 252 SER B O 1
ATOM 4375 N N . GLY B 2 256 ? 1.667 29.383 173.921 1.00 50.18 253 GLY B N 1
ATOM 4376 C CA . GLY B 2 256 ? 0.522 29.884 173.184 1.00 50.34 253 GLY B CA 1
ATOM 4377 C C . GLY B 2 256 ? 0.894 30.946 172.166 1.00 51.77 253 GLY B C 1
ATOM 4378 O O . GLY B 2 256 ? 0.149 31.900 171.971 1.00 53.44 253 GLY B O 1
ATOM 4379 N N . GLY B 2 257 ? 2.049 30.788 171.524 1.00 50.51 254 GLY B N 1
ATOM 4380 C CA . GLY B 2 257 ? 2.521 31.763 170.552 1.00 50.40 254 GLY B CA 1
ATOM 4381 C C . GLY B 2 257 ? 2.969 33.095 171.142 1.00 53.01 254 GLY B C 1
ATOM 4382 O O . GLY B 2 257 ? 3.088 34.087 170.428 1.00 55.30 254 GLY B O 1
ATOM 4383 N N . GLN B 2 258 ? 3.228 33.128 172.444 1.00 53.57 255 GLN B N 1
ATOM 4384 C CA . GLN B 2 258 ? 3.686 34.354 173.095 1.00 50.97 255 GLN B CA 1
ATOM 4385 C C . GLN B 2 258 ? 5.179 34.293 173.390 1.00 54.73 255 GLN B C 1
ATOM 4386 O O . GLN B 2 258 ? 5.667 33.289 173.899 1.00 54.78 255 GLN B O 1
ATOM 4392 N N . ALA B 2 259 ? 5.904 35.360 173.070 1.00 52.31 256 ALA B N 1
ATOM 4393 C CA . ALA B 2 259 ? 7.280 35.506 173.539 1.00 52.65 256 ALA B CA 1
ATOM 4394 C C . ALA B 2 259 ? 7.229 35.808 175.027 1.00 52.81 256 ALA B C 1
ATOM 4395 O O . ALA B 2 259 ? 6.218 36.297 175.529 1.00 54.77 256 ALA B O 1
ATOM 4397 N N . LEU B 2 260 ? 8.308 35.528 175.742 1.00 52.02 257 LEU B N 1
ATOM 4398 C CA . LEU B 2 260 ? 8.300 35.796 177.170 1.00 53.11 257 LEU B CA 1
ATOM 4399 C C . LEU B 2 260 ? 9.678 35.875 177.784 1.00 52.10 257 LEU B C 1
ATOM 4400 O O . LEU B 2 260 ? 10.672 35.448 177.197 1.00 54.83 257 LEU B O 1
ATOM 4405 N N . VAL B 2 261 ? 9.710 36.429 178.986 1.00 54.43 258 VAL B N 1
ATOM 4406 C CA . VAL B 2 261 ? 10.897 36.424 179.812 1.00 54.69 258 VAL B CA 1
ATOM 4407 C C . VAL B 2 261 ? 10.528 35.736 181.115 1.00 60.86 258 VAL B C 1
ATOM 4408 O O . VAL B 2 261 ? 9.454 35.984 181.679 1.00 51.09 258 VAL B O 1
ATOM 4412 N N . THR B 2 262 ? 11.408 34.855 181.581 1.00 51.43 259 THR B N 1
ATOM 4413 C CA . THR B 2 262 ? 11.147 34.105 182.790 1.00 50.73 259 THR B CA 1
ATOM 4414 C C . THR B 2 262 ? 12.179 34.457 183.845 1.00 52.06 259 THR B C 1
ATOM 4415 O O . THR B 2 262 ? 13.379 34.500 183.567 1.00 52.24 259 THR B O 1
ATOM 4419 N N . THR B 2 263 ? 11.700 34.701 185.056 1.00 51.28 260 THR B N 1
ATOM 4420 C CA . THR B 2 263 ? 12.563 35.114 186.151 1.00 52.05 260 THR B CA 1
ATOM 4421 C C . THR B 2 263 ? 12.406 34.209 187.365 1.00 53.45 260 THR B C 1
ATOM 4422 O O . THR B 2 263 ? 11.286 33.904 187.768 1.00 53.22 260 THR B O 1
ATOM 4426 N N . PHE B 2 264 ? 13.533 33.792 187.946 1.00 52.23 261 PHE B N 1
ATOM 4427 C CA . PHE B 2 264 ? 13.537 32.897 189.104 1.00 52.09 261 PHE B CA 1
ATOM 4428 C C . PHE B 2 264 ? 14.150 33.593 190.301 1.00 53.08 261 PHE B C 1
ATOM 4429 O O . PHE B 2 264 ? 15.294 34.038 190.240 1.00 55.64 261 PHE B O 1
ATOM 4437 N N . VAL B 2 265 ? 13.390 33.693 191.386 1.00 54.02 262 VAL B N 1
ATOM 4438 C CA . VAL B 2 265 ? 13.917 34.274 192.616 1.00 57.68 262 VAL B CA 1
ATOM 4439 C C . VAL B 2 265 ? 13.821 33.287 193.776 1.00 55.85 262 VAL B C 1
ATOM 4440 O O . VAL B 2 265 ? 13.027 32.346 193.747 1.00 57.15 262 VAL B O 1
ATOM 4444 N N . GLU B 2 266 ? 14.662 33.491 194.780 1.00 57.74 263 GLU B N 1
ATOM 4445 C CA . GLU B 2 266 ? 14.577 32.741 196.015 1.00 61.19 263 GLU B CA 1
ATOM 4446 C C . GLU B 2 266 ? 14.501 33.761 197.139 1.00 63.63 263 GLU B C 1
ATOM 4447 O O . GLU B 2 266 ? 15.125 34.817 197.061 1.00 67.77 263 GLU B O 1
ATOM 4453 N N . VAL B 2 267 ? 13.715 33.464 198.169 1.00 64.79 264 VAL B N 1
ATOM 4454 C CA . VAL B 2 267 ? 13.494 34.419 199.255 1.00 65.00 264 VAL B CA 1
ATOM 4455 C C . VAL B 2 267 ? 13.788 33.810 200.624 1.00 63.22 264 VAL B C 1
ATOM 4456 O O . VAL B 2 267 ? 12.930 33.164 201.227 1.00 65.70 264 VAL B O 1
ATOM 4460 N N . GLU B 2 268 ? 15.004 34.014 201.110 1.00 61.84 265 GLU B N 1
ATOM 4461 C CA . GLU B 2 268 ? 15.388 33.501 202.417 1.00 64.33 265 GLU B CA 1
ATOM 4462 C C . GLU B 2 268 ? 15.163 34.536 203.506 1.00 67.16 265 GLU B C 1
ATOM 4463 O O . GLU B 2 268 ? 15.665 35.654 203.414 1.00 66.23 265 GLU B O 1
ATOM 4469 N N . GLY B 2 269 ? 14.416 34.157 204.539 1.00 66.04 266 GLY B N 1
ATOM 4470 C CA . GLY B 2 269 ? 14.133 35.054 205.645 1.00 67.00 266 GLY B CA 1
ATOM 4471 C C . GLY B 2 269 ? 15.368 35.388 206.464 1.00 68.19 266 GLY B C 1
ATOM 4472 O O . GLY B 2 269 ? 16.408 34.757 206.309 1.00 66.22 266 GLY B O 1
ATOM 4473 N N . ALA B 2 270 ? 15.257 36.389 207.334 1.00 68.73 267 ALA B N 1
ATOM 4474 C CA . ALA B 2 270 ? 16.391 36.835 208.123 1.00 71.73 267 ALA B CA 1
ATOM 4475 C C . ALA B 2 270 ? 16.651 35.900 209.298 1.00 75.18 267 ALA B C 1
ATOM 4476 O O . ALA B 2 270 ? 17.736 35.901 209.881 1.00 70.80 267 ALA B O 1
ATOM 4478 N N . GLY B 2 271 ? 15.649 35.100 209.642 1.00 73.10 268 GLY B N 1
ATOM 4479 C CA . GLY B 2 271 ? 15.744 34.233 210.796 1.00 75.84 268 GLY B CA 1
ATOM 4480 C C . GLY B 2 271 ? 15.546 34.996 212.090 1.00 82.73 268 GLY B C 1
ATOM 4481 O O . GLY B 2 271 ? 16.224 34.727 213.082 1.00 89.50 268 GLY B O 1
ATOM 4482 N N . ASP B 2 272 ? 14.619 35.950 212.087 1.00 76.02 269 ASP B N 1
ATOM 4483 C CA . ASP B 2 272 ? 14.368 36.767 213.276 1.00 81.87 269 ASP B CA 1
ATOM 4484 C C . ASP B 2 272 ? 13.542 36.029 214.331 1.00 82.39 269 ASP B C 1
ATOM 4485 O O . ASP B 2 272 ? 14.100 35.462 215.256 1.00 75.64 269 ASP B O 1
ATOM 4490 N N . TYR B 2 273 ? 12.218 36.038 214.205 1.00 84.67 270 TYR B N 1
ATOM 4491 C CA . TYR B 2 273 ? 11.396 35.200 215.077 1.00 86.28 270 TYR B CA 1
ATOM 4492 C C . TYR B 2 273 ? 11.028 33.920 214.344 1.00 82.18 270 TYR B C 1
ATOM 4493 O O . TYR B 2 273 ? 10.628 32.924 214.946 1.00 83.87 270 TYR B O 1
ATOM 4502 N N . LEU B 2 274 ? 11.181 33.960 213.029 1.00 89.13 271 LEU B N 1
ATOM 4503 C CA . LEU B 2 274 ? 10.813 32.845 212.173 1.00 87.95 271 LEU B CA 1
ATOM 4504 C C . LEU B 2 274 ? 12.056 32.261 211.510 1.00 80.41 271 LEU B C 1
ATOM 4505 O O . LEU B 2 274 ? 13.022 32.971 211.268 1.00 83.27 271 LEU B O 1
ATOM 4510 N N . PRO B 2 275 ? 12.036 30.959 211.210 1.00 81.11 272 PRO B N 1
ATOM 4511 C CA . PRO B 2 275 ? 13.230 30.332 210.633 1.00 80.09 272 PRO B CA 1
ATOM 4512 C C . PRO B 2 275 ? 13.418 30.788 209.187 1.00 77.24 272 PRO B C 1
ATOM 4513 O O . PRO B 2 275 ? 12.445 31.208 208.563 1.00 73.76 272 PRO B O 1
ATOM 4517 N N . PRO B 2 276 ? 14.657 30.728 208.670 1.00 75.28 273 PRO B N 1
ATOM 4518 C CA . PRO B 2 276 ? 14.989 31.268 207.342 1.00 69.59 273 PRO B CA 1
ATOM 4519 C C . PRO B 2 276 ? 14.159 30.703 206.179 1.00 74.88 273 PRO B C 1
ATOM 4520 O O . PRO B 2 276 ? 14.006 31.381 205.158 1.00 67.91 273 PRO B O 1
ATOM 4524 N N . TYR B 2 277 ? 13.621 29.497 206.325 1.00 75.69 274 TYR B N 1
ATOM 4525 C CA . TYR B 2 277 ? 12.793 28.934 205.261 1.00 70.85 274 TYR B CA 1
ATOM 4526 C C . TYR B 2 277 ? 11.409 29.564 205.219 1.00 72.67 274 TYR B C 1
ATOM 4527 O O . TYR B 2 277 ? 10.651 29.341 204.272 1.00 70.43 274 TYR B O 1
ATOM 4536 N N . ALA B 2 278 ? 11.076 30.343 206.241 1.00 61.85 275 ALA B N 1
ATOM 4537 C CA . ALA B 2 278 ? 9.768 30.990 206.283 1.00 63.92 275 ALA B CA 1
ATOM 4538 C C . ALA B 2 278 ? 9.787 32.360 205.595 1.00 67.38 275 ALA B C 1
ATOM 4539 O O . ALA B 2 278 ? 9.235 33.337 206.106 1.00 66.65 275 ALA B O 1
ATOM 4541 N N . GLY B 2 279 ? 10.419 32.414 204.425 1.00 68.48 276 GLY B N 1
ATOM 4542 C CA . GLY B 2 279 ? 10.541 33.645 203.662 1.00 63.19 276 GLY B CA 1
ATOM 4543 C C . GLY B 2 279 ? 9.217 34.240 203.236 1.00 61.02 276 GLY B C 1
ATOM 4544 O O . GLY B 2 279 ? 9.127 35.445 202.993 1.00 67.02 276 GLY B O 1
ATOM 4545 N N . ASN B 2 280 ? 8.187 33.404 203.136 1.00 63.76 277 ASN B N 1
ATOM 4546 C CA . ASN B 2 280 ? 6.851 33.886 202.785 1.00 69.72 277 ASN B CA 1
ATOM 4547 C C . ASN B 2 280 ? 6.289 34.783 203.883 1.00 71.46 277 ASN B C 1
ATOM 4548 O O . ASN B 2 280 ? 5.515 35.696 203.623 1.00 70.43 277 ASN B O 1
ATOM 4553 N N . LEU B 2 281 ? 6.684 34.521 205.121 1.00 71.78 278 LEU B N 1
ATOM 4554 C CA . LEU B 2 281 ? 6.242 35.362 206.223 1.00 79.73 278 LEU B CA 1
ATOM 4555 C C . LEU B 2 281 ? 7.197 36.535 206.392 1.00 76.27 278 LEU B C 1
ATOM 4556 O O . LEU B 2 281 ? 6.785 37.640 206.751 1.00 71.68 278 LEU B O 1
ATOM 4561 N N . ASP B 2 282 ? 8.470 36.290 206.098 1.00 75.76 279 ASP B N 1
ATOM 4562 C CA . ASP B 2 282 ? 9.504 37.309 206.226 1.00 77.56 279 ASP B CA 1
ATOM 4563 C C . ASP B 2 282 ? 9.276 38.505 205.302 1.00 72.73 279 ASP B C 1
ATOM 4564 O O . ASP B 2 282 ? 9.407 39.654 205.718 1.00 71.28 279 ASP B O 1
ATOM 4569 N N . ILE B 2 283 ? 8.929 38.230 204.049 1.00 64.51 280 ILE B N 1
ATOM 4570 C CA . ILE B 2 283 ? 8.811 39.278 203.047 1.00 63.27 280 ILE B CA 1
ATOM 4571 C C . ILE B 2 283 ? 7.670 40.235 203.354 1.00 61.94 280 ILE B C 1
ATOM 4572 O O . ILE B 2 283 ? 7.753 41.410 203.027 1.00 64.76 280 ILE B O 1
ATOM 4577 N N . MET B 2 284 ? 6.621 39.738 204.001 1.00 62.57 281 MET B N 1
ATOM 4578 C CA . MET B 2 284 ? 5.549 40.602 204.465 1.00 61.67 281 MET B CA 1
ATOM 4579 C C . MET B 2 284 ? 6.104 41.629 205.463 1.00 61.20 281 MET B C 1
ATOM 4580 O O . MET B 2 284 ? 5.973 42.839 205.271 1.00 61.37 281 MET B O 1
ATOM 4585 N N . THR B 2 285 ? 6.750 41.144 206.513 1.00 64.56 282 THR B N 1
ATOM 4586 C CA . THR B 2 285 ? 7.242 42.026 207.569 1.00 60.08 282 THR B CA 1
ATOM 4587 C C . THR B 2 285 ? 8.321 42.997 207.095 1.00 58.74 282 THR B C 1
ATOM 4588 O O . THR B 2 285 ? 8.319 44.169 207.476 1.00 58.12 282 THR B O 1
ATOM 4592 N N . ALA B 2 286 ? 9.245 42.512 206.274 1.00 59.08 283 ALA B N 1
ATOM 4593 C CA . ALA B 2 286 ? 10.278 43.374 205.706 1.00 58.67 283 ALA B CA 1
ATOM 4594 C C . ALA B 2 286 ? 9.672 44.466 204.823 1.00 59.10 283 ALA B C 1
ATOM 4595 O O . ALA B 2 286 ? 10.007 45.646 204.961 1.00 58.47 283 ALA B O 1
ATOM 4597 N N . ALA B 2 287 ? 8.778 44.071 203.913 1.00 58.60 284 ALA B N 1
ATOM 4598 C CA . ALA B 2 287 ? 8.104 45.042 203.054 1.00 58.27 284 ALA B CA 1
ATOM 4599 C C . ALA B 2 287 ? 7.267 46.032 203.865 1.00 57.80 284 ALA B C 1
ATOM 4600 O O . ALA B 2 287 ? 7.304 47.237 203.615 1.00 57.87 284 ALA B O 1
ATOM 4602 N N . ALA B 2 288 ? 6.516 45.512 204.833 1.00 57.77 285 ALA B N 1
ATOM 4603 C CA . ALA B 2 288 ? 5.689 46.345 205.701 1.00 61.38 285 ALA B CA 1
ATOM 4604 C C . ALA B 2 288 ? 6.539 47.389 206.428 1.00 60.71 285 ALA B C 1
ATOM 4605 O O . ALA B 2 288 ? 6.140 48.544 206.556 1.00 61.44 285 ALA B O 1
ATOM 4607 N N . THR B 2 289 ? 7.722 46.978 206.873 1.00 60.45 286 THR B N 1
ATOM 4608 C CA . THR B 2 289 ? 8.629 47.872 207.577 1.00 63.29 286 THR B CA 1
ATOM 4609 C C . THR B 2 289 ? 9.143 48.947 206.632 1.00 65.73 286 THR B C 1
ATOM 4610 O O . THR B 2 289 ? 9.324 50.103 207.032 1.00 61.85 286 THR B O 1
ATOM 4614 N N . LYS B 2 290 ? 9.367 48.559 205.377 1.00 61.37 287 LYS B N 1
ATOM 4615 C CA . LYS B 2 290 ? 9.836 49.491 204.356 1.00 58.68 287 LYS B CA 1
ATOM 4616 C C . LYS B 2 290 ? 8.784 50.555 204.085 1.00 59.25 287 LYS B C 1
ATOM 4617 O O . LYS B 2 290 ? 9.093 51.751 204.010 1.00 60.45 287 LYS B O 1
ATOM 4623 N N . VAL B 2 291 ? 7.538 50.112 203.954 1.00 59.16 288 VAL B N 1
ATOM 4624 C CA . VAL B 2 291 ? 6.417 51.021 203.747 1.00 60.24 288 VAL B CA 1
ATOM 4625 C C . VAL B 2 291 ? 6.278 52.010 204.904 1.00 60.36 288 VAL B C 1
ATOM 4626 O O . VAL B 2 291 ? 6.104 53.217 204.692 1.00 64.34 288 VAL B O 1
ATOM 4630 N N . GLY B 2 292 ? 6.361 51.491 206.125 1.00 59.75 289 GLY B N 1
ATOM 4631 C CA . GLY B 2 292 ? 6.289 52.321 207.317 1.00 60.70 289 GLY B CA 1
ATOM 4632 C C . GLY B 2 292 ? 7.364 53.381 207.356 1.00 61.95 289 GLY B C 1
ATOM 4633 O O . GLY B 2 292 ? 7.105 54.528 207.724 1.00 63.65 289 GLY B O 1
ATOM 4634 N N . GLU B 2 293 ? 8.574 52.994 206.967 1.00 65.17 290 GLU B N 1
ATOM 4635 C CA . GLU B 2 293 ? 9.713 53.902 206.990 1.00 65.59 290 GLU B CA 1
ATOM 4636 C C . GLU B 2 293 ? 9.584 55.020 205.961 1.00 69.15 290 GLU B C 1
ATOM 4637 O O . GLU B 2 293 ? 9.958 56.167 206.227 1.00 69.00 290 GLU B O 1
ATOM 4643 N N . GLU B 2 294 ? 9.054 54.692 204.787 1.00 64.50 291 GLU B N 1
ATOM 4644 C CA . GLU B 2 294 ? 8.849 55.705 203.756 1.00 65.95 291 GLU B CA 1
ATOM 4645 C C . GLU B 2 294 ? 7.737 56.675 204.149 1.00 71.68 291 GLU B C 1
ATOM 4646 O O . GLU B 2 294 ? 7.835 57.882 203.909 1.00 70.05 291 GLU B O 1
ATOM 4652 N N . ILE B 2 295 ? 6.685 56.141 204.760 1.00 66.28 292 ILE B N 1
ATOM 4653 C CA . ILE B 2 295 ? 5.610 56.968 205.295 1.00 67.88 292 ILE B CA 1
ATOM 4654 C C . ILE B 2 295 ? 6.131 57.911 206.383 1.00 69.76 292 ILE B C 1
ATOM 4655 O O . ILE B 2 295 ? 5.798 59.096 206.401 1.00 72.51 292 ILE B O 1
ATOM 4660 N N . ALA B 2 296 ? 6.963 57.379 207.275 1.00 71.31 293 ALA B N 1
ATOM 4661 C CA . ALA B 2 296 ? 7.542 58.162 208.363 1.00 73.30 293 ALA B CA 1
ATOM 4662 C C . ALA B 2 296 ? 8.453 59.258 207.831 1.00 73.35 293 ALA B C 1
ATOM 4663 O O . ALA B 2 296 ? 8.371 60.401 208.270 1.00 76.42 293 ALA B O 1
ATOM 4665 N N . LYS B 2 297 ? 9.319 58.905 206.885 1.00 76.47 294 LYS B N 1
ATOM 4666 C CA . LYS B 2 297 ? 10.165 59.890 206.220 1.00 81.51 294 LYS B CA 1
ATOM 4667 C C . LYS B 2 297 ? 9.322 60.996 205.604 1.00 87.25 294 LYS B C 1
ATOM 4668 O O . LYS B 2 297 ? 9.342 62.141 206.054 1.00 91.99 294 LYS B O 1
ATOM 4674 N N . GLU B 2 298 ? 8.583 60.627 204.564 1.00 90.55 295 GLU B N 1
ATOM 4675 C CA . GLU B 2 298 ? 7.833 61.574 203.752 1.00 93.52 295 GLU B CA 1
ATOM 4676 C C . GLU B 2 298 ? 6.832 62.408 204.547 1.00 99.76 295 GLU B C 1
ATOM 4677 O O . GLU B 2 298 ? 7.005 63.615 204.707 1.00 106.86 295 GLU B O 1
ATOM 4683 N N . THR B 2 299 ? 5.791 61.754 205.048 1.00 99.20 296 THR B N 1
ATOM 4684 C CA . THR B 2 299 ? 4.642 62.462 205.604 1.00 102.58 296 THR B CA 1
ATOM 4685 C C . THR B 2 299 ? 4.818 62.893 207.060 1.00 104.39 296 THR B C 1
ATOM 4686 O O . THR B 2 299 ? 4.197 63.856 207.504 1.00 106.36 296 THR B O 1
ATOM 4690 N N . LEU B 2 300 ? 5.660 62.182 207.801 1.00 104.12 297 LEU B N 1
ATOM 4691 C CA . LEU B 2 300 ? 5.866 62.496 209.212 1.00 106.31 297 LEU B CA 1
ATOM 4692 C C . LEU B 2 300 ? 7.125 63.338 209.428 1.00 110.13 297 LEU B C 1
ATOM 4693 O O . LEU B 2 300 ? 7.049 64.562 209.539 1.00 114.24 297 LEU B O 1
ATOM 4698 N N . VAL B 2 301 ? 8.279 62.680 209.484 1.00 110.96 298 VAL B N 1
ATOM 4699 C CA . VAL B 2 301 ? 9.551 63.369 209.690 1.00 111.32 298 VAL B CA 1
ATOM 4700 C C . VAL B 2 301 ? 10.044 64.028 208.402 1.00 112.47 298 VAL B C 1
ATOM 4701 O O . VAL B 2 301 ? 9.390 64.915 207.850 1.00 111.94 298 VAL B O 1
ATOM 4705 N N . MET C 1 4 ? 25.596 -12.925 194.169 1.00 72.65 4 MET C N 1
ATOM 4706 C CA . MET C 1 4 ? 25.583 -12.778 192.714 1.00 76.12 4 MET C CA 1
ATOM 4707 C C . MET C 1 4 ? 24.219 -12.314 192.182 1.00 78.88 4 MET C C 1
ATOM 4708 O O . MET C 1 4 ? 24.104 -11.234 191.591 1.00 79.29 4 MET C O 1
ATOM 4713 N N . TRP C 1 5 ? 23.194 -13.140 192.378 1.00 72.45 5 TRP C N 1
ATOM 4714 C CA . TRP C 1 5 ? 21.815 -12.734 192.122 1.00 64.32 5 TRP C CA 1
ATOM 4715 C C . TRP C 1 5 ? 20.825 -13.591 192.917 1.00 61.07 5 TRP C C 1
ATOM 4716 O O . TRP C 1 5 ? 21.139 -14.715 193.318 1.00 55.42 5 TRP C O 1
ATOM 4727 N N . ASP C 1 6 ? 19.640 -13.041 193.168 1.00 49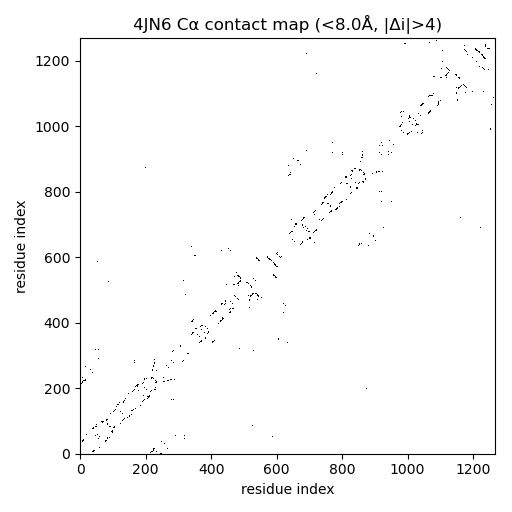.90 6 ASP C N 1
ATOM 4728 C CA . ASP C 1 6 ? 18.537 -13.834 193.689 1.00 48.13 6 ASP C CA 1
ATOM 4729 C C . ASP C 1 6 ? 17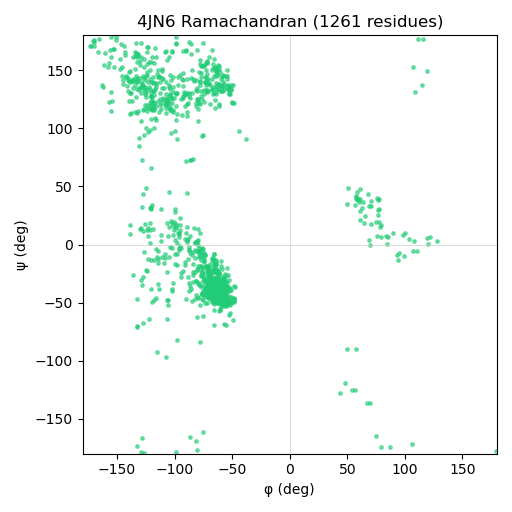.811 -14.459 192.492 1.00 46.70 6 ASP C C 1
ATOM 4730 O O . ASP C 1 6 ? 17.333 -15.587 192.559 1.00 48.46 6 ASP C O 1
ATOM 4735 N N . VAL C 1 7 ? 17.739 -13.714 191.393 1.00 42.16 7 VAL C N 1
ATOM 4736 C CA . VAL C 1 7 ? 17.098 -14.207 190.179 1.00 39.31 7 VAL C CA 1
ATOM 4737 C C . VAL C 1 7 ? 18.017 -13.982 188.986 1.00 38.54 7 VAL C C 1
ATOM 4738 O O . VAL C 1 7 ? 18.572 -12.892 188.818 1.00 39.07 7 VAL C O 1
ATOM 4742 N N . ARG C 1 8 ? 18.185 -15.011 188.159 1.00 39.23 8 ARG C N 1
ATOM 4743 C CA . ARG C 1 8 ? 18.982 -14.868 186.947 1.00 41.70 8 ARG C CA 1
ATOM 4744 C C . ARG C 1 8 ? 18.108 -14.415 185.785 1.00 38.64 8 ARG C C 1
ATOM 4745 O O . ARG C 1 8 ? 17.152 -15.103 185.412 1.00 35.83 8 ARG C O 1
ATOM 4753 N N . ILE C 1 9 ? 18.445 -13.265 185.205 1.00 35.30 9 ILE C N 1
ATOM 4754 C CA . ILE C 1 9 ? 17.667 -12.702 184.091 1.00 36.25 9 ILE C CA 1
ATOM 4755 C C . ILE C 1 9 ? 18.255 -13.154 182.765 1.00 40.04 9 ILE C C 1
ATOM 4756 O O . ILE C 1 9 ? 19.461 -13.036 182.529 1.00 42.04 9 ILE C O 1
ATOM 4761 N N . THR C 1 10 ? 17.399 -13.697 181.913 1.00 34.74 10 THR C N 1
ATOM 4762 C CA . THR C 1 10 ? 17.758 -13.973 180.542 1.00 34.14 10 THR C CA 1
ATOM 4763 C C . THR C 1 10 ? 17.101 -12.899 179.676 1.00 33.47 10 THR C C 1
ATOM 4764 O O . THR C 1 10 ? 15.901 -12.654 179.790 1.00 34.13 10 THR C O 1
ATOM 4768 N N . ASP C 1 11 ? 17.892 -12.241 178.840 1.00 34.00 11 ASP C N 1
ATOM 4769 C CA . ASP C 1 11 ? 17.343 -11.340 177.851 1.00 36.74 11 ASP C CA 1
ATOM 4770 C C . ASP C 1 11 ? 17.091 -12.111 176.551 1.00 30.70 11 ASP C C 1
ATOM 4771 O O . ASP C 1 11 ? 17.967 -12.814 176.049 1.00 33.78 11 ASP C O 1
ATOM 4776 N N . THR C 1 12 ? 15.892 -11.979 176.010 1.00 30.45 12 THR C N 1
ATOM 4777 C CA . THR C 1 12 ? 15.559 -12.668 174.761 1.00 26.69 12 THR C CA 1
ATOM 4778 C C . THR C 1 12 ? 15.160 -11.659 173.648 1.00 38.56 12 THR C C 1
ATOM 4779 O O . THR C 1 12 ? 14.357 -11.963 172.770 1.00 35.96 12 THR C O 1
ATOM 4783 N N . SER C 1 13 ? 15.769 -10.473 173.680 1.00 35.54 13 SER C N 1
ATOM 4784 C CA . SER C 1 13 ? 15.602 -9.466 172.626 1.00 39.03 13 SER C CA 1
ATOM 4785 C C . SER C 1 13 ? 16.056 -9.993 171.278 1.00 37.24 13 SER C C 1
ATOM 4786 O O . SER C 1 13 ? 15.546 -9.582 170.232 1.00 37.09 13 SER C O 1
ATOM 4789 N N . LEU C 1 14 ? 17.025 -10.899 171.301 1.00 32.39 14 LEU C N 1
ATOM 4790 C CA . LEU C 1 14 ? 17.605 -11.407 170.059 1.00 38.51 14 LEU C CA 1
ATOM 4791 C C . LEU C 1 14 ? 17.126 -12.814 169.714 1.00 35.12 14 LEU C C 1
ATOM 4792 O O . LEU C 1 14 ? 17.718 -13.501 168.878 1.00 35.53 14 LEU C O 1
ATOM 4797 N N . ARG C 1 15 ? 16.066 -13.257 170.372 1.00 31.78 15 ARG C N 1
ATOM 4798 C CA . ARG C 1 15 ? 15.452 -14.515 169.994 1.00 30.03 15 ARG C CA 1
ATOM 4799 C C . ARG C 1 15 ? 13.969 -14.265 169.916 1.00 32.58 15 ARG C C 1
ATOM 4800 O O . ARG C 1 15 ? 13.388 -14.261 168.835 1.00 32.30 15 ARG C O 1
ATOM 4808 N N . ASP C 1 16 ? 13.337 -14.070 171.061 1.00 30.65 16 ASP C N 1
ATOM 4809 C CA . ASP C 1 16 ? 11.913 -13.763 171.022 1.00 29.07 16 ASP C CA 1
ATOM 4810 C C . ASP C 1 16 ? 11.675 -12.479 170.216 1.00 36.11 16 ASP C C 1
ATOM 4811 O O . ASP C 1 16 ? 10.699 -12.370 169.461 1.00 29.86 16 ASP C O 1
ATOM 4816 N N . GLY C 1 17 ? 12.594 -11.529 170.345 1.00 30.82 17 GLY C N 1
ATOM 4817 C CA . GLY C 1 17 ? 12.515 -10.284 169.601 1.00 31.79 17 GLY C CA 1
ATOM 4818 C C . GLY C 1 17 ? 12.650 -10.463 168.100 1.00 33.59 17 GLY C C 1
ATOM 4819 O O . GLY C 1 17 ? 12.284 -9.581 167.331 1.00 30.34 17 GLY C O 1
ATOM 4820 N N . SER C 1 18 ? 13.185 -11.604 167.685 1.00 32.87 18 SER C N 1
ATOM 4821 C CA . SER C 1 18 ? 13.323 -11.913 166.260 1.00 34.59 18 SER C CA 1
ATOM 4822 C C . SER C 1 18 ? 11.940 -11.977 165.598 1.00 29.65 18 SER C C 1
ATOM 4823 O O . SER C 1 18 ? 11.788 -11.682 164.408 1.00 30.69 18 SER C O 1
ATOM 4826 N N . HIS C 1 19 ? 10.931 -12.366 166.369 1.00 31.20 19 HIS C N 1
ATOM 4827 C CA . HIS C 1 19 ? 9.558 -12.361 165.873 1.00 35.53 19 HIS C CA 1
ATOM 4828 C C . HIS C 1 19 ? 9.158 -10.939 165.446 1.00 34.50 19 HIS C C 1
ATOM 4829 O O . HIS C 1 19 ? 8.662 -10.714 164.334 1.00 31.60 19 HIS C O 1
ATOM 4836 N N . HIS C 1 20 ? 9.407 -9.982 166.333 1.00 31.98 20 HIS C N 1
ATOM 4837 C CA . HIS C 1 20 ? 9.083 -8.580 166.091 1.00 31.07 20 HIS C CA 1
ATOM 4838 C C . HIS C 1 20 ? 9.947 -8.011 164.974 1.00 31.65 20 HIS C C 1
ATOM 4839 O O . HIS C 1 20 ? 9.482 -7.223 164.167 1.00 32.68 20 HIS C O 1
ATOM 4846 N N . LYS C 1 21 ? 11.209 -8.431 164.934 1.00 30.18 21 LYS C N 1
ATOM 4847 C CA . LYS C 1 21 ? 12.146 -8.047 163.880 1.00 30.49 21 LYS C CA 1
ATOM 4848 C C . LYS C 1 21 ? 11.872 -8.781 162.554 1.00 34.57 21 LYS C C 1
ATOM 4849 O O . LYS C 1 21 ? 12.561 -8.544 161.547 1.00 31.66 21 LYS C O 1
ATOM 4855 N N . ARG C 1 22 ? 10.896 -9.696 162.569 1.00 28.38 22 ARG C N 1
ATOM 4856 C CA . ARG C 1 22 ? 10.669 -10.609 161.444 1.00 27.11 22 ARG C CA 1
ATOM 4857 C C . ARG C 1 22 ? 11.968 -11.302 160.984 1.00 30.13 22 ARG C C 1
ATOM 4858 O O . ARG C 1 22 ? 12.176 -11.540 159.786 1.00 31.27 22 ARG C O 1
ATOM 4866 N N . HIS C 1 23 ? 12.841 -11.601 161.948 1.00 28.76 23 HIS C N 1
ATOM 4867 C CA . HIS C 1 23 ? 14.050 -12.403 161.716 1.00 32.18 23 HIS C CA 1
ATOM 4868 C C . HIS C 1 23 ? 15.000 -11.717 160.754 1.00 25.44 23 HIS C C 1
ATOM 4869 O O . HIS C 1 23 ? 15.741 -12.383 160.015 1.00 32.06 23 HIS C O 1
ATOM 4876 N N . GLN C 1 24 ? 14.992 -10.382 160.786 1.00 28.67 24 GLN C N 1
ATOM 4877 C CA . GLN C 1 24 ? 15.852 -9.575 159.917 1.00 30.14 24 GLN C CA 1
ATOM 4878 C C . GLN C 1 24 ? 17.139 -9.071 160.596 1.00 33.32 24 GLN C C 1
ATOM 4879 O O . GLN C 1 24 ? 17.774 -8.143 160.089 1.00 33.69 24 GLN C O 1
ATOM 4885 N N . PHE C 1 25 ? 17.520 -9.652 161.734 1.00 33.03 25 PHE C N 1
ATOM 4886 C CA . PHE C 1 25 ? 18.706 -9.166 162.453 1.00 33.17 25 PHE C CA 1
ATOM 4887 C C . PHE C 1 25 ? 19.960 -9.262 161.603 1.00 36.88 25 PHE C C 1
ATOM 4888 O O . PHE C 1 25 ? 20.132 -10.213 160.837 1.00 40.76 25 PHE C O 1
ATOM 4896 N N . THR C 1 26 ? 20.829 -8.266 161.741 1.00 36.01 26 THR C N 1
ATOM 4897 C CA . THR C 1 26 ? 22.132 -8.285 161.084 1.00 36.40 26 THR C CA 1
ATOM 4898 C C . THR C 1 26 ? 23.203 -8.526 162.131 1.00 39.64 26 THR C C 1
ATOM 4899 O O . THR C 1 26 ? 22.941 -8.411 163.331 1.00 38.35 26 THR C O 1
ATOM 4903 N N . LYS C 1 27 ? 24.408 -8.852 161.680 1.00 40.69 27 LYS C N 1
ATOM 4904 C CA . LYS C 1 27 ? 25.514 -9.054 162.599 1.00 39.45 27 LYS C CA 1
ATOM 4905 C C . LYS C 1 27 ? 25.801 -7.773 163.384 1.00 41.08 27 LYS C C 1
ATOM 4906 O O . LYS C 1 27 ? 26.113 -7.812 164.577 1.00 41.11 27 LYS C O 1
ATOM 4912 N N . ASP C 1 28 ? 25.689 -6.630 162.716 1.00 45.96 28 ASP C N 1
ATOM 4913 C CA . ASP C 1 28 ? 25.970 -5.349 163.374 1.00 47.09 28 ASP C CA 1
ATOM 4914 C C . ASP C 1 28 ? 25.018 -5.082 164.536 1.00 44.91 28 ASP C C 1
ATOM 4915 O O . ASP C 1 28 ? 25.418 -4.576 165.591 1.00 43.47 28 ASP C O 1
ATOM 4920 N N . GLU C 1 29 ? 23.752 -5.419 164.331 1.00 41.73 29 GLU C N 1
ATOM 4921 C CA . GLU C 1 29 ? 22.735 -5.298 165.369 1.00 43.70 29 GLU C CA 1
ATOM 4922 C C . GLU C 1 29 ? 22.973 -6.266 166.528 1.00 41.84 29 GLU C C 1
ATOM 4923 O O . GLU C 1 29 ? 22.922 -5.867 167.692 1.00 43.38 29 GLU C O 1
ATOM 4929 N N . VAL C 1 30 ? 23.226 -7.536 166.219 1.00 37.59 30 VAL C N 1
ATOM 4930 C CA . VAL C 1 30 ? 23.493 -8.514 167.273 1.00 40.19 30 VAL C CA 1
ATOM 4931 C C . VAL C 1 30 ? 24.739 -8.160 168.090 1.00 37.32 30 VAL C C 1
ATOM 4932 O O . VAL C 1 30 ? 24.706 -8.185 169.321 1.00 35.50 30 VAL C O 1
ATOM 4936 N N . GLY C 1 31 ? 25.824 -7.807 167.408 1.00 36.72 31 GLY C N 1
ATOM 4937 C CA . GLY C 1 31 ? 27.056 -7.442 168.086 1.00 36.21 31 GLY C CA 1
ATOM 4938 C C . GLY C 1 31 ? 26.882 -6.248 169.015 1.00 41.72 31 GLY C C 1
ATOM 4939 O O . GLY C 1 31 ? 27.340 -6.269 170.158 1.00 44.81 31 GLY C O 1
ATOM 4940 N N . ALA C 1 32 ? 26.201 -5.212 168.534 1.00 43.72 32 ALA C N 1
ATOM 4941 C CA . ALA C 1 32 ? 25.989 -4.009 169.332 1.00 44.04 32 ALA C CA 1
ATOM 4942 C C . ALA C 1 32 ? 25.153 -4.330 170.562 1.00 42.74 32 ALA C C 1
ATOM 4943 O O . ALA C 1 32 ? 25.489 -3.944 171.684 1.00 43.25 32 ALA C O 1
ATOM 4945 N N . ILE C 1 33 ? 24.065 -5.055 170.342 1.00 37.53 33 ILE C N 1
ATOM 4946 C CA . ILE C 1 33 ? 23.149 -5.414 171.419 1.00 36.58 33 ILE C CA 1
ATOM 4947 C C . ILE C 1 33 ? 23.776 -6.359 172.456 1.00 39.63 33 ILE C C 1
ATOM 4948 O O . ILE C 1 33 ? 23.615 -6.157 173.665 1.00 35.07 33 ILE C O 1
ATOM 4953 N N . VAL C 1 34 ? 24.506 -7.367 171.993 1.00 36.26 34 VAL C N 1
ATOM 4954 C CA . VAL C 1 34 ? 25.154 -8.296 172.914 1.00 34.05 34 VAL C CA 1
ATOM 4955 C C . VAL C 1 34 ? 26.123 -7.526 173.808 1.00 39.46 34 VAL C C 1
ATOM 4956 O O . VAL C 1 34 ? 26.071 -7.642 175.036 1.00 43.88 34 VAL C O 1
ATOM 4960 N N . ALA C 1 35 ? 26.975 -6.711 173.191 1.00 41.76 35 ALA C N 1
ATOM 4961 C CA . ALA C 1 35 ? 27.979 -5.952 173.934 1.00 43.45 35 ALA C CA 1
ATOM 4962 C C . ALA C 1 35 ? 27.335 -5.043 174.971 1.00 44.33 35 ALA C C 1
ATOM 4963 O O . ALA C 1 35 ? 27.772 -4.992 176.114 1.00 42.93 35 ALA C O 1
ATOM 4965 N N . ALA C 1 36 ? 26.288 -4.329 174.572 1.00 43.24 36 ALA C N 1
ATOM 4966 C CA . ALA C 1 36 ? 25.616 -3.399 175.478 1.00 43.26 36 ALA C CA 1
ATOM 4967 C C . ALA C 1 36 ? 24.983 -4.127 176.665 1.00 42.41 36 ALA C C 1
ATOM 4968 O O . ALA C 1 36 ? 25.133 -3.715 177.814 1.00 42.52 36 ALA C O 1
ATOM 4970 N N . LEU C 1 37 ? 24.292 -5.224 176.386 1.00 38.93 37 LEU C N 1
ATOM 4971 C CA . LEU C 1 37 ? 23.675 -6.025 177.442 1.00 41.92 37 LEU C CA 1
ATOM 4972 C C . LEU C 1 37 ? 24.711 -6.672 178.355 1.00 39.71 37 LEU C C 1
ATOM 4973 O O . LEU C 1 37 ? 24.560 -6.694 179.585 1.00 43.81 37 LEU C O 1
ATOM 4978 N N . ASP C 1 38 ? 25.756 -7.215 177.742 1.00 38.66 38 ASP C N 1
ATOM 4979 C CA . ASP C 1 38 ? 26.858 -7.813 178.489 1.00 43.57 38 ASP C CA 1
ATOM 4980 C C . ASP C 1 38 ? 27.441 -6.792 179.474 1.00 46.22 38 ASP C C 1
ATOM 4981 O O . ASP C 1 38 ? 27.552 -7.061 180.676 1.00 46.17 38 ASP C O 1
ATOM 4986 N N . ALA C 1 39 ? 27.784 -5.610 178.970 1.00 50.16 39 ALA C N 1
ATOM 4987 C CA . ALA C 1 39 ? 28.359 -4.550 179.808 1.00 51.52 39 ALA C CA 1
ATOM 4988 C C . ALA C 1 39 ? 27.426 -4.124 180.940 1.00 50.23 39 ALA C C 1
ATOM 4989 O O . ALA C 1 39 ? 27.881 -3.754 182.008 1.00 47.84 39 ALA C O 1
ATOM 4991 N N . ALA C 1 40 ? 26.121 -4.182 180.707 1.00 44.08 40 ALA C N 1
ATOM 4992 C CA . ALA C 1 40 ? 25.151 -3.775 181.722 1.00 44.82 40 ALA C CA 1
ATOM 4993 C C . ALA C 1 40 ? 25.010 -4.782 182.857 1.00 45.14 40 ALA C C 1
ATOM 4994 O O . ALA C 1 40 ? 24.436 -4.467 183.903 1.00 44.33 40 ALA C O 1
ATOM 4996 N N . GLY C 1 41 ? 25.520 -5.993 182.641 1.00 42.74 41 GLY C N 1
ATOM 4997 C CA . GLY C 1 41 ? 25.455 -7.045 183.639 1.00 42.24 41 GLY C CA 1
ATOM 4998 C C . GLY C 1 41 ? 24.485 -8.183 183.337 1.00 39.85 41 GLY C C 1
ATOM 4999 O O . GLY C 1 41 ? 24.314 -9.077 184.157 1.00 39.95 41 GLY C O 1
ATOM 5000 N N . VAL C 1 42 ? 23.832 -8.156 182.177 1.00 38.81 42 VAL C N 1
ATOM 5001 C CA . VAL C 1 42 ? 22.917 -9.245 181.819 1.00 38.03 42 VAL C CA 1
ATOM 5002 C C . VAL C 1 42 ? 23.671 -10.581 181.726 1.00 39.08 42 VAL C C 1
ATOM 5003 O O . VAL C 1 42 ? 24.605 -10.719 180.944 1.00 41.81 42 VAL C O 1
ATOM 5007 N N . PRO C 1 43 ? 23.274 -11.565 182.535 1.00 35.74 43 PRO C N 1
ATOM 5008 C CA . PRO C 1 43 ? 24.085 -12.783 182.637 1.00 38.58 43 PRO C CA 1
ATOM 5009 C C . PRO C 1 43 ? 23.785 -13.795 181.538 1.00 39.52 43 PRO C C 1
ATOM 5010 O O . PRO C 1 43 ? 24.644 -14.621 181.228 1.00 35.59 43 PRO C O 1
ATOM 5014 N N . VAL C 1 44 ? 22.590 -13.740 180.951 1.00 36.40 44 VAL C N 1
ATOM 5015 C CA . VAL C 1 44 ? 22.235 -14.669 179.887 1.00 35.61 44 VAL C CA 1
ATOM 5016 C C . VAL C 1 44 ? 21.517 -13.930 178.754 1.00 34.44 44 VAL C C 1
ATOM 5017 O O . VAL C 1 44 ? 20.495 -13.281 178.975 1.00 33.31 44 VAL C O 1
ATOM 5021 N N . ILE C 1 45 ? 22.062 -14.050 177.547 1.00 33.27 45 ILE C N 1
ATOM 5022 C CA . ILE C 1 45 ? 21.498 -13.425 176.356 1.00 34.71 45 ILE C CA 1
ATOM 5023 C C . ILE C 1 45 ? 21.087 -14.497 175.351 1.00 36.16 45 ILE C C 1
ATOM 5024 O O . ILE C 1 45 ? 21.935 -15.222 174.842 1.00 39.56 45 ILE C O 1
ATOM 5029 N N . GLU C 1 46 ? 19.791 -14.604 175.066 1.00 31.97 46 GLU C N 1
ATOM 5030 C CA . GLU C 1 46 ? 19.320 -15.614 174.121 1.00 33.47 46 GLU C CA 1
ATOM 5031 C C . GLU C 1 46 ? 19.345 -15.125 172.668 1.00 32.64 46 GLU C C 1
ATOM 5032 O O . GLU C 1 46 ? 18.815 -14.066 172.352 1.00 30.60 46 GLU C O 1
ATOM 5038 N N . VAL C 1 47 ? 19.967 -15.908 171.791 1.00 36.74 47 VAL C N 1
ATOM 5039 C CA . VAL C 1 47 ? 20.089 -15.545 170.382 1.00 27.22 47 VAL C CA 1
ATOM 5040 C C . VAL C 1 47 ? 19.692 -16.726 169.497 1.00 32.02 47 VAL C C 1
ATOM 5041 O O . VAL C 1 47 ? 20.345 -17.773 169.513 1.00 29.99 47 VAL C O 1
ATOM 5045 N N . THR C 1 48 ? 18.606 -16.579 168.744 1.00 33.87 48 THR C N 1
ATOM 5046 C CA . THR C 1 48 ? 18.209 -17.619 167.792 1.00 32.02 48 THR C CA 1
ATOM 5047 C C . THR C 1 48 ? 17.093 -17.062 166.920 1.00 29.69 48 THR C C 1
ATOM 5048 O O . THR C 1 48 ? 16.629 -15.951 167.131 1.00 29.00 48 THR C O 1
ATOM 5052 N N . HIS C 1 49 ? 16.657 -17.841 165.939 1.00 31.08 49 HIS C N 1
ATOM 5053 C CA . HIS C 1 49 ? 15.468 -17.489 165.181 1.00 30.79 49 HIS C CA 1
ATOM 5054 C C . HIS C 1 49 ? 14.356 -17.484 166.214 1.00 29.64 49 HIS C C 1
ATOM 5055 O O . HIS C 1 49 ? 14.460 -18.165 167.230 1.00 29.41 49 HIS C O 1
ATOM 5062 N N . GLY C 1 50 ? 13.290 -16.732 165.981 1.00 27.65 50 GLY C N 1
ATOM 5063 C CA . GLY C 1 50 ? 12.218 -16.694 166.952 1.00 25.90 50 GLY C CA 1
ATOM 5064 C C . GLY C 1 50 ? 11.668 -18.068 167.317 1.00 28.80 50 GLY C C 1
ATOM 5065 O O . GLY C 1 50 ? 11.270 -18.285 168.455 1.00 30.02 50 GLY C O 1
ATOM 5066 N N . ASP C 1 51 ? 11.622 -18.980 166.341 1.00 28.61 51 ASP C N 1
ATOM 5067 C CA . ASP C 1 51 ? 11.126 -20.336 166.558 1.00 29.25 51 ASP C CA 1
ATOM 5068 C C . ASP C 1 51 ? 12.254 -21.323 166.844 1.00 28.51 51 ASP C C 1
ATOM 5069 O O . ASP C 1 51 ? 12.116 -22.533 166.629 1.00 30.90 51 ASP C O 1
ATOM 5074 N N . GLY C 1 52 ? 13.373 -20.795 167.319 1.00 35.16 52 GLY C N 1
ATOM 5075 C CA . GLY C 1 52 ? 14.480 -21.630 167.732 1.00 27.63 52 GLY C CA 1
ATOM 5076 C C . GLY C 1 52 ? 15.273 -22.111 166.547 1.00 31.95 52 GLY C C 1
ATOM 5077 O O . GLY C 1 52 ? 15.016 -21.725 165.402 1.00 32.06 52 GLY C O 1
ATOM 5078 N N . LEU C 1 53 ? 16.233 -22.972 166.845 1.00 27.24 53 LEU C N 1
ATOM 5079 C CA . LEU C 1 53 ? 17.106 -23.598 165.877 1.00 29.38 53 LEU C CA 1
ATOM 5080 C C . LEU C 1 53 ? 16.261 -24.275 164.801 1.00 35.04 53 LEU C C 1
ATOM 5081 O O . LEU C 1 53 ? 15.269 -24.938 165.111 1.00 29.46 53 LEU C O 1
ATOM 5086 N N . GLY C 1 54 ? 16.634 -24.059 163.544 1.00 32.21 54 GLY C N 1
ATOM 5087 C CA . GLY C 1 54 ? 15.886 -24.581 162.411 1.00 36.21 54 GLY C CA 1
ATOM 5088 C C . GLY C 1 54 ? 14.599 -23.832 162.098 1.00 37.79 54 GLY C C 1
ATOM 5089 O O . GLY C 1 54 ? 13.840 -24.261 161.241 1.00 34.04 54 GLY C O 1
ATOM 5090 N N . GLY C 1 55 ? 14.357 -22.712 162.779 1.00 30.24 55 GLY C N 1
ATOM 5091 C CA . GLY C 1 55 ? 13.143 -21.943 162.579 1.00 33.47 55 GLY C CA 1
ATOM 5092 C C . GLY C 1 55 ? 13.003 -21.249 161.229 1.00 33.91 55 GLY C C 1
ATOM 5093 O O . GLY C 1 55 ? 11.885 -21.004 160.775 1.00 32.79 55 GLY C O 1
ATOM 5094 N N . SER C 1 56 ? 14.126 -20.937 160.586 1.00 28.41 56 SER C N 1
ATOM 5095 C CA . SER C 1 56 ? 14.094 -20.173 159.341 1.00 31.28 56 SER C CA 1
ATOM 5096 C C . SER C 1 56 ? 13.396 -21.017 158.277 1.00 26.52 56 SER C C 1
ATOM 5097 O O . SER C 1 56 ? 13.873 -22.105 157.934 1.00 29.17 56 SER C O 1
ATOM 5100 N N . SER C 1 57 ? 12.270 -20.524 157.771 1.00 29.70 57 SER C N 1
ATOM 5101 C CA . SER C 1 57 ? 11.381 -21.337 156.944 1.00 26.60 57 SER C CA 1
ATOM 5102 C C . SER C 1 57 ? 10.276 -20.480 156.350 1.00 27.85 57 SER C C 1
ATOM 5103 O O . SER C 1 57 ? 10.117 -19.321 156.723 1.00 25.80 57 SER C O 1
ATOM 5106 N N . PHE C 1 58 ? 9.504 -21.051 155.424 1.00 29.26 58 PHE C N 1
ATOM 5107 C CA . PHE C 1 58 ? 8.316 -20.376 154.925 1.00 27.40 58 PHE C CA 1
ATOM 5108 C C . PHE C 1 58 ? 7.334 -20.212 156.063 1.00 26.98 58 PHE C C 1
ATOM 5109 O O . PHE C 1 58 ? 6.649 -19.193 156.157 1.00 33.49 58 PHE C O 1
ATOM 5117 N N . ASN C 1 59 ? 7.249 -21.231 156.918 1.00 29.26 59 ASN C N 1
ATOM 5118 C CA . ASN C 1 59 ? 6.200 -21.245 157.934 1.00 27.16 59 ASN C CA 1
ATOM 5119 C C . ASN C 1 59 ? 6.354 -20.144 158.986 1.00 30.89 59 ASN C C 1
ATOM 5120 O O . ASN C 1 59 ? 5.361 -19.526 159.398 1.00 29.66 59 ASN C O 1
ATOM 5125 N N . TYR C 1 60 ? 7.594 -19.900 159.408 1.00 34.09 60 TYR C N 1
ATOM 5126 C CA . TYR C 1 60 ? 7.878 -18.936 160.482 1.00 32.35 60 TYR C CA 1
ATOM 5127 C C . TYR C 1 60 ? 8.566 -17.681 159.978 1.00 28.53 60 TYR C C 1
ATOM 5128 O O . TYR C 1 60 ? 8.589 -16.660 160.663 1.00 33.32 60 TYR C O 1
ATOM 5137 N N . GLY C 1 61 ? 9.109 -17.749 158.769 1.00 30.31 61 GLY C N 1
ATOM 5138 C CA . GLY C 1 61 ? 9.733 -16.588 158.162 1.00 26.95 61 GLY C CA 1
ATOM 5139 C C . GLY C 1 61 ? 11.209 -16.875 157.996 1.00 33.87 61 GLY C C 1
ATOM 5140 O O . GLY C 1 61 ? 11.836 -17.450 158.891 1.00 32.21 61 GLY C O 1
ATOM 5141 N N . PHE C 1 62 ? 11.763 -16.507 156.845 1.00 28.51 62 PHE C N 1
ATOM 5142 C CA . PHE C 1 62 ? 13.192 -16.725 156.611 1.00 30.47 62 PHE C CA 1
ATOM 5143 C C . PHE C 1 62 ? 14.048 -15.689 157.349 1.00 35.30 62 PHE C C 1
ATOM 5144 O O . PHE C 1 62 ? 13.651 -14.526 157.485 1.00 35.83 62 PHE C O 1
ATOM 5152 N N . SER C 1 63 ? 15.207 -16.126 157.833 1.00 33.49 63 SER C N 1
ATOM 5153 C CA . SER C 1 63 ? 16.171 -15.249 158.486 1.00 30.35 63 SER C CA 1
ATOM 5154 C C . SER C 1 63 ? 16.924 -14.468 157.429 1.00 28.46 63 SER C C 1
ATOM 5155 O O . SER C 1 63 ? 17.286 -15.021 156.399 1.00 34.11 63 SER C O 1
ATOM 5158 N N . LYS C 1 64 ? 17.186 -13.196 157.691 1.00 30.27 64 LYS C N 1
ATOM 5159 C CA . LYS C 1 64 ? 18.124 -12.438 156.874 1.00 34.01 64 LYS C CA 1
ATOM 5160 C C . LYS C 1 64 ? 19.548 -12.963 157.072 1.00 35.56 64 LYS C C 1
ATOM 5161 O O . LYS C 1 64 ? 20.308 -13.088 156.114 1.00 38.43 64 LYS C O 1
ATOM 5167 N N . THR C 1 65 ? 19.902 -13.261 158.324 1.00 35.16 65 THR C N 1
ATOM 5168 C CA . THR C 1 65 ? 21.220 -13.812 158.663 1.00 36.46 65 THR C CA 1
ATOM 5169 C C . THR C 1 65 ? 21.062 -15.183 159.339 1.00 33.59 65 THR C C 1
ATOM 5170 O O . THR C 1 65 ? 20.303 -15.320 160.301 1.00 37.68 65 THR C O 1
ATOM 5174 N N . PRO C 1 66 ? 21.764 -16.208 158.831 1.00 39.51 66 PRO C N 1
ATOM 5175 C CA . PRO C 1 66 ? 21.688 -17.542 159.446 1.00 35.17 66 PRO C CA 1
ATOM 5176 C C . PRO C 1 66 ? 21.968 -17.466 160.949 1.00 36.90 66 PRO C C 1
ATOM 5177 O O . PRO C 1 66 ? 22.958 -16.855 161.365 1.00 32.40 66 PRO C O 1
ATOM 5181 N N . GLU C 1 67 ? 21.083 -18.056 161.743 1.00 36.15 67 GLU C N 1
ATOM 5182 C CA . GLU C 1 67 ? 21.130 -17.926 163.198 1.00 36.83 67 GLU C CA 1
ATOM 5183 C C . GLU C 1 67 ? 22.471 -18.380 163.776 1.00 40.42 67 GLU C C 1
ATOM 5184 O O . GLU C 1 67 ? 22.978 -17.779 164.727 1.00 35.46 67 GLU C O 1
ATOM 5190 N N . GLN C 1 68 ? 23.044 -19.432 163.194 1.00 36.69 68 GLN C N 1
ATOM 5191 C CA . GLN C 1 68 ? 24.322 -19.964 163.664 1.00 35.84 68 GLN C CA 1
ATOM 5192 C C . GLN C 1 68 ? 25.442 -18.923 163.607 1.00 37.07 68 GLN C C 1
ATOM 5193 O O . GLN C 1 68 ? 26.278 -18.861 164.504 1.00 37.93 68 GLN C O 1
ATOM 5199 N N . GLU C 1 69 ? 25.453 -18.101 162.561 1.00 37.18 69 GLU C N 1
ATOM 5200 C CA . GLU C 1 69 ? 26.427 -17.010 162.461 1.00 41.95 69 GLU C CA 1
ATOM 5201 C C . GLU C 1 69 ? 26.198 -15.967 163.553 1.00 38.52 69 GLU C C 1
ATOM 5202 O O . GLU C 1 69 ? 27.147 -15.413 164.115 1.00 39.49 69 GLU C O 1
ATOM 5208 N N . LEU C 1 70 ? 24.935 -15.726 163.872 1.00 36.57 70 LEU C N 1
ATOM 5209 C CA . LEU C 1 70 ? 24.585 -14.775 164.922 1.00 35.78 70 LEU C CA 1
ATOM 5210 C C . LEU C 1 70 ? 24.959 -15.303 166.309 1.00 39.34 70 LEU C C 1
ATOM 5211 O O . LEU C 1 70 ? 25.396 -14.544 167.175 1.00 34.02 70 LEU C O 1
ATOM 5216 N N . ILE C 1 71 ? 24.767 -16.600 166.528 1.00 37.43 71 ILE C N 1
ATOM 5217 C CA . ILE C 1 71 ? 25.149 -17.196 167.801 1.00 34.59 71 ILE C CA 1
ATOM 5218 C C . ILE C 1 71 ? 26.657 -17.095 167.929 1.00 38.52 71 ILE C C 1
ATOM 5219 O O . ILE C 1 71 ? 27.189 -16.695 168.976 1.00 35.23 71 ILE C O 1
ATOM 5224 N N . LYS C 1 72 ? 27.341 -17.453 166.846 1.00 34.43 72 LYS C N 1
ATOM 5225 C CA . LYS C 1 72 ? 28.801 -17.409 166.824 1.00 37.49 72 LYS C CA 1
ATOM 5226 C C . LYS C 1 72 ? 29.315 -16.010 167.134 1.00 41.08 72 LYS C C 1
ATOM 5227 O O . LYS C 1 72 ? 30.242 -15.844 167.923 1.00 45.92 72 LYS C O 1
ATOM 5233 N N . LEU C 1 73 ? 28.700 -14.997 166.530 1.00 39.96 73 LEU C N 1
ATOM 5234 C CA . LEU C 1 73 ? 29.108 -13.619 166.776 1.00 35.71 73 LEU C CA 1
ATOM 5235 C C . LEU C 1 73 ? 28.789 -13.196 168.207 1.00 38.07 73 LEU C C 1
ATOM 5236 O O . LEU C 1 73 ? 29.582 -12.517 168.852 1.00 40.95 73 LEU C O 1
ATOM 5241 N N . ALA C 1 74 ? 27.618 -13.592 168.698 1.00 38.74 74 ALA C N 1
ATOM 5242 C CA . ALA C 1 74 ? 27.249 -13.299 170.079 1.00 39.31 74 ALA C CA 1
ATOM 5243 C C . ALA C 1 74 ? 28.264 -13.881 171.088 1.00 37.15 74 ALA C C 1
ATOM 5244 O O . ALA C 1 74 ? 28.684 -13.194 172.020 1.00 38.44 74 ALA C O 1
ATOM 5246 N N . ALA C 1 75 ? 28.656 -15.137 170.889 1.00 40.32 75 ALA C N 1
ATOM 5247 C CA . ALA C 1 75 ? 29.621 -15.788 171.773 1.00 42.42 75 ALA C CA 1
ATOM 5248 C C . ALA C 1 75 ? 30.999 -15.143 171.704 1.00 47.91 75 ALA C C 1
ATOM 5249 O O . ALA C 1 75 ? 31.740 -15.136 172.693 1.00 48.73 75 ALA C O 1
ATOM 5251 N N . ALA C 1 76 ? 31.355 -14.602 170.544 1.00 43.91 76 ALA C N 1
ATOM 5252 C CA . ALA C 1 76 ? 32.647 -13.929 170.428 1.00 43.76 76 ALA C CA 1
ATOM 5253 C C . ALA C 1 76 ? 32.569 -12.525 171.024 1.00 40.32 76 ALA C C 1
ATOM 5254 O O . ALA C 1 76 ? 33.578 -11.930 171.353 1.00 48.93 76 ALA C O 1
ATOM 5256 N N . THR C 1 77 ? 31.362 -11.997 171.179 1.00 43.30 77 THR C N 1
ATOM 5257 C CA . THR C 1 77 ? 31.231 -10.636 171.681 1.00 45.63 77 THR C CA 1
ATOM 5258 C C . THR C 1 77 ? 31.140 -10.576 173.202 1.00 45.09 77 THR C C 1
ATOM 5259 O O . THR C 1 77 ? 31.803 -9.761 173.831 1.00 47.83 77 THR C O 1
ATOM 5263 N N . ALA C 1 78 ? 30.304 -11.432 173.779 1.00 42.70 78 ALA C N 1
ATOM 5264 C CA . ALA C 1 78 ? 30.035 -11.415 175.213 1.00 45.09 78 ALA C CA 1
ATOM 5265 C C . ALA C 1 78 ? 31.270 -11.747 176.057 1.00 49.47 78 ALA C C 1
ATOM 5266 O O . ALA C 1 78 ? 31.997 -12.700 175.777 1.00 49.99 78 ALA C O 1
ATOM 5268 N N . LYS C 1 79 ? 31.503 -10.952 177.094 1.00 49.96 79 LYS C N 1
ATOM 5269 C CA . LYS C 1 79 ? 32.642 -11.191 177.977 1.00 52.00 79 LYS C CA 1
ATOM 5270 C C . LYS C 1 79 ? 32.223 -11.879 179.268 1.00 48.63 79 LYS C C 1
ATOM 5271 O O . LYS C 1 79 ? 32.964 -12.673 179.810 1.00 54.04 79 LYS C O 1
ATOM 5277 N N . GLU C 1 80 ? 31.024 -11.582 179.752 1.00 52.37 80 GLU C N 1
ATOM 5278 C CA . GLU C 1 80 ? 30.561 -12.187 180.995 1.00 54.54 80 GLU C CA 1
ATOM 5279 C C . GLU C 1 80 ? 29.277 -12.973 180.780 1.00 43.32 80 GLU C C 1
ATOM 5280 O O . GLU C 1 80 ? 29.080 -14.038 181.363 1.00 48.82 80 GLU C O 1
ATOM 5286 N N . ALA C 1 81 ? 28.408 -12.438 179.937 1.00 38.36 81 ALA C N 1
ATOM 5287 C CA . ALA C 1 81 ? 27.134 -13.072 179.635 1.00 39.90 81 ALA C CA 1
ATOM 5288 C C . ALA C 1 81 ? 27.354 -14.408 178.936 1.00 41.81 81 ALA C C 1
ATOM 5289 O O . ALA C 1 81 ? 28.291 -14.560 178.157 1.00 40.81 81 ALA C O 1
ATOM 5291 N N . ARG C 1 82 ? 26.492 -15.374 179.227 1.00 38.10 82 ARG C N 1
ATOM 5292 C CA . ARG C 1 82 ? 26.486 -16.627 178.479 1.00 41.00 82 ARG C CA 1
ATOM 5293 C C . ARG C 1 82 ? 25.447 -16.523 177.372 1.00 37.61 82 ARG C C 1
ATOM 5294 O O . ARG C 1 82 ? 24.420 -15.873 177.543 1.00 39.88 82 ARG C O 1
ATOM 5302 N N . ILE C 1 83 ? 25.724 -17.148 176.234 1.00 35.99 83 ILE C N 1
ATOM 5303 C CA . ILE C 1 83 ? 24.752 -17.172 175.151 1.00 39.04 83 ILE C CA 1
ATOM 5304 C C . ILE C 1 83 ? 23.862 -18.404 175.255 1.00 38.49 83 ILE C C 1
ATOM 5305 O O . ILE C 1 83 ? 24.350 -19.530 175.392 1.00 39.10 83 ILE C O 1
ATOM 5310 N N . ALA C 1 84 ? 22.554 -18.159 175.215 1.00 34.86 84 ALA C N 1
ATOM 5311 C CA . ALA C 1 84 ? 21.536 -19.187 175.230 1.00 36.17 84 ALA C CA 1
ATOM 5312 C C . ALA C 1 84 ? 20.943 -19.270 173.834 1.00 34.11 84 ALA C C 1
ATOM 5313 O O . ALA C 1 84 ? 21.058 -18.338 173.046 1.00 30.05 84 ALA C O 1
ATOM 5315 N N . PHE C 1 85 ? 20.331 -20.405 173.532 1.00 34.82 85 PHE C N 1
ATOM 5316 C CA . PHE C 1 85 ? 19.617 -20.564 172.277 1.00 36.38 85 PHE C CA 1
ATOM 5317 C C . PHE C 1 85 ? 18.433 -21.461 172.536 1.00 33.69 85 PHE C C 1
ATOM 5318 O O . PHE C 1 85 ? 18.458 -22.285 173.455 1.00 35.32 85 PHE C O 1
ATOM 5326 N N . LEU C 1 86 ? 17.398 -21.280 171.731 1.00 32.87 86 LEU C N 1
ATOM 5327 C CA . LEU C 1 86 ? 16.171 -22.026 171.871 1.00 34.29 86 LEU C CA 1
ATOM 5328 C C . LEU C 1 86 ? 16.121 -23.092 170.784 1.00 37.00 86 LEU C C 1
ATOM 5329 O O . LEU C 1 86 ? 16.629 -22.891 169.674 1.00 30.05 86 LEU C O 1
ATOM 5334 N N . MET C 1 87 ? 15.537 -24.237 171.107 1.00 32.49 87 MET C N 1
ATOM 5335 C CA . MET C 1 87 ? 15.180 -25.195 170.069 1.00 33.70 87 MET C CA 1
ATOM 5336 C C . MET C 1 87 ? 13.901 -25.924 170.432 1.00 34.38 87 MET C C 1
ATOM 5337 O O . MET C 1 87 ? 13.632 -26.211 171.604 1.00 35.84 87 MET C O 1
ATOM 5342 N N . LEU C 1 88 ? 13.115 -26.219 169.402 1.00 29.28 88 LEU C N 1
ATOM 5343 C CA . LEU C 1 88 ? 11.863 -26.931 169.558 1.00 31.69 88 LEU C CA 1
ATOM 5344 C C . LEU C 1 88 ? 12.048 -28.295 168.901 1.00 28.88 88 LEU C C 1
ATOM 5345 O O . LEU C 1 88 ? 12.368 -28.362 167.706 1.00 29.37 88 LEU C O 1
ATOM 5350 N N . PRO C 1 89 ? 11.860 -29.383 169.666 1.00 28.92 89 PRO C N 1
ATOM 5351 C CA . PRO C 1 89 ? 11.783 -30.680 168.974 1.00 30.01 89 PRO C CA 1
ATOM 5352 C C . PRO C 1 89 ? 10.639 -30.641 167.958 1.00 31.14 89 PRO C C 1
ATOM 5353 O O . PRO C 1 89 ? 9.600 -30.044 168.234 1.00 30.24 89 PRO C O 1
ATOM 5357 N N . GLY C 1 90 ? 10.856 -31.223 166.789 1.00 27.74 90 GLY C N 1
ATOM 5358 C CA . GLY C 1 90 ? 9.883 -31.141 165.708 1.00 31.23 90 GLY C CA 1
ATOM 5359 C C . GLY C 1 90 ? 10.160 -29.993 164.749 1.00 31.23 90 GLY C C 1
ATOM 5360 O O . GLY C 1 90 ? 9.586 -29.918 163.656 1.00 32.49 90 GLY C O 1
ATOM 5361 N N . VAL C 1 91 ? 11.037 -29.084 165.163 1.00 32.00 91 VAL C N 1
ATOM 5362 C CA . VAL C 1 91 ? 11.502 -28.001 164.302 1.00 27.04 91 VAL C CA 1
ATOM 5363 C C . VAL C 1 91 ? 13.019 -28.080 164.189 1.00 30.51 91 VAL C C 1
ATOM 5364 O O . VAL C 1 91 ? 13.560 -28.329 163.115 1.00 34.63 91 VAL C O 1
ATOM 5368 N N . GLY C 1 92 ? 13.710 -27.883 165.308 1.00 29.86 92 GLY C N 1
ATOM 5369 C CA . GLY C 1 92 ? 15.145 -28.115 165.323 1.00 33.36 92 GLY C CA 1
ATOM 5370 C C . GLY C 1 92 ? 15.490 -29.569 165.597 1.00 36.43 92 GLY C C 1
ATOM 5371 O O . GLY C 1 92 ? 14.619 -30.377 165.926 1.00 35.06 92 GLY C O 1
ATOM 5372 N N . THR C 1 93 ? 16.774 -29.902 165.481 1.00 31.46 93 THR C N 1
ATOM 5373 C CA . THR C 1 93 ? 17.241 -31.245 165.751 1.00 32.93 93 THR C CA 1
ATOM 5374 C C . THR C 1 93 ? 18.433 -31.223 166.711 1.00 34.54 93 THR C C 1
ATOM 5375 O O . THR C 1 93 ? 18.972 -30.167 167.055 1.00 33.87 93 THR C O 1
ATOM 5379 N N . LYS C 1 94 ? 18.841 -32.410 167.124 1.00 34.59 94 LYS C N 1
ATOM 5380 C CA . LYS C 1 94 ? 20.038 -32.584 167.918 1.00 40.50 94 LYS C CA 1
ATOM 5381 C C . LYS C 1 94 ? 21.277 -32.131 167.149 1.00 40.79 94 LYS C C 1
ATOM 5382 O O . LYS C 1 94 ? 22.229 -31.614 167.736 1.00 36.25 94 LYS C O 1
ATOM 5388 N N . ASP C 1 95 ? 21.270 -32.311 165.833 1.00 35.98 95 ASP C N 1
ATOM 5389 C CA . ASP C 1 95 ? 22.400 -31.846 165.044 1.00 35.43 95 ASP C CA 1
ATOM 5390 C C . ASP C 1 95 ? 22.540 -30.322 165.161 1.00 38.59 95 ASP C C 1
ATOM 5391 O O . ASP C 1 95 ? 23.661 -29.808 165.222 1.00 36.75 95 ASP C O 1
ATOM 5396 N N . ASP C 1 96 ? 21.407 -29.616 165.230 1.00 30.18 96 ASP C N 1
ATOM 5397 C CA . ASP C 1 96 ? 21.399 -28.160 165.397 1.00 33.53 96 ASP C CA 1
ATOM 5398 C C . ASP C 1 96 ? 21.951 -27.760 166.761 1.00 35.12 96 ASP C C 1
ATOM 5399 O O . ASP C 1 96 ? 22.673 -26.774 166.882 1.00 42.80 96 ASP C O 1
ATOM 5404 N N . ILE C 1 97 ? 21.576 -28.507 167.792 1.00 32.19 97 ILE C N 1
ATOM 5405 C CA . ILE C 1 97 ? 22.066 -28.229 169.134 1.00 29.85 97 ILE C CA 1
ATOM 5406 C C . ILE C 1 97 ? 23.588 -28.375 169.168 1.00 38.54 97 ILE C C 1
ATOM 5407 O O . ILE C 1 97 ? 24.287 -27.543 169.752 1.00 41.45 97 ILE C O 1
ATOM 5412 N N . LYS C 1 98 ? 24.110 -29.420 168.535 1.00 39.93 98 LYS C N 1
ATOM 5413 C CA . LYS C 1 98 ? 25.555 -29.621 168.540 1.00 42.83 98 LYS C CA 1
ATOM 5414 C C . LYS C 1 98 ? 26.254 -28.489 167.800 1.00 42.16 98 LYS C C 1
ATOM 5415 O O . LYS C 1 98 ? 27.302 -28.011 168.226 1.00 40.23 98 LYS C O 1
ATOM 5421 N N . GLU C 1 99 ? 25.673 -28.069 166.681 1.00 35.46 99 GLU C N 1
ATOM 5422 C CA . GLU C 1 99 ? 26.215 -26.952 165.920 1.00 39.01 99 GLU C CA 1
ATOM 5423 C C . GLU C 1 99 ? 26.225 -25.653 166.733 1.00 36.55 99 GLU C C 1
ATOM 5424 O O . GLU C 1 99 ? 27.205 -24.902 166.710 1.00 36.23 99 GLU C O 1
ATOM 5430 N N . ALA C 1 100 ? 25.141 -25.385 167.452 1.00 31.55 100 ALA C N 1
ATOM 5431 C CA . ALA C 1 100 ? 25.075 -24.189 168.278 1.00 31.29 100 ALA C CA 1
ATOM 5432 C C . ALA C 1 100 ? 26.126 -24.231 169.394 1.00 39.13 100 ALA C C 1
ATOM 5433 O O . ALA C 1 100 ? 26.755 -23.212 169.734 1.00 38.36 100 ALA C O 1
ATOM 5435 N N . ARG C 1 101 ? 26.309 -25.416 169.963 1.00 35.91 101 ARG C N 1
ATOM 5436 C CA . ARG C 1 101 ? 27.295 -25.603 171.009 1.00 38.40 101 ARG C CA 1
ATOM 5437 C C . ARG C 1 101 ? 28.669 -25.295 170.440 1.00 42.20 101 ARG C C 1
ATOM 5438 O O . ARG C 1 101 ? 29.467 -24.590 171.065 1.00 42.25 101 ARG C O 1
ATOM 5446 N N . ASP C 1 102 ? 28.946 -25.830 169.255 1.00 38.24 102 ASP C N 1
ATOM 5447 C CA . ASP C 1 102 ? 30.253 -25.627 168.631 1.00 44.23 102 ASP C CA 1
ATOM 5448 C C . ASP C 1 102 ? 30.495 -24.142 168.326 1.00 46.77 102 ASP C C 1
ATOM 5449 O O . ASP C 1 102 ? 31.640 -23.700 168.262 1.00 47.83 102 ASP C O 1
ATOM 5454 N N . ASN C 1 103 ? 29.413 -23.384 168.147 1.00 41.43 103 ASN C N 1
ATOM 5455 C CA . ASN C 1 103 ? 29.503 -21.947 167.885 1.00 46.22 103 ASN C CA 1
ATOM 5456 C C . ASN C 1 103 ? 29.520 -21.049 169.131 1.00 44.69 103 ASN C C 1
ATOM 5457 O O . ASN C 1 103 ? 29.521 -19.828 169.022 1.00 44.54 103 ASN C O 1
ATOM 5462 N N . GLY C 1 104 ? 29.530 -21.655 170.309 1.00 41.69 104 GLY C N 1
ATOM 5463 C CA . GLY C 1 104 ? 29.754 -20.902 171.526 1.00 39.71 104 GLY C CA 1
ATOM 5464 C C . GLY C 1 104 ? 28.540 -20.795 172.417 1.00 38.72 104 GLY C C 1
ATOM 5465 O O . GLY C 1 104 ? 28.625 -20.245 173.502 1.00 41.90 104 GLY C O 1
ATOM 5466 N N . GLY C 1 105 ? 27.397 -21.290 171.962 1.00 36.94 105 GLY C N 1
ATOM 5467 C CA . GLY C 1 105 ? 26.224 -21.314 172.821 1.00 41.32 105 GLY C CA 1
ATOM 5468 C C . GLY C 1 105 ? 26.531 -22.203 174.018 1.00 46.38 105 GLY C C 1
ATOM 5469 O O . GLY C 1 105 ? 27.149 -23.250 173.860 1.00 46.71 105 GLY C O 1
ATOM 5470 N N . SER C 1 106 ? 26.127 -21.794 175.216 1.00 33.44 106 SER C N 1
ATOM 5471 C CA . SER C 1 106 ? 26.425 -22.600 176.397 1.00 37.37 106 SER C CA 1
ATOM 5472 C C . SER C 1 106 ? 25.166 -22.908 177.206 1.00 37.00 106 SER C C 1
ATOM 5473 O O . SER C 1 106 ? 25.205 -23.665 178.175 1.00 35.75 106 SER C O 1
ATOM 5476 N N . ILE C 1 107 ? 24.047 -22.318 176.810 1.00 32.28 107 ILE C N 1
ATOM 5477 C CA . ILE C 1 107 ? 22.787 -22.627 177.468 1.00 34.96 107 ILE C CA 1
ATOM 5478 C C . ILE C 1 107 ? 21.779 -23.058 176.407 1.00 32.75 107 ILE C C 1
ATOM 5479 O O . ILE C 1 107 ? 21.458 -22.303 175.500 1.00 34.19 107 ILE C O 1
ATOM 5484 N N . CYS C 1 108 ? 21.289 -24.280 176.536 1.00 35.82 108 CYS C N 1
ATOM 5485 C CA . CYS C 1 108 ? 20.356 -24.832 175.560 1.00 32.43 108 CYS C CA 1
ATOM 5486 C C . CYS C 1 108 ? 18.954 -24.850 176.126 1.00 33.49 108 CYS C C 1
ATOM 5487 O O . CYS C 1 108 ? 18.690 -25.538 177.110 1.00 39.76 108 CYS C O 1
ATOM 5490 N N . ARG C 1 109 ? 18.046 -24.108 175.498 1.00 31.38 109 ARG C N 1
ATOM 5491 C CA . ARG C 1 109 ? 16.683 -24.013 175.988 1.00 37.11 109 ARG C CA 1
ATOM 5492 C C . ARG C 1 109 ? 15.760 -24.801 175.066 1.00 34.99 109 ARG C C 1
ATOM 5493 O O . ARG C 1 109 ? 15.578 -24.452 173.906 1.00 32.79 109 ARG C O 1
ATOM 5501 N N . ILE C 1 110 ? 15.195 -25.877 175.593 1.00 31.47 110 ILE C N 1
ATOM 5502 C CA . ILE C 1 110 ? 14.403 -26.794 174.778 1.00 28.16 110 ILE C CA 1
ATOM 5503 C C . ILE C 1 110 ? 12.943 -26.597 175.105 1.00 28.42 110 ILE C C 1
ATOM 5504 O O . ILE C 1 110 ? 12.554 -26.707 176.260 1.00 32.41 110 ILE C O 1
ATOM 5509 N N . ALA C 1 111 ? 12.142 -26.289 174.086 1.00 32.69 111 ALA C N 1
ATOM 5510 C CA . ALA C 1 111 ? 10.750 -25.899 174.276 1.00 33.14 111 ALA C CA 1
ATOM 5511 C C . ALA C 1 111 ? 9.804 -26.914 173.641 1.00 37.98 111 ALA C C 1
ATOM 5512 O O . ALA C 1 111 ? 10.029 -27.339 172.518 1.00 31.56 111 ALA C O 1
ATOM 5514 N N . THR C 1 112 ? 8.744 -27.284 174.352 1.00 35.17 112 THR C N 1
ATOM 5515 C CA . THR C 1 112 ? 7.705 -28.137 173.778 1.00 33.70 112 THR C CA 1
ATOM 5516 C C . THR C 1 112 ? 6.390 -27.550 174.196 1.00 36.84 112 THR C C 1
ATOM 5517 O O . THR C 1 112 ? 6.332 -26.763 175.151 1.00 29.19 112 THR C O 1
ATOM 5521 N N . HIS C 1 113 ? 5.327 -27.919 173.494 1.00 32.32 113 HIS C N 1
ATOM 5522 C CA . HIS C 1 113 ? 4.015 -27.539 173.966 1.00 33.39 113 HIS C CA 1
ATOM 5523 C C . HIS C 1 113 ? 3.894 -28.154 175.362 1.00 35.12 113 HIS C C 1
ATOM 5524 O O . HIS C 1 113 ? 4.441 -29.232 175.619 1.00 34.14 113 HIS C O 1
ATOM 5531 N N . CYS C 1 114 ? 3.224 -27.458 176.275 1.00 35.98 114 CYS C N 1
ATOM 5532 C CA . CYS C 1 114 ? 3.219 -27.874 177.680 1.00 35.19 114 CYS C CA 1
ATOM 5533 C C . CYS C 1 114 ? 2.774 -29.317 177.955 1.00 38.37 114 CYS C C 1
ATOM 5534 O O . CYS C 1 114 ? 3.088 -29.846 179.010 1.00 37.61 114 CYS C O 1
ATOM 5537 N N . THR C 1 115 ? 2.047 -29.944 177.024 1.00 34.41 115 THR C N 1
ATOM 5538 C CA . THR C 1 115 ? 1.567 -31.322 177.220 1.00 34.92 115 THR C CA 1
ATOM 5539 C C . THR C 1 115 ? 2.484 -32.372 176.588 1.00 34.21 115 THR C C 1
ATOM 5540 O O . THR C 1 115 ? 2.237 -33.578 176.689 1.00 37.80 115 THR C O 1
ATOM 5544 N N . GLU C 1 116 ? 3.548 -31.913 175.940 1.00 36.62 116 GLU C N 1
ATOM 5545 C CA . GLU C 1 116 ? 4.332 -32.783 175.079 1.00 34.43 116 GLU C CA 1
ATOM 5546 C C . GLU C 1 116 ? 5.800 -32.895 175.488 1.00 31.03 116 GLU C C 1
ATOM 5547 O O . GLU C 1 116 ? 6.662 -33.093 174.633 1.00 35.56 116 GLU C O 1
ATOM 5553 N N . ALA C 1 117 ? 6.084 -32.799 176.784 1.00 32.56 117 ALA C N 1
ATOM 5554 C CA . ALA C 1 117 ? 7.474 -32.835 177.257 1.00 37.54 117 ALA C CA 1
ATOM 5555 C C . ALA C 1 117 ? 8.239 -34.104 176.872 1.00 39.26 117 ALA C C 1
ATOM 5556 O O . ALA C 1 117 ? 9.467 -34.088 176.709 1.00 36.53 117 ALA C O 1
ATOM 5558 N N . ASP C 1 118 ? 7.529 -35.209 176.717 1.00 32.65 118 ASP C N 1
ATOM 5559 C CA . ASP C 1 118 ? 8.225 -36.453 176.431 1.00 33.01 118 ASP C CA 1
ATOM 5560 C C . ASP C 1 118 ? 8.972 -36.493 175.086 1.00 38.00 118 ASP C C 1
ATOM 5561 O O . ASP C 1 118 ? 9.838 -37.346 174.902 1.00 36.10 118 ASP C O 1
ATOM 5566 N N . VAL C 1 119 ? 8.691 -35.557 174.174 1.00 34.18 119 VAL C N 1
ATOM 5567 C CA . VAL C 1 119 ? 9.443 -35.511 172.913 1.00 33.84 119 VAL C CA 1
ATOM 5568 C C . VAL C 1 119 ? 10.842 -34.904 173.074 1.00 39.53 119 VAL C C 1
ATOM 5569 O O . VAL C 1 119 ? 11.693 -35.037 172.192 1.00 37.01 119 VAL C O 1
ATOM 5573 N N . SER C 1 120 ? 11.086 -34.271 174.217 1.00 38.59 120 SER C N 1
ATOM 5574 C CA . SER C 1 120 ? 12.353 -33.585 174.446 1.00 36.42 120 SER C CA 1
ATOM 5575 C C . SER C 1 120 ? 13.394 -34.396 175.219 1.00 37.04 120 SER C C 1
ATOM 5576 O O . SER C 1 120 ? 14.525 -33.941 175.394 1.00 40.19 120 SER C O 1
ATOM 5579 N N . ILE C 1 121 ? 13.015 -35.583 175.682 1.00 37.24 121 ILE C N 1
ATOM 5580 C CA . ILE C 1 121 ? 13.870 -36.379 176.565 1.00 40.05 121 ILE C CA 1
ATOM 5581 C C . ILE C 1 121 ? 15.269 -36.599 175.983 1.00 43.49 121 ILE C C 1
ATOM 5582 O O . ILE C 1 121 ? 16.265 -36.342 176.648 1.00 39.32 121 ILE C O 1
ATOM 5587 N N . GLN C 1 122 ? 15.342 -37.022 174.727 1.00 41.32 122 GLN C N 1
ATOM 5588 C CA . GLN C 1 122 ? 16.638 -37.245 174.092 1.00 46.48 122 GLN C CA 1
ATOM 5589 C C . GLN C 1 122 ? 17.411 -35.936 173.921 1.00 41.05 122 GLN C C 1
ATOM 5590 O O . GLN C 1 122 ? 18.634 -35.922 173.985 1.00 39.59 122 GLN C O 1
ATOM 5596 N N . HIS C 1 123 ? 16.695 -34.836 173.707 1.00 36.72 123 HIS C N 1
ATOM 5597 C CA . HIS C 1 123 ? 17.346 -33.541 173.525 1.00 38.70 123 HIS C CA 1
ATOM 5598 C C . HIS C 1 123 ? 18.056 -33.050 174.791 1.00 38.01 123 HIS C C 1
ATOM 5599 O O . HIS C 1 123 ? 19.212 -32.624 174.727 1.00 35.57 123 HIS C O 1
ATOM 5606 N N . PHE C 1 124 ? 17.379 -33.133 175.932 1.00 32.32 124 PHE C N 1
ATOM 5607 C CA . PHE C 1 124 ? 18.030 -32.824 177.206 1.00 36.39 124 PHE C CA 1
ATOM 5608 C C . PHE C 1 124 ? 19.249 -33.701 177.466 1.00 44.57 124 PHE C C 1
ATOM 5609 O O . PHE C 1 124 ? 20.277 -33.223 177.965 1.00 41.57 124 PHE C O 1
ATOM 5617 N N . GLY C 1 125 ? 19.133 -34.984 177.129 1.00 45.27 125 GLY C N 1
ATOM 5618 C CA . GLY C 1 125 ? 20.212 -35.928 177.355 1.00 46.64 125 GLY C CA 1
ATOM 5619 C C . GLY C 1 125 ? 21.445 -35.540 176.568 1.00 46.65 125 GLY C C 1
ATOM 5620 O O . GLY C 1 125 ? 22.557 -35.509 177.104 1.00 43.87 125 GLY C O 1
ATOM 5621 N N . LEU C 1 126 ? 21.242 -35.238 175.290 1.00 42.00 126 LEU C N 1
ATOM 5622 C CA . LEU C 1 126 ? 22.329 -34.818 174.414 1.00 41.00 126 LEU C CA 1
ATOM 5623 C C . LEU C 1 126 ? 22.947 -33.500 174.886 1.00 34.54 126 LEU C C 1
ATOM 5624 O O . LEU C 1 126 ? 24.171 -33.369 174.956 1.00 44.23 126 LEU C O 1
ATOM 5629 N N . ALA C 1 127 ? 22.092 -32.525 175.193 1.00 36.32 127 ALA C N 1
ATOM 5630 C CA . ALA C 1 127 ? 22.553 -31.217 175.630 1.00 40.68 127 ALA C CA 1
ATOM 5631 C C . ALA C 1 127 ? 23.483 -31.352 176.830 1.00 40.81 127 ALA C C 1
ATOM 5632 O O . ALA C 1 127 ? 24.574 -30.795 176.822 1.00 45.70 127 ALA C O 1
ATOM 5634 N N . ARG C 1 128 ? 23.070 -32.122 177.837 1.00 39.57 128 ARG C N 1
ATOM 5635 C CA . ARG C 1 128 ? 23.910 -32.337 179.025 1.00 44.39 128 ARG C CA 1
ATOM 5636 C C . ARG C 1 128 ? 25.230 -33.034 178.685 1.00 46.47 128 ARG C C 1
ATOM 5637 O O . ARG C 1 128 ? 26.283 -32.725 179.264 1.00 46.31 128 ARG C O 1
ATOM 5645 N N . GLU C 1 129 ? 25.180 -33.974 177.748 1.00 39.16 129 GLU C N 1
ATOM 5646 C CA . GLU C 1 129 ? 26.388 -34.700 177.350 1.00 41.56 129 GLU C CA 1
ATOM 5647 C C . GLU C 1 129 ? 27.377 -33.790 176.627 1.00 40.06 129 GLU C C 1
ATOM 5648 O O . GLU C 1 129 ? 28.583 -34.020 176.680 1.00 45.56 129 GLU C O 1
ATOM 5654 N N . LEU C 1 130 ? 26.863 -32.762 175.957 1.00 38.06 130 LEU C N 1
ATOM 5655 C CA . LEU C 1 130 ? 27.712 -31.777 175.292 1.00 42.42 130 LEU C CA 1
ATOM 5656 C C . LEU C 1 130 ? 28.211 -30.706 176.267 1.00 45.05 130 LEU C C 1
ATOM 5657 O O . LEU C 1 130 ? 28.895 -29.760 175.869 1.00 47.60 130 LEU C O 1
ATOM 5662 N N . GLY C 1 131 ? 27.857 -30.845 177.540 1.00 45.92 131 GLY C N 1
ATOM 5663 C CA . GLY C 1 131 ? 28.268 -29.876 178.543 1.00 47.61 131 GLY C CA 1
ATOM 5664 C C . GLY C 1 131 ? 27.513 -28.553 178.487 1.00 46.90 131 GLY C C 1
ATOM 5665 O O . GLY C 1 131 ? 27.988 -27.550 179.003 1.00 41.13 131 GLY C O 1
ATOM 5666 N N . LEU C 1 132 ? 26.343 -28.548 177.851 1.00 36.51 132 LEU C N 1
ATOM 5667 C CA . LEU C 1 132 ? 25.467 -27.384 177.817 1.00 35.25 132 LEU C CA 1
ATOM 5668 C C . LEU C 1 132 ? 24.628 -27.337 179.075 1.00 40.10 132 LEU C C 1
ATOM 5669 O O . LEU C 1 132 ? 24.150 -28.366 179.538 1.00 37.60 132 LEU C O 1
ATOM 5674 N N . GLU C 1 133 ? 24.420 -26.145 179.619 1.00 36.42 133 GLU C N 1
ATOM 5675 C CA . GLU C 1 133 ? 23.434 -25.986 180.675 1.00 37.05 133 GLU C CA 1
ATOM 5676 C C . GLU C 1 133 ? 22.062 -26.099 180.022 1.00 41.35 133 GLU C C 1
ATOM 5677 O O . GLU C 1 133 ? 21.872 -25.640 178.903 1.00 38.26 133 GLU C O 1
ATOM 5683 N N . THR C 1 134 ? 21.102 -26.697 180.717 1.00 42.90 134 THR C N 1
ATOM 5684 C CA . THR C 1 134 ? 19.793 -26.918 180.122 1.00 37.10 134 THR C CA 1
ATOM 5685 C C . THR C 1 134 ? 18.690 -26.116 180.783 1.00 38.62 134 THR C C 1
ATOM 5686 O O . THR C 1 134 ? 18.693 -25.888 181.991 1.00 36.70 134 THR C O 1
ATOM 5690 N N . VAL C 1 135 ? 17.745 -25.688 179.957 1.00 33.81 135 VAL C N 1
ATOM 5691 C CA . VAL C 1 135 ? 16.541 -25.019 180.412 1.00 29.91 135 VAL C CA 1
ATOM 5692 C C . VAL C 1 135 ? 15.416 -25.640 179.578 1.00 35.52 135 VAL C C 1
ATOM 5693 O O . VAL C 1 135 ? 15.610 -25.939 178.400 1.00 34.27 135 VAL C O 1
ATOM 5697 N N . GLY C 1 136 ? 14.267 -25.888 180.193 1.00 32.13 136 GLY C N 1
ATOM 5698 C CA . GLY C 1 136 ? 13.123 -26.408 179.466 1.00 32.86 136 GLY C CA 1
ATOM 5699 C C . GLY C 1 136 ? 11.979 -25.417 179.472 1.00 35.17 136 GLY C C 1
ATOM 5700 O O . GLY C 1 136 ? 11.728 -24.771 180.492 1.00 36.64 136 GLY C O 1
ATOM 5701 N N . PHE C 1 137 ? 11.308 -25.274 178.325 1.00 32.28 137 PHE C N 1
ATOM 5702 C CA . PHE C 1 137 ? 10.135 -24.415 178.195 1.00 29.36 137 PHE C CA 1
ATOM 5703 C C . PHE C 1 137 ? 8.870 -25.255 178.011 1.00 33.86 137 PHE C C 1
ATOM 5704 O O . PHE C 1 137 ? 8.793 -26.098 177.120 1.00 33.57 137 PHE C O 1
ATOM 5712 N N . LEU C 1 138 ? 7.881 -25.020 178.859 1.00 33.68 138 LEU C N 1
ATOM 5713 C CA . LEU C 1 138 ? 6.570 -25.619 178.689 1.00 35.22 138 LEU C CA 1
ATOM 5714 C C . LEU C 1 138 ? 5.654 -24.532 178.118 1.00 31.99 138 LEU C C 1
ATOM 5715 O O . LEU C 1 138 ? 5.124 -23.706 178.848 1.00 30.65 138 LEU C O 1
ATOM 5720 N N . MET C 1 139 ? 5.506 -24.527 176.799 1.00 32.61 139 MET C N 1
ATOM 5721 C CA . MET C 1 139 ? 4.839 -23.427 176.109 1.00 33.78 139 MET C CA 1
ATOM 5722 C C . MET C 1 139 ? 3.325 -23.476 176.242 1.00 31.42 139 MET C C 1
ATOM 5723 O O . MET C 1 139 ? 2.751 -24.550 176.414 1.00 35.23 139 MET C O 1
ATOM 5728 N N . MET C 1 140 ? 2.697 -22.304 176.148 1.00 31.57 140 MET C N 1
ATOM 5729 C CA . MET C 1 140 ? 1.246 -22.179 176.227 1.00 32.32 140 MET C CA 1
ATOM 5730 C C . MET C 1 140 ? 0.721 -22.724 177.547 1.00 34.82 140 MET C C 1
ATOM 5731 O O . MET C 1 140 ? -0.291 -23.423 177.584 1.00 33.88 140 MET C O 1
ATOM 5736 N N . ALA C 1 141 ? 1.394 -22.364 178.639 1.00 32.76 141 ALA C N 1
ATOM 5737 C CA . ALA C 1 141 ? 1.134 -22.964 179.953 1.00 31.51 141 ALA C CA 1
ATOM 5738 C C . ALA C 1 141 ? -0.227 -22.618 180.540 1.00 33.90 141 ALA C C 1
ATOM 5739 O O . ALA C 1 141 ? -0.648 -23.223 181.528 1.00 37.69 141 ALA C O 1
ATOM 5741 N N . HIS C 1 142 ? -0.917 -21.647 179.949 1.00 34.98 142 HIS C N 1
ATOM 5742 C CA . HIS C 1 142 ? -2.261 -21.307 180.411 1.00 31.62 142 HIS C CA 1
ATOM 5743 C C . HIS C 1 142 ? -3.277 -22.397 180.043 1.00 33.48 142 HIS C C 1
ATOM 5744 O O . HIS C 1 142 ? -4.340 -22.487 180.656 1.00 42.20 142 HIS C O 1
ATOM 5751 N N . THR C 1 143 ? -2.958 -23.231 179.057 1.00 37.64 143 THR C N 1
ATOM 5752 C CA . THR C 1 143 ? -3.929 -24.224 178.575 1.00 43.38 143 THR C CA 1
ATOM 5753 C C . THR C 1 143 ? -4.167 -25.429 179.485 1.00 42.27 143 THR C C 1
ATOM 5754 O O . THR C 1 143 ? -5.115 -26.181 179.271 1.00 39.03 143 THR C O 1
ATOM 5758 N N . ILE C 1 144 ? -3.316 -25.628 180.485 1.00 37.03 144 ILE C N 1
ATOM 5759 C CA . ILE C 1 144 ? -3.502 -26.754 181.405 1.00 35.75 144 ILE C CA 1
ATOM 5760 C C . ILE C 1 144 ? -3.332 -26.356 182.865 1.00 39.10 144 ILE C C 1
ATOM 5761 O O . ILE C 1 144 ? -2.762 -25.308 183.172 1.00 37.97 144 ILE C O 1
ATOM 5766 N N . ALA C 1 145 ? -3.838 -27.203 183.757 1.00 40.74 145 ALA C N 1
ATOM 5767 C CA . ALA C 1 145 ? -3.825 -26.927 185.184 1.00 44.02 145 ALA C CA 1
ATOM 5768 C C . ALA C 1 145 ? -2.422 -27.102 185.762 1.00 45.44 145 ALA C C 1
ATOM 5769 O O . ALA C 1 145 ? -1.620 -27.870 185.220 1.00 42.39 145 ALA C O 1
ATOM 5771 N N . PRO C 1 146 ? -2.123 -26.392 186.867 1.00 39.94 146 PRO C N 1
ATOM 5772 C CA . PRO C 1 146 ? -0.809 -26.454 187.527 1.00 45.75 146 PRO C CA 1
ATOM 5773 C C . PRO C 1 146 ? -0.274 -27.869 187.791 1.00 42.87 146 PRO C C 1
ATOM 5774 O O . PRO C 1 146 ? 0.896 -28.125 187.510 1.00 44.45 146 PRO C O 1
ATOM 5778 N N . GLU C 1 147 ? -1.102 -28.771 188.308 1.00 45.06 147 GLU C N 1
ATOM 5779 C CA . GLU C 1 147 ? -0.630 -30.124 188.636 1.00 46.82 147 GLU C CA 1
ATOM 5780 C C . GLU C 1 147 ? -0.214 -30.882 187.379 1.00 46.79 147 GLU C C 1
ATOM 5781 O O . GLU C 1 147 ? 0.738 -31.663 187.394 1.00 48.43 147 GLU C O 1
ATOM 5787 N N . LYS C 1 148 ? -0.935 -30.647 186.288 1.00 42.60 148 LYS C N 1
ATOM 5788 C CA . LYS C 1 148 ? -0.626 -31.278 185.013 1.00 44.23 148 LYS C CA 1
ATOM 5789 C C . LYS C 1 148 ? 0.678 -30.723 184.447 1.00 42.51 148 LYS C C 1
ATOM 5790 O O . LYS C 1 148 ? 1.491 -31.458 183.884 1.00 40.01 148 LYS C O 1
ATOM 5796 N N . LEU C 1 149 ? 0.876 -29.420 184.598 1.00 45.24 149 LEU C N 1
ATOM 5797 C CA . LEU C 1 149 ? 2.102 -28.782 184.131 1.00 41.18 149 LEU C CA 1
ATOM 5798 C C . LEU C 1 149 ? 3.299 -29.298 184.935 1.00 37.72 149 LEU C C 1
ATOM 5799 O O . LEU C 1 149 ? 4.400 -29.486 184.402 1.00 35.69 149 LEU C O 1
ATOM 5804 N N . ALA C 1 150 ? 3.081 -29.527 186.225 1.00 42.56 150 ALA C N 1
ATOM 5805 C CA . ALA C 1 150 ? 4.151 -29.993 187.107 1.00 40.13 150 ALA C CA 1
ATOM 5806 C C . ALA C 1 150 ? 4.613 -31.406 186.733 1.00 38.67 150 ALA C C 1
ATOM 5807 O O . ALA C 1 150 ? 5.802 -31.732 186.823 1.00 40.47 150 ALA C O 1
ATOM 5809 N N . ALA C 1 151 ? 3.678 -32.237 186.290 1.00 39.89 151 ALA C N 1
ATOM 5810 C CA . ALA C 1 151 ? 4.018 -33.586 185.841 1.00 43.05 151 ALA C CA 1
ATOM 5811 C C . ALA C 1 151 ? 4.891 -33.547 184.581 1.00 41.31 151 ALA C C 1
ATOM 5812 O O . ALA C 1 151 ? 5.796 -34.373 184.415 1.00 39.35 151 ALA C O 1
ATOM 5814 N N . GLN C 1 152 ? 4.630 -32.576 183.704 1.00 39.35 152 GLN C N 1
ATOM 5815 C CA . GLN C 1 152 ? 5.414 -32.425 182.478 1.00 34.22 152 GLN C CA 1
ATOM 5816 C C . GLN C 1 152 ? 6.795 -31.878 182.789 1.00 32.96 152 GLN C C 1
ATOM 5817 O O . GLN C 1 152 ? 7.787 -32.274 182.172 1.00 34.94 152 GLN C O 1
ATOM 5823 N N . ALA C 1 153 ? 6.851 -30.965 183.751 1.00 37.33 153 ALA C N 1
ATOM 5824 C CA . ALA C 1 153 ? 8.118 -30.453 184.267 1.00 40.29 153 ALA C CA 1
ATOM 5825 C C . ALA C 1 153 ? 8.971 -31.583 184.842 1.00 41.10 153 ALA C C 1
ATOM 5826 O O . ALA C 1 153 ? 10.194 -31.621 184.650 1.00 39.71 153 ALA C O 1
ATOM 5828 N N . ARG C 1 154 ? 8.325 -32.505 185.544 1.00 35.24 154 ARG C N 1
ATOM 5829 C CA . ARG C 1 154 ? 9.034 -33.652 186.108 1.00 36.50 154 ARG C CA 1
ATOM 5830 C C . ARG C 1 154 ? 9.630 -34.521 185.003 1.00 44.17 154 ARG C C 1
ATOM 5831 O O . ARG C 1 154 ? 10.709 -35.088 185.167 1.00 42.89 154 ARG C O 1
ATOM 5839 N N . ILE C 1 155 ? 8.936 -34.625 183.876 1.00 43.32 155 ILE C N 1
ATOM 5840 C CA . ILE C 1 155 ? 9.479 -35.363 182.743 1.00 43.08 155 ILE C CA 1
ATOM 5841 C C . ILE C 1 155 ? 10.777 -34.709 182.263 1.00 39.46 155 ILE C C 1
ATOM 5842 O O . ILE C 1 155 ? 11.761 -35.391 182.003 1.00 42.61 155 ILE C O 1
ATOM 5847 N N . MET C 1 156 ? 10.773 -33.383 182.140 1.00 36.76 156 MET C N 1
ATOM 5848 C CA . MET C 1 156 ? 11.960 -32.671 181.669 1.00 33.16 156 MET C CA 1
ATOM 5849 C C . MET C 1 156 ? 13.087 -32.788 182.689 1.00 36.66 156 MET C C 1
ATOM 5850 O O . MET C 1 156 ? 14.234 -33.062 182.329 1.00 38.80 156 MET C O 1
ATOM 5855 N N . ALA C 1 157 ? 12.745 -32.581 183.957 1.00 34.75 157 ALA C N 1
ATOM 5856 C CA . ALA C 1 157 ? 13.702 -32.718 185.055 1.00 41.47 157 ALA C CA 1
ATOM 5857 C C . ALA C 1 157 ? 14.401 -34.070 185.049 1.00 44.66 157 ALA C C 1
ATOM 5858 O O . ALA C 1 157 ? 15.630 -34.144 185.132 1.00 45.71 157 ALA C O 1
ATOM 5860 N N . ASP C 1 158 ? 13.616 -35.140 184.958 1.00 44.48 158 ASP C N 1
ATOM 5861 C CA . ASP C 1 158 ? 14.178 -36.491 184.919 1.00 47.01 158 ASP C CA 1
ATOM 5862 C C . ASP C 1 158 ? 15.083 -36.720 183.715 1.00 42.84 158 ASP C C 1
ATOM 5863 O O . ASP C 1 158 ? 15.955 -37.567 183.761 1.00 45.23 158 ASP C O 1
ATOM 5868 N N . ALA C 1 159 ? 14.882 -35.957 182.648 1.00 40.82 159 ALA C N 1
ATOM 5869 C CA . ALA C 1 159 ? 15.672 -36.131 181.430 1.00 39.72 159 ALA C CA 1
ATOM 5870 C C . ALA C 1 159 ? 16.994 -35.373 181.455 1.00 38.75 159 ALA C C 1
ATOM 5871 O O . ALA C 1 159 ? 17.820 -35.539 180.567 1.00 40.69 159 ALA C O 1
ATOM 5873 N N . GLY C 1 160 ? 17.183 -34.520 182.455 1.00 44.17 160 GLY C N 1
ATOM 5874 C CA . GLY C 1 160 ? 18.405 -33.742 182.558 1.00 41.62 160 GLY C CA 1
ATOM 5875 C C . GLY C 1 160 ? 18.176 -32.236 182.577 1.00 37.97 160 GLY C C 1
ATOM 5876 O O . GLY C 1 160 ? 19.126 -31.453 182.558 1.00 40.21 160 GLY C O 1
ATOM 5877 N N . CYS C 1 161 ? 16.922 -31.818 182.630 1.00 39.41 161 CYS C N 1
ATOM 5878 C CA . CYS C 1 161 ? 16.629 -30.382 182.585 1.00 37.82 161 CYS C CA 1
ATOM 5879 C C . CYS C 1 161 ? 16.971 -29.723 183.921 1.00 42.61 161 CYS C C 1
ATOM 5880 O O . CYS C 1 161 ? 16.549 -30.195 184.978 1.00 44.33 161 CYS C O 1
ATOM 5883 N N . GLN C 1 162 ? 17.737 -28.637 183.868 1.00 40.78 162 GLN C N 1
ATOM 5884 C CA . GLN C 1 162 ? 18.192 -27.951 185.081 1.00 41.19 162 GLN C CA 1
ATOM 5885 C C . GLN C 1 162 ? 17.254 -26.835 185.545 1.00 41.83 162 GLN C C 1
ATOM 5886 O O . GLN C 1 162 ? 17.302 -26.413 186.699 1.00 42.46 162 GLN C O 1
ATOM 5892 N N . CYS C 1 163 ? 16.379 -26.376 184.654 1.00 40.01 163 CYS C N 1
ATOM 5893 C CA . CYS C 1 163 ? 15.396 -25.357 185.020 1.00 37.25 163 CYS C CA 1
ATOM 5894 C C . CYS C 1 163 ? 14.213 -25.429 184.078 1.00 35.88 163 CYS C C 1
ATOM 5895 O O . CYS C 1 163 ? 14.382 -25.313 182.869 1.00 38.37 163 CYS C O 1
ATOM 5898 N N . VAL C 1 164 ? 13.022 -25.620 184.637 1.00 36.27 164 VAL C N 1
ATOM 5899 C CA . VAL C 1 164 ? 11.807 -25.672 183.835 1.00 33.37 164 VAL C CA 1
ATOM 5900 C C . VAL C 1 164 ? 11.031 -24.373 183.970 1.00 35.56 164 VAL C C 1
ATOM 5901 O O . VAL C 1 164 ? 10.746 -23.921 185.074 1.00 33.58 164 VAL C O 1
ATOM 5905 N N . TYR C 1 165 ? 10.686 -23.789 182.830 1.00 31.58 165 TYR C N 1
ATOM 5906 C CA . TYR C 1 165 ? 9.980 -22.523 182.783 1.00 35.58 165 TYR C CA 1
ATOM 5907 C C . TYR C 1 165 ? 8.487 -22.742 182.608 1.00 36.24 165 TYR C C 1
ATOM 5908 O O . TYR C 1 165 ? 8.049 -23.597 181.818 1.00 36.23 165 TYR C O 1
ATOM 5917 N N . VAL C 1 166 ? 7.712 -21.979 183.363 1.00 35.39 166 VAL C N 1
ATOM 5918 C CA . VAL C 1 166 ? 6.321 -21.732 183.028 1.00 32.08 166 VAL C CA 1
ATOM 5919 C C . VAL C 1 166 ? 6.306 -20.672 181.943 1.00 35.25 166 VAL C C 1
ATOM 5920 O O . VAL C 1 166 ? 6.868 -19.606 182.117 1.00 34.74 166 VAL C O 1
ATOM 5924 N N . VAL C 1 167 ? 5.721 -20.985 180.791 1.00 32.30 167 VAL C N 1
ATOM 5925 C CA . VAL C 1 167 ? 5.830 -20.075 179.667 1.00 29.02 167 VAL C CA 1
ATOM 5926 C C . VAL C 1 167 ? 4.466 -19.619 179.204 1.00 34.48 167 VAL C C 1
ATOM 5927 O O . VAL C 1 167 ? 3.714 -20.389 178.610 1.00 32.92 167 VAL C O 1
ATOM 5931 N N . ASP C 1 168 ? 4.164 -18.357 179.495 1.00 32.99 168 ASP C N 1
ATOM 5932 C CA . ASP C 1 168 ? 2.941 -17.734 179.040 1.00 34.05 168 ASP C CA 1
ATOM 5933 C C . ASP C 1 168 ? 3.115 -17.200 177.630 1.00 31.95 168 ASP C C 1
ATOM 5934 O O . ASP C 1 168 ? 3.208 -15.987 177.411 1.00 31.19 168 ASP C O 1
ATOM 5939 N N . SER C 1 169 ? 3.137 -18.130 176.683 1.00 33.52 169 SER C N 1
ATOM 5940 C CA . SER C 1 169 ? 3.337 -17.855 175.263 1.00 32.53 169 SER C CA 1
ATOM 5941 C C . SER C 1 169 ? 2.323 -16.889 174.666 1.00 30.60 169 SER C C 1
ATOM 5942 O O . SER C 1 169 ? 2.619 -16.183 173.697 1.00 31.71 169 SER C O 1
ATOM 5945 N N . ALA C 1 170 ? 1.116 -16.888 175.226 1.00 33.33 170 ALA C N 1
ATOM 5946 C CA . ALA C 1 170 ? 0.010 -16.128 174.661 1.00 38.12 170 ALA C CA 1
ATOM 5947 C C . ALA C 1 170 ? -0.256 -14.872 175.466 1.00 36.51 170 ALA C C 1
ATOM 5948 O O . ALA C 1 170 ? -1.149 -14.096 175.133 1.00 31.58 170 ALA C O 1
ATOM 5950 N N . GLY C 1 171 ? 0.508 -14.689 176.539 1.00 33.20 171 GLY C N 1
ATOM 5951 C CA . GLY C 1 171 ? 0.363 -13.522 177.378 1.00 31.03 171 GLY C CA 1
ATOM 5952 C C . GLY C 1 171 ? -1.006 -13.529 178.020 1.00 33.10 171 GLY C C 1
ATOM 5953 O O . GLY C 1 171 ? -1.619 -12.482 178.220 1.00 37.79 171 GLY C O 1
ATOM 5954 N N . ALA C 1 172 ? -1.474 -14.723 178.364 1.00 31.78 172 ALA C N 1
ATOM 5955 C CA . ALA C 1 172 ? -2.869 -14.910 178.765 1.00 32.95 172 ALA C CA 1
ATOM 5956 C C . ALA C 1 172 ? -3.054 -15.108 180.263 1.00 38.07 172 ALA C C 1
ATOM 5957 O O . ALA C 1 172 ? -4.178 -15.090 180.765 1.00 41.18 172 ALA C O 1
ATOM 5959 N N . LEU C 1 173 ? -1.955 -15.300 180.981 1.00 37.07 173 LEU C N 1
ATOM 5960 C CA . LEU C 1 173 ? -2.036 -15.564 182.413 1.00 38.40 173 LEU C CA 1
ATOM 5961 C C . LEU C 1 173 ? -2.136 -14.291 183.229 1.00 38.24 173 LEU C C 1
ATOM 5962 O O . LEU C 1 173 ? -1.510 -13.279 182.907 1.00 38.87 173 LEU C O 1
ATOM 5967 N N . VAL C 1 174 ? -2.929 -14.358 184.293 1.00 39.54 174 VAL C N 1
ATOM 5968 C CA . VAL C 1 174 ? -3.079 -13.253 185.213 1.00 46.44 174 VAL C CA 1
ATOM 5969 C C . VAL C 1 174 ? -2.596 -13.602 186.636 1.00 54.34 174 VAL C C 1
ATOM 5970 O O . VAL C 1 174 ? -3.230 -14.387 187.339 1.00 51.09 174 VAL C O 1
ATOM 5974 N N . LEU C 1 175 ? -1.466 -13.017 187.030 1.00 50.52 175 LEU C N 1
ATOM 5975 C CA . LEU C 1 175 ? -1.023 -12.953 188.432 1.00 47.67 175 LEU C CA 1
ATOM 5976 C C . LEU C 1 175 ? -1.045 -14.278 189.205 1.00 49.10 175 LEU C C 1
ATOM 5977 O O . LEU C 1 175 ? -0.051 -15.003 189.211 1.00 48.71 175 LEU C O 1
ATOM 5982 N N . ASP C 1 176 ? -2.160 -14.596 189.858 1.00 51.34 176 ASP C N 1
ATOM 5983 C CA . ASP C 1 176 ? -2.257 -15.859 190.597 1.00 51.40 176 ASP C CA 1
ATOM 5984 C C . ASP C 1 176 ? -2.129 -17.081 189.690 1.00 50.33 176 ASP C C 1
ATOM 5985 O O . ASP C 1 176 ? -1.610 -18.113 190.111 1.00 51.09 176 ASP C O 1
ATOM 5990 N N . GLY C 1 177 ? -2.601 -16.957 188.450 1.00 39.93 177 GLY C N 1
ATOM 5991 C CA . GLY C 1 177 ? -2.432 -18.004 187.457 1.00 36.56 177 GLY C CA 1
ATOM 5992 C C . GLY C 1 177 ? -0.971 -18.327 187.198 1.00 39.58 177 GLY C C 1
ATOM 5993 O O . GLY C 1 177 ? -0.621 -19.472 186.921 1.00 39.85 177 GLY C O 1
ATOM 5994 N N . VAL C 1 178 ? -0.110 -17.316 187.284 1.00 39.73 178 VAL C N 1
ATOM 5995 C CA . VAL C 1 178 ? 1.327 -17.538 187.157 1.00 41.62 178 VAL C CA 1
ATOM 5996 C C . VAL C 1 178 ? 1.879 -18.160 188.450 1.00 47.69 178 VAL C C 1
ATOM 5997 O O . VAL C 1 178 ? 2.625 -19.143 188.415 1.00 48.86 178 VAL C O 1
ATOM 6001 N N . ALA C 1 179 ? 1.489 -17.589 189.585 1.00 42.38 179 ALA C N 1
ATOM 6002 C CA . ALA C 1 179 ? 1.948 -18.053 190.891 1.00 41.93 179 ALA C CA 1
ATOM 6003 C C . ALA C 1 179 ? 1.583 -19.505 191.180 1.00 46.08 179 ALA C C 1
ATOM 6004 O O . ALA C 1 179 ? 2.390 -20.245 191.754 1.00 41.82 179 ALA C O 1
ATOM 6006 N N . ASP C 1 180 ? 0.366 -19.898 190.808 1.00 46.64 180 ASP C N 1
ATOM 6007 C CA . ASP C 1 180 ? -0.111 -21.254 191.044 1.00 47.28 180 ASP C CA 1
ATOM 6008 C C . ASP C 1 180 ? 0.707 -22.250 190.237 1.00 43.27 180 ASP C C 1
ATOM 6009 O O . ASP C 1 180 ? 1.020 -23.344 190.703 1.00 46.58 180 ASP C O 1
ATOM 6014 N N . ARG C 1 181 ? 1.055 -21.857 189.021 1.00 38.83 181 ARG C N 1
ATOM 6015 C CA . ARG C 1 181 ? 1.826 -22.723 188.140 1.00 43.76 181 ARG C CA 1
ATOM 6016 C C . ARG C 1 181 ? 3.276 -22.837 188.596 1.00 39.40 181 ARG C C 1
ATOM 6017 O O . ARG C 1 181 ? 3.837 -23.940 188.633 1.00 37.84 181 ARG C O 1
ATOM 6025 N N . VAL C 1 182 ? 3.872 -21.700 188.951 1.00 36.27 182 VAL C N 1
ATOM 6026 C CA . VAL C 1 182 ? 5.251 -21.685 189.437 1.00 38.87 182 VAL C CA 1
ATOM 6027 C C . VAL C 1 182 ? 5.388 -22.476 190.739 1.00 41.12 182 VAL C C 1
ATOM 6028 O O . VAL C 1 182 ? 6.285 -23.309 190.880 1.00 42.83 182 VAL C O 1
ATOM 6032 N N . SER C 1 183 ? 4.486 -22.234 191.684 1.00 40.73 183 SER C N 1
ATOM 6033 C CA . SER C 1 183 ? 4.545 -22.934 192.962 1.00 44.83 183 SER C CA 1
ATOM 6034 C C . SER C 1 183 ? 4.346 -24.437 192.785 1.00 47.11 183 SER C C 1
ATOM 6035 O O . SER C 1 183 ? 4.995 -25.224 193.463 1.00 43.98 183 SER C O 1
ATOM 6038 N N . ALA C 1 184 ? 3.460 -24.835 191.872 1.00 42.52 184 ALA C N 1
ATOM 6039 C CA . ALA C 1 184 ? 3.249 -26.258 191.605 1.00 46.47 184 ALA C CA 1
ATOM 6040 C C . ALA C 1 184 ? 4.532 -26.924 191.098 1.00 47.67 184 ALA C C 1
ATOM 6041 O O . ALA C 1 184 ? 4.881 -28.027 191.527 1.00 46.29 184 ALA C O 1
ATOM 6043 N N . LEU C 1 185 ? 5.235 -26.252 190.189 1.00 40.18 185 LEU C N 1
ATOM 6044 C CA . LEU C 1 185 ? 6.518 -26.762 189.716 1.00 39.85 185 LEU C CA 1
ATOM 6045 C C . LEU C 1 185 ? 7.574 -26.802 190.820 1.00 41.22 185 LEU C C 1
ATOM 6046 O O . LEU C 1 185 ? 8.345 -27.751 190.889 1.00 48.53 185 LEU C O 1
ATOM 6051 N N . VAL C 1 186 ? 7.616 -25.779 191.673 1.00 40.64 186 VAL C N 1
ATOM 6052 C CA . VAL C 1 186 ? 8.588 -25.769 192.779 1.00 42.05 186 VAL C CA 1
ATOM 6053 C C . VAL C 1 186 ? 8.311 -26.931 193.723 1.00 47.57 186 VAL C C 1
ATOM 6054 O O . VAL C 1 186 ? 9.233 -27.627 194.175 1.00 49.54 186 VAL C O 1
ATOM 6058 N N . ALA C 1 187 ? 7.033 -27.139 194.021 1.00 45.72 187 ALA C N 1
ATOM 6059 C CA . ALA C 1 187 ? 6.637 -28.208 194.929 1.00 48.07 187 ALA C CA 1
ATOM 6060 C C . ALA C 1 187 ? 7.028 -29.574 194.360 1.00 47.95 187 ALA C C 1
ATOM 6061 O O . ALA C 1 187 ? 7.522 -30.435 195.085 1.00 47.13 187 ALA C O 1
ATOM 6063 N N . GLU C 1 188 ? 6.835 -29.757 193.056 1.00 42.07 188 GLU C N 1
ATOM 6064 C CA . GLU C 1 188 ? 7.159 -31.028 192.409 1.00 46.82 188 GLU C CA 1
ATOM 6065 C C . GLU C 1 188 ? 8.662 -31.234 192.205 1.00 44.41 188 GLU C C 1
ATOM 6066 O O . GLU C 1 188 ? 9.182 -32.329 192.437 1.00 50.53 188 GLU C O 1
ATOM 6072 N N . LEU C 1 189 ? 9.356 -30.192 191.755 1.00 45.21 189 LEU C N 1
ATOM 6073 C CA . LEU C 1 189 ? 10.771 -30.324 191.414 1.00 47.93 189 LEU C CA 1
ATOM 6074 C C . LEU C 1 189 ? 11.696 -30.327 192.633 1.00 52.08 189 LEU C C 1
ATOM 6075 O O . LEU C 1 189 ? 12.707 -31.024 192.638 1.00 50.24 189 LEU C O 1
ATOM 6080 N N . GLY C 1 190 ? 11.352 -29.551 193.656 1.00 46.46 190 GLY C N 1
ATOM 6081 C CA . GLY C 1 190 ? 12.201 -29.442 194.831 1.00 49.37 190 GLY C CA 1
ATOM 6082 C C . GLY C 1 190 ? 13.610 -29.056 194.425 1.00 51.36 190 GLY C C 1
ATOM 6083 O O . GLY C 1 190 ? 13.808 -28.090 193.691 1.00 50.10 190 GLY C O 1
ATOM 6084 N N . GLU C 1 191 ? 14.584 -29.856 194.845 1.00 47.88 191 GLU C N 1
ATOM 6085 C CA . GLU C 1 191 ? 15.991 -29.562 194.588 1.00 50.84 191 GLU C CA 1
ATOM 6086 C C . GLU C 1 191 ? 16.490 -30.032 193.223 1.00 49.47 191 GLU C C 1
ATOM 6087 O O . GLU C 1 191 ? 17.617 -29.733 192.835 1.00 52.70 191 GLU C O 1
ATOM 6093 N N . ASP C 1 192 ? 15.649 -30.754 192.492 1.00 52.86 192 ASP C N 1
ATOM 6094 C CA . ASP C 1 192 ? 16.044 -31.338 191.213 1.00 50.53 192 ASP C CA 1
ATOM 6095 C C . ASP C 1 192 ? 16.251 -30.339 190.082 1.00 49.76 192 ASP C C 1
ATOM 6096 O O . ASP C 1 192 ? 17.076 -30.563 189.192 1.00 47.63 192 ASP C O 1
ATOM 6101 N N . ALA C 1 193 ? 15.496 -29.247 190.107 1.00 42.75 193 ALA C N 1
ATOM 6102 C CA . ALA C 1 193 ? 15.578 -28.260 189.045 1.00 42.53 193 ALA C CA 1
ATOM 6103 C C . ALA C 1 193 ? 15.064 -26.913 189.532 1.00 40.87 193 ALA C C 1
ATOM 6104 O O . ALA C 1 193 ? 14.242 -26.841 190.446 1.00 42.38 193 ALA C O 1
ATOM 6106 N N . GLN C 1 194 ? 15.566 -25.844 188.936 1.00 37.95 194 GLN C N 1
ATOM 6107 C CA . GLN C 1 194 ? 15.033 -24.524 189.228 1.00 41.91 194 GLN C CA 1
ATOM 6108 C C . GLN C 1 194 ? 13.766 -24.339 188.417 1.00 41.83 194 GLN C C 1
ATOM 6109 O O . GLN C 1 194 ? 13.471 -25.129 187.516 1.00 41.17 194 GLN C O 1
ATOM 6115 N N . VAL C 1 195 ? 13.009 -23.305 188.752 1.00 42.39 195 VAL C N 1
ATOM 6116 C CA . VAL C 1 195 ? 11.797 -22.982 188.013 1.00 39.86 195 VAL C CA 1
ATOM 6117 C C . VAL C 1 195 ? 11.930 -21.570 187.451 1.00 41.78 195 VAL C C 1
ATOM 6118 O O . VAL C 1 195 ? 12.450 -20.660 188.116 1.00 38.52 195 VAL C O 1
ATOM 6122 N N . GLY C 1 196 ? 11.475 -21.389 186.221 1.00 35.11 196 GLY C N 1
ATOM 6123 C CA . GLY C 1 196 ? 11.591 -20.102 185.569 1.00 31.25 196 GLY C CA 1
ATOM 6124 C C . GLY C 1 196 ? 10.228 -19.603 185.121 1.00 36.94 196 GLY C C 1
ATOM 6125 O O . GLY C 1 196 ? 9.256 -20.356 185.126 1.00 35.46 196 GLY C O 1
ATOM 6126 N N . PHE C 1 197 ? 10.148 -18.324 184.774 1.00 33.05 197 PHE C N 1
ATOM 6127 C CA . PHE C 1 197 ? 8.947 -17.803 184.134 1.00 33.39 197 PHE C CA 1
ATOM 6128 C C . PHE C 1 197 ? 9.307 -16.903 182.974 1.00 36.11 197 PHE C C 1
ATOM 6129 O O . PHE C 1 197 ? 10.251 -16.114 183.045 1.00 34.12 197 PHE C O 1
ATOM 6137 N N . HIS C 1 198 ? 8.514 -17.015 181.914 1.00 33.65 198 HIS C N 1
ATOM 6138 C CA . HIS C 1 198 ? 8.715 -16.251 180.713 1.00 34.70 198 HIS C CA 1
ATOM 6139 C C . HIS C 1 198 ? 7.325 -15.817 180.278 1.00 37.58 198 HIS C C 1
ATOM 6140 O O . HIS C 1 198 ? 6.501 -16.652 179.898 1.00 31.43 198 HIS C O 1
ATOM 6147 N N . GLY C 1 199 ? 7.052 -14.519 180.357 1.00 37.31 199 GLY C N 1
ATOM 6148 C CA . GLY C 1 199 ? 5.714 -14.029 180.077 1.00 41.89 199 GLY C CA 1
ATOM 6149 C C . GLY C 1 199 ? 5.633 -13.031 178.939 1.00 39.53 199 GLY C C 1
ATOM 6150 O O . GLY C 1 199 ? 6.612 -12.363 178.595 1.00 36.06 199 GLY C O 1
ATOM 6151 N N . HIS C 1 200 ? 4.450 -12.926 178.345 1.00 35.32 200 HIS C N 1
ATOM 6152 C CA . HIS C 1 200 ? 4.228 -11.921 177.324 1.00 30.09 200 HIS C CA 1
ATOM 6153 C C . HIS C 1 200 ? 3.328 -10.801 177.821 1.00 31.94 200 HIS C C 1
ATOM 6154 O O . HIS C 1 200 ? 2.672 -10.935 178.846 1.00 38.53 200 HIS C O 1
ATOM 6161 N N . GLU C 1 201 ? 3.298 -9.700 177.075 1.00 38.46 201 GLU C N 1
ATOM 6162 C CA . GLU C 1 201 ? 2.695 -8.453 177.546 1.00 37.00 201 GLU C CA 1
ATOM 6163 C C . GLU C 1 201 ? 1.296 -8.179 176.998 1.00 40.25 201 GLU C C 1
ATOM 6164 O O . GLU C 1 201 ? 0.800 -7.056 177.100 1.00 32.53 201 GLU C O 1
ATOM 6170 N N . ASN C 1 202 ? 0.658 -9.211 176.450 1.00 36.32 202 ASN C N 1
ATOM 6171 C CA . ASN C 1 202 ? -0.597 -9.058 175.713 1.00 37.69 202 ASN C CA 1
ATOM 6172 C C . ASN C 1 202 ? -1.792 -8.604 176.552 1.00 43.09 202 ASN C C 1
ATOM 6173 O O . ASN C 1 202 ? -2.816 -8.173 176.006 1.00 44.14 202 ASN C O 1
ATOM 6178 N N . LEU C 1 203 ? -1.670 -8.711 177.874 1.00 38.89 203 LEU C N 1
ATOM 6179 C CA . LEU C 1 203 ? -2.689 -8.169 178.758 1.00 36.94 203 LEU C CA 1
ATOM 6180 C C . LEU C 1 203 ? -2.067 -7.103 179.644 1.00 38.44 203 LEU C C 1
ATOM 6181 O O . LEU C 1 203 ? -2.666 -6.669 180.626 1.00 34.00 203 LEU C O 1
ATOM 6186 N N . GLY C 1 204 ? -0.862 -6.674 179.278 1.00 37.48 204 GLY C N 1
ATOM 6187 C CA . GLY C 1 204 ? -0.186 -5.618 180.015 1.00 38.10 204 GLY C CA 1
ATOM 6188 C C . GLY C 1 204 ? 0.259 -6.053 181.405 1.00 44.65 204 GLY C C 1
ATOM 6189 O O . GLY C 1 204 ? 0.281 -5.238 182.328 1.00 42.92 204 GLY C O 1
ATOM 6190 N N . LEU C 1 205 ? 0.622 -7.326 181.554 1.00 41.69 205 LEU C N 1
ATOM 6191 C CA . LEU C 1 205 ? 0.995 -7.886 182.867 1.00 40.05 205 LEU C CA 1
ATOM 6192 C C . LEU C 1 205 ? 2.369 -8.556 182.896 1.00 41.20 205 LEU C C 1
ATOM 6193 O O . LEU C 1 205 ? 2.652 -9.331 183.802 1.00 43.50 205 LEU C O 1
ATOM 6198 N N . GLY C 1 206 ? 3.220 -8.268 181.920 1.00 39.22 206 GLY C N 1
ATOM 6199 C CA . GLY C 1 206 ? 4.533 -8.884 181.857 1.00 39.77 206 GLY C CA 1
ATOM 6200 C C . GLY C 1 206 ? 5.392 -8.746 183.108 1.00 44.46 206 GLY C C 1
ATOM 6201 O O . GLY C 1 206 ? 5.908 -9.738 183.642 1.00 41.20 206 GLY C O 1
ATOM 6202 N N . VAL C 1 207 ? 5.553 -7.518 183.581 1.00 35.80 207 VAL C N 1
ATOM 6203 C CA . VAL C 1 207 ? 6.395 -7.272 184.743 1.00 40.96 207 VAL C CA 1
ATOM 6204 C C . VAL C 1 207 ? 5.798 -7.869 186.011 1.00 42.00 207 VAL C C 1
ATOM 6205 O O . VAL C 1 207 ? 6.479 -8.571 186.753 1.00 35.87 207 VAL C O 1
ATOM 6209 N N . ALA C 1 208 ? 4.523 -7.602 186.258 1.00 41.58 208 ALA C N 1
ATOM 6210 C CA . ALA C 1 208 ? 3.877 -8.112 187.463 1.00 43.21 208 ALA C CA 1
ATOM 6211 C C . ALA C 1 208 ? 3.754 -9.636 187.511 1.00 39.98 208 ALA C C 1
ATOM 6212 O O . ALA C 1 208 ? 3.848 -10.233 188.582 1.00 36.63 208 ALA C O 1
ATOM 6214 N N . ASN C 1 209 ? 3.484 -10.258 186.369 1.00 32.54 209 ASN C N 1
ATOM 6215 C CA . ASN C 1 209 ? 3.471 -11.713 186.327 1.00 33.20 209 ASN C CA 1
ATOM 6216 C C . ASN C 1 209 ? 4.853 -12.260 186.719 1.00 41.72 209 ASN C C 1
ATOM 6217 O O . ASN C 1 209 ? 4.960 -13.278 187.413 1.00 36.89 209 ASN C O 1
ATOM 6222 N N . SER C 1 210 ? 5.907 -11.576 186.283 1.00 37.47 210 SER C N 1
ATOM 6223 C CA . SER C 1 210 ? 7.268 -12.001 186.613 1.00 38.84 210 SER C CA 1
ATOM 6224 C C . SER C 1 210 ? 7.538 -11.860 188.111 1.00 44.28 210 SER C C 1
ATOM 6225 O O . SER C 1 210 ? 8.191 -12.715 188.699 1.00 40.18 210 SER C O 1
ATOM 6228 N N . VAL C 1 211 ? 7.013 -10.798 188.721 1.00 39.43 211 VAL C N 1
ATOM 6229 C CA . VAL C 1 211 ? 7.121 -10.609 190.164 1.00 46.43 211 VAL C CA 1
ATOM 6230 C C . VAL C 1 211 ? 6.373 -11.712 190.914 1.00 44.21 211 VAL C C 1
ATOM 6231 O O . VAL C 1 211 ? 6.864 -12.252 191.915 1.00 43.86 211 VAL C O 1
ATOM 6235 N N . ALA C 1 212 ? 5.180 -12.043 190.429 1.00 41.63 212 ALA C N 1
ATOM 6236 C CA . ALA C 1 212 ? 4.391 -13.125 191.012 1.00 43.78 212 ALA C CA 1
ATOM 6237 C C . ALA C 1 212 ? 5.173 -14.438 190.973 1.00 41.48 212 ALA C C 1
ATOM 6238 O O . ALA C 1 212 ? 5.217 -15.181 191.954 1.00 41.03 212 ALA C O 1
ATOM 6240 N N . ALA C 1 213 ? 5.810 -14.701 189.839 1.00 37.42 213 ALA C N 1
ATOM 6241 C CA . ALA C 1 213 ? 6.608 -15.905 189.670 1.00 38.27 213 ALA C CA 1
ATOM 6242 C C . ALA C 1 213 ? 7.751 -15.958 190.688 1.00 41.08 213 ALA C C 1
ATOM 6243 O O . ALA C 1 213 ? 7.981 -16.986 191.334 1.00 38.53 213 ALA C O 1
ATOM 6245 N N . VAL C 1 214 ? 8.462 -14.844 190.821 1.00 43.21 214 VAL C N 1
ATOM 6246 C CA . VAL C 1 214 ? 9.573 -14.750 191.765 1.00 45.07 214 VAL C CA 1
ATOM 6247 C C . VAL C 1 214 ? 9.115 -14.985 193.199 1.00 46.11 214 VAL C C 1
ATOM 6248 O O . VAL C 1 214 ? 9.750 -15.733 193.943 1.00 50.91 214 VAL C O 1
ATOM 6252 N N . ARG C 1 215 ? 8.006 -14.373 193.595 1.00 46.34 215 ARG C N 1
ATOM 6253 C CA . ARG C 1 215 ? 7.503 -14.597 194.951 1.00 48.07 215 ARG C CA 1
ATOM 6254 C C . ARG C 1 215 ? 7.065 -16.046 195.162 1.00 50.05 215 ARG C C 1
ATOM 6255 O O . ARG C 1 215 ? 7.137 -16.561 196.271 1.00 49.61 215 ARG C O 1
ATOM 6263 N N . ALA C 1 216 ? 6.627 -16.701 194.088 1.00 47.62 216 ALA C N 1
ATOM 6264 C CA . ALA C 1 216 ? 6.221 -18.106 194.148 1.00 47.41 216 ALA C CA 1
ATOM 6265 C C . ALA C 1 216 ? 7.406 -19.084 194.121 1.00 49.14 216 ALA C C 1
ATOM 6266 O O . ALA C 1 216 ? 7.217 -20.294 194.244 1.00 48.10 216 ALA C O 1
ATOM 6268 N N . GLY C 1 217 ? 8.617 -18.567 193.940 1.00 49.09 217 GLY C N 1
ATOM 6269 C CA . GLY C 1 217 ? 9.807 -19.399 194.016 1.00 47.60 217 GLY C CA 1
ATOM 6270 C C . GLY C 1 217 ? 10.653 -19.461 192.755 1.00 46.28 217 GLY C C 1
ATOM 6271 O O . GLY C 1 217 ? 11.623 -20.208 192.709 1.00 38.90 217 GLY C O 1
ATOM 6272 N N . ALA C 1 218 ? 10.308 -18.677 191.735 1.00 37.13 218 ALA C N 1
ATOM 6273 C CA . ALA C 1 218 ? 11.052 -18.723 190.471 1.00 40.35 218 ALA C CA 1
ATOM 6274 C C . ALA C 1 218 ? 12.438 -18.118 190.640 1.00 37.42 218 ALA C C 1
ATOM 6275 O O . ALA C 1 218 ? 12.587 -17.093 191.284 1.00 40.47 218 ALA C O 1
ATOM 6277 N N . LYS C 1 219 ? 13.447 -18.748 190.050 1.00 38.68 219 LYS C N 1
ATOM 6278 C CA . LYS C 1 219 ? 14.821 -18.270 190.181 1.00 38.20 219 LYS C CA 1
ATOM 6279 C C . LYS C 1 219 ? 15.410 -17.788 188.863 1.00 38.82 219 LYS C C 1
ATOM 6280 O O . LYS C 1 219 ? 16.519 -17.260 188.824 1.00 39.74 219 LYS C O 1
ATOM 6286 N N . GLN C 1 220 ? 14.661 -17.966 187.778 1.00 35.50 220 GLN C N 1
ATOM 6287 C CA . GLN C 1 220 ? 15.084 -17.468 186.489 1.00 33.76 220 GLN C CA 1
ATOM 6288 C C . GLN C 1 220 ? 13.874 -16.788 185.867 1.00 40.09 220 GLN C C 1
ATOM 6289 O O . GLN C 1 220 ? 12.757 -17.293 185.976 1.00 38.67 220 GLN C O 1
ATOM 6295 N N . ILE C 1 221 ? 14.096 -15.629 185.254 1.00 40.97 221 ILE C N 1
ATOM 6296 C CA . ILE C 1 221 ? 13.023 -14.838 184.648 1.00 40.11 221 ILE C CA 1
ATOM 6297 C C . ILE C 1 221 ? 13.512 -14.358 183.290 1.00 37.23 221 ILE C C 1
ATOM 6298 O O . ILE C 1 221 ? 14.654 -13.898 183.168 1.00 34.99 221 ILE C O 1
ATOM 6303 N N . ASP C 1 222 ? 12.660 -14.489 182.273 1.00 31.59 222 ASP C N 1
ATOM 6304 C CA . ASP C 1 222 ? 12.931 -13.935 180.950 1.00 34.51 222 ASP C CA 1
ATOM 6305 C C . ASP C 1 222 ? 12.335 -12.545 180.763 1.00 37.86 222 ASP C C 1
ATOM 6306 O O . ASP C 1 222 ? 11.208 -12.268 181.197 1.00 34.58 222 ASP C O 1
ATOM 6311 N N . GLY C 1 223 ? 13.071 -11.692 180.062 1.00 35.11 223 GLY C N 1
ATOM 6312 C CA . GLY C 1 223 ? 12.500 -10.473 179.526 1.00 35.69 223 GLY C CA 1
ATOM 6313 C C . GLY C 1 223 ? 13.232 -10.058 178.270 1.00 30.57 223 GLY C C 1
ATOM 6314 O O . GLY C 1 223 ? 14.189 -10.698 177.862 1.00 34.89 223 GLY C O 1
ATOM 6315 N N . SER C 1 224 ? 12.792 -8.968 177.662 1.00 31.45 224 SER C N 1
ATOM 6316 C CA . SER C 1 224 ? 13.540 -8.364 176.574 1.00 37.25 224 SER C CA 1
ATOM 6317 C C . SER C 1 224 ? 13.643 -6.871 176.816 1.00 35.76 224 SER C C 1
ATOM 6318 O O . SER C 1 224 ? 12.679 -6.242 177.253 1.00 35.24 224 SER C O 1
ATOM 6321 N N . CYS C 1 225 ? 14.811 -6.307 176.537 1.00 32.76 225 CYS C N 1
ATOM 6322 C CA . CYS C 1 225 ? 14.963 -4.867 176.598 1.00 39.85 225 CYS C CA 1
ATOM 6323 C C . CYS C 1 225 ? 13.967 -4.233 175.645 1.00 41.41 225 CYS C C 1
ATOM 6324 O O . CYS C 1 225 ? 13.786 -4.724 174.520 1.00 38.48 225 CYS C O 1
ATOM 6327 N N . ARG C 1 226 ? 13.296 -3.178 176.113 1.00 34.54 226 ARG C N 1
ATOM 6328 C CA . ARG C 1 226 ? 12.330 -2.441 175.304 1.00 38.39 226 ARG C CA 1
ATOM 6329 C C . ARG C 1 226 ? 11.160 -3.331 174.860 1.00 40.26 226 ARG C C 1
ATOM 6330 O O . ARG C 1 226 ? 10.476 -3.030 173.884 1.00 38.58 226 ARG C O 1
ATOM 6338 N N . ARG C 1 227 ? 10.946 -4.432 175.584 1.00 38.21 227 ARG C N 1
ATOM 6339 C CA . ARG C 1 227 ? 9.870 -5.395 175.296 1.00 38.21 227 ARG C CA 1
ATOM 6340 C C . ARG C 1 227 ? 10.085 -6.176 173.998 1.00 37.33 227 ARG C C 1
ATOM 6341 O O . ARG C 1 227 ? 9.235 -6.962 173.616 1.00 38.07 227 ARG C O 1
ATOM 6349 N N . PHE C 1 228 ? 11.220 -5.951 173.344 1.00 32.91 228 PHE C N 1
ATOM 6350 C CA . PHE C 1 228 ? 11.564 -6.543 172.050 1.00 36.04 228 PHE C CA 1
ATOM 6351 C C . PHE C 1 228 ? 11.225 -8.052 171.969 1.00 36.41 228 PHE C C 1
ATOM 6352 O O . PHE C 1 228 ? 11.985 -8.899 172.423 1.00 28.34 228 PHE C O 1
ATOM 6360 N N . GLY C 1 229 ? 10.074 -8.387 171.389 1.00 30.70 229 GLY C N 1
ATOM 6361 C CA . GLY C 1 229 ? 9.609 -9.762 171.408 1.00 32.52 229 GLY C CA 1
ATOM 6362 C C . GLY C 1 229 ? 8.263 -9.915 170.713 1.00 34.12 229 GLY C C 1
ATOM 6363 O O . GLY C 1 229 ? 7.735 -8.944 170.193 1.00 32.25 229 GLY C O 1
ATOM 6364 N N . ALA C 1 230 ? 7.716 -11.129 170.708 1.00 35.84 230 ALA C N 1
ATOM 6365 C CA . ALA C 1 230 ? 6.472 -11.410 169.983 1.00 36.64 230 ALA C CA 1
ATOM 6366 C C . ALA C 1 230 ? 5.272 -10.809 170.668 1.00 33.47 230 ALA C C 1
ATOM 6367 O O . ALA C 1 230 ? 5.287 -10.567 171.878 1.00 27.20 230 ALA C O 1
ATOM 6369 N N . GLY C 1 231 ? 4.220 -10.570 169.884 1.00 31.61 231 GLY C N 1
ATOM 6370 C CA . GLY C 1 231 ? 3.003 -10.010 170.429 1.00 30.04 231 GLY C CA 1
ATOM 6371 C C . GLY C 1 231 ? 3.194 -8.576 170.838 1.00 28.13 231 GLY C C 1
ATOM 6372 O O . GLY C 1 231 ? 3.829 -7.790 170.126 1.00 36.36 231 GLY C O 1
ATOM 6373 N N . ALA C 1 232 ? 2.663 -8.232 172.005 1.00 33.54 232 ALA C N 1
ATOM 6374 C CA . ALA C 1 232 ? 2.878 -6.914 172.580 1.00 32.02 232 ALA C CA 1
ATOM 6375 C C . ALA C 1 232 ? 4.247 -6.863 173.257 1.00 38.42 232 ALA C C 1
ATOM 6376 O O . ALA C 1 232 ? 4.619 -5.864 173.871 1.00 33.15 232 ALA C O 1
ATOM 6378 N N . GLY C 1 233 ? 4.988 -7.954 173.142 1.00 30.95 233 GLY C N 1
ATOM 6379 C CA . GLY C 1 233 ? 6.353 -8.001 173.605 1.00 33.67 233 GLY C CA 1
ATOM 6380 C C . GLY C 1 233 ? 6.532 -8.912 174.805 1.00 37.18 233 GLY C C 1
ATOM 6381 O O . GLY C 1 233 ? 5.567 -9.477 175.334 1.00 31.31 233 GLY C O 1
ATOM 6382 N N . ASN C 1 234 ? 7.783 -9.043 175.227 1.00 37.14 234 ASN C N 1
ATOM 6383 C CA . ASN C 1 234 ? 8.129 -9.678 176.493 1.00 36.67 234 ASN C CA 1
ATOM 6384 C C . ASN C 1 234 ? 8.171 -8.630 177.613 1.00 34.96 234 ASN C C 1
ATOM 6385 O O . ASN C 1 234 ? 8.151 -7.423 177.351 1.00 34.33 234 ASN C O 1
ATOM 6390 N N . ALA C 1 235 ? 8.218 -9.091 178.859 1.00 32.52 235 ALA C N 1
ATOM 6391 C CA . ALA C 1 235 ? 8.409 -8.197 179.996 1.00 34.86 235 ALA C CA 1
ATOM 6392 C C . ALA C 1 235 ? 9.644 -7.362 179.708 1.00 33.90 235 ALA C C 1
ATOM 6393 O O . ALA C 1 235 ? 10.651 -7.895 179.264 1.00 36.95 235 ALA C O 1
ATOM 6395 N N . PRO C 1 236 ? 9.545 -6.033 179.868 1.00 37.99 236 PRO C N 1
ATOM 6396 C CA . PRO C 1 236 ? 10.725 -5.214 179.580 1.00 36.43 236 PRO C CA 1
ATOM 6397 C C . PRO C 1 236 ? 11.754 -5.361 180.697 1.00 38.53 236 PRO C C 1
ATOM 6398 O O . PRO C 1 236 ? 11.421 -5.119 181.857 1.00 36.48 236 PRO C O 1
ATOM 6402 N N . VAL C 1 237 ? 12.966 -5.778 180.333 1.00 35.16 237 VAL C N 1
ATOM 6403 C CA . VAL C 1 237 ? 14.040 -6.049 181.275 1.00 40.25 237 VAL C CA 1
ATOM 6404 C C . VAL C 1 237 ? 14.383 -4.815 182.095 1.00 42.08 237 VAL C C 1
ATOM 6405 O O . VAL C 1 237 ? 14.614 -4.918 183.297 1.00 41.23 237 VAL C O 1
ATOM 6409 N N . GLU C 1 238 ? 14.419 -3.653 181.445 1.00 39.59 238 GLU C N 1
ATOM 6410 C CA . GLU C 1 238 ? 14.808 -2.432 182.134 1.00 40.31 238 GLU C CA 1
ATOM 6411 C C . GLU C 1 238 ? 13.823 -2.134 183.265 1.00 42.16 238 GLU C C 1
ATOM 6412 O O . GLU C 1 238 ? 14.221 -1.679 184.341 1.00 44.20 238 GLU C O 1
ATOM 6418 N N . ALA C 1 239 ? 12.551 -2.451 183.041 1.00 39.28 239 ALA C N 1
ATOM 6419 C CA . ALA C 1 239 ? 11.536 -2.292 184.079 1.00 42.85 239 ALA C CA 1
ATOM 6420 C C . ALA C 1 239 ? 11.597 -3.399 185.134 1.00 38.58 239 ALA C C 1
ATOM 6421 O O . ALA C 1 239 ? 11.326 -3.136 186.312 1.00 43.90 239 ALA C O 1
ATOM 6423 N N . LEU C 1 240 ? 11.923 -4.626 184.711 1.00 36.83 240 LEU C N 1
ATOM 6424 C CA . LEU C 1 240 ? 12.103 -5.730 185.655 1.00 37.77 240 LEU C CA 1
ATOM 6425 C C . LEU C 1 240 ? 13.194 -5.342 186.644 1.00 42.20 240 LEU C C 1
ATOM 6426 O O . LEU C 1 240 ? 13.045 -5.523 187.855 1.00 43.09 240 LEU C O 1
ATOM 6431 N N . ILE C 1 241 ? 14.285 -4.790 186.123 1.00 36.40 241 ILE C N 1
ATOM 6432 C CA . ILE C 1 241 ? 15.386 -4.356 186.977 1.00 39.96 241 ILE C CA 1
ATOM 6433 C C . ILE C 1 241 ? 14.983 -3.244 187.937 1.00 46.07 241 ILE C C 1
ATOM 6434 O O . ILE C 1 241 ? 15.279 -3.315 189.128 1.00 45.65 241 ILE C O 1
ATOM 6439 N N . GLY C 1 242 ? 14.305 -2.221 187.420 1.00 44.08 242 GLY C N 1
ATOM 6440 C CA . GLY C 1 242 ? 13.805 -1.160 188.271 1.00 45.88 242 GLY C CA 1
ATOM 6441 C C . GLY C 1 242 ? 12.955 -1.704 189.407 1.00 48.13 242 GLY C C 1
ATOM 6442 O O . GLY C 1 242 ? 13.150 -1.341 190.573 1.00 49.03 242 GLY C O 1
ATOM 6443 N N . VAL C 1 243 ? 12.031 -2.602 189.072 1.00 41.19 243 VAL C N 1
ATOM 6444 C CA . VAL C 1 243 ? 11.094 -3.127 190.057 1.00 38.55 243 VAL C CA 1
ATOM 6445 C C . VAL C 1 243 ? 11.794 -4.067 191.038 1.00 45.27 243 VAL C C 1
ATOM 6446 O O . VAL C 1 243 ? 11.548 -4.013 192.246 1.00 42.07 243 VAL C O 1
ATOM 6450 N N . PHE C 1 244 ? 12.673 -4.913 190.512 1.00 41.46 244 PHE C N 1
ATOM 6451 C CA . PHE C 1 244 ? 13.427 -5.845 191.348 1.00 45.13 244 PHE C CA 1
ATOM 6452 C C . PHE C 1 244 ? 14.332 -5.108 192.332 1.00 43.64 244 PHE C C 1
ATOM 6453 O O . PHE C 1 244 ? 14.454 -5.516 193.491 1.00 49.70 244 PHE C O 1
ATOM 6461 N N . ASP C 1 245 ? 14.947 -4.011 191.886 1.00 44.20 245 ASP C N 1
ATOM 6462 C CA . ASP C 1 245 ? 15.684 -3.129 192.807 1.00 44.88 245 ASP C CA 1
ATOM 6463 C C . ASP C 1 245 ? 14.830 -2.648 193.975 1.00 46.58 245 ASP C C 1
ATOM 6464 O O . ASP C 1 245 ? 15.296 -2.584 195.114 1.00 55.07 245 ASP C O 1
ATOM 6469 N N . LYS C 1 246 ? 13.583 -2.295 193.702 1.00 46.67 246 LYS C N 1
ATOM 6470 C CA . LYS C 1 246 ? 12.731 -1.721 194.745 1.00 51.95 246 LYS C CA 1
ATOM 6471 C C . LYS C 1 246 ? 12.207 -2.788 195.692 1.00 49.39 246 LYS C C 1
ATOM 6472 O O . LYS C 1 246 ? 11.884 -2.492 196.830 1.00 47.62 246 LYS C O 1
ATOM 6478 N N . ILE C 1 247 ? 12.075 -4.021 195.214 1.00 50.19 247 ILE C N 1
ATOM 6479 C CA . ILE C 1 247 ? 11.520 -5.071 196.065 1.00 53.09 247 ILE C CA 1
ATOM 6480 C C . ILE C 1 247 ? 12.587 -5.990 196.658 1.00 55.17 247 ILE C C 1
ATOM 6481 O O . ILE C 1 247 ? 12.267 -7.007 197.269 1.00 58.06 247 ILE C O 1
ATOM 6486 N N . GLY C 1 248 ? 13.851 -5.619 196.477 1.00 46.09 248 GLY C N 1
ATOM 6487 C CA . GLY C 1 248 ? 14.955 -6.322 197.099 1.00 54.45 248 GLY C CA 1
ATOM 6488 C C . GLY C 1 248 ? 15.309 -7.636 196.438 1.00 55.65 248 GLY C C 1
ATOM 6489 O O . GLY C 1 248 ? 15.782 -8.547 197.109 1.00 53.57 248 GLY C O 1
ATOM 6490 N N . VAL C 1 249 ? 15.073 -7.740 195.130 1.00 48.77 249 VAL C N 1
ATOM 6491 C CA . VAL C 1 249 ? 15.502 -8.899 194.356 1.00 47.51 249 VAL C CA 1
ATOM 6492 C C . VAL C 1 249 ? 16.767 -8.556 193.571 1.00 50.06 249 VAL C C 1
ATOM 6493 O O . VAL C 1 249 ? 16.740 -7.715 192.676 1.00 54.79 249 VAL C O 1
ATOM 6497 N N . LYS C 1 250 ? 17.874 -9.205 193.921 1.00 47.56 250 LYS C N 1
ATOM 6498 C CA . LYS C 1 250 ? 19.172 -8.955 193.289 1.00 42.56 250 LYS C CA 1
ATOM 6499 C C . LYS C 1 250 ? 19.328 -9.670 191.945 1.00 42.98 250 LYS C C 1
ATOM 6500 O O . LYS C 1 250 ? 19.045 -10.859 191.834 1.00 44.71 250 LYS C O 1
ATOM 6506 N N . THR C 1 251 ? 19.789 -8.939 190.931 1.00 47.74 251 THR C N 1
ATOM 6507 C CA . THR C 1 251 ? 19.963 -9.487 189.587 1.00 46.42 251 THR C CA 1
ATOM 6508 C C . THR C 1 251 ? 21.391 -9.296 189.097 1.00 43.21 251 THR C C 1
ATOM 6509 O O . THR C 1 251 ? 21.839 -9.991 188.182 1.00 43.91 251 THR C O 1
ATOM 6513 N N . GLY C 1 252 ? 22.090 -8.328 189.682 1.00 48.67 252 GLY C N 1
ATOM 6514 C CA . GLY C 1 252 ? 23.416 -7.952 189.218 1.00 50.14 252 GLY C CA 1
ATOM 6515 C C . GLY C 1 252 ? 23.400 -7.063 187.975 1.00 49.63 252 GLY C C 1
ATOM 6516 O O . GLY C 1 252 ? 24.443 -6.762 187.404 1.00 47.07 252 GLY C O 1
ATOM 6517 N N . ILE C 1 253 ? 22.213 -6.639 187.554 1.00 43.35 253 ILE C N 1
ATOM 6518 C CA . ILE C 1 253 ? 22.080 -5.734 186.406 1.00 43.51 253 ILE C CA 1
ATOM 6519 C C . ILE C 1 253 ? 21.898 -4.296 186.895 1.00 46.82 253 ILE C C 1
ATOM 6520 O O . ILE C 1 253 ? 21.087 -4.033 187.784 1.00 47.35 253 ILE C O 1
ATOM 6525 N N . ASP C 1 254 ? 22.683 -3.371 186.354 1.00 40.43 254 ASP C N 1
ATOM 6526 C CA . ASP C 1 254 ? 22.548 -1.970 186.742 1.00 45.62 254 ASP C CA 1
ATOM 6527 C C . ASP C 1 254 ? 21.387 -1.321 185.985 1.00 45.22 254 ASP C C 1
ATOM 6528 O O . ASP C 1 254 ? 21.358 -1.316 184.756 1.00 47.28 254 ASP C O 1
ATOM 6533 N N . PHE C 1 255 ? 20.432 -0.794 186.743 1.00 46.72 255 PHE C N 1
ATOM 6534 C CA . PHE C 1 255 ? 19.229 -0.166 186.193 1.00 46.30 255 PHE C CA 1
ATOM 6535 C C . PHE C 1 255 ? 19.517 0.915 185.155 1.00 44.29 255 PHE C C 1
ATOM 6536 O O . PHE C 1 255 ? 18.933 0.922 184.071 1.00 48.45 255 PHE C O 1
ATOM 6544 N N . PHE C 1 256 ? 20.416 1.830 185.487 1.00 47.61 256 PHE C N 1
ATOM 6545 C CA . PHE C 1 256 ? 20.724 2.939 184.592 1.00 47.99 256 PHE C CA 1
ATOM 6546 C C . PHE C 1 256 ? 21.443 2.477 183.333 1.00 48.30 256 PHE C C 1
ATOM 6547 O O . PHE C 1 256 ? 21.141 2.955 182.237 1.00 46.93 256 PHE C O 1
ATOM 6555 N N . ASP C 1 257 ? 22.367 1.529 183.484 1.00 44.99 257 ASP C N 1
ATOM 6556 C CA . ASP C 1 257 ? 23.065 0.964 182.330 1.00 43.08 257 ASP C CA 1
ATOM 6557 C C . ASP C 1 257 ? 22.134 0.211 181.389 1.00 44.05 257 ASP C C 1
ATOM 6558 O O . ASP C 1 257 ? 22.256 0.325 180.172 1.00 46.50 257 ASP C O 1
ATOM 6563 N N . ILE C 1 258 ? 21.221 -0.577 181.945 1.00 39.28 258 ILE C N 1
ATOM 6564 C CA . ILE C 1 258 ? 20.322 -1.368 181.097 1.00 41.22 258 ILE C CA 1
ATOM 6565 C C . ILE C 1 258 ? 19.270 -0.463 180.465 1.00 39.64 258 ILE C C 1
ATOM 6566 O O . ILE C 1 258 ? 18.813 -0.710 179.346 1.00 41.50 258 ILE C O 1
ATOM 6571 N N . ALA C 1 259 ? 18.899 0.604 181.165 1.00 42.03 259 ALA C N 1
ATOM 6572 C CA . ALA C 1 259 ? 17.977 1.583 180.592 1.00 42.26 259 ALA C CA 1
ATOM 6573 C C . ALA C 1 259 ? 18.616 2.289 179.388 1.00 42.11 259 ALA C C 1
ATOM 6574 O O . ALA C 1 259 ? 17.966 2.502 178.357 1.00 40.41 259 ALA C O 1
ATOM 6576 N N . ASP C 1 260 ? 19.896 2.630 179.519 1.00 40.28 260 ASP C N 1
ATOM 6577 C CA . ASP C 1 260 ? 20.642 3.255 178.431 1.00 43.98 260 ASP C CA 1
ATOM 6578 C C . ASP C 1 260 ? 20.745 2.311 177.243 1.00 47.26 260 ASP C C 1
ATOM 6579 O O . ASP C 1 260 ? 20.562 2.729 176.093 1.00 43.62 260 ASP C O 1
ATOM 6584 N N . ALA C 1 261 ? 21.031 1.038 177.526 1.00 45.48 261 ALA C N 1
ATOM 6585 C CA . ALA C 1 261 ? 21.111 0.017 176.490 1.00 42.02 261 ALA C CA 1
ATOM 6586 C C . ALA C 1 261 ? 19.786 -0.138 175.761 1.00 41.55 261 ALA C C 1
ATOM 6587 O O . ALA C 1 261 ? 19.753 -0.231 174.540 1.00 39.52 261 ALA C O 1
ATOM 6589 N N . ALA C 1 262 ? 18.700 -0.191 176.522 1.00 40.80 262 ALA C N 1
ATOM 6590 C CA . ALA C 1 262 ? 17.376 -0.365 175.948 1.00 38.58 262 ALA C CA 1
ATOM 6591 C C . ALA C 1 262 ? 17.044 0.786 175.014 1.00 45.54 262 ALA C C 1
ATOM 6592 O O . ALA C 1 262 ? 16.482 0.586 173.926 1.00 39.20 262 ALA C O 1
ATOM 6594 N N . GLU C 1 263 ? 17.384 1.993 175.456 1.00 42.10 263 GLU C N 1
ATOM 6595 C CA . GLU C 1 263 ? 17.030 3.212 174.742 1.00 44.50 263 GLU C CA 1
ATOM 6596 C C . GLU C 1 263 ? 17.977 3.512 173.588 1.00 40.29 263 GLU C C 1
ATOM 6597 O O . GLU C 1 263 ? 17.545 3.875 172.510 1.00 39.55 263 GLU C O 1
ATOM 6603 N N . ASP C 1 264 ? 19.272 3.355 173.810 1.00 39.96 264 ASP C N 1
ATOM 6604 C CA . ASP C 1 264 ? 20.249 3.811 172.826 1.00 42.58 264 ASP C CA 1
ATOM 6605 C C . ASP C 1 264 ? 20.702 2.734 171.859 1.00 43.30 264 ASP C C 1
ATOM 6606 O O . ASP C 1 264 ? 21.163 3.040 170.762 1.00 41.10 264 ASP C O 1
ATOM 6611 N N . VAL C 1 265 ? 20.598 1.478 172.271 1.00 38.03 265 VAL C N 1
ATOM 6612 C CA . VAL C 1 265 ? 21.168 0.395 171.479 1.00 43.96 265 VAL C CA 1
ATOM 6613 C C . VAL C 1 265 ? 20.104 -0.558 170.959 1.00 41.48 265 VAL C C 1
ATOM 6614 O O . VAL C 1 265 ? 20.111 -0.917 169.781 1.00 39.75 265 VAL C O 1
ATOM 6618 N N . VAL C 1 266 ? 19.181 -0.959 171.828 1.00 39.00 266 VAL C N 1
ATOM 6619 C CA . VAL C 1 266 ? 18.167 -1.927 171.431 1.00 35.59 266 VAL C CA 1
ATOM 6620 C C . VAL C 1 266 ? 17.046 -1.294 170.604 1.00 41.24 266 VAL C C 1
ATOM 6621 O O . VAL C 1 266 ? 16.730 -1.782 169.520 1.00 39.08 266 VAL C O 1
ATOM 6625 N N . ARG C 1 267 ? 16.455 -0.209 171.106 1.00 38.86 267 ARG C N 1
ATOM 6626 C CA . ARG C 1 267 ? 15.380 0.479 170.381 1.00 40.50 267 ARG C CA 1
ATOM 6627 C C . ARG C 1 267 ? 15.651 0.785 168.890 1.00 37.48 267 ARG C C 1
ATOM 6628 O O . ARG C 1 267 ? 14.782 0.535 168.044 1.00 37.84 267 ARG C O 1
ATOM 6636 N N . PRO C 1 268 ? 16.836 1.338 168.557 1.00 36.70 268 PRO C N 1
ATOM 6637 C CA . PRO C 1 268 ? 17.044 1.666 167.136 1.00 34.40 268 PRO C CA 1
ATOM 6638 C C . PRO C 1 268 ? 17.045 0.430 166.233 1.00 44.79 268 PRO C C 1
ATOM 6639 O O . PRO C 1 268 ? 16.889 0.569 165.019 1.00 48.88 268 PRO C O 1
ATOM 6643 N N . ALA C 1 269 ? 17.217 -0.756 166.814 1.00 37.67 269 ALA C N 1
ATOM 6644 C CA . ALA C 1 269 ? 17.241 -1.983 166.041 1.00 40.36 269 ALA C CA 1
ATOM 6645 C C . ALA C 1 269 ? 15.834 -2.525 165.835 1.00 39.68 269 ALA C C 1
ATOM 6646 O O . ALA C 1 269 ? 15.645 -3.496 165.114 1.00 42.52 269 ALA C O 1
ATOM 6648 N N . MET C 1 270 ? 14.858 -1.914 166.496 1.00 35.10 270 MET C N 1
ATOM 6649 C CA . MET C 1 270 ? 13.475 -2.368 166.402 1.00 34.25 270 MET C CA 1
ATOM 6650 C C . MET C 1 270 ? 12.788 -1.654 165.240 1.00 32.39 270 MET C C 1
ATOM 6651 O O . MET C 1 270 ? 13.056 -0.492 164.997 1.00 37.21 270 MET C O 1
ATOM 6656 N N . PRO C 1 271 ? 11.912 -2.359 164.508 1.00 41.10 271 PRO C N 1
ATOM 6657 C CA . PRO C 1 271 ? 11.221 -1.668 163.410 1.00 40.82 271 PRO C CA 1
ATOM 6658 C C . PRO C 1 271 ? 10.210 -0.642 163.936 1.00 43.84 271 PRO C C 1
ATOM 6659 O O . PRO C 1 271 ? 9.916 0.328 163.255 1.00 44.24 271 PRO C O 1
ATOM 6663 N N . ALA C 1 272 ? 9.711 -0.860 165.146 1.00 43.55 272 ALA C N 1
ATOM 6664 C CA . ALA C 1 272 ? 8.793 0.054 165.817 1.00 36.83 272 ALA C CA 1
ATOM 6665 C C . ALA C 1 272 ? 8.687 -0.449 167.241 1.00 40.04 272 ALA C C 1
ATOM 6666 O O . ALA C 1 272 ? 9.223 -1.515 167.549 1.00 38.13 272 ALA C O 1
ATOM 6668 N N . GLU C 1 273 ? 7.993 0.281 168.111 1.00 36.55 273 GLU C N 1
ATOM 6669 C CA . GLU C 1 273 ? 7.799 -0.210 169.473 1.00 42.49 273 GLU C CA 1
ATOM 6670 C C . GLU C 1 273 ? 6.931 -1.470 169.425 1.00 44.17 273 GLU C C 1
ATOM 6671 O O . GLU C 1 273 ? 6.241 -1.722 168.436 1.00 38.84 273 GLU C O 1
ATOM 6677 N N . CYS C 1 274 ? 6.991 -2.276 170.480 1.00 37.32 274 CYS C N 1
ATOM 6678 C CA . CYS C 1 274 ? 6.022 -3.348 170.653 1.00 39.48 274 CYS C CA 1
ATOM 6679 C C . CYS C 1 274 ? 4.747 -2.740 171.236 1.00 42.99 274 CYS C C 1
ATOM 6680 O O . CYS C 1 274 ? 4.790 -2.071 172.260 1.00 47.35 274 CYS C O 1
ATOM 6683 N N . LEU C 1 275 ? 3.615 -2.964 170.579 1.00 38.16 275 LEU C N 1
ATOM 6684 C CA . LEU C 1 275 ? 2.394 -2.249 170.931 1.00 41.80 275 LEU C CA 1
ATOM 6685 C C . LEU C 1 275 ? 1.391 -3.145 171.629 1.00 36.58 275 LEU C C 1
ATOM 6686 O O . LEU C 1 275 ? 1.188 -4.286 171.233 1.00 33.43 275 LEU C O 1
ATOM 6691 N N . LEU C 1 276 ? 0.731 -2.612 172.647 1.00 37.67 276 LEU C N 1
ATOM 6692 C CA . LEU C 1 276 ? -0.448 -3.265 173.192 1.00 37.93 276 LEU C CA 1
ATOM 6693 C C . LEU C 1 276 ? -1.638 -2.783 172.370 1.00 35.89 276 LEU C C 1
ATOM 6694 O O . LEU C 1 276 ? -2.439 -1.959 172.828 1.00 35.57 276 LEU C O 1
ATOM 6699 N N . ASP C 1 277 ? -1.727 -3.271 171.139 1.00 36.84 277 ASP C N 1
ATOM 6700 C CA . ASP C 1 277 ? -2.794 -2.845 170.230 1.00 38.04 277 ASP C CA 1
ATOM 6701 C C . ASP C 1 277 ? -3.929 -3.864 170.223 1.00 41.23 277 ASP C C 1
ATOM 6702 O O . ASP C 1 277 ? -3.869 -4.869 170.934 1.00 33.22 277 ASP C O 1
ATOM 6707 N N . ARG C 1 278 ? -4.957 -3.609 169.418 1.00 36.09 278 ARG C N 1
ATOM 6708 C CA . ARG C 1 278 ? -6.112 -4.500 169.368 1.00 32.77 278 ARG C CA 1
ATOM 6709 C C . ARG C 1 278 ? -5.724 -5.942 169.087 1.00 34.97 278 ARG C C 1
ATOM 6710 O O . ARG C 1 278 ? -6.273 -6.859 169.686 1.00 33.29 278 ARG C O 1
ATOM 6718 N N . ASN C 1 279 ? -4.772 -6.144 168.181 1.00 27.17 279 ASN C N 1
ATOM 6719 C CA . ASN C 1 279 ? -4.427 -7.490 167.781 1.00 26.35 279 ASN C CA 1
ATOM 6720 C C . ASN C 1 279 ? -3.795 -8.234 168.959 1.00 36.62 279 ASN C C 1
ATOM 6721 O O . ASN C 1 279 ? -4.193 -9.362 169.295 1.00 30.36 279 ASN C O 1
ATOM 6726 N N . ALA C 1 280 ? -2.827 -7.585 169.601 1.00 35.14 280 ALA C N 1
ATOM 6727 C CA . ALA C 1 280 ? -2.155 -8.182 170.740 1.00 34.17 280 ALA C CA 1
ATOM 6728 C C . ALA C 1 280 ? -3.137 -8.466 171.869 1.00 28.38 280 ALA C C 1
ATOM 6729 O O . ALA C 1 280 ? -3.087 -9.538 172.487 1.00 36.87 280 ALA C O 1
ATOM 6731 N N . LEU C 1 281 ? -4.010 -7.509 172.146 1.00 31.42 281 LEU C N 1
ATOM 6732 C CA . LEU C 1 281 ? -4.992 -7.686 173.206 1.00 35.53 281 LEU C CA 1
ATOM 6733 C C . LEU C 1 281 ? -5.883 -8.879 172.938 1.00 40.59 281 LEU C C 1
ATOM 6734 O O . LEU C 1 281 ? -6.186 -9.649 173.845 1.00 36.59 281 LEU C O 1
ATOM 6739 N N . ILE C 1 282 ? -6.310 -9.024 171.688 1.00 35.41 282 ILE C N 1
ATOM 6740 C CA . ILE C 1 282 ? -7.123 -10.173 171.306 1.00 38.05 282 ILE C CA 1
ATOM 6741 C C . ILE C 1 282 ? -6.400 -11.489 171.576 1.00 37.94 282 ILE C C 1
ATOM 6742 O O . ILE C 1 282 ? -6.980 -12.400 172.160 1.00 36.96 282 ILE C O 1
ATOM 6747 N N . MET C 1 283 ? -5.123 -11.565 171.194 1.00 32.35 283 MET C N 1
ATOM 6748 C CA . MET C 1 283 ? -4.318 -12.736 171.456 1.00 34.68 283 MET C CA 1
ATOM 6749 C C . MET C 1 283 ? -4.265 -13.064 172.945 1.00 41.78 283 MET C C 1
ATOM 6750 O O . MET C 1 283 ? -4.388 -14.227 173.324 1.00 41.15 283 MET C O 1
ATOM 6755 N N . GLY C 1 284 ? -4.080 -12.040 173.781 1.00 34.54 284 GLY C N 1
ATOM 6756 C CA . GLY C 1 284 ? -3.969 -12.247 175.211 1.00 34.35 284 GLY C CA 1
ATOM 6757 C C . GLY C 1 284 ? -5.284 -12.692 175.812 1.00 39.31 284 GLY C C 1
ATOM 6758 O O . GLY C 1 284 ? -5.328 -13.494 176.751 1.00 40.81 284 GLY C O 1
ATOM 6759 N N . TYR C 1 285 ? -6.362 -12.155 175.258 1.00 32.87 285 TYR C N 1
ATOM 6760 C CA . TYR C 1 285 ? -7.705 -12.471 175.715 1.00 38.54 285 TYR C CA 1
ATOM 6761 C C . TYR C 1 285 ? -8.126 -13.857 175.225 1.00 38.48 285 TYR C C 1
ATOM 6762 O O . TYR C 1 285 ? -8.879 -14.550 175.897 1.00 41.56 285 TYR C O 1
ATOM 6771 N N . SER C 1 286 ? -7.630 -14.248 174.054 1.00 34.15 286 SER C N 1
ATOM 6772 C CA . SER C 1 286 ? -8.069 -15.480 173.398 1.00 38.93 286 SER C CA 1
ATOM 6773 C C . SER C 1 286 ? -7.120 -16.654 173.599 1.00 40.43 286 SER C C 1
ATOM 6774 O O . SER C 1 286 ? -7.424 -17.773 173.194 1.00 42.65 286 SER C O 1
ATOM 6777 N N . GLY C 1 287 ? -5.955 -16.393 174.189 1.00 35.31 287 GLY C N 1
ATOM 6778 C CA . GLY C 1 287 ? -4.987 -17.447 174.418 1.00 35.59 287 GLY C CA 1
ATOM 6779 C C . GLY C 1 287 ? -4.236 -17.831 173.161 1.00 29.38 287 GLY C C 1
ATOM 6780 O O . GLY C 1 287 ? -3.936 -18.994 172.936 1.00 36.78 287 GLY C O 1
ATOM 6781 N N . VAL C 1 288 ? -3.906 -16.840 172.345 1.00 28.48 288 VAL C N 1
ATOM 6782 C CA . VAL C 1 288 ? -3.245 -17.115 171.082 1.00 29.66 288 VAL C CA 1
ATOM 6783 C C . VAL C 1 288 ? -1.735 -16.937 171.183 1.00 30.68 288 VAL C C 1
ATOM 6784 O O . VAL C 1 288 ? -1.250 -15.893 171.638 1.00 30.66 288 VAL C O 1
ATOM 6788 N N . TYR C 1 289 ? -1.013 -17.946 170.709 1.00 33.17 289 TYR C N 1
ATOM 6789 C CA . TYR C 1 289 ? 0.445 -17.945 170.671 1.00 32.66 289 TYR C CA 1
ATOM 6790 C C . TYR C 1 289 ? 1.006 -16.654 170.066 1.00 35.57 289 TYR C C 1
ATOM 6791 O O . TYR C 1 289 ? 0.717 -16.336 168.919 1.00 31.86 289 TYR C O 1
ATOM 6800 N N . SER C 1 290 ? 1.831 -15.932 170.831 1.00 31.48 290 SER C N 1
ATOM 6801 C CA . SER C 1 290 ? 2.225 -14.554 170.484 1.00 33.30 290 SER C CA 1
ATOM 6802 C C . SER C 1 290 ? 2.900 -14.375 169.134 1.00 29.75 290 SER C C 1
ATOM 6803 O O . SER C 1 290 ? 2.692 -13.365 168.462 1.00 27.94 290 SER C O 1
ATOM 6806 N N . SER C 1 291 ? 3.731 -15.332 168.745 1.00 26.29 291 SER C N 1
ATOM 6807 C CA . SER C 1 291 ? 4.433 -15.210 167.476 1.00 26.83 291 SER C CA 1
ATOM 6808 C C . SER C 1 291 ? 3.471 -15.251 166.263 1.00 30.56 291 SER C C 1
ATOM 6809 O O . SER C 1 291 ? 3.888 -14.989 165.141 1.00 28.37 291 SER C O 1
ATOM 6812 N N . PHE C 1 292 ? 2.192 -15.554 166.485 1.00 29.21 292 PHE C N 1
ATOM 6813 C CA . PHE C 1 292 ? 1.209 -15.542 165.382 1.00 30.97 292 PHE C CA 1
ATOM 6814 C C . PHE C 1 292 ? 0.944 -14.124 164.847 1.00 34.33 292 PHE C C 1
ATOM 6815 O O . PHE C 1 292 ? 0.436 -13.960 163.733 1.00 31.09 292 PHE C O 1
ATOM 6823 N N . LEU C 1 293 ? 1.261 -13.113 165.653 1.00 29.33 293 LEU C N 1
ATOM 6824 C CA . LEU C 1 293 ? 0.827 -11.731 165.382 1.00 29.90 293 LEU C CA 1
ATOM 6825 C C . LEU C 1 293 ? 1.169 -11.202 163.996 1.00 32.55 293 LEU C C 1
ATOM 6826 O O . LEU C 1 293 ? 0.286 -10.822 163.234 1.00 28.72 293 LEU C O 1
ATOM 6831 N N . LYS C 1 294 ? 2.452 -11.151 163.668 1.00 25.30 294 LYS C N 1
ATOM 6832 C CA . LYS C 1 294 ? 2.836 -10.552 162.399 1.00 30.35 294 LYS C CA 1
ATOM 6833 C C . LYS C 1 294 ? 2.522 -11.460 161.207 1.00 33.03 294 LYS C C 1
ATOM 6834 O O . LYS C 1 294 ? 2.471 -10.993 160.072 1.00 34.16 294 LYS C O 1
ATOM 6840 N N . HIS C 1 295 ? 2.335 -12.753 161.467 1.00 27.67 295 HIS C N 1
ATOM 6841 C CA . HIS C 1 295 ? 1.906 -13.682 160.419 1.00 25.60 295 HIS C CA 1
ATOM 6842 C C . HIS C 1 295 ? 0.423 -13.465 160.127 1.00 29.74 295 HIS C C 1
ATOM 6843 O O . HIS C 1 295 ? 0.010 -13.473 158.967 1.00 30.37 295 HIS C O 1
ATOM 6850 N N . ALA C 1 296 ? -0.371 -13.231 161.170 1.00 28.09 296 ALA C N 1
ATOM 6851 C CA . ALA C 1 296 ? -1.779 -12.872 160.970 1.00 33.44 296 ALA C CA 1
ATOM 6852 C C . ALA C 1 296 ? -1.933 -11.577 160.181 1.00 36.69 296 ALA C C 1
ATOM 6853 O O . ALA C 1 296 ? -2.783 -11.480 159.304 1.00 36.85 296 ALA C O 1
ATOM 6855 N N . VAL C 1 297 ? -1.114 -10.577 160.496 1.00 37.49 297 VAL C N 1
ATOM 6856 C CA . VAL C 1 297 ? -1.160 -9.306 159.775 1.00 39.15 297 VAL C CA 1
ATOM 6857 C C . VAL C 1 297 ? -0.796 -9.528 158.307 1.00 37.01 297 VAL C C 1
ATOM 6858 O O . VAL C 1 297 ? -1.431 -8.975 157.395 1.00 34.00 297 VAL C O 1
ATOM 6862 N N . ARG C 1 298 ? 0.221 -10.353 158.079 1.00 35.29 298 ARG C N 1
ATOM 6863 C CA . ARG C 1 298 ? 0.605 -10.706 156.723 1.00 38.40 298 ARG C CA 1
ATOM 6864 C C . ARG C 1 298 ? -0.530 -11.416 155.947 1.00 34.89 298 ARG C C 1
ATOM 6865 O O . ARG C 1 298 ? -0.828 -11.052 154.805 1.00 36.98 298 ARG C O 1
ATOM 6873 N N . GLN C 1 299 ? -1.169 -12.415 156.552 1.00 34.23 299 GLN C N 1
ATOM 6874 C CA . GLN C 1 299 ? -2.234 -13.130 155.843 1.00 37.83 299 GLN C CA 1
ATOM 6875 C C . GLN C 1 299 ? -3.439 -12.213 155.599 1.00 38.06 299 GLN C C 1
ATOM 6876 O O . GLN C 1 299 ? -4.165 -12.346 154.591 1.00 36.22 299 GLN C O 1
ATOM 6882 N N . ALA C 1 300 ? -3.636 -11.267 156.512 1.00 34.05 300 ALA C N 1
ATOM 6883 C CA . ALA C 1 300 ? -4.719 -10.295 156.396 1.00 41.54 300 ALA C CA 1
ATOM 6884 C C . ALA C 1 300 ? -4.523 -9.431 155.155 1.00 45.33 300 ALA C C 1
ATOM 6885 O O . ALA C 1 300 ? -5.462 -9.167 154.413 1.00 48.31 300 ALA C O 1
ATOM 6887 N N . GLU C 1 301 ? -3.286 -9.001 154.927 1.00 41.12 301 GLU C N 1
ATOM 6888 C CA . GLU C 1 301 ? -2.973 -8.240 153.730 1.00 44.56 301 GLU C CA 1
ATOM 6889 C C . GLU C 1 301 ? -3.131 -9.102 152.474 1.00 40.82 301 GLU C C 1
ATOM 6890 O O . GLU C 1 301 ? -3.654 -8.650 151.461 1.00 42.54 301 GLU C O 1
ATOM 6896 N N . ARG C 1 302 ? -2.681 -10.347 152.557 1.00 33.67 302 ARG C N 1
ATOM 6897 C CA . ARG C 1 302 ? -2.656 -11.237 151.402 1.00 35.02 302 ARG C CA 1
ATOM 6898 C C . ARG C 1 302 ? -4.066 -11.581 150.916 1.00 36.69 302 ARG C C 1
ATOM 6899 O O . ARG C 1 302 ? -4.310 -11.704 149.718 1.00 35.53 302 ARG C O 1
ATOM 6907 N N . TYR C 1 303 ? -4.999 -11.706 151.852 1.00 39.83 303 TYR C N 1
ATOM 6908 C CA . TYR C 1 303 ? -6.333 -12.203 151.534 1.00 36.89 303 TYR C CA 1
ATOM 6909 C C . TYR C 1 303 ? -7.457 -11.185 151.752 1.00 40.24 303 TYR C C 1
ATOM 6910 O O . TYR C 1 303 ? -8.619 -11.459 151.436 1.00 42.51 303 TYR C O 1
ATOM 6919 N N . GLY C 1 304 ? -7.118 -10.011 152.277 1.00 34.89 304 GLY C N 1
ATOM 6920 C CA . GLY C 1 304 ? -8.118 -8.964 152.473 1.00 35.64 304 GLY C CA 1
ATOM 6921 C C . GLY C 1 304 ? -9.151 -9.311 153.532 1.00 37.95 304 GLY C C 1
ATOM 6922 O O . GLY C 1 304 ? -10.336 -9.102 153.345 1.00 41.33 304 GLY C O 1
ATOM 6923 N N . VAL C 1 305 ? -8.693 -9.857 154.655 1.00 36.71 305 VAL C N 1
ATOM 6924 C CA . VAL C 1 305 ? -9.570 -10.192 155.777 1.00 34.82 305 VAL C CA 1
ATOM 6925 C C . VAL C 1 305 ? -8.965 -9.500 157.004 1.00 39.90 305 VAL C C 1
ATOM 6926 O O . VAL C 1 305 ? -7.801 -9.138 156.977 1.00 37.77 305 VAL C O 1
ATOM 6930 N N . PRO C 1 306 ? -9.748 -9.288 158.071 1.00 38.66 306 PRO C N 1
ATOM 6931 C CA . PRO C 1 306 ? -9.120 -8.545 159.176 1.00 36.80 306 PRO C CA 1
ATOM 6932 C C . PRO C 1 306 ? -8.238 -9.429 160.056 1.00 39.23 306 PRO C C 1
ATOM 6933 O O . PRO C 1 306 ? -8.632 -10.538 160.414 1.00 39.07 306 PRO C O 1
ATOM 6937 N N . ALA C 1 307 ? -7.046 -8.940 160.378 1.00 40.64 307 ALA C N 1
ATOM 6938 C CA . ALA C 1 307 ? -6.105 -9.685 161.212 1.00 42.72 307 ALA C CA 1
ATOM 6939 C C . ALA C 1 307 ? -6.709 -10.058 162.568 1.00 38.78 307 ALA C C 1
ATOM 6940 O O . ALA C 1 307 ? -6.449 -11.143 163.089 1.00 38.86 307 ALA C O 1
ATOM 6942 N N . SER C 1 308 ? -7.522 -9.164 163.125 1.00 43.45 308 SER C N 1
ATOM 6943 C CA . SER C 1 308 ? -8.212 -9.445 164.382 1.00 46.11 308 SER C CA 1
ATOM 6944 C C . SER C 1 308 ? -9.081 -10.695 164.290 1.00 44.36 308 SER C C 1
ATOM 6945 O O . SER C 1 308 ? -9.193 -11.450 165.250 1.00 44.67 308 SER C O 1
ATOM 6948 N N . ALA C 1 309 ? -9.685 -10.906 163.126 1.00 45.27 309 ALA C N 1
ATOM 6949 C CA . ALA C 1 309 ? -10.552 -12.054 162.905 1.00 44.29 309 ALA C CA 1
ATOM 6950 C C . ALA C 1 309 ? -9.737 -13.328 162.786 1.00 36.04 309 ALA C C 1
ATOM 6951 O O . ALA C 1 309 ? -10.129 -14.373 163.304 1.00 39.04 309 ALA C O 1
ATOM 6953 N N . LEU C 1 310 ? -8.608 -13.248 162.088 1.00 31.38 310 LEU C N 1
ATOM 6954 C CA . LEU C 1 310 ? -7.726 -14.389 161.968 1.00 31.28 310 LEU C CA 1
ATOM 6955 C C . LEU C 1 310 ? -7.310 -14.835 163.369 1.00 41.05 310 LEU C C 1
ATOM 6956 O O . LEU C 1 310 ? -7.301 -16.023 163.689 1.00 34.50 310 LEU C O 1
ATOM 6961 N N . LEU C 1 311 ? -6.986 -13.858 164.206 1.00 34.24 311 LEU C N 1
ATOM 6962 C CA . LEU C 1 311 ? -6.427 -14.149 165.516 1.00 36.35 311 LEU C CA 1
ATOM 6963 C C . LEU C 1 311 ? -7.486 -14.726 166.442 1.00 33.18 311 LEU C C 1
ATOM 6964 O O . LEU C 1 311 ? -7.228 -15.691 167.170 1.00 36.40 311 LEU C O 1
ATOM 6969 N N . HIS C 1 312 ? -8.676 -14.142 166.423 1.00 31.22 312 HIS C N 1
ATOM 6970 C CA . HIS C 1 312 ? -9.759 -14.703 167.212 1.00 39.12 312 HIS C CA 1
ATOM 6971 C C . HIS C 1 312 ? -10.034 -16.159 166.835 1.00 40.65 312 HIS C C 1
ATOM 6972 O O . HIS C 1 312 ? -10.237 -16.998 167.706 1.00 40.81 312 HIS C O 1
ATOM 6979 N N . ARG C 1 313 ? -10.040 -16.457 165.537 1.00 39.20 313 ARG C N 1
ATOM 6980 C CA . ARG C 1 313 ? -10.360 -17.808 165.091 1.00 37.52 313 ARG C CA 1
ATOM 6981 C C . ARG C 1 313 ? -9.233 -18.798 165.382 1.00 35.89 313 ARG C C 1
ATOM 6982 O O . ARG C 1 313 ? -9.494 -19.976 165.623 1.00 36.93 313 ARG C O 1
ATOM 6990 N N . ALA C 1 314 ? -7.988 -18.320 165.354 1.00 36.36 314 ALA C N 1
ATOM 6991 C CA . ALA C 1 314 ? -6.856 -19.138 165.764 1.00 39.18 314 ALA C CA 1
ATOM 6992 C C . ALA C 1 314 ? -7.093 -19.623 167.184 1.00 35.00 314 ALA C C 1
ATOM 6993 O O . ALA C 1 314 ? -6.834 -20.783 167.497 1.00 35.60 314 ALA C O 1
ATOM 6995 N N . GLY C 1 315 ? -7.611 -18.735 168.028 1.00 33.60 315 GLY C N 1
ATOM 6996 C CA . GLY C 1 315 ? -7.930 -19.074 169.407 1.00 38.30 315 GLY C CA 1
ATOM 6997 C C . GLY C 1 315 ? -8.991 -20.159 169.489 1.00 45.34 315 GLY C C 1
ATOM 6998 O O . GLY C 1 315 ? -8.836 -21.167 170.197 1.00 41.24 315 GLY C O 1
ATOM 6999 N N . GLN C 1 316 ? -10.072 -19.961 168.742 1.00 39.25 316 GLN C N 1
ATOM 7000 C CA . GLN C 1 316 ? -11.167 -20.925 168.719 1.00 38.50 316 GLN C CA 1
ATOM 7001 C C . GLN C 1 316 ? -10.741 -22.281 168.168 1.00 38.64 316 GLN C C 1
ATOM 7002 O O . GLN C 1 316 ? -11.260 -23.309 168.590 1.00 43.65 316 GLN C O 1
ATOM 7008 N N . ARG C 1 317 ? -9.781 -22.283 167.246 1.00 34.38 317 ARG C N 1
ATOM 7009 C CA . ARG C 1 317 ? -9.283 -23.530 166.676 1.00 31.82 317 ARG C CA 1
ATOM 7010 C C . ARG C 1 317 ? -8.299 -24.237 167.598 1.00 33.84 317 ARG C C 1
ATOM 7011 O O . ARG C 1 317 ? -7.882 -25.359 167.301 1.00 35.56 317 ARG C O 1
ATOM 7019 N N . LYS C 1 318 ? -7.908 -23.563 168.681 1.00 38.27 318 LYS C N 1
ATOM 7020 C CA . LYS C 1 318 ? -6.957 -24.102 169.650 1.00 36.15 318 LYS C CA 1
ATOM 7021 C C . LYS C 1 318 ? -5.604 -24.387 169.015 1.00 33.28 318 LYS C C 1
ATOM 7022 O O . LYS C 1 318 ? -4.979 -25.409 169.315 1.00 34.03 318 LYS C O 1
ATOM 7028 N N . LEU C 1 319 ? -5.169 -23.509 168.116 1.00 31.47 319 LEU C N 1
ATOM 7029 C CA . LEU C 1 319 ? -3.843 -23.649 167.528 1.00 27.95 319 LEU C CA 1
ATOM 7030 C C . LEU C 1 319 ? -2.772 -23.427 168.596 1.00 34.19 319 LEU C C 1
ATOM 7031 O O . LEU C 1 319 ? -2.992 -22.704 169.571 1.00 33.84 319 LEU C O 1
ATOM 7036 N N . ILE C 1 320 ? -1.611 -24.049 168.412 1.00 30.77 320 ILE C N 1
ATOM 7037 C CA . ILE C 1 320 ? -0.535 -23.913 169.379 1.00 33.98 320 ILE C CA 1
ATOM 7038 C C . ILE C 1 320 ? 0.718 -23.456 168.654 1.00 35.61 320 ILE C C 1
ATOM 7039 O O . ILE C 1 320 ? 0.691 -23.238 167.443 1.00 34.05 320 ILE C O 1
ATOM 7044 N N . GLY C 1 321 ? 1.804 -23.294 169.400 1.00 33.69 321 GLY C N 1
ATOM 7045 C CA . GLY C 1 321 ? 3.068 -22.878 168.826 1.00 33.69 321 GLY C CA 1
ATOM 7046 C C . GLY C 1 321 ? 3.457 -23.697 167.617 1.00 31.12 321 GLY C C 1
ATOM 7047 O O . GLY C 1 321 ? 3.296 -24.920 167.595 1.00 33.26 321 GLY C O 1
ATOM 7048 N N . GLY C 1 322 ? 3.948 -23.011 166.593 1.00 30.09 322 GLY C N 1
ATOM 7049 C CA . GLY C 1 322 ? 4.404 -23.673 165.390 1.00 30.28 322 GLY C CA 1
ATOM 7050 C C . GLY C 1 322 ? 3.365 -23.788 164.292 1.00 31.54 322 GLY C C 1
ATOM 7051 O O . GLY C 1 322 ? 3.692 -24.178 163.187 1.00 32.54 322 GLY C O 1
ATOM 7052 N N . GLN C 1 323 ? 2.115 -23.447 164.588 1.00 32.74 323 GLN C N 1
ATOM 7053 C CA . GLN C 1 323 ? 1.021 -23.653 163.622 1.00 33.53 323 GLN C CA 1
ATOM 7054 C C . GLN C 1 323 ? 0.603 -22.410 162.825 1.00 31.83 323 GLN C C 1
ATOM 7055 O O . GLN C 1 323 ? -0.562 -22.291 162.455 1.00 35.23 323 GLN C O 1
ATOM 7061 N N . GLU C 1 324 ? 1.540 -21.497 162.556 1.00 27.85 324 GLU C N 1
ATOM 7062 C CA . GLU C 1 324 ? 1.241 -20.296 161.786 1.00 30.06 324 GLU C CA 1
ATOM 7063 C C . GLU C 1 324 ? 0.614 -20.623 160.423 1.00 30.79 324 GLU C C 1
ATOM 7064 O O . GLU C 1 324 ? -0.140 -19.822 159.900 1.00 32.18 324 GLU C O 1
ATOM 7070 N N . ASP C 1 325 ? 0.912 -21.804 159.868 1.00 28.79 325 ASP C N 1
ATOM 7071 C CA . ASP C 1 325 ? 0.382 -22.182 158.548 1.00 31.11 325 ASP C CA 1
ATOM 7072 C C . ASP C 1 325 ? -1.143 -22.179 158.523 1.00 31.77 325 ASP C C 1
ATOM 7073 O O . ASP C 1 325 ? -1.763 -21.848 157.509 1.00 36.80 325 ASP C O 1
ATOM 7078 N N . GLN C 1 326 ? -1.743 -22.556 159.643 1.00 26.45 326 GLN C N 1
ATOM 7079 C CA . GLN C 1 326 ? -3.200 -22.605 159.741 1.00 30.26 326 GLN C CA 1
ATOM 7080 C C . GLN C 1 326 ? -3.880 -21.232 159.611 1.00 32.73 326 GLN C C 1
ATOM 7081 O O . GLN C 1 326 ? -5.087 -21.160 159.350 1.00 33.03 326 GLN C O 1
ATOM 7087 N N . LEU C 1 327 ? -3.116 -20.153 159.783 1.00 31.60 327 LEU C N 1
ATOM 7088 C CA . LEU C 1 327 ? -3.646 -18.796 159.605 1.00 29.30 327 LEU C CA 1
ATOM 7089 C C . LEU C 1 327 ? -4.062 -18.570 158.160 1.00 35.86 327 LEU C C 1
ATOM 7090 O O . LEU C 1 327 ? -5.014 -17.842 157.892 1.00 35.74 327 LEU C O 1
ATOM 7095 N N . ILE C 1 328 ? -3.336 -19.190 157.230 1.00 33.01 328 ILE C N 1
ATOM 7096 C CA . ILE C 1 328 ? -3.719 -19.122 155.832 1.00 37.67 328 ILE C CA 1
ATOM 7097 C C . ILE C 1 328 ? -5.049 -19.821 155.649 1.00 36.40 328 ILE C C 1
ATOM 7098 O O . ILE C 1 328 ? -5.952 -19.281 155.017 1.00 36.34 328 ILE C O 1
ATOM 7103 N N . ASP C 1 329 ? -5.170 -21.020 156.216 1.00 33.27 329 ASP C N 1
ATOM 7104 C CA . ASP C 1 329 ? -6.407 -21.787 156.094 1.00 31.03 329 ASP C CA 1
ATOM 7105 C C . ASP C 1 329 ? -7.582 -21.038 156.718 1.00 33.39 329 ASP C C 1
ATOM 7106 O O . ASP C 1 329 ? -8.682 -21.023 156.172 1.00 31.45 329 ASP C O 1
ATOM 7111 N N . ILE C 1 330 ? -7.337 -20.379 157.845 1.00 33.84 330 ILE C N 1
ATOM 7112 C CA . ILE C 1 330 ? -8.340 -19.515 158.453 1.00 35.30 330 ILE C CA 1
ATOM 7113 C C . ILE C 1 330 ? -8.718 -18.332 157.555 1.00 39.08 330 ILE C C 1
ATOM 7114 O O . ILE C 1 330 ? -9.882 -17.976 157.465 1.00 33.50 330 ILE C O 1
ATOM 7119 N N . ALA C 1 331 ? -7.740 -17.716 156.895 1.00 36.04 331 ALA C N 1
ATOM 7120 C CA . ALA C 1 331 ? -8.044 -16.594 156.007 1.00 39.60 331 ALA C CA 1
ATOM 7121 C C . ALA C 1 331 ? -8.961 -17.047 154.879 1.00 29.45 331 ALA C C 1
ATOM 7122 O O . ALA C 1 331 ? -9.944 -16.393 154.584 1.00 37.21 331 ALA C O 1
ATOM 7124 N N . LEU C 1 332 ? -8.645 -18.189 154.276 1.00 31.59 332 LEU C N 1
ATOM 7125 C CA . LEU C 1 332 ? -9.432 -18.688 153.156 1.00 36.35 332 LEU C CA 1
ATOM 7126 C C . LEU C 1 332 ? -10.831 -19.105 153.594 1.00 34.99 332 LEU C C 1
ATOM 7127 O O . LEU C 1 332 ? -11.797 -18.969 152.844 1.00 34.84 332 LEU C O 1
ATOM 7132 N N . GLU C 1 333 ? -10.930 -19.604 154.814 1.00 31.68 333 GLU C N 1
ATOM 7133 C CA . GLU C 1 333 ? -12.207 -19.968 155.391 1.00 39.77 333 GLU C CA 1
ATOM 7134 C C . GLU C 1 333 ? -13.079 -18.729 155.502 1.00 40.13 333 GLU C C 1
ATOM 7135 O O . GLU C 1 333 ? -14.268 -18.774 155.209 1.00 39.67 333 GLU C O 1
ATOM 7141 N N . ILE C 1 334 ? -12.486 -17.618 155.934 1.00 41.41 334 ILE C N 1
ATOM 7142 C CA . ILE C 1 334 ? -13.222 -16.355 155.985 1.00 32.74 334 ILE C CA 1
ATOM 7143 C C . ILE C 1 334 ? -13.641 -15.898 154.604 1.00 34.43 334 ILE C C 1
ATOM 7144 O O . ILE C 1 334 ? -14.791 -15.504 154.414 1.00 35.47 334 ILE C O 1
ATOM 7149 N N . LYS C 1 335 ? -12.724 -15.951 153.636 1.00 31.77 335 LYS C N 1
ATOM 7150 C CA . LYS C 1 335 ? -13.090 -15.581 152.258 1.00 42.71 335 LYS C CA 1
ATOM 7151 C C . LYS C 1 335 ? -14.210 -16.461 151.718 1.00 41.10 335 LYS C C 1
ATOM 7152 O O . LYS C 1 335 ? -15.065 -15.984 150.994 1.00 43.89 335 LYS C O 1
ATOM 7158 N N . ARG C 1 336 ? -14.187 -17.750 152.059 1.00 39.82 336 ARG C N 1
ATOM 7159 C CA . ARG C 1 336 ? -15.202 -18.679 151.591 1.00 41.89 336 ARG C CA 1
ATOM 7160 C C . ARG C 1 336 ? -16.562 -18.375 152.207 1.00 37.80 336 ARG C C 1
ATOM 7161 O O . ARG C 1 336 ? -17.588 -18.433 151.525 1.00 37.69 336 ARG C O 1
ATOM 7169 N N . GLU C 1 337 ? -16.569 -18.060 153.500 1.00 36.48 337 GLU C N 1
ATOM 7170 C CA . GLU C 1 337 ? -17.826 -17.746 154.187 1.00 36.87 337 GLU C CA 1
ATOM 7171 C C . GLU C 1 337 ? -18.395 -16.426 153.705 1.00 41.50 337 GLU C C 1
ATOM 7172 O O . GLU C 1 337 ? -19.611 -16.240 153.704 1.00 42.70 337 GLU C O 1
ATOM 7178 N N . LEU C 1 338 ? -17.522 -15.497 153.316 1.00 39.77 338 LEU C N 1
ATOM 7179 C CA . LEU C 1 338 ? -17.992 -14.208 152.817 1.00 38.86 338 LEU C CA 1
ATOM 7180 C C . LEU C 1 338 ? -18.663 -14.375 151.467 1.00 41.73 338 LEU C C 1
ATOM 7181 O O . LEU C 1 338 ? -19.709 -13.805 151.242 1.00 44.82 338 LEU C O 1
ATOM 7186 N N . ASP C 1 339 ? -18.060 -15.155 150.572 1.00 45.67 339 ASP C N 1
ATOM 7187 C CA . ASP C 1 339 ? -18.705 -15.450 149.285 1.00 51.89 339 ASP C CA 1
ATOM 7188 C C . ASP C 1 339 ? -20.000 -16.205 149.479 1.00 40.07 339 ASP C C 1
ATOM 7189 O O . ASP C 1 339 ? -21.031 -15.867 148.887 1.00 43.35 339 ASP C O 1
ATOM 7194 N N . SER C 1 340 ? -19.957 -17.253 150.297 1.00 39.46 340 SER C N 1
ATOM 7195 C CA . SER C 1 340 ? -21.093 -18.182 150.339 1.00 40.69 340 SER C CA 1
ATOM 7196 C C . SER C 1 340 ? -22.258 -17.578 151.099 1.00 41.84 340 SER C C 1
ATOM 7197 O O . SER C 1 340 ? -23.403 -17.935 150.864 1.00 43.39 340 SER C O 1
ATOM 7200 N N . GLY C 1 341 ? -21.950 -16.685 152.040 1.00 43.07 341 GLY C N 1
ATOM 7201 C CA . GLY C 1 341 ? -22.965 -16.135 152.922 1.00 50.34 341 GLY C CA 1
ATOM 7202 C C . GLY C 1 341 ? -23.352 -17.057 154.071 1.00 53.40 341 GLY C C 1
ATOM 7203 O O . GLY C 1 341 ? -24.399 -16.873 154.679 1.00 55.44 341 GLY C O 1
ATOM 7204 N N . ALA C 1 342 ? -22.523 -18.059 154.360 1.00 40.94 342 ALA C N 1
ATOM 7205 C CA . ALA C 1 342 ? -22.834 -19.032 155.410 1.00 64.42 342 ALA C CA 1
ATOM 7206 C C . ALA C 1 342 ? -22.782 -18.418 156.811 1.00 65.81 342 ALA C C 1
ATOM 7207 O O . ALA C 1 342 ? -21.867 -17.655 157.137 1.00 63.65 342 ALA C O 1
ATOM 7209 N N . SER D 2 6 ? -5.906 -65.053 140.844 1.00 103.65 3 SER D N 1
ATOM 7210 C CA . SER D 2 6 ? -5.379 -65.616 142.082 1.00 104.14 3 SER D CA 1
ATOM 7211 C C . SER D 2 6 ? -4.695 -64.544 142.926 1.00 98.35 3 SER D C 1
ATOM 7212 O O . SER D 2 6 ? -3.769 -63.874 142.468 1.00 96.94 3 SER D O 1
ATOM 7215 N N . LYS D 2 7 ? -5.165 -64.378 144.158 1.00 93.39 4 LYS D N 1
ATOM 7216 C CA . LYS D 2 7 ? -4.604 -63.385 145.067 1.00 80.99 4 LYS D CA 1
ATOM 7217 C C . LYS D 2 7 ? -3.228 -63.811 145.570 1.00 82.44 4 LYS D C 1
ATOM 7218 O O . LYS D 2 7 ? -3.022 -64.970 145.922 1.00 89.53 4 LYS D O 1
ATOM 7224 N N . ALA D 2 8 ? -2.287 -62.873 145.607 1.00 79.47 5 ALA D N 1
ATOM 7225 C CA . ALA D 2 8 ? -0.973 -63.143 146.179 1.00 75.14 5 ALA D CA 1
ATOM 7226 C C . ALA D 2 8 ? -1.112 -63.366 147.679 1.00 71.47 5 ALA D C 1
ATOM 7227 O O . ALA D 2 8 ? -1.802 -62.609 148.361 1.00 70.01 5 ALA D O 1
ATOM 7229 N N . LYS D 2 9 ? -0.461 -64.407 148.188 1.00 73.10 6 LYS D N 1
ATOM 7230 C CA . LYS D 2 9 ? -0.547 -64.744 149.607 1.00 77.60 6 LYS D CA 1
ATOM 7231 C C . LYS D 2 9 ? 0.521 -64.008 150.402 1.00 70.02 6 LYS D C 1
ATOM 7232 O O . LYS D 2 9 ? 1.714 -64.144 150.132 1.00 77.28 6 LYS D O 1
ATOM 7238 N N . VAL D 2 10 ? 0.088 -63.225 151.382 1.00 69.61 7 VAL D N 1
ATOM 7239 C CA . VAL D 2 10 ? 1.006 -62.345 152.100 1.00 69.61 7 VAL D CA 1
ATOM 7240 C C . VAL D 2 10 ? 1.041 -62.634 153.594 1.00 70.33 7 VAL D C 1
ATOM 7241 O O . VAL D 2 10 ? 0.057 -63.100 154.177 1.00 68.26 7 VAL D O 1
ATOM 7245 N N . ALA D 2 11 ? 2.192 -62.366 154.200 1.00 64.31 8 ALA D N 1
ATOM 7246 C CA . ALA D 2 11 ? 2.352 -62.485 155.639 1.00 67.23 8 ALA D CA 1
ATOM 7247 C C . ALA D 2 11 ? 2.526 -61.105 156.266 1.00 65.67 8 ALA D C 1
ATOM 7248 O O . ALA D 2 11 ? 3.054 -60.184 155.638 1.00 59.18 8 ALA D O 1
ATOM 7250 N N . ILE D 2 12 ? 2.067 -60.974 157.504 1.00 64.82 9 ILE D N 1
ATOM 7251 C CA . ILE D 2 12 ? 2.245 -59.757 158.278 1.00 64.43 9 ILE D CA 1
ATOM 7252 C C . ILE D 2 12 ? 3.113 -60.085 159.482 1.00 67.23 9 ILE D C 1
ATOM 7253 O O . ILE D 2 12 ? 2.746 -60.927 160.301 1.00 71.72 9 ILE D O 1
ATOM 7258 N N . VAL D 2 13 ? 4.268 -59.439 159.591 1.00 60.60 10 VAL D N 1
ATOM 7259 C CA . VAL D 2 13 ? 5.102 -59.625 160.773 1.00 65.25 10 VAL D CA 1
ATOM 7260 C C . VAL D 2 13 ? 4.937 -58.423 161.701 1.00 61.78 10 VAL D C 1
ATOM 7261 O O . VAL D 2 13 ? 5.175 -57.284 161.305 1.00 56.49 10 VAL D O 1
ATOM 7265 N N . GLY D 2 14 ? 4.515 -58.697 162.931 1.00 64.63 11 GLY D N 1
ATOM 7266 C CA . GLY D 2 14 ? 4.085 -57.661 163.852 1.00 62.79 11 GLY D CA 1
ATOM 7267 C C . GLY D 2 14 ? 2.634 -57.911 164.218 1.00 64.47 11 GLY D C 1
ATOM 7268 O O . GLY D 2 14 ? 1.876 -58.454 163.415 1.00 62.64 11 GLY D O 1
ATOM 7269 N N . SER D 2 15 ? 2.237 -57.524 165.426 1.00 66.66 12 SER D N 1
ATOM 7270 C CA . SER D 2 15 ? 0.876 -57.790 165.882 1.00 68.18 12 SER D CA 1
ATOM 7271 C C . SER D 2 15 ? 0.257 -56.615 166.639 1.00 65.77 12 SER D C 1
ATOM 7272 O O . SER D 2 15 ? -0.743 -56.777 167.343 1.00 67.67 12 SER D O 1
ATOM 7275 N N . GLY D 2 16 ? 0.855 -55.438 166.493 1.00 63.01 13 GLY D N 1
ATOM 7276 C CA . GLY D 2 16 ? 0.324 -54.229 167.100 1.00 61.80 13 GLY D CA 1
ATOM 7277 C C . GLY D 2 16 ? -0.718 -53.513 166.249 1.00 63.19 13 GLY D C 1
ATOM 7278 O O . GLY D 2 16 ? -1.246 -54.074 165.283 1.00 59.74 13 GLY D O 1
ATOM 7279 N N . ASN D 2 17 ? -1.007 -52.266 166.616 1.00 62.01 14 ASN D N 1
ATOM 7280 C CA . ASN D 2 17 ? -2.033 -51.460 165.955 1.00 60.53 14 ASN D CA 1
ATOM 7281 C C . ASN D 2 17 ? -1.882 -51.347 164.447 1.00 52.78 14 ASN D C 1
ATOM 7282 O O . ASN D 2 17 ? -2.838 -51.559 163.708 1.00 55.26 14 ASN D O 1
ATOM 7287 N N . ILE D 2 18 ? -0.679 -50.989 164.014 1.00 50.22 15 ILE D N 1
ATOM 7288 C CA . ILE D 2 18 ? -0.344 -50.897 162.598 1.00 52.33 15 ILE D CA 1
ATOM 7289 C C . ILE D 2 18 ? -0.628 -52.213 161.869 1.00 54.26 15 ILE D C 1
ATOM 7290 O O . ILE D 2 18 ? -1.329 -52.237 160.856 1.00 51.66 15 ILE D O 1
ATOM 7295 N N . SER D 2 19 ? -0.082 -53.306 162.395 1.00 54.04 16 SER D N 1
ATOM 7296 C CA . SER D 2 19 ? -0.272 -54.626 161.800 1.00 56.33 16 SER D CA 1
ATOM 7297 C C . SER D 2 19 ? -1.743 -55.002 161.726 1.00 53.11 16 SER D C 1
ATOM 7298 O O . SER D 2 19 ? -2.197 -55.531 160.719 1.00 53.62 16 SER D O 1
ATOM 7301 N N . THR D 2 20 ? -2.486 -54.726 162.793 1.00 66.16 17 THR D N 1
ATOM 7302 C CA . THR D 2 20 ? -3.903 -55.069 162.832 1.00 64.69 17 THR D CA 1
ATOM 7303 C C . THR D 2 20 ? -4.700 -54.247 161.822 1.00 61.51 17 THR D C 1
ATOM 7304 O O . THR D 2 20 ? -5.566 -54.775 161.122 1.00 58.31 17 THR D O 1
ATOM 7308 N N . ASP D 2 21 ? -4.404 -52.952 161.746 1.00 60.10 18 ASP D N 1
ATOM 7309 C CA . ASP D 2 21 ? -5.064 -52.102 160.765 1.00 54.44 18 ASP D CA 1
ATOM 7310 C C . ASP D 2 21 ? -4.739 -52.583 159.359 1.00 52.27 18 ASP D C 1
ATOM 7311 O O . ASP D 2 21 ? -5.622 -52.690 158.513 1.00 54.12 18 ASP D O 1
ATOM 7316 N N . LEU D 2 22 ? -3.464 -52.877 159.123 1.00 51.00 19 LEU D N 1
ATOM 7317 C CA . LEU D 2 22 ? -3.027 -53.423 157.846 1.00 56.96 19 LEU D CA 1
ATOM 7318 C C . LEU D 2 22 ? -3.749 -54.733 157.497 1.00 60.03 19 LEU D C 1
ATOM 7319 O O . LEU D 2 22 ? -4.134 -54.947 156.350 1.00 59.24 19 LEU D O 1
ATOM 7324 N N . LEU D 2 23 ? -3.935 -55.599 158.488 1.00 58.62 20 LEU D N 1
ATOM 7325 C CA . LEU D 2 23 ? -4.673 -56.841 158.286 1.00 63.11 20 LEU D CA 1
ATOM 7326 C C . LEU D 2 23 ? -6.048 -56.571 157.691 1.00 64.61 20 LEU D C 1
ATOM 7327 O O . LEU D 2 23 ? -6.449 -57.210 156.718 1.00 58.67 20 LEU D O 1
ATOM 7332 N N . TYR D 2 24 ? -6.756 -55.609 158.267 1.00 61.71 21 TYR D N 1
ATOM 7333 C CA . TYR D 2 24 ? -8.094 -55.275 157.799 1.00 66.54 21 TYR D CA 1
ATOM 7334 C C . TYR D 2 24 ? -8.116 -54.745 156.366 1.00 66.04 21 TYR D C 1
ATOM 7335 O O . TYR D 2 24 ? -8.991 -55.110 155.580 1.00 72.29 21 TYR D O 1
ATOM 7344 N N . LYS D 2 25 ? -7.147 -53.903 156.023 1.00 57.81 22 LYS D N 1
ATOM 7345 C CA . LYS D 2 25 ? -7.041 -53.401 154.657 1.00 58.25 22 LYS D CA 1
ATOM 7346 C C . LYS D 2 25 ? -6.769 -54.533 153.665 1.00 58.30 22 LYS D C 1
ATOM 7347 O O . LYS D 2 25 ? -7.386 -54.604 152.599 1.00 57.73 22 LYS D O 1
ATOM 7353 N N . LEU D 2 26 ? -5.853 -55.421 154.035 1.00 55.13 23 LEU D N 1
ATOM 7354 C CA . LEU D 2 26 ? -5.470 -56.548 153.188 1.00 59.69 23 LEU D CA 1
ATOM 7355 C C . LEU D 2 26 ? -6.619 -57.527 152.928 1.00 64.84 23 LEU D C 1
ATOM 7356 O O . LEU D 2 26 ? -6.711 -58.108 151.845 1.00 64.62 23 LEU D O 1
ATOM 7361 N N . LEU D 2 27 ? -7.493 -57.706 153.915 1.00 66.65 24 LEU D N 1
ATOM 7362 C CA . LEU D 2 27 ? -8.657 -58.574 153.744 1.00 70.68 24 LEU D CA 1
ATOM 7363 C C . LEU D 2 27 ? -9.585 -58.027 152.662 1.00 70.53 24 LEU D C 1
ATOM 7364 O O . LEU D 2 27 ? -10.236 -58.793 151.951 1.00 72.99 24 LEU D O 1
ATOM 7369 N N . ARG D 2 28 ? -9.621 -56.700 152.544 1.00 69.83 25 ARG D N 1
ATOM 7370 C CA . ARG D 2 28 ? -10.435 -56.004 151.548 1.00 75.56 25 ARG D CA 1
ATOM 7371 C C . ARG D 2 28 ? -9.795 -56.027 150.163 1.00 75.65 25 ARG D C 1
ATOM 7372 O O . ARG D 2 28 ? -10.424 -55.636 149.185 1.00 83.50 25 ARG D O 1
ATOM 7380 N N . SER D 2 29 ? -8.541 -56.459 150.082 1.00 69.78 26 SER D N 1
ATOM 7381 C CA . SER D 2 29 ? -7.762 -56.297 148.855 1.00 70.32 26 SER D CA 1
ATOM 7382 C C . SER D 2 29 ? -8.229 -57.208 147.724 1.00 79.51 26 SER D C 1
ATOM 7383 O O . SER D 2 29 ? -8.605 -58.355 147.959 1.00 86.53 26 SER D O 1
ATOM 7386 N N . GLU D 2 30 ? -8.198 -56.691 146.498 1.00 79.55 27 GLU D N 1
ATOM 7387 C CA . GLU D 2 30 ? -8.540 -57.489 145.320 1.00 85.49 27 GLU D CA 1
ATOM 7388 C C . GLU D 2 30 ? -7.370 -58.372 144.902 1.00 77.53 27 GLU D C 1
ATOM 7389 O O . GLU D 2 30 ? -7.556 -59.387 144.237 1.00 77.69 27 GLU D O 1
ATOM 7395 N N . TRP D 2 31 ? -6.164 -57.987 145.307 1.00 72.16 28 TRP D N 1
ATOM 7396 C CA . TRP D 2 31 ? -4.951 -58.615 144.792 1.00 69.68 28 TRP D CA 1
ATOM 7397 C C . TRP D 2 31 ? -4.163 -59.395 145.841 1.00 67.13 28 TRP D C 1
ATOM 7398 O O . TRP D 2 31 ? -3.289 -60.188 145.504 1.00 68.42 28 TRP D O 1
ATOM 7409 N N . LEU D 2 32 ? -4.468 -59.157 147.112 1.00 70.61 29 LEU D N 1
ATOM 7410 C CA . LEU D 2 32 ? -3.683 -59.722 148.201 1.00 65.65 29 LEU D CA 1
ATOM 7411 C C . LEU D 2 32 ? -4.548 -60.517 149.168 1.00 70.98 29 LEU D C 1
ATOM 7412 O O . LEU D 2 32 ? -5.701 -60.164 149.432 1.00 70.53 29 LEU D O 1
ATOM 7417 N N . GLU D 2 33 ? -3.976 -61.594 149.696 1.00 68.02 30 GLU D N 1
ATOM 7418 C CA . GLU D 2 33 ? -4.654 -62.421 150.680 1.00 75.00 30 GLU D CA 1
ATOM 7419 C C . GLU D 2 33 ? -3.760 -62.642 151.894 1.00 72.22 30 GLU D C 1
ATOM 7420 O O . GLU D 2 33 ? -2.791 -63.398 151.822 1.00 75.07 30 GLU D O 1
ATOM 7426 N N . PRO D 2 34 ? -4.079 -61.973 153.014 1.00 70.91 31 PRO D N 1
ATOM 7427 C CA . PRO D 2 34 ? -3.329 -62.194 154.253 1.00 72.55 31 PRO D CA 1
ATOM 7428 C C . PRO D 2 34 ? -3.570 -63.608 154.770 1.00 77.26 31 PRO D C 1
ATOM 7429 O O . PRO D 2 34 ? -4.719 -64.045 154.869 1.00 84.42 31 PRO D O 1
ATOM 7433 N N . ARG D 2 35 ? -2.494 -64.321 155.077 1.00 77.74 32 ARG D N 1
ATOM 7434 C CA . ARG D 2 35 ? -2.606 -65.712 155.514 1.00 79.19 32 ARG D CA 1
ATOM 7435 C C . ARG D 2 35 ? -1.870 -65.973 156.829 1.00 79.37 32 ARG D C 1
ATOM 7436 O O . ARG D 2 35 ? -2.245 -66.866 157.591 1.00 82.79 32 ARG D O 1
ATOM 7444 N N . TRP D 2 36 ? -0.828 -65.191 157.093 1.00 74.64 33 TRP D N 1
ATOM 7445 C CA . TRP D 2 36 ? -0.034 -65.357 158.303 1.00 75.30 33 TRP D CA 1
ATOM 7446 C C . TRP D 2 36 ? 0.111 -64.050 159.080 1.00 76.21 33 TRP D C 1
ATOM 7447 O O . TRP D 2 36 ? 0.382 -62.992 158.498 1.00 71.46 33 TRP D O 1
ATOM 7458 N N . MET D 2 37 ? -0.061 -64.118 160.395 1.00 71.96 34 MET D N 1
ATOM 7459 C CA . MET D 2 37 ? 0.389 -63.023 161.249 1.00 75.69 34 MET D CA 1
ATOM 7460 C C . MET D 2 37 ? 1.440 -63.519 162.233 1.00 77.56 34 MET D C 1
ATOM 7461 O O . MET D 2 37 ? 1.175 -64.399 163.054 1.00 80.94 34 MET D O 1
ATOM 7466 N N . VAL D 2 38 ? 2.633 -62.941 162.144 1.00 74.15 35 VAL D N 1
ATOM 7467 C CA . VAL D 2 38 ? 3.768 -63.416 162.920 1.00 77.16 35 VAL D CA 1
ATOM 7468 C C . VAL D 2 38 ? 4.112 -62.479 164.075 1.00 76.28 35 VAL D C 1
ATOM 7469 O O . VAL D 2 38 ? 4.412 -61.304 163.864 1.00 78.51 35 VAL D O 1
ATOM 7473 N N . GLY D 2 39 ? 4.064 -63.008 165.293 1.00 76.79 36 GLY D N 1
ATOM 7474 C CA . GLY D 2 39 ? 4.391 -62.239 166.479 1.00 79.09 36 GLY D CA 1
ATOM 7475 C C . GLY D 2 39 ? 5.421 -62.928 167.357 1.00 85.89 36 GLY D C 1
ATOM 7476 O O . GLY D 2 39 ? 6.069 -63.890 166.940 1.00 86.13 36 GLY D O 1
ATOM 7477 N N . ILE D 2 40 ? 5.571 -62.428 168.580 1.00 91.30 37 ILE D N 1
ATOM 7478 C CA . ILE D 2 40 ? 6.517 -62.988 169.539 1.00 101.24 37 ILE D CA 1
ATOM 7479 C C . ILE D 2 40 ? 5.855 -63.097 170.916 1.00 109.37 37 ILE D C 1
ATOM 7480 O O . ILE D 2 40 ? 6.200 -63.962 171.724 1.00 115.69 37 ILE D O 1
ATOM 7485 N N . ASP D 2 41 ? 4.868 -62.241 171.158 1.00 109.54 38 ASP D N 1
ATOM 7486 C CA . ASP D 2 41 ? 4.119 -62.266 172.410 1.00 114.03 38 ASP D CA 1
ATOM 7487 C C . ASP D 2 41 ? 2.861 -63.125 172.273 1.00 113.53 38 ASP D C 1
ATOM 7488 O O . ASP D 2 41 ? 1.933 -62.756 171.561 1.00 113.55 38 ASP D O 1
ATOM 7493 N N . PRO D 2 42 ? 2.824 -64.276 172.964 1.00 117.70 39 PRO D N 1
ATOM 7494 C CA . PRO D 2 42 ? 1.663 -65.176 172.919 1.00 120.61 39 PRO D CA 1
ATOM 7495 C C . PRO D 2 42 ? 0.413 -64.525 173.504 1.00 122.10 39 PRO D C 1
ATOM 7496 O O . PRO D 2 42 ? -0.699 -65.005 173.283 1.00 124.43 39 PRO D O 1
ATOM 7500 N N . GLU D 2 43 ? 0.606 -63.443 174.252 1.00 119.62 40 GLU D N 1
ATOM 7501 C CA . GLU D 2 43 ? -0.493 -62.732 174.890 1.00 116.23 40 GLU D CA 1
ATOM 7502 C C . GLU D 2 43 ? -1.144 -61.750 173.926 1.00 111.60 40 GLU D C 1
ATOM 7503 O O . GLU D 2 43 ? -2.262 -61.291 174.163 1.00 112.69 40 GLU D O 1
ATOM 7509 N N . SER D 2 44 ? -0.437 -61.443 172.841 1.00 108.08 41 SER D N 1
ATOM 7510 C CA . SER D 2 44 ? -0.827 -60.385 171.903 1.00 101.01 41 SER D CA 1
ATOM 7511 C C . SER D 2 44 ? -2.272 -60.452 171.413 1.00 102.63 41 SER D C 1
ATOM 7512 O O . SER D 2 44 ? -2.699 -61.449 170.829 1.00 105.90 41 SER D O 1
ATOM 7515 N N . ASP D 2 45 ? -3.011 -59.374 171.657 1.00 101.76 42 ASP D N 1
ATOM 7516 C CA . ASP D 2 45 ? -4.373 -59.230 171.162 1.00 104.91 42 ASP D CA 1
ATOM 7517 C C . ASP D 2 45 ? -4.392 -59.283 169.641 1.00 100.93 42 ASP D C 1
ATOM 7518 O O . ASP D 2 45 ? -5.338 -59.793 169.041 1.00 104.06 42 ASP D O 1
ATOM 7523 N N . GLY D 2 46 ? -3.339 -58.754 169.026 1.00 93.07 43 GLY D N 1
ATOM 7524 C CA . GLY D 2 46 ? -3.210 -58.766 167.581 1.00 88.08 43 GLY D CA 1
ATOM 7525 C C . GLY D 2 46 ? -3.245 -60.166 166.993 1.00 84.91 43 GLY D C 1
ATOM 7526 O O . GLY D 2 46 ? -3.911 -60.405 165.987 1.00 77.83 43 GLY D O 1
ATOM 7527 N N . LEU D 2 47 ? -2.531 -61.094 167.622 1.00 88.81 44 LEU D N 1
ATOM 7528 C CA . LEU D 2 47 ? -2.496 -62.477 167.155 1.00 88.46 44 LEU D CA 1
ATOM 7529 C C . LEU D 2 47 ? -3.854 -63.150 167.318 1.00 91.85 44 LEU D C 1
ATOM 7530 O O . LEU D 2 47 ? -4.236 -64.000 166.513 1.00 93.52 44 LEU D O 1
ATOM 7535 N N . ALA D 2 48 ? -4.581 -62.760 168.360 1.00 96.39 45 ALA D N 1
ATOM 7536 C CA . ALA D 2 48 ? -5.902 -63.318 168.628 1.00 102.62 45 ALA D CA 1
ATOM 7537 C C . ALA D 2 48 ? -6.882 -62.947 167.523 1.00 101.58 45 ALA D C 1
ATOM 7538 O O . ALA D 2 48 ? -7.658 -63.781 167.058 1.00 104.46 45 ALA D O 1
ATOM 7540 N N . ARG D 2 49 ? -6.831 -61.686 167.110 1.00 100.86 46 ARG D N 1
ATOM 7541 C CA . ARG D 2 49 ? -7.702 -61.165 166.065 1.00 100.70 46 ARG D CA 1
ATOM 7542 C C . ARG D 2 49 ? -7.448 -61.863 164.734 1.00 98.31 46 ARG D C 1
ATOM 7543 O O . ARG D 2 49 ? -8.385 -62.208 164.011 1.00 99.94 46 ARG D O 1
ATOM 7551 N N . ALA D 2 50 ? -6.173 -62.070 164.418 1.00 92.13 47 ALA D N 1
ATOM 7552 C CA . ALA D 2 50 ? -5.782 -62.692 163.158 1.00 87.01 47 ALA D CA 1
ATOM 7553 C C . ALA D 2 50 ? -6.251 -64.140 163.091 1.00 96.84 47 ALA D C 1
ATOM 7554 O O . ALA D 2 50 ? -6.648 -64.627 162.029 1.00 102.68 47 ALA D O 1
ATOM 7556 N N . ALA D 2 51 ? -6.204 -64.823 164.233 1.00 96.43 48 ALA D N 1
ATOM 7557 C CA . ALA D 2 51 ? -6.655 -66.206 164.320 1.00 96.31 48 ALA D CA 1
ATOM 7558 C C . ALA D 2 51 ? -8.137 -66.306 163.979 1.00 99.32 48 ALA D C 1
ATOM 7559 O O . ALA D 2 51 ? -8.536 -67.118 163.148 1.00 101.75 48 ALA D O 1
ATOM 7561 N N . LYS D 2 52 ? -8.940 -65.458 164.615 1.00 101.65 49 LYS D N 1
ATOM 7562 C CA . LYS D 2 52 ? -10.385 -65.437 164.410 1.00 104.54 49 LYS D CA 1
ATOM 7563 C C . LYS D 2 52 ? -10.762 -65.272 162.938 1.00 105.18 49 LYS D C 1
ATOM 7564 O O . LYS D 2 52 ? -11.771 -65.815 162.482 1.00 110.72 49 LYS D O 1
ATOM 7570 N N . LEU D 2 53 ? -9.941 -64.533 162.197 1.00 98.17 50 LEU D N 1
ATOM 7571 C CA . LEU D 2 53 ? -10.249 -64.203 160.808 1.00 95.08 50 LEU D CA 1
ATOM 7572 C C . LEU D 2 53 ? -9.725 -65.225 159.794 1.00 96.48 50 LEU D C 1
ATOM 7573 O O . LEU D 2 53 ? -9.884 -65.047 158.586 1.00 96.37 50 LEU D O 1
ATOM 7578 N N . GLY D 2 54 ? -9.106 -66.296 160.284 1.00 96.70 51 GLY D N 1
ATOM 7579 C CA . GLY D 2 54 ? -8.694 -67.387 159.420 1.00 93.16 51 GLY D CA 1
ATOM 7580 C C . GLY D 2 54 ? -7.203 -67.494 159.166 1.00 89.26 51 GLY D C 1
ATOM 7581 O O . GLY D 2 54 ? -6.738 -68.436 158.527 1.00 90.47 51 GLY D O 1
ATOM 7582 N N . LEU D 2 55 ? -6.443 -66.532 159.664 1.00 89.05 52 LEU D N 1
ATOM 7583 C CA . LEU D 2 55 ? -5.004 -66.549 159.449 1.00 87.67 52 LEU D CA 1
ATOM 7584 C C . LEU D 2 55 ? -4.331 -67.571 160.352 1.00 89.51 52 LEU D C 1
ATOM 7585 O O . LEU D 2 55 ? -4.843 -67.905 161.419 1.00 91.60 52 LEU D O 1
ATOM 7590 N N . GLU D 2 56 ? -3.185 -68.072 159.908 1.00 90.06 53 GLU D N 1
ATOM 7591 C CA . GLU D 2 56 ? -2.338 -68.901 160.747 1.00 94.11 53 GLU D CA 1
ATOM 7592 C C . GLU D 2 56 ? -1.418 -67.974 161.536 1.00 94.93 53 GLU D C 1
ATOM 7593 O O . GLU D 2 56 ? -0.743 -67.121 160.958 1.00 95.87 53 GLU D O 1
ATOM 7599 N N . THR D 2 57 ? -1.412 -68.117 162.856 1.00 91.55 54 THR D N 1
ATOM 7600 C CA . THR D 2 57 ? -0.649 -67.206 163.702 1.00 87.00 54 THR D CA 1
ATOM 7601 C C . THR D 2 57 ? 0.470 -67.916 164.448 1.00 87.31 54 THR D C 1
ATOM 7602 O O . THR D 2 57 ? 0.456 -69.135 164.591 1.00 90.36 54 THR D O 1
ATOM 7606 N N . THR D 2 58 ? 1.438 -67.142 164.926 1.00 86.47 55 THR D N 1
ATOM 7607 C CA . THR D 2 58 ? 2.552 -67.701 165.681 1.00 91.58 55 THR D CA 1
ATOM 7608 C C . THR D 2 58 ? 3.175 -66.669 166.615 1.00 94.32 55 THR D C 1
ATOM 7609 O O . THR D 2 58 ? 2.996 -65.461 166.438 1.00 82.15 55 THR D O 1
ATOM 7613 N N . HIS D 2 59 ? 3.917 -67.164 167.601 1.00 94.64 56 HIS D N 1
ATOM 7614 C CA . HIS D 2 59 ? 4.580 -66.325 168.591 1.00 91.87 56 HIS D CA 1
ATOM 7615 C C . HIS D 2 59 ? 6.064 -66.681 168.676 1.00 96.32 56 HIS D C 1
ATOM 7616 O O . HIS D 2 59 ? 6.764 -66.258 169.596 1.00 100.41 56 HIS D O 1
ATOM 7623 N N . GLU D 2 60 ? 6.536 -67.469 167.713 1.00 93.59 57 GLU D N 1
ATOM 7624 C CA . GLU D 2 60 ? 7.942 -67.862 167.653 1.00 95.37 57 GLU D CA 1
ATOM 7625 C C . GLU D 2 60 ? 8.740 -66.972 166.703 1.00 95.88 57 GLU D C 1
ATOM 7626 O O . GLU D 2 60 ? 9.890 -67.265 166.377 1.00 98.46 57 GLU D O 1
ATOM 7632 N N . GLY D 2 61 ? 8.122 -65.887 166.253 1.00 93.13 58 GLY D N 1
ATOM 7633 C CA . GLY D 2 61 ? 8.814 -64.918 165.426 1.00 89.78 58 GLY D CA 1
ATOM 7634 C C . GLY D 2 61 ? 9.051 -65.338 163.989 1.00 84.41 58 GLY D C 1
ATOM 7635 O O . GLY D 2 61 ? 8.452 -66.291 163.490 1.00 84.74 58 GLY D O 1
ATOM 7636 N N . VAL D 2 62 ? 9.950 -64.616 163.329 1.00 76.51 59 VAL D N 1
ATOM 7637 C CA . VAL D 2 62 ? 10.134 -64.724 161.890 1.00 82.63 59 VAL D CA 1
ATOM 7638 C C . VAL D 2 62 ? 10.752 -66.054 161.457 1.00 83.85 59 VAL D C 1
ATOM 7639 O O . VAL D 2 62 ? 10.546 -66.490 160.324 1.00 81.36 59 VAL D O 1
ATOM 7643 N N . ASP D 2 63 ? 11.493 -66.701 162.357 1.00 89.20 60 ASP D N 1
ATOM 7644 C CA . ASP D 2 63 ? 12.098 -67.999 162.057 1.00 91.11 60 ASP D CA 1
ATOM 7645 C C . ASP D 2 63 ? 11.033 -69.052 161.784 1.00 91.40 60 ASP D C 1
ATOM 7646 O O . ASP D 2 63 ? 11.198 -69.902 160.910 1.00 97.96 60 ASP D O 1
ATOM 7651 N N . TRP D 2 64 ? 9.944 -68.989 162.542 1.00 87.97 61 TRP D N 1
ATOM 7652 C CA . TRP D 2 64 ? 8.803 -69.866 162.321 1.00 93.27 61 TRP D CA 1
ATOM 7653 C C . TRP D 2 64 ? 8.247 -69.688 160.908 1.00 91.85 61 TRP D C 1
ATOM 7654 O O . TRP D 2 64 ? 7.945 -70.663 160.222 1.00 88.98 61 TRP D O 1
ATOM 7665 N N . LEU D 2 65 ? 8.116 -68.435 160.481 1.00 87.99 62 LEU D N 1
ATOM 7666 C CA . LEU D 2 65 ? 7.569 -68.116 159.165 1.00 85.48 62 LEU D CA 1
ATOM 7667 C C . LEU D 2 65 ? 8.459 -68.636 158.037 1.00 85.52 62 LEU D C 1
ATOM 7668 O O . LEU D 2 65 ? 7.973 -69.164 157.036 1.00 82.24 62 LEU D O 1
ATOM 7673 N N . LEU D 2 66 ? 9.767 -68.493 158.213 1.00 84.26 63 LEU D N 1
ATOM 7674 C CA . LEU D 2 66 ? 10.724 -68.856 157.177 1.00 85.37 63 LEU D CA 1
ATOM 7675 C C . LEU D 2 66 ? 10.927 -70.359 157.092 1.00 89.02 63 LEU D C 1
ATOM 7676 O O . LEU D 2 66 ? 11.652 -70.843 156.225 1.00 91.81 63 LEU D O 1
ATOM 7681 N N . ALA D 2 67 ? 10.291 -71.091 157.999 1.00 93.62 64 ALA D N 1
ATOM 7682 C CA . ALA D 2 67 ? 10.371 -72.547 158.002 1.00 98.70 64 ALA D CA 1
ATOM 7683 C C . ALA D 2 67 ? 9.024 -73.155 157.628 1.00 101.91 64 ALA D C 1
ATOM 7684 O O . ALA D 2 67 ? 8.673 -74.241 158.084 1.00 107.77 64 ALA D O 1
ATOM 7686 N N . GLN D 2 68 ? 8.269 -72.442 156.801 1.00 103.79 65 GLN D N 1
ATOM 7687 C CA . GLN D 2 68 ? 6.969 -72.920 156.351 1.00 104.99 65 GLN D CA 1
ATOM 7688 C C . GLN D 2 68 ? 7.056 -73.447 154.925 1.00 104.79 65 GLN D C 1
ATOM 7689 O O . GLN D 2 68 ? 7.770 -72.882 154.094 1.00 92.12 65 GLN D O 1
ATOM 7695 N N . PRO D 2 69 ? 6.333 -74.541 154.638 1.00 106.53 66 PRO D N 1
ATOM 7696 C CA . PRO D 2 69 ? 6.403 -75.164 153.312 1.00 106.96 66 PRO D CA 1
ATOM 7697 C C . PRO D 2 69 ? 5.859 -74.242 152.224 1.00 105.26 66 PRO D C 1
ATOM 7698 O O . PRO D 2 69 ? 6.448 -74.150 151.146 1.00 105.46 66 PRO D O 1
ATOM 7702 N N . ASP D 2 70 ? 4.755 -73.560 152.512 1.00 103.33 67 ASP D N 1
ATOM 7703 C CA . ASP D 2 70 ? 4.157 -72.636 151.559 1.00 104.35 67 ASP D CA 1
ATOM 7704 C C . ASP D 2 70 ? 4.584 -71.202 151.867 1.00 101.30 67 ASP D C 1
ATOM 7705 O O . ASP D 2 70 ? 3.930 -70.501 152.636 1.00 101.92 67 ASP D O 1
ATOM 7710 N N . LYS D 2 71 ? 5.684 -70.774 151.256 1.00 98.32 68 LYS D N 1
ATOM 7711 C CA . LYS D 2 71 ? 6.252 -69.456 151.513 1.00 96.01 68 LYS D CA 1
ATOM 7712 C C . LYS D 2 71 ? 5.345 -68.319 151.050 1.00 90.42 68 LYS D C 1
ATOM 7713 O O . LYS D 2 71 ? 4.652 -68.441 150.040 1.00 80.08 68 LYS D O 1
ATOM 7719 N N . PRO D 2 72 ? 5.346 -67.204 151.799 1.00 84.34 69 PRO D N 1
ATOM 7720 C CA . PRO D 2 72 ? 4.585 -66.021 151.389 1.00 76.26 69 PRO D CA 1
ATOM 7721 C C . PRO D 2 72 ? 5.122 -65.459 150.078 1.00 74.80 69 PRO D C 1
ATOM 7722 O O . PRO D 2 72 ? 6.311 -65.602 149.786 1.00 72.53 69 PRO D O 1
ATOM 7726 N N . ASP D 2 73 ? 4.249 -64.833 149.297 1.00 74.27 70 ASP D N 1
ATOM 7727 C CA . ASP D 2 73 ? 4.672 -64.105 148.109 1.00 75.25 70 ASP D CA 1
ATOM 7728 C C . ASP D 2 73 ? 5.177 -62.727 148.513 1.00 70.39 70 ASP D C 1
ATOM 7729 O O . ASP D 2 73 ? 6.074 -62.170 147.881 1.00 71.82 70 ASP D O 1
ATOM 7734 N N . LEU D 2 74 ? 4.596 -62.194 149.582 1.00 66.32 71 LEU D N 1
ATOM 7735 C CA . LEU D 2 74 ? 4.932 -60.868 150.070 1.00 67.35 71 LEU D CA 1
ATOM 7736 C C . LEU D 2 74 ? 4.919 -60.884 151.589 1.00 65.03 71 LEU D C 1
ATOM 7737 O O . LEU D 2 74 ? 4.107 -61.576 152.198 1.00 71.07 71 LEU D O 1
ATOM 7742 N N . VAL D 2 75 ? 5.824 -60.135 152.204 1.00 61.58 72 VAL D N 1
ATOM 7743 C CA . VAL D 2 75 ? 5.785 -59.950 153.652 1.00 65.88 72 VAL D CA 1
ATOM 7744 C C . VAL D 2 75 ? 5.744 -58.466 154.035 1.00 59.49 72 VAL D C 1
ATOM 7745 O O . VAL D 2 75 ? 6.573 -57.675 153.587 1.00 53.57 72 VAL D O 1
ATOM 7749 N N . PHE D 2 76 ? 4.759 -58.097 154.849 1.00 56.20 73 PHE D N 1
ATOM 7750 C CA . PHE D 2 76 ? 4.662 -56.744 155.396 1.00 53.65 73 PHE D CA 1
ATOM 7751 C C . PHE D 2 76 ? 5.180 -56.770 156.826 1.00 53.56 73 PHE D C 1
ATOM 7752 O O . PHE D 2 76 ? 4.708 -57.569 157.632 1.00 58.04 73 PHE D O 1
ATOM 7760 N N . GLU D 2 77 ? 6.138 -55.907 157.154 1.00 51.50 74 GLU D N 1
ATOM 7761 C CA . GLU D 2 77 ? 6.675 -55.901 158.512 1.00 51.82 74 GLU D CA 1
ATOM 7762 C C . GLU D 2 77 ? 6.470 -54.572 159.243 1.00 54.43 74 GLU D C 1
ATOM 7763 O O . GLU D 2 77 ? 6.900 -53.522 158.770 1.00 49.21 74 GLU D O 1
ATOM 7769 N N . ALA D 2 78 ? 5.800 -54.639 160.393 1.00 55.67 75 ALA D N 1
ATOM 7770 C CA . ALA D 2 78 ? 5.604 -53.484 161.262 1.00 57.85 75 ALA D CA 1
ATOM 7771 C C . ALA D 2 78 ? 6.039 -53.842 162.680 1.00 56.83 75 ALA D C 1
ATOM 7772 O O . ALA D 2 78 ? 5.214 -54.026 163.576 1.00 57.47 75 ALA D O 1
ATOM 7774 N N . THR D 2 79 ? 7.347 -53.949 162.869 1.00 51.81 76 THR D N 1
ATOM 7775 C CA . THR D 2 79 ? 7.911 -54.331 164.154 1.00 57.18 76 THR D CA 1
ATOM 7776 C C . THR D 2 79 ? 8.720 -53.175 164.730 1.00 60.23 76 THR D C 1
ATOM 7777 O O . THR D 2 79 ? 8.179 -52.301 165.409 1.00 62.10 76 THR D O 1
ATOM 7781 N N . SER D 2 80 ? 10.018 -53.176 164.448 1.00 62.53 77 SER D N 1
ATOM 7782 C CA . SER D 2 80 ? 10.885 -52.053 164.778 1.00 60.34 77 SER D CA 1
ATOM 7783 C C . SER D 2 80 ? 12.039 -52.070 163.785 1.00 59.58 77 SER D C 1
ATOM 7784 O O . SER D 2 80 ? 12.213 -53.046 163.059 1.00 52.68 77 SER D O 1
ATOM 7787 N N . ALA D 2 81 ? 12.825 -51.001 163.742 1.00 50.63 78 ALA D N 1
ATOM 7788 C CA . ALA D 2 81 ? 13.978 -50.967 162.844 1.00 59.13 78 ALA D CA 1
ATOM 7789 C C . ALA D 2 81 ? 14.962 -52.103 163.126 1.00 60.70 78 ALA D C 1
ATOM 7790 O O . ALA D 2 81 ? 15.466 -52.730 162.199 1.00 61.86 78 ALA D O 1
ATOM 7792 N N . TYR D 2 82 ? 15.237 -52.352 164.404 1.00 60.59 79 TYR D N 1
ATOM 7793 C CA . TYR D 2 82 ? 16.176 -53.401 164.801 1.00 67.32 79 TYR D CA 1
ATOM 7794 C C . TYR D 2 82 ? 15.656 -54.771 164.392 1.00 60.68 79 TYR D C 1
ATOM 7795 O O . TYR D 2 82 ? 16.401 -55.580 163.849 1.00 62.92 79 TYR D O 1
ATOM 7804 N N . VAL D 2 83 ? 14.370 -55.013 164.623 1.00 63.95 80 VAL D N 1
ATOM 7805 C CA . VAL D 2 83 ? 13.777 -56.301 164.293 1.00 62.77 80 VAL D CA 1
ATOM 7806 C C . VAL D 2 83 ? 13.773 -56.553 162.791 1.00 64.22 80 VAL D C 1
ATOM 7807 O O . VAL D 2 83 ? 14.253 -57.593 162.346 1.00 64.92 80 VAL D O 1
ATOM 7811 N N . HIS D 2 84 ? 13.260 -55.602 162.007 1.00 64.04 81 HIS D N 1
ATOM 7812 C CA . HIS D 2 84 ? 13.208 -55.794 160.561 1.00 60.67 81 HIS D CA 1
ATOM 7813 C C . HIS D 2 84 ? 14.597 -55.912 159.931 1.00 62.46 81 HIS D C 1
ATOM 7814 O O . HIS D 2 84 ? 14.811 -56.734 159.038 1.00 61.58 81 HIS D O 1
ATOM 7821 N N . ARG D 2 85 ? 15.531 -55.087 160.395 1.00 56.33 82 ARG D N 1
ATOM 7822 C CA . ARG D 2 85 ? 16.915 -55.150 159.922 1.00 67.99 82 ARG D CA 1
ATOM 7823 C C . ARG D 2 85 ? 17.543 -56.539 160.128 1.00 72.19 82 ARG D C 1
ATOM 7824 O O . ARG D 2 85 ? 18.398 -56.962 159.347 1.00 72.06 82 ARG D O 1
ATOM 7832 N N . ASP D 2 86 ? 17.119 -57.245 161.175 1.00 70.21 83 ASP D N 1
ATOM 7833 C CA . ASP D 2 86 ? 17.599 -58.607 161.415 1.00 75.65 83 ASP D CA 1
ATOM 7834 C C . ASP D 2 86 ? 16.917 -59.576 160.453 1.00 72.77 83 ASP D C 1
ATOM 7835 O O . ASP D 2 86 ? 17.557 -60.461 159.893 1.00 77.99 83 ASP D O 1
ATOM 7840 N N . ALA D 2 87 ? 15.618 -59.375 160.248 1.00 69.49 84 ALA D N 1
ATOM 7841 C CA . ALA D 2 87 ? 14.803 -60.253 159.410 1.00 68.13 84 ALA D CA 1
ATOM 7842 C C . ALA D 2 87 ? 15.045 -60.071 157.909 1.00 71.03 84 ALA D C 1
ATOM 7843 O O . ALA D 2 87 ? 14.982 -61.036 157.148 1.00 74.39 84 ALA D O 1
ATOM 7845 N N . ALA D 2 88 ? 15.313 -58.836 157.491 1.00 68.62 85 ALA D N 1
ATOM 7846 C CA . ALA D 2 88 ? 15.467 -58.508 156.069 1.00 59.94 85 ALA D CA 1
ATOM 7847 C C . ALA D 2 88 ? 16.397 -59.441 155.261 1.00 75.69 85 ALA D C 1
ATOM 7848 O O . ALA D 2 88 ? 16.001 -59.925 154.196 1.00 62.79 85 ALA D O 1
ATOM 7850 N N . PRO D 2 89 ? 17.623 -59.709 155.758 1.00 74.05 86 PRO D N 1
ATOM 7851 C CA . PRO D 2 89 ? 18.479 -60.651 155.023 1.00 73.01 86 PRO D CA 1
ATOM 7852 C C . PRO D 2 89 ? 17.866 -62.044 154.900 1.00 74.10 86 PRO D C 1
ATOM 7853 O O . PRO D 2 89 ? 18.122 -62.743 153.919 1.00 76.75 86 PRO D O 1
ATOM 7857 N N . LYS D 2 90 ? 17.063 -62.437 155.882 1.00 74.02 87 LYS D N 1
ATOM 7858 C CA . LYS D 2 90 ? 16.432 -63.750 155.863 1.00 75.40 87 LYS D CA 1
ATOM 7859 C C . LYS D 2 90 ? 15.322 -63.821 154.819 1.00 76.79 87 LYS D C 1
ATOM 7860 O O . LYS D 2 90 ? 15.090 -64.875 154.223 1.00 73.22 87 LYS D O 1
ATOM 7866 N N . TYR D 2 91 ? 14.632 -62.702 154.604 1.00 73.24 88 TYR D N 1
ATOM 7867 C CA . TYR D 2 91 ? 13.593 -62.627 153.577 1.00 75.47 88 TYR D CA 1
ATOM 7868 C C . TYR D 2 91 ? 14.205 -62.776 152.193 1.00 77.53 88 TYR D C 1
ATOM 7869 O O . TYR D 2 91 ? 13.708 -63.537 151.366 1.00 80.47 88 TYR D O 1
ATOM 7878 N N . ALA D 2 92 ? 15.282 -62.035 151.954 1.00 75.38 89 ALA D N 1
ATOM 7879 C CA . ALA D 2 92 ? 15.945 -62.013 150.656 1.00 75.89 89 ALA D CA 1
ATOM 7880 C C . ALA D 2 92 ? 16.520 -63.377 150.262 1.00 82.40 89 ALA D C 1
ATOM 7881 O O . ALA D 2 92 ? 16.380 -63.809 149.118 1.00 85.84 89 ALA D O 1
ATOM 7883 N N . GLU D 2 93 ? 17.165 -64.051 151.209 1.00 83.82 90 GLU D N 1
ATOM 7884 C CA . GLU D 2 93 ? 17.700 -65.386 150.957 1.00 90.33 90 GLU D CA 1
ATOM 7885 C C . GLU D 2 93 ? 16.571 -66.362 150.654 1.00 90.58 90 GLU D C 1
ATOM 7886 O O . GLU D 2 93 ? 16.700 -67.229 149.789 1.00 99.79 90 GLU D O 1
ATOM 7892 N N . ALA D 2 94 ? 15.460 -66.207 151.366 1.00 84.15 91 ALA D N 1
ATOM 7893 C CA . ALA D 2 94 ? 14.298 -67.069 151.186 1.00 84.00 91 ALA D CA 1
ATOM 7894 C C . ALA D 2 94 ? 13.480 -66.675 149.957 1.00 83.74 91 ALA D C 1
ATOM 7895 O O . ALA D 2 94 ? 12.516 -67.354 149.601 1.00 78.80 91 ALA D O 1
ATOM 7897 N N . GLY D 2 95 ? 13.866 -65.573 149.318 1.00 83.89 92 GLY D N 1
ATOM 7898 C CA . GLY D 2 95 ? 13.202 -65.113 148.109 1.00 84.60 92 GLY D CA 1
ATOM 7899 C C . GLY D 2 95 ? 11.804 -64.572 148.346 1.00 80.65 92 GLY D C 1
ATOM 7900 O O . GLY D 2 95 ? 10.919 -64.720 147.503 1.00 81.49 92 GLY D O 1
ATOM 7901 N N . ILE D 2 96 ? 11.603 -63.955 149.503 1.00 69.58 93 ILE D N 1
ATOM 7902 C CA . ILE D 2 96 ? 10.321 -63.349 149.832 1.00 76.59 93 ILE D CA 1
ATOM 7903 C C . ILE D 2 96 ? 10.426 -61.831 149.784 1.00 69.48 93 ILE D C 1
ATOM 7904 O O . ILE D 2 96 ? 11.182 -61.232 150.548 1.00 70.03 93 ILE D O 1
ATOM 7909 N N . ARG D 2 97 ? 9.666 -61.217 148.880 1.00 69.04 94 ARG D N 1
ATOM 7910 C CA . ARG D 2 97 ? 9.633 -59.761 148.764 1.00 67.46 94 ARG D CA 1
ATOM 7911 C C . ARG D 2 97 ? 9.111 -59.131 150.048 1.00 59.33 94 ARG D C 1
ATOM 7912 O O . ARG D 2 97 ? 8.123 -59.597 150.621 1.00 60.21 94 ARG D O 1
ATOM 7920 N N . ALA D 2 98 ? 9.779 -58.071 15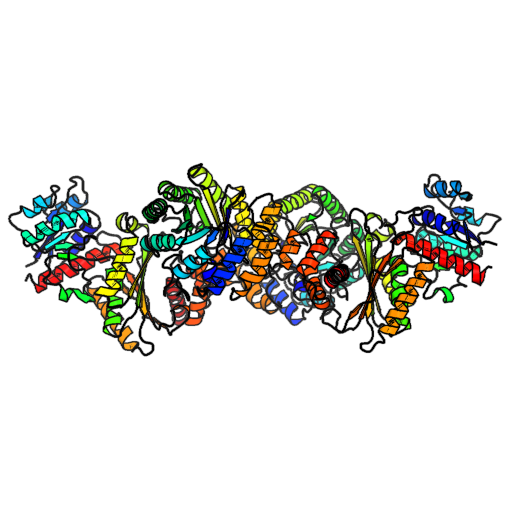0.496 1.00 56.11 95 ALA D N 1
ATOM 7921 C CA . ALA D 2 98 ? 9.450 -57.442 151.770 1.00 54.48 95 ALA D CA 1
ATOM 7922 C C . ALA D 2 98 ? 9.011 -55.997 151.602 1.00 54.39 95 ALA D C 1
ATOM 7923 O O . ALA D 2 98 ? 9.579 -55.252 150.806 1.00 58.82 95 ALA D O 1
ATOM 7925 N N . ILE D 2 99 ? 7.989 -55.617 152.361 1.00 50.22 96 ILE D N 1
ATOM 7926 C CA . ILE D 2 99 ? 7.556 -54.235 152.448 1.00 47.48 96 ILE D CA 1
ATOM 7927 C C . ILE D 2 99 ? 7.685 -53.791 153.894 1.00 46.50 96 ILE D C 1
ATOM 7928 O O . ILE D 2 99 ? 7.009 -54.308 154.780 1.00 52.66 96 ILE D O 1
ATOM 7933 N N . ASP D 2 100 ? 8.569 -52.831 154.120 1.00 48.63 97 ASP D N 1
ATOM 7934 C CA . ASP D 2 100 ? 8.983 -52.450 155.465 1.00 48.51 97 ASP D CA 1
ATOM 7935 C C . ASP D 2 100 ? 8.274 -51.177 155.917 1.00 49.89 97 ASP D C 1
ATOM 7936 O O . ASP D 2 100 ? 8.460 -50.106 155.333 1.00 46.92 97 ASP D O 1
ATOM 7941 N N . LEU D 2 101 ? 7.449 -51.305 156.956 1.00 53.14 98 LEU D N 1
ATOM 7942 C CA . LEU D 2 101 ? 6.757 -50.156 157.538 1.00 49.83 98 LEU D CA 1
ATOM 7943 C C . LEU D 2 101 ? 7.495 -49.581 158.765 1.00 49.87 98 LEU D C 1
ATOM 7944 O O . LEU D 2 101 ? 6.966 -48.714 159.462 1.00 46.63 98 LEU D O 1
ATOM 7949 N N . THR D 2 102 ? 8.712 -50.058 159.014 1.00 46.42 99 THR D N 1
ATOM 7950 C CA . THR D 2 102 ? 9.527 -49.572 160.129 1.00 44.26 99 THR D CA 1
ATOM 7951 C C . THR D 2 102 ? 10.528 -48.540 159.606 1.00 48.39 99 THR D C 1
ATOM 7952 O O . THR D 2 102 ? 10.632 -48.351 158.391 1.00 46.94 99 THR D O 1
ATOM 7956 N N . PRO D 2 103 ? 11.278 -47.871 160.511 1.00 47.02 100 PRO D N 1
ATOM 7957 C CA . PRO D 2 103 ? 12.318 -46.964 160.013 1.00 47.20 100 PRO D CA 1
ATOM 7958 C C . PRO D 2 103 ? 13.589 -47.673 159.540 1.00 47.09 100 PRO D C 1
ATOM 7959 O O . PRO D 2 103 ? 14.582 -46.990 159.300 1.00 54.39 100 PRO D O 1
ATOM 7963 N N . ALA D 2 104 ? 13.574 -49.001 159.418 1.00 54.95 101 ALA D N 1
ATOM 7964 C CA . ALA D 2 104 ? 14.781 -49.747 159.058 1.00 45.85 101 ALA D CA 1
ATOM 7965 C C . ALA D 2 104 ? 15.434 -49.256 157.765 1.00 58.77 101 ALA D C 1
ATOM 7966 O O . ALA D 2 104 ? 16.652 -49.070 157.709 1.00 53.82 101 ALA D O 1
ATOM 7968 N N . ALA D 2 105 ? 14.614 -49.061 156.732 1.00 57.38 102 ALA D N 1
ATOM 7969 C CA . ALA D 2 105 ? 15.066 -48.522 155.451 1.00 53.16 102 ALA D CA 1
ATOM 7970 C C . ALA D 2 105 ? 16.285 -49.242 154.880 1.00 57.11 102 ALA D C 1
ATOM 7971 O O . ALA D 2 105 ? 17.260 -48.608 154.480 1.00 58.91 102 ALA D O 1
ATOM 7973 N N . VAL D 2 106 ? 16.236 -50.568 154.843 1.00 60.31 103 VAL D N 1
ATOM 7974 C CA . VAL D 2 106 ? 17.312 -51.314 154.208 1.00 58.74 103 VAL D CA 1
ATOM 7975 C C . VAL D 2 106 ? 17.099 -51.302 152.699 1.00 60.08 103 VAL D C 1
ATOM 7976 O O . VAL D 2 106 ? 18.037 -51.498 151.928 1.00 65.02 103 VAL D O 1
ATOM 7980 N N . GLY D 2 107 ? 15.860 -51.044 152.291 1.00 59.47 104 GLY D N 1
ATOM 7981 C CA . GLY D 2 107 ? 15.510 -50.945 150.885 1.00 60.86 104 GLY D CA 1
ATOM 7982 C C . GLY D 2 107 ? 15.017 -49.552 150.540 1.00 53.39 104 GLY D C 1
ATOM 7983 O O . GLY D 2 107 ? 14.759 -48.744 151.434 1.00 54.29 104 GLY D O 1
ATOM 7984 N N . PRO D 2 108 ? 14.876 -49.264 149.240 1.00 53.98 105 PRO D N 1
ATOM 7985 C CA . PRO D 2 108 ? 14.442 -47.949 148.750 1.00 52.87 105 PRO D CA 1
ATOM 7986 C C . PRO D 2 108 ? 13.097 -47.528 149.320 1.00 46.49 105 PRO D C 1
ATOM 7987 O O . PRO D 2 108 ? 12.183 -48.339 149.443 1.00 52.55 105 PRO D O 1
ATOM 7991 N N . ALA D 2 109 ? 12.989 -46.260 149.687 1.00 45.59 106 ALA D N 1
ATOM 7992 C CA . ALA D 2 109 ? 11.728 -45.720 150.141 1.00 46.04 106 ALA D CA 1
ATOM 7993 C C . ALA D 2 109 ? 10.845 -45.438 148.915 1.00 48.40 106 ALA D C 1
ATOM 7994 O O . ALA D 2 109 ? 11.337 -44.983 147.878 1.00 47.38 106 ALA D O 1
ATOM 7996 N N . VAL D 2 110 ? 9.554 -45.735 149.029 1.00 43.42 107 VAL D N 1
ATOM 7997 C CA . VAL D 2 110 ? 8.631 -45.574 147.911 1.00 45.33 107 VAL D CA 1
ATOM 7998 C C . VAL D 2 110 ? 7.364 -44.811 148.290 1.00 44.91 107 VAL D C 1
ATOM 7999 O O . VAL D 2 110 ? 6.755 -45.055 149.339 1.00 41.96 107 VAL D O 1
ATOM 8003 N N . ILE D 2 111 ? 7.006 -43.875 147.414 1.00 43.94 108 ILE D N 1
ATOM 8004 C CA . ILE D 2 111 ? 5.783 -43.091 147.488 1.00 40.98 108 ILE D CA 1
ATOM 8005 C C . ILE D 2 111 ? 5.050 -43.400 146.184 1.00 43.71 108 ILE D C 1
ATOM 8006 O O . ILE D 2 111 ? 5.567 -43.100 145.109 1.00 49.32 108 ILE D O 1
ATOM 8011 N N . PRO D 2 112 ? 3.861 -44.021 146.268 1.00 41.32 109 PRO D N 1
ATOM 8012 C CA . PRO D 2 112 ? 3.213 -44.552 145.057 1.00 45.17 109 PRO D CA 1
ATOM 8013 C C . PRO D 2 112 ? 3.095 -43.594 143.862 1.00 42.82 109 PRO D C 1
ATOM 8014 O O . PRO D 2 112 ? 3.498 -43.995 142.776 1.00 46.82 109 PRO D O 1
ATOM 8018 N N . PRO D 2 113 ? 2.592 -42.354 144.043 1.00 42.01 110 PRO D N 1
ATOM 8019 C CA . PRO D 2 113 ? 2.490 -41.558 142.810 1.00 46.44 110 PRO D CA 1
ATOM 8020 C C . PRO D 2 113 ? 3.833 -41.030 142.305 1.00 46.03 110 PRO D C 1
ATOM 8021 O O . PRO D 2 113 ? 3.880 -40.484 141.209 1.00 45.62 110 PRO D O 1
ATOM 8025 N N . ALA D 2 114 ? 4.904 -41.193 143.077 1.00 44.30 111 ALA D N 1
ATOM 8026 C CA . ALA D 2 114 ? 6.176 -40.564 142.717 1.00 47.03 111 ALA D CA 1
ATOM 8027 C C . ALA D 2 114 ? 7.250 -41.501 142.163 1.00 45.23 111 ALA D C 1
ATOM 8028 O O . ALA D 2 114 ? 7.824 -41.231 141.110 1.00 51.50 111 ALA D O 1
ATOM 8030 N N . ASN D 2 115 ? 7.545 -42.586 142.871 1.00 45.00 112 ASN D N 1
ATOM 8031 C CA . ASN D 2 115 ? 8.643 -43.454 142.457 1.00 49.40 112 ASN D CA 1
ATOM 8032 C C . ASN D 2 115 ? 8.361 -44.952 142.586 1.00 50.02 112 ASN D C 1
ATOM 8033 O O . ASN D 2 115 ? 9.267 -45.766 142.433 1.00 49.63 112 ASN D O 1
ATOM 8038 N N . LEU D 2 116 ? 7.115 -45.319 142.868 1.00 50.55 113 LEU D N 1
ATOM 8039 C CA . LEU D 2 116 ? 6.779 -46.732 143.039 1.00 55.16 113 LEU D CA 1
ATOM 8040 C C . LEU D 2 116 ? 7.121 -47.567 141.807 1.00 58.81 113 LEU D C 1
ATOM 8041 O O . LEU D 2 116 ? 7.575 -48.705 141.922 1.00 59.16 113 LEU D O 1
ATOM 8046 N N . ARG D 2 117 ? 6.912 -46.994 140.629 1.00 61.64 114 ARG D N 1
ATOM 8047 C CA . ARG D 2 117 ? 7.143 -47.717 139.386 1.00 65.85 114 ARG D CA 1
ATOM 8048 C C . ARG D 2 117 ? 8.606 -48.110 139.233 1.00 65.46 114 ARG D C 1
ATOM 8049 O O . ARG D 2 117 ? 8.925 -49.173 138.716 1.00 69.33 114 ARG D O 1
ATOM 8057 N N . GLU D 2 118 ? 9.490 -47.242 139.703 1.00 64.46 115 GLU D N 1
ATOM 8058 C CA . GLU D 2 118 ? 10.927 -47.460 139.613 1.00 65.47 115 GLU D CA 1
ATOM 8059 C C . GLU D 2 118 ? 11.380 -48.674 140.428 1.00 62.44 115 GLU D C 1
ATOM 8060 O O . GLU D 2 118 ? 12.421 -49.271 140.141 1.00 61.80 115 GLU D O 1
ATOM 8066 N N . HIS D 2 119 ? 10.588 -49.049 141.431 1.00 58.52 116 HIS D N 1
ATOM 8067 C CA . HIS D 2 119 ? 11.025 -50.033 142.423 1.00 59.01 116 HIS D CA 1
ATOM 8068 C C . HIS D 2 119 ? 10.144 -51.272 142.530 1.00 61.34 116 HIS D C 1
ATOM 8069 O O . HIS D 2 119 ? 10.204 -51.997 143.528 1.00 62.99 116 HIS D O 1
ATOM 8076 N N . LEU D 2 120 ? 9.341 -51.526 141.503 1.00 61.65 117 LEU D N 1
ATOM 8077 C CA . LEU D 2 120 ? 8.452 -52.681 141.498 1.00 59.60 117 LEU D CA 1
ATOM 8078 C C . LEU D 2 120 ? 9.205 -54.010 141.549 1.00 66.76 117 LEU D C 1
ATOM 8079 O O . LEU D 2 120 ? 8.647 -55.027 141.959 1.00 71.35 117 LEU D O 1
ATOM 8084 N N . ASP D 2 121 ? 10.471 -54.003 141.141 1.00 67.61 118 ASP D N 1
ATOM 8085 C CA . ASP D 2 121 ? 11.281 -55.221 141.172 1.00 74.34 118 ASP D CA 1
ATOM 8086 C C . ASP D 2 121 ? 12.140 -55.339 142.430 1.00 67.99 118 ASP D C 1
ATOM 8087 O O . ASP D 2 121 ? 12.837 -56.335 142.619 1.00 61.30 118 ASP D O 1
ATOM 8092 N N . ALA D 2 122 ? 12.094 -54.325 143.287 1.00 65.67 119 ALA D N 1
ATOM 8093 C CA . ALA D 2 122 ? 12.893 -54.336 144.508 1.00 64.38 119 ALA D CA 1
ATOM 8094 C C . ALA D 2 122 ? 12.465 -55.468 145.439 1.00 65.97 119 ALA D C 1
ATOM 8095 O O . ALA D 2 122 ? 11.274 -55.708 145.623 1.00 72.12 119 ALA D O 1
ATOM 8097 N N . PRO D 2 123 ? 13.443 -56.175 146.022 1.00 61.70 120 PRO D N 1
ATOM 8098 C CA . PRO D 2 123 ? 13.148 -57.266 146.958 1.00 64.35 120 PRO D CA 1
ATOM 8099 C C . PRO D 2 123 ? 12.715 -56.735 148.322 1.00 61.35 120 PRO D C 1
ATOM 8100 O O . PRO D 2 123 ? 12.020 -57.422 149.072 1.00 60.44 120 PRO D O 1
ATOM 8104 N N . ASN D 2 124 ? 13.125 -55.512 148.629 1.00 58.76 121 ASN D N 1
ATOM 8105 C CA . ASN D 2 124 ? 12.773 -54.876 149.888 1.00 57.75 121 ASN D CA 1
ATOM 8106 C C . ASN D 2 124 ? 12.444 -53.409 149.645 1.00 53.01 121 ASN D C 1
ATOM 8107 O O . ASN D 2 124 ? 13.256 -52.680 149.084 1.00 57.86 121 ASN D O 1
ATOM 8112 N N . VAL D 2 125 ? 11.248 -52.981 150.034 1.00 49.30 122 VAL D N 1
ATOM 8113 C CA . VAL D 2 125 ? 10.890 -51.568 149.922 1.00 55.61 122 VAL D CA 1
ATOM 8114 C C . VAL D 2 125 ? 10.452 -51.006 151.266 1.00 51.36 122 VAL D C 1
ATOM 8115 O O . VAL D 2 125 ? 9.883 -51.719 152.096 1.00 55.16 122 VAL D O 1
ATOM 8119 N N . ASN D 2 126 ? 10.730 -49.724 151.469 1.00 43.21 123 ASN D N 1
ATOM 8120 C CA . ASN D 2 126 ? 10.441 -49.041 152.728 1.00 47.95 123 ASN D CA 1
ATOM 8121 C C . ASN D 2 126 ? 9.359 -47.968 152.541 1.00 46.99 123 ASN D C 1
ATOM 8122 O O . ASN D 2 126 ? 9.306 -47.306 151.504 1.00 50.09 123 ASN D O 1
ATOM 8127 N N . MET D 2 127 ? 8.496 -47.798 153.538 1.00 44.48 124 MET D N 1
ATOM 8128 C CA . MET D 2 127 ? 7.370 -46.870 153.424 1.00 39.14 124 MET D CA 1
ATOM 8129 C C . MET D 2 127 ? 7.648 -45.479 154.000 1.00 45.84 124 MET D C 1
ATOM 8130 O O . MET D 2 127 ? 6.721 -44.700 154.224 1.00 39.00 124 MET D O 1
ATOM 8135 N N . ILE D 2 128 ? 8.926 -45.173 154.210 1.00 44.30 125 ILE D N 1
ATOM 8136 C CA . ILE D 2 128 ? 9.369 -43.901 154.793 1.00 41.90 125 ILE D CA 1
ATOM 8137 C C . ILE D 2 128 ? 8.508 -43.470 156.007 1.00 41.74 125 ILE D C 1
ATOM 8138 O O . ILE D 2 128 ? 8.310 -44.264 156.925 1.00 46.67 125 ILE D O 1
ATOM 8143 N N . THR D 2 129 ? 7.992 -42.249 156.013 1.00 36.05 126 THR D N 1
ATOM 8144 C CA . THR D 2 129 ? 7.194 -41.757 157.129 1.00 36.23 126 THR D CA 1
ATOM 8145 C C . THR D 2 129 ? 5.779 -41.380 156.711 1.00 42.44 126 THR D C 1
ATOM 8146 O O . THR D 2 129 ? 5.499 -41.161 155.535 1.00 40.58 126 THR D O 1
ATOM 8150 N N . CYS D 2 130 ? 4.891 -41.288 157.690 1.00 42.80 127 CYS D N 1
ATOM 8151 C CA . CYS D 2 130 ? 3.537 -40.805 157.449 1.00 42.63 127 CYS D CA 1
ATOM 8152 C C . CYS D 2 130 ? 3.519 -39.398 156.836 1.00 45.36 127 CYS D C 1
ATOM 8153 O O . CYS D 2 130 ? 2.716 -39.109 155.948 1.00 42.69 127 CYS D O 1
ATOM 8156 N N . GLY D 2 131 ? 4.400 -38.527 157.323 1.00 41.11 128 GLY D N 1
ATOM 8157 C CA . GLY D 2 131 ? 4.527 -37.187 156.783 1.00 39.81 128 GLY D CA 1
ATOM 8158 C C . GLY D 2 131 ? 4.978 -37.238 155.338 1.00 38.61 128 GLY D C 1
ATOM 8159 O O . GLY D 2 131 ? 4.515 -36.452 154.508 1.00 40.43 128 GLY D O 1
ATOM 8160 N N . GLY D 2 132 ? 5.887 -38.164 155.047 1.00 37.27 129 GLY D N 1
ATOM 8161 C CA . GLY D 2 132 ? 6.373 -38.372 153.697 1.00 41.79 129 GLY D CA 1
ATOM 8162 C C . GLY D 2 132 ? 5.272 -38.846 152.761 1.00 41.10 129 GLY D C 1
ATOM 8163 O O . GLY D 2 132 ? 5.102 -38.304 151.669 1.00 37.97 129 GLY D O 1
ATOM 8164 N N . GLN D 2 133 ? 4.520 -39.857 153.187 1.00 39.23 130 GLN D N 1
ATOM 8165 C CA . GLN D 2 133 ? 3.423 -40.390 152.373 1.00 37.85 130 GLN D CA 1
ATOM 8166 C C . GLN D 2 133 ? 2.355 -39.331 152.072 1.00 37.23 130 GLN D C 1
ATOM 8167 O O . GLN D 2 133 ? 1.679 -39.393 151.045 1.00 32.20 130 GLN D O 1
ATOM 8173 N N . ALA D 2 134 ? 2.183 -38.377 152.984 1.00 36.57 131 ALA D N 1
ATOM 8174 C CA . ALA D 2 134 ? 1.121 -37.385 152.838 1.00 40.26 131 ALA D CA 1
ATOM 8175 C C . ALA D 2 134 ? 1.574 -36.178 152.034 1.00 38.59 131 ALA D C 1
ATOM 8176 O O . ALA D 2 134 ? 0.761 -35.514 151.384 1.00 34.77 131 ALA D O 1
ATOM 8178 N N . THR D 2 135 ? 2.870 -35.881 152.067 1.00 32.31 132 THR D N 1
ATOM 8179 C CA . THR D 2 135 ? 3.310 -34.593 151.530 1.00 32.43 132 THR D CA 1
ATOM 8180 C C . THR D 2 135 ? 4.189 -34.725 150.302 1.00 29.82 132 THR D C 1
ATOM 8181 O O . THR D 2 135 ? 4.143 -33.889 149.410 1.00 30.88 132 THR D O 1
ATOM 8185 N N . ILE D 2 136 ? 4.992 -35.776 150.251 1.00 31.93 133 ILE D N 1
ATOM 8186 C CA . ILE D 2 136 ? 5.861 -35.974 149.095 1.00 35.48 133 ILE D CA 1
ATOM 8187 C C . ILE D 2 136 ? 5.117 -36.061 147.735 1.00 38.52 133 ILE D C 1
ATOM 8188 O O . ILE D 2 136 ? 5.669 -35.631 146.716 1.00 38.33 133 ILE D O 1
ATOM 8193 N N . PRO D 2 137 ? 3.871 -36.598 147.707 1.00 35.33 134 PRO D N 1
ATOM 8194 C CA . PRO D 2 137 ? 3.183 -36.553 146.399 1.00 35.99 134 PRO D CA 1
ATOM 8195 C C . PRO D 2 137 ? 2.915 -35.126 145.907 1.00 28.91 134 PRO D C 1
ATOM 8196 O O . PRO D 2 137 ? 2.900 -34.882 144.701 1.00 36.67 134 PRO D O 1
ATOM 8200 N N . ILE D 2 138 ? 2.715 -34.196 146.834 1.00 32.84 135 ILE D N 1
ATOM 8201 C CA . ILE D 2 138 ? 2.465 -32.801 146.464 1.00 37.00 135 ILE D CA 1
ATOM 8202 C C . ILE D 2 138 ? 3.757 -32.168 145.965 1.00 36.54 135 ILE D C 1
ATOM 8203 O O . ILE D 2 138 ? 3.777 -31.489 144.943 1.00 34.16 135 ILE D O 1
ATOM 8208 N N . VAL D 2 139 ? 4.846 -32.417 146.676 1.00 36.30 136 VAL D N 1
ATOM 8209 C CA . VAL D 2 139 ? 6.133 -31.892 146.255 1.00 31.63 136 VAL D CA 1
ATOM 8210 C C . VAL D 2 139 ? 6.455 -32.417 144.868 1.00 30.53 136 VAL D C 1
ATOM 8211 O O . VAL D 2 139 ? 6.877 -31.659 143.985 1.00 40.51 136 VAL D O 1
ATOM 8215 N N . TYR D 2 140 ? 6.228 -33.713 144.666 1.00 31.05 137 TYR D N 1
ATOM 8216 C CA . TYR D 2 140 ? 6.463 -34.339 143.369 1.00 31.12 137 TYR D CA 1
ATOM 8217 C C . TYR D 2 140 ? 5.595 -33.717 142.274 1.00 36.58 137 TYR D C 1
ATOM 8218 O O . TYR D 2 140 ? 6.045 -33.534 141.134 1.00 34.42 137 TYR D O 1
ATOM 8227 N N . ALA D 2 141 ? 4.345 -33.414 142.617 1.00 30.89 138 ALA D N 1
ATOM 8228 C CA . ALA D 2 141 ? 3.415 -32.823 141.656 1.00 37.23 138 ALA D CA 1
ATOM 8229 C C . ALA D 2 141 ? 3.880 -31.445 141.200 1.00 34.56 138 ALA D C 1
ATOM 8230 O O . ALA D 2 141 ? 3.622 -31.039 140.071 1.00 39.20 138 ALA D O 1
ATOM 8232 N N . VAL D 2 142 ? 4.555 -30.719 142.081 1.00 35.54 139 VAL D N 1
ATOM 8233 C CA . VAL D 2 142 ? 5.072 -29.406 141.717 1.00 37.86 139 VAL D CA 1
ATOM 8234 C C . VAL D 2 142 ? 6.369 -29.548 140.920 1.00 40.35 139 VAL D C 1
ATOM 8235 O O . VAL D 2 142 ? 6.549 -28.905 139.886 1.00 39.89 139 VAL D O 1
ATOM 8239 N N . SER D 2 143 ? 7.264 -30.411 141.396 1.00 41.73 140 SER D N 1
ATOM 8240 C CA . SER D 2 143 ? 8.587 -30.565 140.789 1.00 36.73 140 SER D CA 1
ATOM 8241 C C . SER D 2 143 ? 8.573 -31.250 139.418 1.00 40.65 140 SER D C 1
ATOM 8242 O O . SER D 2 143 ? 9.528 -31.127 138.642 1.00 40.99 140 SER D O 1
ATOM 8245 N N . ARG D 2 144 ? 7.504 -31.968 139.099 1.00 37.70 141 ARG D N 1
ATOM 8246 C CA . ARG D 2 144 ? 7.413 -32.543 137.758 1.00 45.36 141 ARG D CA 1
ATOM 8247 C C . ARG D 2 144 ? 7.013 -31.483 136.731 1.00 48.56 141 ARG D C 1
ATOM 8248 O O . ARG D 2 144 ? 7.059 -31.730 135.533 1.00 47.04 141 ARG D O 1
ATOM 8256 N N . ILE D 2 145 ? 6.638 -30.301 137.213 1.00 41.85 142 ILE D N 1
ATOM 8257 C CA . ILE D 2 145 ? 6.262 -29.194 136.343 1.00 43.62 142 ILE D CA 1
ATOM 8258 C C . ILE D 2 145 ? 7.351 -28.118 136.293 1.00 43.49 142 ILE D C 1
ATOM 8259 O O . ILE D 2 145 ? 7.733 -27.654 135.223 1.00 43.02 142 ILE D O 1
ATOM 8264 N N . VAL D 2 146 ? 7.852 -27.721 137.453 1.00 40.26 143 VAL D N 1
ATOM 8265 C CA . VAL D 2 146 ? 8.924 -26.736 137.497 1.00 44.01 143 VAL D CA 1
ATOM 8266 C C . VAL D 2 146 ? 10.041 -27.159 138.445 1.00 44.14 143 VAL D C 1
ATOM 8267 O O . VAL D 2 146 ? 9.874 -28.067 139.264 1.00 41.26 143 VAL D O 1
ATOM 8271 N N . GLU D 2 147 ? 11.186 -26.496 138.316 1.00 45.34 144 GLU D N 1
ATOM 8272 C CA . GLU D 2 147 ? 12.279 -26.664 139.260 1.00 39.82 144 GLU D CA 1
ATOM 8273 C C . GLU D 2 147 ? 11.845 -26.177 140.629 1.00 38.71 144 GLU D C 1
ATOM 8274 O O . GLU D 2 147 ? 11.340 -25.067 140.767 1.00 40.24 144 GLU D O 1
ATOM 8280 N N . VAL D 2 148 ? 12.046 -27.013 141.643 1.00 40.03 145 VAL D N 1
ATOM 8281 C CA . VAL D 2 148 ? 11.724 -26.654 143.014 1.00 36.58 145 VAL D CA 1
ATOM 8282 C C . VAL D 2 148 ? 13.003 -26.662 143.857 1.00 40.04 145 VAL D C 1
ATOM 8283 O O . VAL D 2 148 ? 13.478 -27.721 144.260 1.00 39.36 145 VAL D O 1
ATOM 8287 N N . PRO D 2 149 ? 13.580 -25.476 144.108 1.00 42.74 146 PRO D N 1
ATOM 8288 C CA . PRO D 2 149 ? 14.866 -25.388 144.817 1.00 40.31 146 PRO D CA 1
ATOM 8289 C C . PRO D 2 149 ? 14.733 -25.746 146.289 1.00 42.67 146 PRO D C 1
ATOM 8290 O O . PRO D 2 149 ? 15.713 -26.083 146.967 1.00 39.99 146 PRO D O 1
ATOM 8294 N N . TYR D 2 150 ? 13.514 -25.657 146.794 1.00 31.86 147 TYR D N 1
ATOM 8295 C CA . TYR D 2 150 ? 13.303 -25.845 148.209 1.00 32.87 147 TYR D CA 1
ATOM 8296 C C . TYR D 2 150 ? 11.837 -26.127 148.455 1.00 35.95 147 TYR D C 1
ATOM 8297 O O . TYR D 2 150 ? 10.973 -25.475 147.879 1.00 32.55 147 TYR D O 1
ATOM 8306 N N . ALA D 2 151 ? 11.564 -27.112 149.300 1.00 33.54 148 ALA D N 1
ATOM 8307 C CA . ALA D 2 151 ? 10.200 -27.409 149.702 1.00 28.76 148 ALA D CA 1
ATOM 8308 C C . ALA D 2 151 ? 10.151 -27.746 151.182 1.00 31.87 148 ALA D C 1
ATOM 8309 O O . ALA D 2 151 ? 11.090 -28.308 151.744 1.00 30.97 148 ALA D O 1
ATOM 8311 N N . GLU D 2 152 ? 9.035 -27.410 151.809 1.00 26.53 149 GLU D N 1
ATOM 8312 C CA . GLU D 2 152 ? 8.947 -27.476 153.245 1.00 32.52 149 GLU D CA 1
ATOM 8313 C C . GLU D 2 152 ? 7.581 -28.006 153.582 1.00 32.81 149 GLU D C 1
ATOM 8314 O O . GLU D 2 152 ? 6.591 -27.550 153.017 1.00 30.90 149 GLU D O 1
ATOM 8320 N N . ILE D 2 153 ? 7.533 -28.989 154.478 1.00 27.54 150 ILE D N 1
ATOM 8321 C CA . ILE D 2 153 ? 6.268 -29.601 154.838 1.00 29.41 150 ILE D CA 1
ATOM 8322 C C . ILE D 2 153 ? 6.040 -29.439 156.327 1.00 30.14 150 ILE D C 1
ATOM 8323 O O . ILE D 2 153 ? 6.968 -29.502 157.111 1.00 28.98 150 ILE D O 1
ATOM 8328 N N . VAL D 2 154 ? 4.797 -29.207 156.716 1.00 28.04 151 VAL D N 1
ATOM 8329 C CA . VAL D 2 154 ? 4.499 -29.052 158.125 1.00 26.75 151 VAL D CA 1
ATOM 8330 C C . VAL D 2 154 ? 3.385 -30.024 158.433 1.00 38.97 151 VAL D C 1
ATOM 8331 O O . VAL D 2 154 ? 2.290 -29.901 157.884 1.00 35.51 151 VAL D O 1
ATOM 8335 N N . ALA D 2 155 ? 3.658 -30.999 159.293 1.00 29.08 152 ALA D N 1
ATOM 8336 C CA . ALA D 2 155 ? 2.636 -31.961 159.662 1.00 32.94 152 ALA D CA 1
ATOM 8337 C C . ALA D 2 155 ? 2.060 -31.616 161.018 1.00 30.58 152 ALA D C 1
ATOM 8338 O O . ALA D 2 155 ? 2.797 -31.311 161.956 1.00 35.54 152 ALA D O 1
ATOM 8340 N N . SER D 2 156 ? 0.739 -31.676 161.122 1.00 27.92 153 SER D N 1
ATOM 8341 C CA . SER D 2 156 ? 0.051 -31.438 162.382 1.00 25.35 153 SER D CA 1
ATOM 8342 C C . SER D 2 156 ? -0.744 -32.678 162.711 1.00 35.79 153 SER D C 1
ATOM 8343 O O . SER D 2 156 ? -1.594 -33.098 161.926 1.00 32.26 153 SER D O 1
ATOM 8346 N N . VAL D 2 157 ? -0.476 -33.267 163.874 1.00 28.40 154 VAL D N 1
ATOM 8347 C CA . VAL D 2 157 ? -1.049 -34.565 164.197 1.00 27.27 154 VAL D CA 1
ATOM 8348 C C . VAL D 2 157 ? -1.594 -34.509 165.614 1.00 29.88 154 VAL D C 1
ATOM 8349 O O . VAL D 2 157 ? -1.045 -33.809 166.460 1.00 33.79 154 VAL D O 1
ATOM 8353 N N . ALA D 2 158 ? -2.696 -35.211 165.854 1.00 32.78 155 ALA D N 1
ATOM 8354 C CA . ALA D 2 158 ? -3.252 -35.335 167.191 1.00 35.90 155 ALA D CA 1
ATOM 8355 C C . ALA D 2 158 ? -2.212 -35.978 168.106 1.00 40.30 155 ALA D C 1
ATOM 8356 O O . ALA D 2 158 ? -1.614 -37.002 167.751 1.00 36.30 155 ALA D O 1
ATOM 8358 N N . SER D 2 159 ? -2.001 -35.384 169.277 1.00 35.85 156 SER D N 1
ATOM 8359 C CA . SER D 2 159 ? -1.062 -35.940 170.253 1.00 36.08 156 SER D CA 1
ATOM 8360 C C . SER D 2 159 ? -1.315 -37.417 170.557 1.00 37.77 156 SER D C 1
ATOM 8361 O O . SER D 2 159 ? -0.377 -38.201 170.600 1.00 35.92 156 SER D O 1
ATOM 8364 N N . VAL D 2 160 ? -2.580 -37.785 170.765 1.00 37.44 157 VAL D N 1
ATOM 8365 C CA . VAL D 2 160 ? -2.938 -39.150 171.124 1.00 39.63 157 VAL D CA 1
ATOM 8366 C C . VAL D 2 160 ? -2.643 -40.153 170.014 1.00 41.90 157 VAL D C 1
ATOM 8367 O O . VAL D 2 160 ? -2.594 -41.342 170.264 1.00 44.75 157 VAL D O 1
ATOM 8371 N N . SER D 2 161 ? -2.454 -39.677 168.789 1.00 41.48 158 SER D N 1
ATOM 8372 C CA . SER D 2 161 ? -2.171 -40.580 167.683 1.00 44.61 158 SER D CA 1
ATOM 8373 C C . SER D 2 161 ? -0.673 -40.625 167.377 1.00 48.26 158 SER D C 1
ATOM 8374 O O . SER D 2 161 ? -0.242 -41.267 166.419 1.00 47.97 158 SER D O 1
ATOM 8377 N N . ALA D 2 162 ? 0.111 -39.930 168.196 1.00 44.78 159 ALA D N 1
ATOM 8378 C CA . ALA D 2 162 ? 1.564 -40.067 168.179 1.00 47.79 159 ALA D CA 1
ATOM 8379 C C . ALA D 2 162 ? 2.013 -41.002 169.305 1.00 49.20 159 ALA D C 1
ATOM 8380 O O . ALA D 2 162 ? 1.979 -40.635 170.489 1.00 44.88 159 ALA D O 1
ATOM 8382 N N . GLY D 2 163 ? 2.434 -42.208 168.938 1.00 52.57 160 GLY D N 1
ATOM 8383 C CA . GLY D 2 163 ? 2.872 -43.192 169.915 1.00 59.10 160 GLY D CA 1
ATOM 8384 C C . GLY D 2 163 ? 4.296 -42.931 170.366 1.00 63.18 160 GLY D C 1
ATOM 8385 O O . GLY D 2 163 ? 4.910 -41.947 169.940 1.00 54.47 160 GLY D O 1
ATOM 8386 N N . PRO D 2 164 ? 4.845 -43.812 171.216 1.00 68.50 161 PRO D N 1
ATOM 8387 C CA . PRO D 2 164 ? 6.223 -43.608 171.677 1.00 67.37 161 PRO D CA 1
ATOM 8388 C C . PRO D 2 164 ? 7.281 -43.686 170.565 1.00 64.74 161 PRO D C 1
ATOM 8389 O O . PRO D 2 164 ? 8.412 -43.276 170.806 1.00 65.14 161 PRO D O 1
ATOM 8393 N N . GLY D 2 165 ? 6.919 -44.182 169.382 1.00 62.37 162 GLY D N 1
ATOM 8394 C CA . GLY D 2 165 ? 7.856 -44.306 168.276 1.00 57.49 162 GLY D CA 1
ATOM 8395 C C . GLY D 2 165 ? 8.343 -42.973 167.740 1.00 61.00 162 GLY D C 1
ATOM 8396 O O . GLY D 2 165 ? 9.515 -42.629 167.900 1.00 61.75 162 GLY D O 1
ATOM 8397 N N . THR D 2 166 ? 7.445 -42.233 167.089 1.00 57.50 163 THR D N 1
ATOM 8398 C CA . THR D 2 166 ? 7.732 -40.874 166.635 1.00 58.62 163 THR D CA 1
ATOM 8399 C C . THR D 2 166 ? 8.186 -40.011 167.808 1.00 50.99 163 THR D C 1
ATOM 8400 O O . THR D 2 166 ? 9.061 -39.164 167.661 1.00 51.86 163 THR D O 1
ATOM 8404 N N . ARG D 2 167 ? 7.591 -40.238 168.974 1.00 46.68 164 ARG D N 1
ATOM 8405 C CA . ARG D 2 167 ? 7.906 -39.426 170.146 1.00 48.64 164 ARG D CA 1
ATOM 8406 C C . ARG D 2 167 ? 9.349 -39.566 170.592 1.00 48.23 164 ARG D C 1
ATOM 8407 O O . ARG D 2 167 ? 9.998 -38.569 170.912 1.00 49.11 164 ARG D O 1
ATOM 8415 N N . ALA D 2 168 ? 9.856 -40.796 170.597 1.00 40.79 165 ALA D N 1
ATOM 8416 C CA . ALA D 2 168 ? 11.216 -41.055 171.057 1.00 46.60 165 ALA D CA 1
ATOM 8417 C C . ALA D 2 168 ? 12.226 -40.636 170.002 1.00 47.32 165 ALA D C 1
ATOM 8418 O O . ALA D 2 168 ? 13.373 -40.334 170.313 1.00 55.68 165 ALA D O 1
ATOM 8420 N N . ASN D 2 169 ? 11.791 -40.627 168.750 1.00 43.83 166 ASN D N 1
ATOM 8421 C CA . ASN D 2 169 ? 12.679 -40.337 167.632 1.00 56.78 166 ASN D CA 1
ATOM 8422 C C . ASN D 2 169 ? 12.178 -39.194 166.777 1.00 40.92 166 ASN D C 1
ATOM 8423 O O . ASN D 2 169 ? 12.153 -39.310 165.555 1.00 41.79 166 ASN D O 1
ATOM 8428 N N . ILE D 2 170 ? 11.797 -38.085 167.406 1.00 35.58 167 ILE D N 1
ATOM 8429 C CA . ILE D 2 170 ? 11.153 -37.011 166.654 1.00 31.53 167 ILE D CA 1
ATOM 8430 C C . ILE D 2 170 ? 12.114 -36.438 165.621 1.00 29.71 167 ILE D C 1
ATOM 8431 O O . ILE D 2 170 ? 11.709 -36.095 164.517 1.00 32.49 167 ILE D O 1
ATOM 8436 N N . ASP D 2 171 ? 13.400 -36.399 165.955 1.00 31.69 168 ASP D N 1
ATOM 8437 C CA . ASP D 2 171 ? 14.392 -35.921 165.002 1.00 36.94 168 ASP D CA 1
ATOM 8438 C C . ASP D 2 171 ? 14.372 -36.742 163.720 1.00 42.18 168 ASP D C 1
ATOM 8439 O O . ASP D 2 171 ? 14.357 -36.188 162.624 1.00 45.59 168 ASP D O 1
ATOM 8444 N N . GLU D 2 172 ? 14.374 -38.062 163.865 1.00 39.82 169 GLU D N 1
ATOM 8445 C CA . GLU D 2 172 ? 14.428 -38.939 162.704 1.00 48.24 169 GLU D CA 1
ATOM 8446 C C . GLU D 2 172 ? 13.257 -38.686 161.771 1.00 37.76 169 GLU D C 1
ATOM 8447 O O . GLU D 2 172 ? 13.432 -38.647 160.564 1.00 45.71 169 GLU D O 1
ATOM 8453 N N . PHE D 2 173 ? 12.074 -38.467 162.333 1.00 41.14 170 PHE D N 1
ATOM 8454 C CA . PHE D 2 173 ? 10.937 -38.070 161.527 1.00 40.81 170 PHE D CA 1
ATOM 8455 C C . PHE D 2 173 ? 11.238 -36.819 160.707 1.00 44.47 170 PHE D C 1
ATOM 8456 O O . PHE D 2 173 ? 10.937 -36.771 159.516 1.00 47.17 170 PHE D O 1
ATOM 8464 N N . THR D 2 174 ? 11.799 -35.791 161.334 1.00 39.36 171 THR D N 1
ATOM 8465 C CA . THR D 2 174 ? 12.008 -34.543 160.602 1.00 35.10 171 THR D CA 1
ATOM 8466 C C . THR D 2 174 ? 13.105 -34.720 159.558 1.00 32.06 171 THR D C 1
ATOM 8467 O O . THR D 2 174 ? 12.962 -34.287 158.418 1.00 39.68 171 THR D O 1
ATOM 8471 N N . LYS D 2 175 ? 14.184 -35.388 159.936 1.00 30.18 172 LYS D N 1
ATOM 8472 C CA . LYS D 2 175 ? 15.293 -35.585 159.006 1.00 31.40 172 LYS D CA 1
ATOM 8473 C C . LYS D 2 175 ? 14.915 -36.527 157.854 1.00 36.56 172 LYS D C 1
ATOM 8474 O O . LYS D 2 175 ? 15.188 -36.243 156.691 1.00 39.11 172 LYS D O 1
ATOM 8480 N N . THR D 2 176 ? 14.285 -37.649 158.174 1.00 35.05 173 THR D N 1
ATOM 8481 C CA . THR D 2 176 ? 13.970 -38.632 157.139 1.00 38.20 173 THR D CA 1
ATOM 8482 C C . THR D 2 176 ? 12.954 -38.068 156.152 1.00 37.76 173 THR D C 1
ATOM 8483 O O . THR D 2 176 ? 13.094 -38.228 154.942 1.00 39.45 173 THR D O 1
ATOM 8487 N N . THR D 2 177 ? 11.943 -37.387 156.674 1.00 35.78 174 THR D N 1
ATOM 8488 C CA . THR D 2 177 ? 10.929 -36.792 155.828 1.00 34.58 174 THR D CA 1
ATOM 8489 C C . THR D 2 177 ? 11.534 -35.717 154.935 1.00 37.52 174 THR D C 1
ATOM 8490 O O . THR D 2 177 ? 11.251 -35.666 153.740 1.00 33.81 174 THR D O 1
ATOM 8494 N N . ALA D 2 178 ? 12.387 -34.877 155.511 1.00 38.43 175 ALA D N 1
ATOM 8495 C CA . ALA D 2 178 ? 13.057 -33.840 154.732 1.00 37.20 175 ALA D CA 1
ATOM 8496 C C . ALA D 2 178 ? 13.905 -34.479 153.631 1.00 35.61 175 ALA D C 1
ATOM 8497 O O . ALA D 2 178 ? 13.990 -33.969 152.512 1.00 35.80 175 ALA D O 1
ATOM 8499 N N . ARG D 2 179 ? 14.524 -35.608 153.942 1.00 36.29 176 ARG D N 1
ATOM 8500 C CA . ARG D 2 179 ? 15.335 -36.304 152.943 1.00 40.15 176 ARG D CA 1
ATOM 8501 C C . ARG D 2 179 ? 14.472 -36.829 151.786 1.00 40.03 176 ARG D C 1
ATOM 8502 O O . ARG D 2 179 ? 14.854 -36.724 150.623 1.00 40.36 176 ARG D O 1
ATOM 8510 N N . GLY D 2 180 ? 13.304 -37.379 152.108 1.00 37.80 177 GLY D N 1
ATOM 8511 C CA . GLY D 2 180 ? 12.407 -37.903 151.091 1.00 34.89 177 GLY D CA 1
ATOM 8512 C C . GLY D 2 180 ? 11.870 -36.793 150.202 1.00 36.32 177 GLY D C 1
ATOM 8513 O O . GLY D 2 180 ? 11.746 -36.974 148.993 1.00 36.78 177 GLY D O 1
ATOM 8514 N N . VAL D 2 181 ? 11.562 -35.644 150.810 1.00 38.05 178 VAL D N 1
ATOM 8515 C CA . VAL D 2 181 ? 11.163 -34.435 150.088 1.00 37.69 178 VAL D CA 1
ATOM 8516 C C . VAL D 2 181 ? 12.178 -34.096 149.001 1.00 41.59 178 VAL D C 1
ATOM 8517 O O . VAL D 2 181 ? 11.803 -33.711 147.895 1.00 44.05 178 VAL D O 1
ATOM 8521 N N . GLN D 2 182 ? 13.462 -34.272 149.300 1.00 37.59 179 GLN D N 1
ATOM 8522 C CA . GLN D 2 182 ? 14.505 -34.053 148.294 1.00 42.16 179 GLN D CA 1
ATOM 8523 C C . GLN D 2 182 ? 14.584 -35.176 147.279 1.00 43.51 179 GLN D C 1
ATOM 8524 O O . GLN D 2 182 ? 14.402 -34.958 146.084 1.00 47.83 179 GLN D O 1
ATOM 8530 N N . THR D 2 183 ? 14.881 -36.376 147.764 1.00 43.17 180 THR D N 1
ATOM 8531 C CA . THR D 2 183 ? 15.199 -37.495 146.892 1.00 47.19 180 THR D CA 1
ATOM 8532 C C . THR D 2 183 ? 13.989 -37.966 146.096 1.00 46.58 180 THR D C 1
ATOM 8533 O O . THR D 2 183 ? 14.109 -38.300 144.933 1.00 50.31 180 THR D O 1
ATOM 8537 N N . ILE D 2 184 ? 12.821 -37.981 146.725 1.00 43.22 181 ILE D N 1
ATOM 8538 C CA . ILE D 2 184 ? 11.643 -38.530 146.072 1.00 45.13 181 ILE D CA 1
ATOM 8539 C C . ILE D 2 184 ? 10.753 -37.406 145.567 1.00 41.67 181 ILE D C 1
ATOM 8540 O O . ILE D 2 184 ? 10.169 -37.493 144.482 1.00 43.26 181 ILE D O 1
ATOM 8545 N N . GLY D 2 185 ? 10.664 -36.345 146.358 1.00 31.78 182 GLY D N 1
ATOM 8546 C CA . GLY D 2 185 ? 9.881 -35.181 145.989 1.00 34.69 182 GLY D CA 1
ATOM 8547 C C . GLY D 2 185 ? 10.497 -34.375 144.860 1.00 40.17 182 GLY D C 1
ATOM 8548 O O . GLY D 2 185 ? 9.790 -33.678 144.135 1.00 41.44 182 GLY D O 1
ATOM 8549 N N . GLY D 2 186 ? 11.813 -34.464 144.706 1.00 39.39 183 GLY D N 1
ATOM 8550 C CA . GLY D 2 186 ? 12.494 -33.742 143.647 1.00 40.41 183 GLY D CA 1
ATOM 8551 C C . GLY D 2 186 ? 12.866 -32.306 143.987 1.00 37.62 183 GLY D C 1
ATOM 8552 O O . GLY D 2 186 ? 13.339 -31.568 143.126 1.00 45.71 183 GLY D O 1
ATOM 8553 N N . ALA D 2 187 ? 12.662 -31.892 145.232 1.00 35.53 184 ALA D N 1
ATOM 8554 C CA . ALA D 2 187 ? 13.135 -30.572 145.657 1.00 33.36 184 ALA D CA 1
ATOM 8555 C C . ALA D 2 187 ? 14.641 -30.610 145.905 1.00 40.46 184 ALA D C 1
ATOM 8556 O O . ALA D 2 187 ? 15.178 -31.643 146.310 1.00 40.73 184 ALA D O 1
ATOM 8558 N N . ALA D 2 188 ? 15.337 -29.505 145.648 1.00 38.19 185 ALA D N 1
ATOM 8559 C CA . ALA D 2 188 ? 16.792 -29.506 145.812 1.00 39.89 185 ALA D CA 1
ATOM 8560 C C . ALA D 2 188 ? 17.170 -29.543 147.297 1.00 41.51 185 ALA D C 1
ATOM 8561 O O . ALA D 2 188 ? 18.198 -30.094 147.673 1.00 39.64 185 ALA D O 1
ATOM 8563 N N . ARG D 2 189 ? 16.321 -28.963 148.134 1.00 37.66 186 ARG D N 1
ATOM 8564 C CA . ARG D 2 189 ? 16.519 -28.985 149.571 1.00 43.38 186 ARG D CA 1
ATOM 8565 C C . ARG D 2 189 ? 15.156 -29.208 150.198 1.00 40.52 186 ARG D C 1
ATOM 8566 O O . ARG D 2 189 ? 14.158 -28.668 149.719 1.00 37.58 186 ARG D O 1
ATOM 8574 N N . GLY D 2 190 ? 15.100 -30.010 151.257 1.00 35.25 187 GLY D N 1
ATOM 8575 C CA . GLY D 2 190 ? 13.834 -30.249 151.931 1.00 31.37 187 GLY D CA 1
ATOM 8576 C C . GLY D 2 190 ? 13.891 -29.909 153.408 1.00 34.05 187 GLY D C 1
ATOM 8577 O O . GLY D 2 190 ? 14.951 -29.944 154.014 1.00 30.39 187 GLY D O 1
ATOM 8578 N N . LYS D 2 191 ? 12.736 -29.601 153.982 1.00 28.08 188 LYS D N 1
ATOM 8579 C CA . LYS D 2 191 ? 12.614 -29.342 155.402 1.00 26.18 188 LYS D CA 1
ATOM 8580 C C . LYS D 2 191 ? 11.305 -29.930 155.871 1.00 29.67 188 LYS D C 1
ATOM 8581 O O . LYS D 2 191 ? 10.336 -29.916 155.131 1.00 30.00 188 LYS D O 1
ATOM 8587 N N . ALA D 2 192 ? 11.263 -30.448 157.092 1.00 27.11 189 ALA D N 1
ATOM 8588 C CA . ALA D 2 192 ? 10.009 -30.984 157.614 1.00 24.03 189 ALA D CA 1
ATOM 8589 C C . ALA D 2 192 ? 9.819 -30.539 159.046 1.00 28.34 189 ALA D C 1
ATOM 8590 O O . ALA D 2 192 ? 10.769 -30.507 159.830 1.00 30.51 189 ALA D O 1
ATOM 8592 N N . ILE D 2 193 ? 8.578 -30.250 159.397 1.00 23.14 190 ILE D N 1
ATOM 8593 C CA . ILE D 2 193 ? 8.259 -29.831 160.742 1.00 23.49 190 ILE D CA 1
ATOM 8594 C C . ILE D 2 193 ? 7.094 -30.678 161.200 1.00 31.36 190 ILE D C 1
ATOM 8595 O O . ILE D 2 193 ? 6.215 -31.019 160.400 1.00 25.51 190 ILE D O 1
ATOM 8600 N N . ILE D 2 194 ? 7.088 -31.045 162.472 1.00 26.51 191 ILE D N 1
ATOM 8601 C CA . ILE D 2 194 ? 5.974 -31.800 163.008 1.00 30.25 191 ILE D CA 1
ATOM 8602 C C . ILE D 2 194 ? 5.452 -31.152 164.277 1.00 34.09 191 ILE D C 1
ATOM 8603 O O . ILE D 2 194 ? 6.225 -30.818 165.178 1.00 31.52 191 ILE D O 1
ATOM 8608 N N . ILE D 2 195 ? 4.137 -30.960 164.331 1.00 27.55 192 ILE D N 1
ATOM 8609 C CA . ILE D 2 195 ? 3.494 -30.328 165.468 1.00 28.55 192 ILE D CA 1
ATOM 8610 C C . ILE D 2 195 ? 2.498 -31.312 166.046 1.00 33.97 192 ILE D C 1
ATOM 8611 O O . ILE D 2 195 ? 1.660 -31.857 165.325 1.00 34.47 192 ILE D O 1
ATOM 8616 N N . LEU D 2 196 ? 2.601 -31.552 167.347 1.00 32.02 193 LEU D N 1
ATOM 8617 C CA . LEU D 2 196 ? 1.683 -32.438 168.035 1.00 33.56 193 LEU D CA 1
ATOM 8618 C C . LEU D 2 196 ? 0.706 -31.563 168.817 1.00 35.85 193 LEU D C 1
ATOM 8619 O O . LEU D 2 196 ? 1.100 -30.855 169.748 1.00 33.33 193 LEU D O 1
ATOM 8624 N N . ASN D 2 197 ? -0.566 -31.633 168.441 1.00 31.89 194 ASN D N 1
ATOM 8625 C CA . ASN D 2 197 ? -1.604 -30.831 169.059 1.00 32.32 194 ASN D CA 1
ATOM 8626 C C . ASN D 2 197 ? -2.525 -31.703 169.888 1.00 27.53 194 ASN D C 1
ATOM 8627 O O . ASN D 2 197 ? -3.094 -32.677 169.389 1.00 33.81 194 ASN D O 1
ATOM 8632 N N . PRO D 2 198 ? -2.675 -31.365 171.173 1.00 28.98 195 PRO D N 1
ATOM 8633 C CA . PRO D 2 198 ? -3.454 -32.216 172.073 1.00 29.50 195 PRO D CA 1
ATOM 8634 C C . PRO D 2 198 ? -4.936 -31.879 172.121 1.00 37.79 195 PRO D C 1
ATOM 8635 O O . PRO D 2 198 ? -5.596 -32.335 173.054 1.00 33.97 195 PRO D O 1
ATOM 8639 N N . ALA D 2 199 ? -5.448 -31.096 171.172 1.00 37.62 196 ALA D N 1
ATOM 8640 C CA . ALA D 2 199 ? -6.853 -30.698 171.218 1.00 36.67 196 ALA D CA 1
ATOM 8641 C C . ALA D 2 199 ? -7.788 -31.900 171.309 1.00 39.41 196 ALA D C 1
ATOM 8642 O O . ALA D 2 199 ? -7.538 -32.964 170.733 1.00 43.19 196 ALA D O 1
ATOM 8644 N N . ASP D 2 200 ? -8.852 -31.726 172.077 1.00 44.29 197 ASP D N 1
ATOM 8645 C CA . ASP D 2 200 ? -9.860 -32.750 172.252 1.00 50.68 197 ASP D CA 1
ATOM 8646 C C . ASP D 2 200 ? -11.154 -32.149 171.715 1.00 59.15 197 ASP D C 1
ATOM 8647 O O . ASP D 2 200 ? -11.501 -31.026 172.078 1.00 59.36 197 ASP D O 1
ATOM 8652 N N . PRO D 2 201 ? -11.860 -32.867 170.822 1.00 59.78 198 PRO D N 1
ATOM 8653 C CA . PRO D 2 201 ? -11.582 -34.199 170.269 1.00 49.89 198 PRO D CA 1
ATOM 8654 C C . PRO D 2 201 ? -10.329 -34.177 169.406 1.00 40.68 198 PRO D C 1
ATOM 8655 O O . PRO D 2 201 ? -9.966 -33.111 168.914 1.00 40.82 198 PRO D O 1
ATOM 8659 N N . PRO D 2 202 ? -9.667 -35.331 169.243 1.00 40.66 199 PRO D N 1
ATOM 8660 C CA . PRO D 2 202 ? -8.401 -35.368 168.512 1.00 37.44 199 PRO D CA 1
ATOM 8661 C C . PRO D 2 202 ? -8.565 -34.861 167.085 1.00 41.49 199 PRO D C 1
ATOM 8662 O O . PRO D 2 202 ? -9.527 -35.213 166.400 1.00 42.47 199 PRO D O 1
ATOM 8666 N N . MET D 2 203 ? -7.617 -34.045 166.644 1.00 42.11 200 MET D N 1
ATOM 8667 C CA . MET D 2 203 ? -7.681 -33.471 165.317 1.00 40.26 200 MET D CA 1
ATOM 8668 C C . MET D 2 203 ? -7.398 -34.534 164.267 1.00 43.33 200 MET D C 1
ATOM 8669 O O . MET D 2 203 ? -6.625 -35.469 164.499 1.00 43.63 200 MET D O 1
ATOM 8674 N N . ILE D 2 204 ? -8.045 -34.392 163.116 1.00 35.38 201 ILE D N 1
ATOM 8675 C CA . ILE D 2 204 ? -7.666 -35.144 161.934 1.00 34.63 201 ILE D CA 1
ATOM 8676 C C . ILE D 2 204 ? -6.336 -34.582 161.480 1.00 32.61 201 ILE D C 1
ATOM 8677 O O . ILE D 2 204 ? -6.136 -33.366 161.514 1.00 35.08 201 ILE D O 1
ATOM 8682 N N . MET D 2 205 ? -5.424 -35.449 161.066 1.00 34.02 202 MET D N 1
ATOM 8683 C CA . MET D 2 205 ? -4.102 -34.997 160.645 1.00 29.05 202 MET D CA 1
ATOM 8684 C C . MET D 2 205 ? -4.221 -34.028 159.480 1.00 34.12 202 MET D C 1
ATOM 8685 O O . MET D 2 205 ? -5.001 -34.261 158.555 1.00 36.27 202 MET D O 1
ATOM 8690 N N . ARG D 2 206 ? -3.458 -32.938 159.522 1.00 34.56 203 ARG D N 1
ATOM 8691 C CA . ARG D 2 206 ? -3.309 -32.114 158.331 1.00 39.96 203 ARG D CA 1
ATOM 8692 C C . ARG D 2 206 ? -1.859 -31.762 158.041 1.00 37.42 203 ARG D C 1
ATOM 8693 O O . ARG D 2 206 ? -0.982 -31.875 158.903 1.00 33.49 203 ARG D O 1
ATOM 8701 N N . ASP D 2 207 ? -1.609 -31.362 156.804 1.00 32.62 204 ASP D N 1
ATOM 8702 C CA . ASP D 2 207 ? -0.252 -31.115 156.346 1.00 34.76 204 ASP D CA 1
ATOM 8703 C C . ASP D 2 207 ? -0.266 -29.897 155.443 1.00 33.08 204 ASP D C 1
ATOM 8704 O O . ASP D 2 207 ? -1.144 -29.750 154.585 1.00 30.13 204 ASP D O 1
ATOM 8709 N N . THR D 2 208 ? 0.709 -29.016 155.631 1.00 28.75 205 THR D N 1
ATOM 8710 C CA . THR D 2 208 ? 0.877 -27.900 154.725 1.00 28.07 205 THR D CA 1
ATOM 8711 C C . THR D 2 208 ? 2.157 -28.118 153.942 1.00 32.08 205 THR D C 1
ATOM 8712 O O . THR D 2 208 ? 3.164 -28.503 154.509 1.00 28.60 205 THR D O 1
ATOM 8716 N N . ILE D 2 209 ? 2.113 -27.901 152.632 1.00 30.61 206 ILE D N 1
ATOM 8717 C CA . ILE D 2 209 ? 3.300 -28.102 151.802 1.00 26.34 206 ILE D CA 1
ATOM 8718 C C . ILE D 2 209 ? 3.646 -26.807 151.088 1.00 33.65 206 ILE D C 1
ATOM 8719 O O . ILE D 2 209 ? 2.844 -26.296 150.301 1.00 31.38 206 ILE D O 1
ATOM 8724 N N . PHE D 2 210 ? 4.840 -26.279 151.354 1.00 29.14 207 PHE D N 1
ATOM 8725 C CA . PHE D 2 210 ? 5.282 -25.056 150.706 1.00 31.92 207 PHE D CA 1
ATOM 8726 C C . PHE D 2 210 ? 6.355 -25.442 149.704 1.00 36.96 207 PHE D C 1
ATOM 8727 O O . PHE D 2 210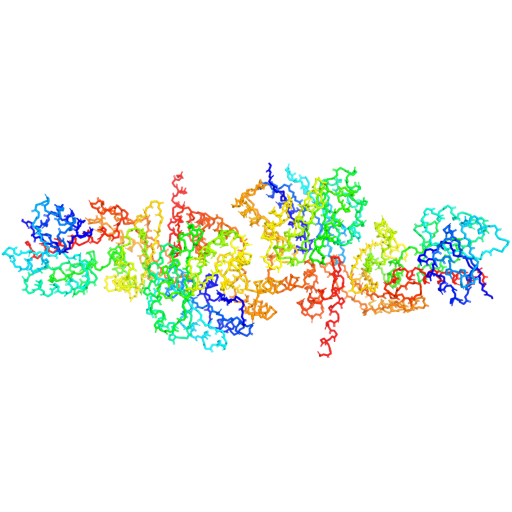 ? 7.351 -26.039 150.092 1.00 36.59 207 PHE D O 1
ATOM 8735 N N . CYS D 2 211 ? 6.177 -25.092 148.431 1.00 30.60 208 CYS D N 1
ATOM 8736 C CA . CYS D 2 211 ? 7.232 -25.311 147.451 1.00 27.53 208 CYS D CA 1
ATOM 8737 C C . CYS D 2 211 ? 7.695 -24.002 146.801 1.00 36.35 208 CYS D C 1
ATOM 8738 O O . CYS D 2 211 ? 6.884 -23.265 146.235 1.00 35.73 208 CYS D O 1
ATOM 8741 N N . ALA D 2 212 ? 8.999 -23.747 146.847 1.00 34.58 209 ALA D N 1
ATOM 8742 C CA . ALA D 2 212 ? 9.593 -22.641 146.111 1.00 35.60 209 ALA D CA 1
ATOM 8743 C C . ALA D 2 212 ? 9.535 -22.960 144.625 1.00 36.06 209 ALA D C 1
ATOM 8744 O O . ALA D 2 212 ? 9.810 -24.089 144.221 1.00 37.58 209 ALA D O 1
ATOM 8746 N N . ILE D 2 213 ? 9.183 -21.965 143.816 1.00 33.65 210 ILE D N 1
ATOM 8747 C CA . ILE D 2 213 ? 9.005 -22.161 142.373 1.00 36.86 210 ILE D CA 1
ATOM 8748 C C . ILE D 2 213 ? 9.518 -20.921 141.643 1.00 37.62 210 ILE D C 1
ATOM 8749 O O . ILE D 2 213 ? 9.704 -19.880 142.268 1.00 37.05 210 ILE D O 1
ATOM 8754 N N . PRO D 2 214 ? 9.771 -21.026 140.326 1.00 37.83 211 PRO D N 1
ATOM 8755 C CA . PRO D 2 214 ? 10.231 -19.831 139.608 1.00 41.08 211 PRO D CA 1
ATOM 8756 C C . PRO D 2 214 ? 9.202 -18.711 139.662 1.00 40.62 211 PRO D C 1
ATOM 8757 O O . PRO D 2 214 ? 8.009 -18.979 139.759 1.00 41.25 211 PRO D O 1
ATOM 8761 N N . THR D 2 215 ? 9.667 -17.470 139.601 1.00 41.07 212 THR D N 1
ATOM 8762 C CA . THR D 2 215 ? 8.770 -16.325 139.655 1.00 41.96 212 THR D CA 1
ATOM 8763 C C . THR D 2 215 ? 7.859 -16.259 138.425 1.00 42.72 212 THR D C 1
ATOM 8764 O O . THR D 2 215 ? 6.781 -15.683 138.490 1.00 46.52 212 THR D O 1
ATOM 8768 N N . ASP D 2 216 ? 8.288 -16.866 137.320 1.00 41.02 213 ASP D N 1
ATOM 8769 C CA . ASP D 2 216 ? 7.480 -16.911 136.099 1.00 47.16 213 ASP D CA 1
ATOM 8770 C C . ASP D 2 216 ? 6.811 -18.271 135.887 1.00 45.98 213 ASP D C 1
ATOM 8771 O O . ASP D 2 216 ? 6.440 -18.610 134.765 1.00 47.28 213 ASP D O 1
ATOM 8776 N N . ALA D 2 217 ? 6.680 -19.048 136.958 1.00 44.37 214 ALA D N 1
ATOM 8777 C CA . ALA D 2 217 ? 6.124 -20.401 136.871 1.00 42.71 214 ALA D CA 1
ATOM 8778 C C . ALA D 2 217 ? 4.738 -20.438 136.236 1.00 42.72 214 ALA D C 1
ATOM 8779 O O . ALA D 2 217 ? 3.934 -19.520 136.422 1.00 41.71 214 ALA D O 1
ATOM 8781 N N . ASP D 2 218 ? 4.470 -21.508 135.493 1.00 41.27 215 ASP D N 1
ATOM 8782 C CA . ASP D 2 218 ? 3.143 -21.740 134.926 1.00 40.30 215 ASP D CA 1
ATOM 8783 C C . ASP D 2 218 ? 2.260 -22.225 136.062 1.00 41.44 215 ASP D C 1
ATOM 8784 O O . ASP D 2 218 ? 2.216 -23.422 136.366 1.00 41.04 215 ASP D O 1
ATOM 8789 N N . ARG D 2 219 ? 1.564 -21.286 136.695 1.00 40.15 216 ARG D N 1
ATOM 8790 C CA . ARG D 2 219 ? 0.764 -21.587 137.879 1.00 41.49 216 ARG D CA 1
ATOM 8791 C C . ARG D 2 219 ? -0.410 -22.535 137.601 1.00 39.63 216 ARG D C 1
ATOM 8792 O O . ARG D 2 219 ? -0.701 -23.423 138.405 1.00 40.23 216 ARG D O 1
ATOM 8800 N N . GLU D 2 220 ? -1.080 -22.347 136.472 1.00 42.29 217 GLU D N 1
ATOM 8801 C CA . GLU D 2 220 ? -2.215 -23.197 136.133 1.00 40.75 217 GLU D CA 1
ATOM 8802 C C . GLU D 2 220 ? -1.773 -24.648 135.947 1.00 43.33 217 GLU D C 1
ATOM 8803 O O . GLU D 2 220 ? -2.474 -25.565 136.352 1.00 39.38 217 GLU D O 1
ATOM 8809 N N . ALA D 2 221 ? -0.612 -24.848 135.332 1.00 46.48 218 ALA D N 1
ATOM 8810 C CA . ALA D 2 221 ? -0.081 -26.195 135.138 1.00 46.73 218 ALA D CA 1
ATOM 8811 C C . ALA D 2 221 ? 0.287 -26.841 136.482 1.00 42.24 218 ALA D C 1
ATOM 8812 O O . ALA D 2 221 ? 0.045 -28.035 136.700 1.00 39.13 218 ALA D O 1
ATOM 8814 N N . ILE D 2 222 ? 0.857 -26.044 137.381 1.00 38.84 219 ILE D N 1
ATOM 8815 C CA . ILE D 2 222 ? 1.206 -26.514 138.719 1.00 37.91 219 ILE D CA 1
ATOM 8816 C C . ILE D 2 222 ? -0.045 -26.922 139.481 1.00 39.79 219 ILE D C 1
ATOM 8817 O O . ILE D 2 222 ? -0.114 -28.024 140.036 1.00 38.34 219 ILE D O 1
ATOM 8822 N N . ALA D 2 223 ? -1.041 -26.038 139.486 1.00 34.83 220 ALA D N 1
ATOM 8823 C CA . ALA D 2 223 ? -2.291 -26.306 140.187 1.00 41.23 220 ALA D CA 1
ATOM 8824 C C . ALA D 2 223 ? -2.965 -27.569 139.638 1.00 41.71 220 ALA D C 1
ATOM 8825 O O . ALA D 2 223 ? -3.449 -28.398 140.405 1.00 41.75 220 ALA D O 1
ATOM 8827 N N . ALA D 2 224 ? -2.979 -27.707 138.313 1.00 37.66 221 ALA D N 1
ATOM 8828 C CA . ALA D 2 224 ? -3.571 -28.880 137.673 1.00 40.67 221 ALA D CA 1
ATOM 8829 C C . ALA D 2 224 ? -2.828 -30.157 138.062 1.00 40.71 221 ALA D C 1
ATOM 8830 O O . ALA D 2 224 ? -3.449 -31.188 138.311 1.00 44.71 221 ALA D O 1
ATOM 8832 N N . SER D 2 225 ? -1.501 -30.072 138.123 1.00 38.54 222 SER D N 1
ATOM 8833 C CA . SER D 2 225 ? -0.680 -31.210 138.514 1.00 39.70 222 SER D CA 1
ATOM 8834 C C . SER D 2 225 ? -0.965 -31.641 139.947 1.00 41.15 222 SER D C 1
ATOM 8835 O O . SER D 2 225 ? -1.090 -32.835 140.230 1.00 39.69 222 SER D O 1
ATOM 8838 N N . ILE D 2 226 ? -1.058 -30.667 140.847 1.00 37.49 223 ILE D N 1
ATOM 8839 C CA . ILE D 2 226 ? -1.415 -30.943 142.229 1.00 39.68 223 ILE D CA 1
ATOM 8840 C C . ILE D 2 226 ? -2.779 -31.616 142.334 1.00 36.20 223 ILE D C 1
ATOM 8841 O O . ILE D 2 226 ? -2.921 -32.602 143.046 1.00 37.63 223 ILE D O 1
ATOM 8846 N N . HIS D 2 227 ? -3.777 -31.096 141.623 1.00 31.62 224 HIS D N 1
ATOM 8847 C CA . HIS D 2 227 ? -5.095 -31.733 141.623 1.00 37.74 224 HIS D CA 1
ATOM 8848 C C . HIS D 2 227 ? -5.019 -33.179 141.125 1.00 42.89 224 HIS D C 1
ATOM 8849 O O . HIS D 2 227 ? -5.729 -34.055 141.627 1.00 39.93 224 HIS D O 1
ATOM 8856 N N . ASP D 2 228 ? -4.166 -33.421 140.132 1.00 36.02 225 ASP D N 1
ATOM 8857 C CA . ASP D 2 228 ? -4.037 -34.755 139.557 1.00 40.14 225 ASP D CA 1
ATOM 8858 C C . ASP D 2 228 ? -3.422 -35.720 140.582 1.00 43.20 225 ASP D C 1
ATOM 8859 O O . ASP D 2 228 ? -3.860 -36.863 140.697 1.00 45.24 225 ASP D O 1
ATOM 8864 N N . VAL D 2 229 ? -2.413 -35.259 141.321 1.00 36.74 226 VAL D N 1
ATOM 8865 C CA . VAL D 2 229 ? -1.756 -36.136 142.288 1.00 38.99 226 VAL D CA 1
ATOM 8866 C C . VAL D 2 229 ? -2.668 -36.429 143.477 1.00 40.05 226 VAL D C 1
ATOM 8867 O O . VAL D 2 229 ? -2.683 -37.548 143.992 1.00 41.00 226 VAL D O 1
ATOM 8871 N N . VAL D 2 230 ? -3.455 -35.439 143.881 1.00 35.77 227 VAL D N 1
ATOM 8872 C CA . VAL D 2 230 ? -4.449 -35.643 144.931 1.00 36.54 227 VAL D CA 1
ATOM 8873 C C . VAL D 2 230 ? -5.491 -36.695 144.554 1.00 39.97 227 VAL D C 1
ATOM 8874 O O . VAL D 2 230 ? -5.831 -37.569 145.366 1.00 43.27 227 VAL D O 1
ATOM 8878 N N . LYS D 2 231 ? -6.004 -36.636 143.326 1.00 37.58 228 LYS D N 1
ATOM 8879 C CA . LYS D 2 231 ? -6.949 -37.653 142.900 1.00 46.02 228 LYS D CA 1
ATOM 8880 C C . LYS D 2 231 ? -6.268 -39.017 142.912 1.00 46.40 228 LYS D C 1
ATOM 8881 O O . LYS D 2 231 ? -6.879 -40.019 143.289 1.00 41.26 228 LYS D O 1
ATOM 8887 N N . GLU D 2 232 ? -5.005 -39.046 142.496 1.00 41.08 229 GLU D N 1
ATOM 8888 C CA . GLU D 2 232 ? -4.256 -40.294 142.464 1.00 45.48 229 GLU D CA 1
ATOM 8889 C C . GLU D 2 232 ? -4.096 -40.883 143.878 1.00 40.99 229 GLU D C 1
ATOM 8890 O O . GLU D 2 232 ? -4.365 -42.066 144.094 1.00 47.10 229 GLU D O 1
ATOM 8896 N N . VAL D 2 233 ? -3.690 -40.056 144.835 1.00 36.55 230 VAL D N 1
ATOM 8897 C CA . VAL D 2 233 ? -3.561 -40.505 146.222 1.00 38.70 230 VAL D CA 1
ATOM 8898 C C . VAL D 2 233 ? -4.910 -40.988 146.760 1.00 43.16 230 VAL D C 1
ATOM 8899 O O . VAL D 2 233 ? -4.975 -41.959 147.516 1.00 41.54 230 VAL D O 1
ATOM 8903 N N . GLN D 2 234 ? -5.990 -40.338 146.327 1.00 38.54 231 GLN D N 1
ATOM 8904 C CA . GLN D 2 234 ? -7.339 -40.736 146.737 1.00 41.95 231 GLN D CA 1
ATOM 8905 C C . GLN D 2 234 ? -7.751 -42.139 146.305 1.00 41.94 231 GLN D C 1
ATOM 8906 O O . GLN D 2 234 ? -8.647 -42.714 146.907 1.00 48.51 231 GLN D O 1
ATOM 8912 N N . THR D 2 235 ? -7.121 -42.690 145.270 1.00 43.87 232 THR D N 1
ATOM 8913 C CA . THR D 2 235 ? -7.443 -44.062 144.864 1.00 50.29 232 THR D CA 1
ATOM 8914 C C . THR D 2 235 ? -7.080 -45.065 145.958 1.00 47.62 232 THR D C 1
ATOM 8915 O O . THR D 2 235 ? -7.651 -46.147 146.011 1.00 50.28 232 THR D O 1
ATOM 8919 N N . TYR D 2 236 ? -6.143 -44.704 146.834 1.00 45.67 233 TYR D N 1
ATOM 8920 C CA . TYR D 2 236 ? -5.746 -45.611 147.908 1.00 47.40 233 TYR D CA 1
ATOM 8921 C C . TYR D 2 236 ? -5.897 -45.033 149.316 1.00 46.78 233 TYR D C 1
ATOM 8922 O O . TYR D 2 236 ? -5.828 -45.772 150.296 1.00 51.55 233 TYR D O 1
ATOM 8931 N N . VAL D 2 237 ? -6.119 -43.721 149.412 1.00 43.80 234 VAL D N 1
ATOM 8932 C CA . VAL D 2 237 ? -6.438 -43.062 150.677 1.00 39.48 234 VAL D CA 1
ATOM 8933 C C . VAL D 2 237 ? -7.663 -42.165 150.472 1.00 42.86 234 VAL D C 1
ATOM 8934 O O . VAL D 2 237 ? -7.516 -40.979 150.201 1.00 41.39 234 VAL D O 1
ATOM 8938 N N . PRO D 2 238 ? -8.877 -42.730 150.580 1.00 46.59 235 PRO D N 1
ATOM 8939 C CA . PRO D 2 238 ? -10.094 -41.977 150.243 1.00 47.85 235 PRO D CA 1
ATOM 8940 C C . PRO D 2 238 ? -10.256 -40.690 151.055 1.00 48.12 235 PRO D C 1
ATOM 8941 O O . PRO D 2 238 ? -10.819 -39.710 150.541 1.00 42.38 235 PRO D O 1
ATOM 8945 N N . GLY D 2 239 ? -9.736 -40.687 152.282 1.00 42.10 236 GLY D N 1
ATOM 8946 C CA . GLY D 2 239 ? -9.850 -39.549 153.183 1.00 37.04 236 GLY D CA 1
ATOM 8947 C C . GLY D 2 239 ? -8.773 -38.492 153.024 1.00 40.64 236 GLY D C 1
ATOM 8948 O O . GLY D 2 239 ? -8.675 -37.556 153.822 1.00 37.94 236 GLY D O 1
ATOM 8949 N N . TYR D 2 240 ? -7.948 -38.639 151.997 1.00 36.53 237 TYR D N 1
ATOM 8950 C CA . TYR D 2 240 ? -6.927 -37.636 151.699 1.00 29.12 237 TYR D CA 1
ATOM 8951 C C . TYR D 2 240 ? -7.650 -36.540 150.931 1.00 36.62 237 TYR D C 1
ATOM 8952 O O . TYR D 2 240 ? -8.232 -36.817 149.880 1.00 35.39 237 TYR D O 1
ATOM 8961 N N . ARG D 2 241 ? -7.671 -35.322 151.467 1.00 32.62 238 ARG D N 1
ATOM 8962 C CA . ARG D 2 241 ? -8.458 -34.247 150.863 1.00 39.35 238 ARG D CA 1
ATOM 8963 C C . ARG D 2 241 ? -7.710 -32.929 150.805 1.00 42.38 238 ARG D C 1
ATOM 8964 O O . ARG D 2 241 ? -7.001 -32.553 151.741 1.00 37.13 238 ARG D O 1
ATOM 8972 N N . LEU D 2 242 ? -7.897 -32.230 149.693 1.00 40.25 239 LEU D N 1
ATOM 8973 C CA . LEU D 2 242 ? -7.360 -30.894 149.498 1.00 40.15 239 LEU D CA 1
ATOM 8974 C C . LEU D 2 242 ? -8.263 -29.907 150.228 1.00 41.54 239 LEU D C 1
ATOM 8975 O O . LEU D 2 242 ? -9.461 -29.891 149.998 1.00 44.32 239 LEU D O 1
ATOM 8980 N N . LEU D 2 243 ? -7.695 -29.098 151.117 1.00 39.40 240 LEU D N 1
ATOM 8981 C CA . LEU D 2 243 ? -8.490 -28.168 151.922 1.00 36.48 240 LEU D CA 1
ATOM 8982 C C . LEU D 2 243 ? -8.774 -26.864 151.180 1.00 33.10 240 LEU D C 1
ATOM 8983 O O . LEU D 2 243 ? -9.811 -26.239 151.384 1.00 38.26 240 LEU D O 1
ATOM 8988 N N . ASN D 2 244 ? -7.843 -26.442 150.329 1.00 32.80 241 ASN D N 1
ATOM 8989 C CA . ASN D 2 244 ? -8.047 -25.230 149.516 1.00 37.26 241 ASN D CA 1
ATOM 8990 C C . ASN D 2 244 ? -7.416 -25.423 148.151 1.00 31.49 241 ASN D C 1
ATOM 8991 O O . ASN D 2 244 ? -6.662 -26.375 147.944 1.00 38.56 241 ASN D O 1
ATOM 8996 N N . GLU D 2 245 ? -7.670 -24.509 147.227 1.00 36.20 242 GLU D N 1
ATOM 8997 C CA . GLU D 2 245 ? -6.884 -24.482 145.998 1.00 36.94 242 GLU D CA 1
ATOM 8998 C C . GLU D 2 245 ? -5.438 -24.239 146.398 1.00 36.35 242 GLU D C 1
ATOM 8999 O O . GLU D 2 245 ? -5.185 -23.572 147.398 1.00 35.90 242 GLU D O 1
ATOM 9005 N N . PRO D 2 246 ? -4.486 -24.782 145.628 1.00 38.92 243 PRO D N 1
ATOM 9006 C CA . PRO D 2 246 ? -3.092 -24.384 145.825 1.00 32.98 243 PRO D CA 1
ATOM 9007 C C . PRO D 2 246 ? -2.969 -22.864 145.744 1.00 30.95 243 PRO D C 1
ATOM 9008 O O . PRO D 2 246 ? -3.528 -22.238 144.834 1.00 32.46 243 PRO D O 1
ATOM 9012 N N . GLN D 2 247 ? -2.250 -22.284 146.698 1.00 32.20 244 GLN D N 1
ATOM 9013 C CA . GLN D 2 247 ? -2.129 -20.832 146.820 1.00 32.73 244 GLN D CA 1
ATOM 9014 C C . GLN D 2 247 ? -0.762 -20.373 146.337 1.00 29.49 244 GLN D C 1
ATOM 9015 O O . GLN D 2 247 ? 0.242 -20.976 146.669 1.00 31.29 244 GLN D O 1
ATOM 9021 N N . PHE D 2 248 ? -0.730 -19.308 145.549 1.00 31.11 245 PHE D N 1
ATOM 9022 C CA . PHE D 2 248 ? 0.522 -18.823 144.988 1.00 33.66 245 PHE D CA 1
ATOM 9023 C C . PHE D 2 248 ? 0.940 -17.491 145.598 1.00 36.66 245 PHE D C 1
ATOM 9024 O O . PHE D 2 248 ? 0.101 -16.622 145.864 1.00 36.97 245 PHE D O 1
ATOM 9032 N N . ASP D 2 249 ? 2.245 -17.328 145.802 1.00 40.27 246 ASP D N 1
ATOM 9033 C CA . ASP D 2 249 ? 2.772 -16.084 146.355 1.00 40.67 246 ASP D CA 1
ATOM 9034 C C . ASP D 2 249 ? 4.050 -15.599 145.689 1.00 35.45 246 ASP D C 1
ATOM 9035 O O . ASP D 2 249 ? 4.841 -16.392 145.181 1.00 36.56 246 ASP D O 1
ATOM 9040 N N . GLU D 2 250 ? 4.218 -14.280 145.676 1.00 39.01 247 GLU D N 1
ATOM 9041 C CA . GLU D 2 250 ? 5.368 -13.625 145.066 1.00 43.71 247 GLU D CA 1
ATOM 9042 C C . GLU D 2 250 ? 6.490 -13.577 146.102 1.00 40.23 247 GLU D C 1
ATOM 9043 O O . GLU D 2 250 ? 6.225 -13.769 147.288 1.00 36.45 247 GLU D O 1
ATOM 9049 N N . PRO D 2 251 ? 7.740 -13.312 145.660 1.00 39.16 248 PRO D N 1
ATOM 9050 C CA . PRO D 2 251 ? 8.869 -13.139 146.574 1.00 40.22 248 PRO D CA 1
ATOM 9051 C C . PRO D 2 251 ? 8.579 -12.099 147.636 1.00 43.63 248 PRO D C 1
ATOM 9052 O O . PRO D 2 251 ? 8.019 -11.045 147.332 1.00 40.00 248 PRO D O 1
ATOM 9056 N N . SER D 2 252 ? 8.964 -12.393 148.872 1.00 38.89 249 SER D N 1
ATOM 9057 C CA . SER D 2 252 ? 8.808 -11.444 149.964 1.00 36.05 249 SER D CA 1
ATOM 9058 C C . SER D 2 252 ? 9.894 -11.674 151.024 1.00 38.07 249 SER D C 1
ATOM 9059 O O . SER D 2 252 ? 10.695 -12.613 150.924 1.00 37.58 249 SER D O 1
ATOM 9062 N N . ILE D 2 253 ? 9.900 -10.815 152.033 1.00 39.82 250 ILE D N 1
ATOM 9063 C CA . ILE D 2 253 ? 10.782 -10.963 153.186 1.00 42.66 250 ILE D CA 1
ATOM 9064 C C . ILE D 2 253 ? 10.541 -12.317 153.855 1.00 42.17 250 ILE D C 1
ATOM 9065 O O . ILE D 2 253 ? 11.481 -13.086 154.061 1.00 40.53 250 ILE D O 1
ATOM 9070 N N . ASN D 2 254 ? 9.279 -12.619 154.155 1.00 35.77 251 ASN D N 1
ATOM 9071 C CA . ASN D 2 254 ? 8.913 -13.899 154.750 1.00 35.05 251 ASN D CA 1
ATOM 9072 C C . ASN D 2 254 ? 9.457 -15.118 154.007 1.00 38.15 251 ASN D C 1
ATOM 9073 O O . ASN D 2 254 ? 9.877 -16.092 154.632 1.00 36.41 251 ASN D O 1
ATOM 9078 N N . SER D 2 255 ? 9.444 -15.058 152.679 1.00 31.18 252 SER D N 1
ATOM 9079 C CA . SER D 2 255 ? 9.776 -16.216 151.844 1.00 27.65 252 SER D CA 1
ATOM 9080 C C . SER D 2 255 ? 11.237 -16.172 151.406 1.00 31.88 252 SER D C 1
ATOM 9081 O O . SER D 2 255 ? 11.677 -17.000 150.608 1.00 34.07 252 SER D O 1
ATOM 9084 N N . GLY D 2 256 ? 11.985 -15.211 151.940 1.00 35.54 253 GLY D N 1
ATOM 9085 C CA . GLY D 2 256 ? 13.378 -15.032 151.564 1.00 35.16 253 GLY D CA 1
ATOM 9086 C C . GLY D 2 256 ? 13.583 -14.760 150.082 1.00 37.37 253 GLY D C 1
ATOM 9087 O O . GLY D 2 256 ? 14.546 -15.232 149.485 1.00 43.59 253 GLY D O 1
ATOM 9088 N N . GLY D 2 257 ? 12.682 -13.987 149.483 1.00 39.62 254 GLY D N 1
ATOM 9089 C CA . GLY D 2 257 ? 12.816 -13.625 148.080 1.00 40.27 254 GLY D CA 1
ATOM 9090 C C . GLY D 2 257 ? 12.404 -14.720 147.110 1.00 37.39 254 GLY D C 1
ATOM 9091 O O . GLY D 2 257 ? 12.703 -14.650 145.924 1.00 40.62 254 GLY D O 1
ATOM 9092 N N . GLN D 2 258 ? 11.704 -15.732 147.609 1.00 38.56 255 GLN D N 1
ATOM 9093 C CA . GLN D 2 258 ? 11.284 -16.860 146.779 1.00 37.84 255 GLN D CA 1
ATOM 9094 C C . GLN D 2 258 ? 9.798 -16.789 146.440 1.00 33.14 255 GLN D C 1
ATOM 9095 O O . GLN D 2 258 ? 8.968 -16.483 147.302 1.00 30.14 255 GLN D O 1
ATOM 9101 N N . ALA D 2 259 ? 9.454 -17.068 145.189 1.00 34.79 256 ALA D N 1
ATOM 9102 C CA . ALA D 2 259 ? 8.057 -17.274 144.850 1.00 36.17 256 ALA D CA 1
ATOM 9103 C C . ALA D 2 259 ? 7.714 -18.679 145.325 1.00 36.52 256 ALA D C 1
ATOM 9104 O O . ALA D 2 259 ? 8.605 -19.522 145.469 1.00 35.69 256 ALA D O 1
ATOM 9106 N N . LEU D 2 260 ? 6.440 -18.938 145.592 1.00 31.61 257 LEU D N 1
ATOM 9107 C CA . LEU D 2 260 ? 6.073 -20.242 146.124 1.00 35.24 257 LEU D CA 1
ATOM 9108 C C . LEU D 2 260 ? 4.628 -20.623 145.847 1.00 33.36 257 LEU D C 1
ATOM 9109 O O . LEU D 2 260 ? 3.814 -19.794 145.424 1.00 33.78 257 LEU D O 1
ATOM 9114 N N . VAL D 2 261 ? 4.329 -21.898 146.074 1.00 29.13 258 VAL D N 1
ATOM 9115 C CA . VAL D 2 261 ? 2.967 -22.398 146.041 1.00 31.58 258 VAL D CA 1
ATOM 9116 C C . VAL D 2 261 ? 2.720 -23.134 147.349 1.00 34.25 258 VAL D C 1
ATOM 9117 O O . VAL D 2 261 ? 3.579 -23.858 147.835 1.00 31.21 258 VAL D O 1
ATOM 9121 N N . THR D 2 262 ? 1.551 -22.920 147.933 1.00 33.55 259 THR D N 1
ATOM 9122 C CA . THR D 2 262 ? 1.224 -23.530 149.206 1.00 30.64 259 THR D CA 1
ATOM 9123 C C . THR D 2 262 ? -0.014 -24.409 149.093 1.00 31.91 259 THR D C 1
ATOM 9124 O O . THR D 2 262 ? -1.060 -23.962 148.623 1.00 32.37 259 THR D O 1
ATOM 9128 N N . THR D 2 263 ? 0.121 -25.652 149.540 1.00 30.24 260 THR D N 1
ATOM 9129 C CA . THR D 2 263 ? -0.935 -26.649 149.456 1.00 28.99 260 THR D CA 1
ATOM 9130 C C . THR D 2 263 ? -1.307 -27.183 150.831 1.00 29.33 260 THR D C 1
ATOM 9131 O O . THR D 2 263 ? -0.439 -27.536 151.628 1.00 27.97 260 THR D O 1
ATOM 9135 N N . PHE D 2 264 ? -2.601 -27.258 151.104 1.00 26.34 261 PHE D N 1
ATOM 9136 C CA . PHE D 2 264 ? -3.081 -27.777 152.377 1.00 26.56 261 PHE D CA 1
ATOM 9137 C C . PHE D 2 264 ? -3.836 -29.066 152.135 1.00 32.48 261 PHE D C 1
ATOM 9138 O O . PHE D 2 264 ? -4.806 -29.085 151.372 1.00 33.76 261 PHE D O 1
ATOM 9146 N N . VAL D 2 265 ? -3.403 -30.138 152.791 1.00 26.63 262 VAL D N 1
ATOM 9147 C CA . VAL D 2 265 ? -4.178 -31.368 152.796 1.00 32.83 262 VAL D CA 1
ATOM 9148 C C . VAL D 2 265 ? -4.627 -31.750 154.198 1.00 38.82 262 VAL D C 1
ATOM 9149 O O . VAL D 2 265 ? -4.042 -31.317 155.206 1.00 37.64 262 VAL D O 1
ATOM 9153 N N . GLU D 2 266 ? -5.699 -32.534 154.242 1.00 29.99 263 GLU D N 1
ATOM 9154 C CA . GLU D 2 266 ? -6.175 -33.156 155.461 1.00 35.63 263 GLU D CA 1
ATOM 9155 C C . GLU D 2 266 ? -6.198 -34.652 155.165 1.00 41.06 263 GLU D C 1
ATOM 9156 O O . GLU D 2 266 ? -6.560 -35.064 154.059 1.00 42.75 263 GLU D O 1
ATOM 9162 N N . VAL D 2 267 ? -5.798 -35.468 156.133 1.00 36.89 264 VAL D N 1
ATOM 9163 C CA . VAL D 2 267 ? -5.746 -36.913 155.913 1.00 37.00 264 VAL D CA 1
ATOM 9164 C C . VAL D 2 267 ? -6.630 -37.626 156.919 1.00 34.77 264 VAL D C 1
ATOM 9165 O O . VAL D 2 267 ? -6.236 -37.840 158.069 1.00 37.90 264 VAL D O 1
ATOM 9169 N N . GLU D 2 268 ? -7.837 -37.979 156.509 1.00 34.08 265 GLU D N 1
ATOM 9170 C CA . GLU D 2 268 ? -8.725 -38.672 157.421 1.00 34.42 265 GLU D CA 1
ATOM 9171 C C . GLU D 2 268 ? -8.531 -40.173 157.244 1.00 42.44 265 GLU D C 1
ATOM 9172 O O . GLU D 2 268 ? -8.536 -40.675 156.120 1.00 42.22 265 GLU D O 1
ATOM 9178 N N . GLY D 2 269 ? -8.351 -40.892 158.345 1.00 47.02 266 GLY D N 1
ATOM 9179 C CA . GLY D 2 269 ? -8.188 -42.337 158.268 1.00 48.84 266 GLY D CA 1
ATOM 9180 C C . GLY D 2 269 ? -9.455 -43.073 157.873 1.00 50.86 266 GLY D C 1
ATOM 9181 O O . GLY D 2 269 ? -10.555 -42.542 158.001 1.00 54.34 266 GLY D O 1
ATOM 9182 N N . ALA D 2 270 ? -9.308 -44.314 157.415 1.00 49.94 267 ALA D N 1
ATOM 9183 C CA . ALA D 2 270 ? -10.452 -45.091 156.944 1.00 45.91 267 ALA D CA 1
ATOM 9184 C C . ALA D 2 270 ? -11.287 -45.663 158.080 1.00 52.31 267 ALA D C 1
ATOM 9185 O O . ALA D 2 270 ? -12.373 -46.184 157.853 1.00 54.02 267 ALA D O 1
ATOM 9187 N N . GLY D 2 271 ? -10.774 -45.582 159.303 1.00 56.32 268 GLY D N 1
ATOM 9188 C CA . GLY D 2 271 ? -11.472 -46.153 160.444 1.00 56.75 268 GLY D CA 1
ATOM 9189 C C . GLY D 2 271 ? -11.605 -47.667 160.403 1.00 59.45 268 GLY D C 1
ATOM 9190 O O . GLY D 2 271 ? -12.523 -48.228 161.007 1.00 62.47 268 GLY D O 1
ATOM 9191 N N . ASP D 2 272 ? -10.701 -48.331 159.683 1.00 60.71 269 ASP D N 1
ATOM 9192 C CA . ASP D 2 272 ? -10.703 -49.797 159.596 1.00 64.77 269 ASP D CA 1
ATOM 9193 C C . ASP D 2 272 ? -10.503 -50.418 160.970 1.00 66.49 269 ASP D C 1
ATOM 9194 O O . ASP D 2 272 ? -11.319 -51.213 161.440 1.00 71.41 269 ASP D O 1
ATOM 9199 N N . TYR D 2 273 ? -9.397 -50.055 161.603 1.00 61.50 270 TYR D N 1
ATOM 9200 C CA . TYR D 2 273 ? -9.137 -50.448 162.974 1.00 64.27 270 TYR D CA 1
ATOM 9201 C C . TYR D 2 273 ? -8.694 -49.226 163.756 1.00 62.16 270 TYR D C 1
ATOM 9202 O O . TYR D 2 273 ? -9.175 -48.970 164.857 1.00 64.62 270 TYR D O 1
ATOM 9211 N N . LEU D 2 274 ? -7.764 -48.479 163.174 1.00 56.57 271 LEU D N 1
ATOM 9212 C CA . LEU D 2 274 ? -7.363 -47.198 163.712 1.00 54.07 271 LEU D CA 1
ATOM 9213 C C . LEU D 2 274 ? -8.539 -46.240 163.579 1.00 56.25 271 LEU D C 1
ATOM 9214 O O . LEU D 2 274 ? -9.346 -46.382 162.658 1.00 47.67 271 LEU D O 1
ATOM 9219 N N . PRO D 2 275 ? -8.640 -45.259 164.495 1.00 55.47 272 PRO D N 1
ATOM 9220 C CA . PRO D 2 275 ? -9.678 -44.222 164.425 1.00 55.96 272 PRO D CA 1
ATOM 9221 C C . PRO D 2 275 ? -9.407 -43.242 163.279 1.00 53.63 272 PRO D C 1
ATOM 9222 O O . PRO D 2 275 ? -8.264 -43.137 162.829 1.00 49.00 272 PRO D O 1
ATOM 9226 N N . PRO D 2 276 ? -10.449 -42.548 162.798 1.00 53.10 273 PRO D N 1
ATOM 9227 C CA . PRO D 2 276 ? -10.315 -41.590 161.694 1.00 51.80 273 PRO D CA 1
ATOM 9228 C C . PRO D 2 276 ? -9.268 -40.509 161.947 1.00 49.09 273 PRO D C 1
ATOM 9229 O O . PRO D 2 276 ? -8.645 -40.046 160.991 1.00 44.21 273 PRO D O 1
ATOM 9233 N N . TYR D 2 277 ? -9.072 -40.125 163.205 1.00 48.21 274 TYR D N 1
ATOM 9234 C CA . TYR D 2 277 ? -8.080 -39.109 163.545 1.00 46.03 274 TYR D CA 1
ATOM 9235 C C . TYR D 2 277 ? -6.658 -39.652 163.590 1.00 50.08 274 TYR D C 1
ATOM 9236 O O . TYR D 2 277 ? -5.727 -38.932 163.941 1.00 49.39 274 TYR D O 1
ATOM 9245 N N . ALA D 2 278 ? -6.486 -40.923 163.251 1.00 47.96 275 ALA D N 1
ATOM 9246 C CA . ALA D 2 278 ? -5.148 -41.490 163.178 1.00 44.21 275 ALA D CA 1
ATOM 9247 C C . ALA D 2 278 ? -4.728 -41.641 161.722 1.00 41.39 275 ALA D C 1
ATOM 9248 O O . ALA D 2 278 ? -4.184 -42.673 161.321 1.00 45.73 275 ALA D O 1
ATOM 9250 N N . GLY D 2 279 ? -4.980 -40.592 160.939 1.00 40.36 276 GLY D N 1
ATOM 9251 C CA . GLY D 2 279 ? -4.642 -40.581 159.527 1.00 34.16 276 GLY D CA 1
ATOM 9252 C C . GLY D 2 279 ? -3.152 -40.728 159.307 1.00 44.07 276 GLY D C 1
ATOM 9253 O O . GLY D 2 279 ? -2.717 -41.196 158.259 1.00 45.60 276 GLY D O 1
ATOM 9254 N N . ASN D 2 280 ? -2.362 -40.333 160.301 1.00 40.28 277 ASN D N 1
ATOM 9255 C CA . ASN D 2 280 ? -0.916 -40.522 160.225 1.00 46.25 277 ASN D CA 1
ATOM 9256 C C . ASN D 2 280 ? -0.542 -42.003 160.215 1.00 46.41 277 ASN D C 1
ATOM 9257 O O . ASN D 2 280 ? 0.412 -42.415 159.559 1.00 49.52 277 ASN D O 1
ATOM 9262 N N . LEU D 2 281 ? -1.295 -42.822 160.931 1.00 43.67 278 LEU D N 1
ATOM 9263 C CA . LEU D 2 281 ? -1.012 -44.248 160.903 1.00 49.81 278 LEU D CA 1
ATOM 9264 C C . LEU D 2 281 ? -1.748 -44.920 159.740 1.00 48.37 278 LEU D C 1
ATOM 9265 O O . LEU D 2 281 ? -1.187 -45.781 159.056 1.00 45.17 278 LEU D O 1
ATOM 9270 N N . ASP D 2 282 ? -2.990 -44.501 159.504 1.00 44.05 279 ASP D N 1
ATOM 9271 C CA . ASP D 2 282 ? -3.799 -45.059 158.418 1.00 43.73 279 ASP D CA 1
ATOM 9272 C C . ASP D 2 282 ? -3.109 -44.926 157.066 1.00 42.18 279 ASP D C 1
ATOM 9273 O O . ASP D 2 282 ? -3.147 -45.847 156.245 1.00 42.15 279 ASP D O 1
ATOM 9278 N N . ILE D 2 283 ? -2.479 -43.780 156.825 1.00 37.72 280 ILE D N 1
ATOM 9279 C CA . ILE D 2 283 ? -1.860 -43.565 155.522 1.00 43.50 280 ILE D CA 1
ATOM 9280 C C . ILE D 2 283 ? -0.664 -44.500 155.304 1.00 42.50 280 ILE D C 1
ATOM 9281 O O . ILE D 2 283 ? -0.389 -44.913 154.182 1.00 41.83 280 ILE D O 1
ATOM 9286 N N . MET D 2 284 ? 0.021 -44.863 156.380 1.00 39.43 281 MET D N 1
ATOM 9287 C CA . MET D 2 284 ? 1.085 -45.859 156.275 1.00 40.89 281 MET D CA 1
ATOM 9288 C C . MET D 2 284 ? 0.562 -47.210 155.761 1.00 36.78 281 MET D C 1
ATOM 9289 O O . MET D 2 284 ? 1.106 -47.776 154.809 1.00 39.62 281 MET D O 1
ATOM 9294 N N . THR D 2 285 ? -0.496 -47.720 156.384 1.00 37.88 282 THR D N 1
ATOM 9295 C CA . THR D 2 285 ? -1.036 -49.020 156.006 1.00 43.03 282 THR D CA 1
ATOM 9296 C C . THR D 2 285 ? -1.779 -48.985 154.656 1.00 48.33 282 THR D C 1
ATOM 9297 O O . THR D 2 285 ? -1.821 -49.983 153.940 1.00 42.05 282 THR D O 1
ATOM 9301 N N . ALA D 2 286 ? -2.346 -47.833 154.306 1.00 48.36 283 ALA D N 1
ATOM 9302 C CA . ALA D 2 286 ? -3.022 -47.675 153.014 1.00 45.88 283 ALA D CA 1
ATOM 9303 C C . ALA D 2 286 ? -1.977 -47.643 151.911 1.00 39.60 283 ALA D C 1
ATOM 9304 O O . ALA D 2 286 ? -2.109 -48.307 150.891 1.00 41.21 283 ALA D O 1
ATOM 9306 N N . ALA D 2 287 ? -0.915 -46.879 152.132 1.00 41.45 284 ALA D N 1
ATOM 9307 C CA . ALA D 2 287 ? 0.163 -46.804 151.156 1.00 42.44 284 ALA D CA 1
ATOM 9308 C C . ALA D 2 287 ? 0.860 -48.157 150.993 1.00 44.42 284 ALA D C 1
ATOM 9309 O O . ALA D 2 287 ? 1.140 -48.572 149.870 1.00 42.42 284 ALA D O 1
ATOM 9311 N N . ALA D 2 288 ? 1.132 -48.839 152.109 1.00 39.67 285 ALA D N 1
ATOM 9312 C CA . ALA D 2 288 ? 1.778 -50.157 152.071 1.00 46.28 285 ALA D CA 1
ATOM 9313 C C . ALA D 2 288 ? 0.958 -51.149 151.248 1.00 50.24 285 ALA D C 1
ATOM 9314 O O . ALA D 2 288 ? 1.499 -51.879 150.414 1.00 52.19 285 ALA D O 1
ATOM 9316 N N . THR D 2 289 ? -0.350 -51.157 151.486 1.00 47.94 286 THR D N 1
ATOM 9317 C CA . THR D 2 289 ? -1.261 -52.033 150.775 1.00 50.71 286 THR D CA 1
ATOM 9318 C C . THR D 2 289 ? -1.205 -51.734 149.286 1.00 52.26 286 THR D C 1
ATOM 9319 O O . THR D 2 289 ? -1.163 -52.651 148.459 1.00 53.80 286 THR D O 1
ATOM 9323 N N . LYS D 2 290 ? -1.179 -50.445 148.958 1.00 45.23 287 LYS D N 1
ATOM 9324 C CA . LYS D 2 290 ? -1.132 -49.995 147.570 1.00 50.81 287 LYS D CA 1
ATOM 9325 C C . LYS D 2 290 ? 0.128 -50.503 146.890 1.00 50.22 287 LYS D C 1
ATOM 9326 O O . LYS D 2 290 ? 0.079 -51.034 145.785 1.00 49.40 287 LYS D O 1
ATOM 9332 N N . VAL D 2 291 ? 1.258 -50.331 147.566 1.00 45.18 288 VAL D N 1
ATOM 9333 C CA . VAL D 2 291 ? 2.550 -50.766 147.052 1.00 48.40 288 VAL D CA 1
ATOM 9334 C C . VAL D 2 291 ? 2.564 -52.283 146.850 1.00 55.40 288 VAL D C 1
ATOM 9335 O O . VAL D 2 291 ? 3.089 -52.789 145.852 1.00 50.23 288 VAL D O 1
ATOM 9339 N N . GLY D 2 292 ? 1.963 -53.002 147.794 1.00 53.61 289 GLY D N 1
ATOM 9340 C CA . GLY D 2 292 ? 1.876 -54.448 147.711 1.00 56.84 289 GLY D CA 1
ATOM 9341 C C . GLY D 2 292 ? 1.046 -54.902 146.530 1.00 58.73 289 GLY D C 1
ATOM 9342 O O . GLY D 2 292 ? 1.434 -55.810 145.795 1.00 56.08 289 GLY D O 1
ATOM 9343 N N . GLU D 2 293 ? -0.101 -54.257 146.342 1.00 58.09 290 GLU D N 1
ATOM 9344 C CA . GLU D 2 293 ? -0.985 -54.592 145.237 1.00 61.93 290 GLU D CA 1
ATOM 9345 C C . GLU D 2 293 ? -0.325 -54.309 143.896 1.00 66.84 290 GLU D C 1
ATOM 9346 O O . GLU D 2 293 ? -0.465 -55.090 142.956 1.00 69.71 290 GLU D O 1
ATOM 9352 N N . GLU D 2 294 ? 0.405 -53.200 143.806 1.00 61.95 291 GLU D N 1
ATOM 9353 C CA . GLU D 2 294 ? 1.066 -52.856 142.550 1.00 62.64 291 GLU D CA 1
ATOM 9354 C C . GLU D 2 294 ? 2.190 -53.843 142.225 1.00 64.66 291 GLU D C 1
ATOM 9355 O O . GLU D 2 294 ? 2.353 -54.253 141.076 1.00 63.08 291 GLU D O 1
ATOM 9361 N N . ILE D 2 295 ? 2.951 -54.234 143.241 1.00 65.01 292 ILE D N 1
ATOM 9362 C CA . ILE D 2 295 ? 3.983 -55.251 143.065 1.00 64.20 292 ILE D CA 1
ATOM 9363 C C . ILE D 2 295 ? 3.371 -56.577 142.606 1.00 69.00 292 ILE D C 1
ATOM 9364 O O . ILE D 2 295 ? 3.871 -57.214 141.679 1.00 66.02 292 ILE D O 1
ATOM 9369 N N . ALA D 2 296 ? 2.274 -56.975 143.243 1.00 69.39 293 ALA D N 1
ATOM 9370 C CA . ALA D 2 296 ? 1.582 -58.203 142.877 1.00 69.72 293 ALA D CA 1
ATOM 9371 C C . ALA D 2 296 ? 1.102 -58.172 141.425 1.00 74.55 293 ALA D C 1
ATOM 9372 O O . ALA D 2 296 ? 1.199 -59.171 140.710 1.00 76.34 293 ALA D O 1
ATOM 9374 N N . LYS D 2 297 ? 0.598 -57.023 140.986 1.00 72.43 294 LYS D N 1
ATOM 9375 C CA . LYS D 2 297 ? 0.116 -56.881 139.614 1.00 75.30 294 LYS D CA 1
ATOM 9376 C C . LYS D 2 297 ? 1.249 -56.878 138.593 1.00 74.47 294 LYS D C 1
ATOM 9377 O O . LYS D 2 297 ? 1.109 -57.412 137.499 1.00 73.85 294 LYS D O 1
ATOM 9383 N N . GLU D 2 298 ? 2.371 -56.271 138.958 1.00 75.94 295 GLU D N 1
ATOM 9384 C CA . GLU D 2 298 ? 3.487 -56.103 138.034 1.00 85.48 295 GLU D CA 1
ATOM 9385 C C . GLU D 2 298 ? 4.376 -57.335 137.939 1.00 88.71 295 GLU D C 1
ATOM 9386 O O . GLU D 2 298 ? 4.734 -57.763 136.845 1.00 97.01 295 GLU D O 1
ATOM 9392 N N . THR D 2 299 ? 4.737 -57.900 139.085 1.00 90.88 296 THR D N 1
ATOM 9393 C CA . THR D 2 299 ? 5.759 -58.940 139.123 1.00 98.50 296 THR D CA 1
ATOM 9394 C C . THR D 2 299 ? 5.234 -60.298 139.571 1.00 104.04 296 THR D C 1
ATOM 9395 O O . THR D 2 299 ? 5.938 -61.299 139.464 1.00 110.91 296 THR D O 1
ATOM 9399 N N . LEU D 2 300 ? 4.002 -60.336 140.071 1.00 102.96 297 LEU D N 1
ATOM 9400 C CA . LEU D 2 300 ? 3.500 -61.540 140.732 1.00 103.91 297 LEU D CA 1
ATOM 9401 C C . LEU D 2 300 ? 2.208 -62.128 140.146 1.00 108.71 297 LEU D C 1
ATOM 9402 O O . LEU D 2 300 ? 1.639 -63.052 140.726 1.00 114.16 297 LEU D O 1
ATOM 9407 N N . VAL D 2 301 ? 1.735 -61.598 139.018 1.00 109.19 298 VAL D N 1
ATOM 9408 C CA . VAL D 2 301 ? 0.601 -62.212 138.312 1.00 111.55 298 VAL D CA 1
ATOM 9409 C C . VAL D 2 301 ? 0.851 -62.330 136.809 1.00 114.21 298 VAL D C 1
ATOM 9410 O O . VAL D 2 301 ? 1.609 -61.555 136.227 1.00 113.52 298 VAL D O 1
#

B-factor: mean 54.45, std 19.32, range [22.87, 138.33]

Sequence (1269 aa):
MWDVRITDTSLRDGSHHKRHQFTKDEVGAIVAALDAAGVPVIEVTHGDGLGGSSFNYGFSKTPEQELIKLAAATAKEARIAFLMLPGVGTKDDIKEARDNGGSICRIATHCTEADVSIQHFGLARELGLETVGFLMMAHTIAPEKLAAQARIMADAGCQCVYVVDSAGALVLDGVADRVSALVAELGEDAQVGFHGHENLGLGVANSVAAVRAGAKQIDGSCRRFGAGAGNAPVEALIGVFDKIGVKTGIDFFDIADAAEDVVRPAMPAECLLDRNALIMGYSGVYSSFLKHAVRQAERYGVPASALLHRAGQRKLIGGQEDQLIDIALEIKRELDSGSKAKVAIVGSGNISTDLLYKLLRSEWLEPRWMVGIDPESDGLARAAKLGLETTHEGVDWLLAQPDKPDLVFEATSAYVHRDAAPKYAEAGIRAIDLTPAAVGPAVIPPANLREHLDAPNVNMITCGGQATIPIVYAVSRIVEVPYAEIVASVASVSAGPGTRANIDEFTKTTARGVQTIGGAARGKAIIILNPADPPMIMRDTIFCAIPTDADREAIAASIHDVVKEVQTYVPGYRLLNEPQFDEPSINSGGQALVTTFVEVEGAGDYLPPYAGNLDIMTAAATKVGEEIAKETLVMWDVRITDTSLRDGSHHKRHQFTKDEVGAIVAALDAAGVPVIEVTHGDGLGGSSFNYGFSKTPEQELIKLAAATAKEARIAFLMLPGVGTKDDIKEARDNGGSICRIATHCTEADVSIQHFGLARELGLETVGFLMMAHTIAPEKLAAQARIMADAGCQCVYVVDSAGALVLDGVADRVSALVAELGEDAQVGFHGHENLGLGVANSVAAVRAGAKQIDGSCRRFGAGAGNAPVEALIGVFDKIGVKTGIDFFDIADAAEDVVRPAMPAECLLDRNALIMGYSGVYSSFLKHAVRQAERYGVPASALLHRAGQRKLIGGQEDQLIDIALEIKRELDSGASKAKVAIVGSGNISTDLLYKLLRSEWLEPRWMVGIDPESDGLARAAKLGLETTHEGVDWLLAQPDKPDLVFEATSAYVHRDAAPKYAEAGIRAIDLTPAAVGPAVIPPANLREHLDAPNVNMITCGGQATIPIVYAVSRIVEVPYAEIVASVASVSAGPGTRANIDEFTKTTARGVQTIGGAARGKAIIILNPADPPMIMRDTIFCAIPTDADREAIAASIHDVVKEVQTYVPGYRLLNEPQFDEPSINSGGQALVTTFVEVEGAGDYLPPYAGNLDIMTAAATKVGEEIAKETLV

GO terms:
  GO:0008701 4-hydroxy-2-oxovalerate aldolase activity (F, EXP)

Secondary structure (DSSP, 8-state):
--SSEEEEEEETHHHHHTTT---HHHHHHHHHHHHHTT-SEEEES-TT-TT--BTTTB--SS-HHHHHHHHHHH-SSSEEEEEE-BTTB-HHHHHHHHHTT--EEEEEEETT-GGGGHHHHHHHHHTT-EEEEEEESGGGS-HHHHHHHHHHHHHHT-SEEEEEETTS---THHHHHHHHHHHHHHTTS-EEEEEEB-TTS-HHHHHHHHHHTT--EEEEBGGG-SSTT-BPBHHHHHHHHHHTT---S--HHHHHHHIIIIIGGGSSS-----HHHHHHHHHT--TTHHHHHHHHHHHHT--HHHHHHHHHHTT--TT-THHHHHHHHHHHHHHTT-/--EEEEEE--SHHHHHHHHHHHT-SSEEEEEEE-S-TT-HHHHHHHHTT-EEESS-HHHHTT-SS--SEEEE-S-HHHHHHHHHHHHHHT-EEEE-SS--SS-B--HHHHHHHHTT-SEEE---HHHHHHHHHHHHHHTTS--S-EEEEEEEEGGG--HHHHHTHHHHHHHHHHHHHHTT--SSEEEEEEEE--SSPPPEEEEEEEEE-TT--HHHHHHHHHHHHHHHHTT-TTEEESSPPEEE---TTTTT-EEEEEEEEE----SSS-TT-HHHHHHHHHHHHHHHHHIIIII-/--SSEEEEEEETHHHHHTTT---HHHHHHHHHHHHHHT-SEEEES-TT-TT--BTTTB--SS-HHHHHHHHHHH-SSSEEEEEE-BTTB-HHHHHHHHHTT--EEEEEEETT-GGGGHHHHHHHHHTT-EEEEEEESGGGS-HHHHHHHHHHHHHHT-SEEEEEETTS---THHHHHHHHHHHHHHGGG-EEEEEEB-TTS-HHHHHHHHHHTT--EEEEBGGG-SSTT-BPBHHHHHHHHHHHT---S--HHHHHHHIIIIIGGGSSS-----HHHHHHHHHT--GGGHHHHHHHHHHHT--HHHHHHHHHHTT--TT-TTHHHHHHHHHHHHHHHT-/-PEEEEEE--SHHHHHHHHHHHT-SSEEEEEEE-S-TT-HHHHHHHHTT-EEESS-HHHHTT-SS--SEEEE-S-HHHHHHHHHHHHHTT-EEEE-STT--S-B--HHHHGGGGTT-SEEE---HHHHHHHHHHHHHHTTS--S-EEEEEEEEGGG--HHHHHTHHHHHHHHHHHHHHTT--SSEEEEEEEE--SSPPPEEEEEEEEE-TT--HHHHHHHHHHHHHHHHTT-TTEEE-S--EEE---TTTTT-EEEEEEEEE----SSS-TT-HHHHHHHHHHHHHHHHHHHHH--

=== Feature glossary ===
Annotated list of the representations used here:

Nearest PDB structures. The Foldseek neighbor list gives the closest experimentally determined structures in the PDB, ranked by structural alignment. TM-score near 1 means near-identical fold; near 0.3 means only rough topology match. This is how one finds what a novel AlphaFold prediction most resembles in the solved-structure universe.

Foldseek 3Di. Foldseek's 3Di representation compresses backbone geometry into a per-residue letter drawn from a learned twenty-state alphabet. It captures the tertiary interaction pattern around each residue — which residues are packed against it in space, regardless of where they are in sequence.

Radius of gyration, Cα contacts, bounding box. Radius of gyration (Rg) is the root-mean-square distance of Cα atoms from their centroid — a single number for overall size and compactness. A globular domain of N residues has Rg ≈ 2.2·N^0.38 Å; an extended or disordered chain has a much larger Rg. The Cα contact count is the number of residue pairs whose Cα atoms are within 8 Å and are more than four positions apart in sequence — a standard proxy for tertiary packing density. The bounding box is the smallest axis-aligned box enclosing all Cα atoms.

InterPro / GO / CATH / organism. The annotation block draws on four external resources. InterPro: which protein families and domains the sequence belongs to. GO: standardized terms for what the protein does, what process it participates in, and where in the cell it acts. CATH: which structural fold it has in the CATH hierarchy. Organism: the species of origin.

mmCIF coordinates. The mmCIF block holds the 3D Cartesian coordinates of each backbone atom (N, Cα, C, O) in ångströms. mmCIF is the PDB's canonical archive format — a tagged-loop text representation of the atomic model.

pLDDT. pLDDT is the predicted lDDT-Cα score: AlphaFold's confidence that the local environment of each residue (all inter-atomic distances within 15 Å) is correctly placed. It is a per-residue number between 0 and 100, with higher meaning more reliable.

Backbone torsions (φ/ψ). φ (phi) and ψ (psi) are the two rotatable backbone dihedrals per residue: φ is the C(i-1)–N–Cα–C torsion, ψ is the N–Cα–C–N(i+1) torsion, both in degrees on (−180°, 180°]. α-helical residues cluster near (−60°, −45°); β-strand residues near (−120°, +130°). A Ramachandran plot is simply a scatter of (φ, ψ) for every residue.

B-factor. For experimental (PDB) structures, the B-factor (temperature factor) quantifies the positional spread of each atom in the crystal — a combination of thermal vibration and static disorder — in units of Å². High B-factors mark flexible loops or poorly resolved regions; low B-factors mark the rigid, well-ordered core.

Secondary structure (3-state, P-SEA). SS3 is a coarse helix/strand/coil call (letters a/b/c) made by the P-SEA algorithm from inter-Cα distances and dihedrals. It is less detailed than DSSP but needs only Cα positions.

Predicted aligned error. Predicted aligned error is AlphaFold's pairwise confidence. Unlike pLDDT (per-residue), PAE is per-residue-pair and captures whether two parts of the structure are correctly placed relative to each other. Units are ångströms of expected positional error.

Solvent-accessible surface area. Solvent-accessible surface area (SASA) is the area in Å² traced out by the centre of a 1.4 Å probe sphere (a water molecule) rolled over the protein's van der Waals surface (Shrake–Rupley / Lee–Richards construction). Buried residues have near-zero SASA; fully exposed residues can exceed 200 Å². The total SASA scales roughly with the number of surface residues.

Secondary structure (8-state, DSSP). The SS8 string is DSSP's per-residue secondary-structure call. α-helix (H) means an i→i+4 H-bond ladder; β-strand (E) means the residue participates in a β-sheet; 3₁₀ (G) and π (I) are tighter and wider helices; T/S are turns/bends; '-' is loop.

Rendered structure images. Structure images are PyMOL renders from six orthogonal camera directions. Cartoon representation draws helices as coils and strands as arrows; sticks shows the backbone as bonds; surface shows the solvent-excluded envelope. Rainbow coloring maps sequence position to hue (blue→red, N→C); chain coloring assigns a distinct color per polypeptide.

Sequence. The amino-acid sequence is the protein's primary structure: the linear order of residues from the N-terminus to the C-terminus, written in one-letter code. Everything else here — the 3D coordinates, the secondary structure, the domain annotations — is ultimately a consequence of this string.

Contact-map, Ramachandran, and PAE plots. Three diagnostic plots accompany the record. The Cα contact map visualizes the tertiary structure as a 2D adjacency matrix (8 Å cutoff, sequence-local contacts suppressed). The Ramachandran plot shows the distribution of backbone (φ, ψ) torsions, with points in the α and β basins reflecting secondary structure content. The PAE plot shows AlphaFold's inter-residue confidence as a color matrix.